Protein AF-0000000073599191 (afdb_homodimer)

Radius of gyration: 37.74 Å; Cα contacts (8 Å, |Δi|>4): 2115; chains: 2; bounding box: 52×120×77 Å

Nearest PDB structures (foldseek):
  2zog-assembly1_B  TM=8.670E-01  e=1.996E-69  Mus musculus
  4ruh-assembly1_A  TM=8.188E-01  e=2.059E-66  Homo sapiens
  4g1p-assembly1_A-2  TM=8.635E-01  e=1.252E-60  Saccharomyces cerevisiae S288C
  2pok-assembly1_B  TM=8.353E-01  e=1.193E-34  Streptococcus pneumoniae TIGR4
  4mmo-assembly1_B  TM=8.578E-01  e=5.797E-29  Saccharolobus solfataricus P2

Structure (mmCIF, N/CA/C/O backbone):
data_AF-0000000073599191-model_v1
#
loop_
_entity.id
_entity.type
_entity.pdbx_description
1 polymer 'Carnosine dipeptidase 1'
#
loop_
_atom_site.group_PDB
_atom_site.id
_atom_site.type_symbol
_atom_site.label_atom_id
_atom_site.label_alt_id
_atom_site.label_comp_id
_atom_site.label_asym_id
_atom_site.label_entity_id
_atom_site.label_seq_id
_atom_site.pdbx_PDB_ins_code
_atom_site.Cartn_x
_atom_site.Cartn_y
_atom_site.Cartn_z
_atom_site.occupancy
_atom_site.B_iso_or_equiv
_atom_site.auth_seq_id
_atom_site.auth_comp_id
_atom_site.auth_asym_id
_atom_site.auth_atom_id
_atom_site.pdbx_PDB_model_num
ATOM 1 N N . MET A 1 1 ? -6.867 58.531 34.688 1 38.03 1 MET A N 1
ATOM 2 C CA . MET A 1 1 ? -7.5 59.25 33.594 1 38.03 1 MET A CA 1
ATOM 3 C C . MET A 1 1 ? -7.273 58.562 32.281 1 38.03 1 MET A C 1
ATOM 5 O O . MET A 1 1 ? -8.102 58.656 31.359 1 38.03 1 MET A O 1
ATOM 9 N N . SER A 1 2 ? -6.031 58 32.031 1 43.09 2 SER A N 1
ATOM 10 C CA . SER A 1 2 ? -5.523 57.281 30.875 1 43.09 2 SER A CA 1
ATOM 11 C C . SER A 1 2 ? -6.254 55.969 30.672 1 43.09 2 SER A C 1
ATOM 13 O O . SER A 1 2 ? -6.578 55.594 29.531 1 43.09 2 SER A O 1
ATOM 15 N N . SER A 1 3 ? -6.473 55.25 31.797 1 48.25 3 SER A N 1
ATOM 16 C CA . SER A 1 3 ? -7.191 53.969 31.75 1 48.25 3 SER A CA 1
ATOM 17 C C . SER A 1 3 ? -8.648 54.188 31.344 1 48.25 3 SER A C 1
ATOM 19 O O . SER A 1 3 ? -9.195 53.406 30.562 1 48.25 3 SER A O 1
ATOM 21 N N . SER A 1 4 ? -9.297 55.281 31.828 1 47.84 4 SER A N 1
ATOM 22 C CA . SER A 1 4 ? -10.688 55.594 31.531 1 47.84 4 SER A CA 1
ATOM 23 C C . SER A 1 4 ? -10.867 56 30.078 1 47.84 4 SER A C 1
ATOM 25 O O . SER A 1 4 ? -11.852 55.625 29.438 1 47.84 4 SER A O 1
ATOM 27 N N . SER A 1 5 ? -9.945 56.781 29.531 1 48.75 5 SER A N 1
ATOM 28 C CA . SER A 1 5 ? -9.984 57.219 28.141 1 48.75 5 SER A CA 1
ATOM 29 C C . SER A 1 5 ? -9.781 56.062 27.188 1 48.75 5 SER A C 1
ATOM 31 O O . SER A 1 5 ? -10.438 56 26.141 1 48.75 5 SER A O 1
ATOM 33 N N . SER A 1 6 ? -8.969 55.125 27.594 1 63.28 6 SER A N 1
ATOM 34 C CA . SER A 1 6 ? -8.742 53.938 26.781 1 63.28 6 SER A CA 1
ATOM 35 C C . SER A 1 6 ? -9.992 53.062 26.719 1 63.28 6 SER A C 1
ATOM 37 O O . SER A 1 6 ? -10.336 52.562 25.656 1 63.28 6 SER A O 1
ATOM 39 N N . SER A 1 7 ? -10.633 53.281 27.781 1 75.44 7 SER A N 1
ATOM 40 C CA . SER A 1 7 ? -11.867 52.5 27.859 1 75.44 7 SER A CA 1
ATOM 41 C C . SER A 1 7 ? -12.969 53.125 27 1 75.44 7 SER A C 1
ATOM 43 O O . SER A 1 7 ? -13.719 52.406 26.344 1 75.44 7 SER A O 1
ATOM 45 N N . ALA A 1 8 ? -12.953 54.5 26.969 1 84.69 8 ALA A N 1
ATOM 46 C CA . ALA A 1 8 ? -13.961 55.156 26.156 1 84.69 8 ALA A CA 1
ATOM 47 C C . ALA A 1 8 ? -13.68 54.938 24.672 1 84.69 8 ALA A C 1
ATOM 49 O O . ALA A 1 8 ? -14.602 54.719 23.875 1 84.69 8 ALA A O 1
ATOM 50 N N . LEU A 1 9 ? -12.453 55.031 24.312 1 90.81 9 LEU A N 1
ATOM 51 C CA . LEU A 1 9 ? -12.039 54.812 22.938 1 90.81 9 LEU A CA 1
ATOM 52 C C . LEU A 1 9 ? -12.359 53.406 22.5 1 90.81 9 LEU A C 1
ATOM 54 O O . LEU A 1 9 ? -12.898 53.188 21.406 1 90.81 9 LEU A O 1
ATOM 58 N N . GLU A 1 10 ? -12.117 52.469 23.297 1 94 10 GLU A N 1
ATOM 59 C CA . GLU A 1 10 ? -12.414 51.062 23 1 94 10 GLU A CA 1
ATOM 60 C C . GLU A 1 10 ? -13.914 50.844 22.797 1 94 10 GLU A C 1
ATOM 62 O O . GLU A 1 10 ? -14.328 50.125 21.891 1 94 10 GLU A O 1
ATOM 67 N N . THR A 1 11 ? -14.617 51.5 23.641 1 95.19 11 THR A N 1
ATOM 68 C CA . THR A 1 11 ? -16.062 51.344 23.578 1 95.19 11 THR A CA 1
ATOM 69 C C . THR A 1 11 ? -16.594 51.875 22.234 1 95.19 11 THR A C 1
ATOM 71 O O . THR A 1 11 ? -17.469 51.25 21.625 1 95.19 11 THR A O 1
ATOM 74 N N . GLU A 1 12 ? -16.078 53 21.859 1 96.12 12 GLU A N 1
ATOM 75 C CA . GLU A 1 12 ? -16.5 53.562 20.594 1 96.12 12 GLU A CA 1
ATOM 76 C C . GLU A 1 12 ? -16.141 52.656 19.422 1 96.12 12 GLU A C 1
ATOM 78 O O . GLU A 1 12 ? -16.953 52.438 18.516 1 96.12 12 GLU A O 1
ATOM 83 N N . ILE A 1 13 ? -15.023 52.125 19.469 1 97.19 13 ILE A N 1
ATOM 84 C CA . ILE A 1 13 ? -14.523 51.219 18.438 1 97.19 13 ILE A CA 1
ATOM 85 C C . ILE A 1 13 ? -15.383 49.969 18.391 1 97.19 13 ILE A C 1
ATOM 87 O O . ILE A 1 13 ? -15.812 49.531 17.312 1 97.19 13 ILE A O 1
ATOM 91 N N . PHE A 1 14 ? -15.695 49.375 19.516 1 97.94 14 PHE A N 1
ATOM 92 C CA . PHE A 1 14 ? -16.453 48.156 19.609 1 97.94 14 PHE A CA 1
ATOM 93 C C . PHE A 1 14 ? -17.891 48.344 19.141 1 97.94 14 PHE A C 1
ATOM 95 O O . PHE A 1 14 ? -18.484 47.5 18.5 1 97.94 14 PHE A O 1
ATOM 102 N N . GLN A 1 15 ? -18.391 49.5 19.5 1 97.5 15 GLN A N 1
ATOM 103 C CA . GLN A 1 15 ? -19.75 49.844 19.062 1 97.5 15 GLN A CA 1
ATOM 104 C C . GLN A 1 15 ? -19.844 49.938 17.547 1 97.5 15 GLN A C 1
ATOM 106 O O . GLN A 1 15 ? -20.812 49.469 16.953 1 97.5 15 GLN A O 1
ATOM 111 N N . TYR A 1 16 ? -18.906 50.562 17 1 97.88 16 TYR A N 1
ATOM 112 C CA . TYR A 1 16 ? -18.875 50.656 15.547 1 97.88 16 TYR A CA 1
ATOM 113 C C . TYR A 1 16 ? -18.844 49.281 14.914 1 97.88 16 TYR A C 1
ATOM 115 O O . TYR A 1 16 ? -19.578 49 13.953 1 97.88 16 TYR A O 1
ATOM 123 N N . ILE A 1 17 ? -18 48.406 15.398 1 98.19 17 ILE A N 1
ATOM 124 C CA . ILE A 1 17 ? -17.844 47.062 14.859 1 98.19 17 ILE A CA 1
ATOM 125 C C . ILE A 1 17 ? -19.172 46.312 14.984 1 98.19 17 ILE A C 1
ATOM 127 O O . ILE A 1 17 ? -19.594 45.625 14.039 1 98.19 17 ILE A O 1
ATOM 131 N N . ASP A 1 18 ? -19.828 46.469 16.094 1 97.88 18 ASP A N 1
ATOM 132 C CA . ASP A 1 18 ? -21.109 45.812 16.312 1 97.88 18 ASP A CA 1
ATOM 133 C C . ASP A 1 18 ? -22.156 46.312 15.32 1 97.88 18 ASP A C 1
ATOM 135 O O . ASP A 1 18 ? -22.953 45.531 14.805 1 97.88 18 ASP A O 1
ATOM 139 N N . LEU A 1 19 ? -22.109 47.531 15.094 1 97.56 19 LEU A N 1
ATOM 140 C CA . LEU A 1 19 ? -23.109 48.156 14.242 1 97.56 19 LEU A CA 1
ATOM 141 C C . LEU A 1 19 ? -22.875 47.812 12.773 1 97.56 19 LEU A C 1
ATOM 143 O O . LEU A 1 19 ? -23.797 47.875 11.961 1 97.56 19 LEU A O 1
ATOM 147 N N . HIS A 1 20 ? -21.688 47.438 12.469 1 97.69 20 HIS A N 1
ATOM 148 C CA . HIS A 1 20 ? -21.344 47.25 11.062 1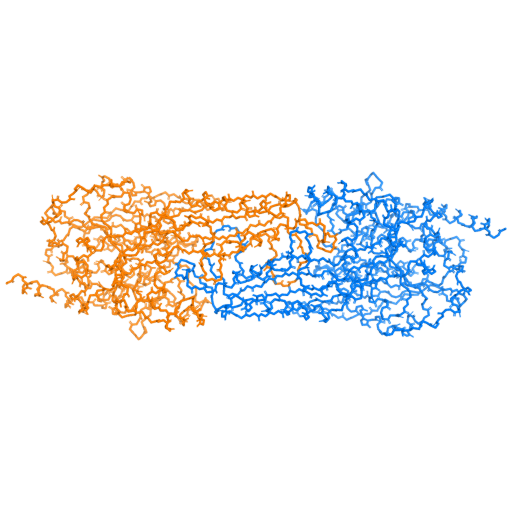 97.69 20 HIS A CA 1
ATOM 149 C C . HIS A 1 20 ? -21.062 45.781 10.789 1 97.69 20 HIS A C 1
ATOM 151 O O . HIS A 1 20 ? -20.391 45.438 9.805 1 97.69 20 HIS A O 1
ATOM 157 N N . GLN A 1 21 ? -21.469 44.844 11.602 1 96.94 21 GLN A N 1
ATOM 158 C CA . GLN A 1 21 ? -21.219 43.438 11.43 1 96.94 21 GLN A CA 1
ATOM 159 C C . GLN A 1 21 ? -21.75 42.938 10.086 1 96.94 21 GLN A C 1
ATOM 161 O O . GLN A 1 21 ? -21.125 42.062 9.445 1 96.94 21 GLN A O 1
ATOM 166 N N . SER A 1 22 ? -22.906 43.438 9.648 1 97.06 22 SER A N 1
ATOM 167 C CA . SER A 1 22 ? -23.5 43 8.391 1 97.06 22 SER A CA 1
ATOM 168 C C . SER A 1 22 ? -22.609 43.344 7.207 1 97.06 22 SER A C 1
ATOM 170 O O . SER A 1 22 ? -22.5 42.562 6.254 1 97.06 22 SER A O 1
ATOM 172 N N . ASP A 1 23 ? -22 44.469 7.266 1 97.31 23 ASP A N 1
ATOM 173 C CA . ASP A 1 23 ? -21.078 44.875 6.219 1 97.31 23 ASP A CA 1
ATOM 174 C C . ASP A 1 23 ? -19.859 43.969 6.184 1 97.31 23 ASP A C 1
ATOM 176 O O . ASP A 1 23 ? -19.375 43.594 5.109 1 97.31 23 ASP A O 1
ATOM 180 N N . PHE A 1 24 ? -19.406 43.656 7.289 1 98.06 24 PHE A N 1
ATOM 181 C CA . PHE A 1 24 ? -18.25 42.781 7.387 1 98.06 24 PHE A CA 1
ATOM 182 C C . PHE A 1 24 ? -18.562 41.406 6.836 1 98.06 24 PHE A C 1
ATOM 184 O O . PHE A 1 24 ? -17.75 40.812 6.137 1 98.06 24 PHE A O 1
ATOM 191 N N . ILE A 1 25 ? -19.703 40.906 7.145 1 98.25 25 ILE A N 1
ATOM 192 C CA . ILE A 1 25 ? -20.109 39.594 6.68 1 98.25 25 ILE A CA 1
ATOM 193 C C . ILE A 1 25 ? -20.312 39.625 5.164 1 98.25 25 ILE A C 1
ATOM 195 O O . ILE A 1 25 ? -20.016 38.625 4.473 1 98.25 25 ILE A O 1
ATOM 199 N N . LYS A 1 26 ? -20.812 40.688 4.668 1 98 26 LYS A N 1
ATOM 200 C CA . LYS A 1 26 ? -20.984 40.875 3.227 1 98 26 LYS A CA 1
ATOM 201 C C . LYS A 1 26 ? -19.641 40.75 2.506 1 98 26 LYS A C 1
ATOM 203 O O . LYS A 1 26 ? -19.547 40.156 1.44 1 98 26 LYS A O 1
ATOM 208 N N . ASP A 1 27 ? -18.672 41.375 3.068 1 97.88 27 ASP A N 1
ATOM 209 C CA . ASP A 1 27 ? -17.328 41.281 2.49 1 97.88 27 ASP A CA 1
ATOM 210 C C . ASP A 1 27 ? -16.828 39.844 2.473 1 97.88 27 ASP A C 1
ATOM 212 O O . ASP A 1 27 ? -16.25 39.406 1.482 1 97.88 27 ASP A O 1
ATOM 216 N N . LEU A 1 28 ? -17.031 39.125 3.572 1 98.62 28 LEU A N 1
ATOM 217 C CA . LEU A 1 28 ? -16.625 37.75 3.646 1 98.62 28 LEU A CA 1
ATOM 218 C C . LEU A 1 28 ? -17.375 36.906 2.625 1 98.62 28 LEU A C 1
ATOM 220 O O . LEU A 1 28 ? -16.797 35.969 2.029 1 98.62 28 LEU A O 1
ATOM 224 N N . LYS A 1 29 ? -18.625 37.188 2.432 1 98.5 29 LYS A N 1
ATOM 225 C CA . LYS A 1 29 ? -19.438 36.5 1.438 1 98.5 29 LYS A CA 1
ATOM 226 C C . LYS A 1 29 ? -18.859 36.656 0.036 1 98.5 29 LYS A C 1
ATOM 228 O O . LYS A 1 29 ? -18.797 35.719 -0.73 1 98.5 29 LYS A O 1
ATOM 233 N N . GLU A 1 30 ? -18.469 37.844 -0.229 1 98.44 30 GLU A N 1
ATOM 234 C CA . GLU A 1 30 ? -17.875 38.125 -1.532 1 98.44 30 GLU A CA 1
ATOM 235 C C . GLU A 1 30 ? -16.594 37.344 -1.74 1 98.44 30 GLU A C 1
ATOM 237 O O . GLU A 1 30 ? -16.359 36.812 -2.822 1 98.44 30 GLU A O 1
ATOM 242 N N . TRP A 1 31 ? -15.758 37.312 -0.738 1 98.56 31 TRP A N 1
ATOM 243 C CA . TRP A 1 31 ? -14.477 36.625 -0.86 1 98.56 31 TRP A CA 1
ATOM 244 C C . TRP A 1 31 ? -14.68 35.094 -0.952 1 98.56 31 TRP A C 1
ATOM 246 O O . TRP A 1 31 ? -14.008 34.438 -1.725 1 98.56 31 TRP A O 1
ATOM 256 N N . VAL A 1 32 ? -15.625 34.594 -0.186 1 98.44 32 VAL A N 1
ATOM 257 C CA . VAL A 1 32 ? -15.898 33.156 -0.175 1 98.44 32 VAL A CA 1
ATOM 258 C C . VAL A 1 32 ? -16.453 32.719 -1.53 1 98.44 32 VAL A C 1
ATOM 260 O O . VAL A 1 32 ? -16.172 31.609 -1.993 1 98.44 32 VAL A O 1
ATOM 263 N N . ALA A 1 33 ? -17.094 33.562 -2.191 1 98.25 33 ALA A N 1
ATOM 264 C CA . ALA A 1 33 ? -17.703 33.25 -3.48 1 98.25 33 ALA A CA 1
ATOM 265 C C . ALA A 1 33 ? -16.641 33 -4.547 1 98.25 33 ALA A C 1
ATOM 267 O O . ALA A 1 33 ? -16.938 32.406 -5.594 1 98.25 33 ALA A O 1
ATOM 268 N N . VAL A 1 34 ? -15.461 33.438 -4.32 1 98.25 34 VAL A N 1
ATOM 269 C CA . VAL A 1 34 ? -14.375 33.219 -5.266 1 98.25 34 VAL A CA 1
ATOM 270 C C . VAL A 1 34 ? -13.703 31.891 -4.973 1 98.25 34 VAL A C 1
ATOM 272 O O . VAL A 1 34 ? -13.117 31.703 -3.902 1 98.25 34 VAL A O 1
ATOM 275 N N . GLU A 1 35 ? -13.75 31.031 -5.906 1 97.56 35 GLU A N 1
ATOM 276 C CA . GLU A 1 35 ? -13.172 29.688 -5.754 1 97.56 35 GLU A CA 1
ATOM 277 C C . GLU A 1 35 ? -11.664 29.719 -5.996 1 97.56 35 GLU A C 1
ATOM 279 O O . GLU A 1 35 ? -11.18 29.094 -6.938 1 97.56 35 GLU A O 1
ATOM 284 N N . SER A 1 36 ? -11 30.297 -5.07 1 98 36 SER A N 1
ATOM 285 C CA . SER A 1 36 ? -9.562 30.484 -5.238 1 98 36 SER A CA 1
ATOM 286 C C . SER A 1 36 ? -8.797 29.25 -4.789 1 98 36 SER A C 1
ATOM 288 O O . SER A 1 36 ? -7.883 29.344 -3.965 1 98 36 SER A O 1
ATOM 290 N N . ASP A 1 37 ? -9.094 28.172 -5.363 1 95.25 37 ASP A N 1
ATOM 291 C CA . ASP A 1 37 ? -8.414 26.906 -5.145 1 95.25 37 ASP A CA 1
ATOM 292 C C . ASP A 1 37 ? -7.062 26.875 -5.848 1 95.25 37 ASP A C 1
ATOM 294 O O . ASP A 1 37 ? -6.996 26.781 -7.074 1 95.25 37 ASP A O 1
ATOM 298 N N . SER A 1 38 ? -5.977 26.891 -5.066 1 93.25 38 SER A N 1
ATOM 299 C CA . SER A 1 38 ? -4.645 27.016 -5.648 1 93.25 38 SER A CA 1
ATOM 300 C C . SER A 1 38 ? -4.059 25.641 -5.98 1 93.25 38 SER A C 1
ATOM 302 O O . SER A 1 38 ? -3.033 25.547 -6.656 1 93.25 38 SER A O 1
ATOM 304 N N . VAL A 1 39 ? -4.66 24.641 -5.551 1 86.19 39 VAL A N 1
ATOM 305 C CA . VAL A 1 39 ? -4.188 23.281 -5.781 1 86.19 39 VAL A CA 1
ATOM 306 C C . VAL A 1 39 ? -4.52 22.844 -7.207 1 86.19 39 VAL A C 1
ATOM 308 O O . VAL A 1 39 ? -3.74 22.141 -7.852 1 86.19 39 VAL A O 1
ATOM 311 N N . GLN A 1 40 ? -5.703 23.328 -7.715 1 88.06 40 GLN A N 1
ATOM 312 C CA . GLN A 1 40 ? -6.16 22.969 -9.055 1 88.06 40 GLN A CA 1
ATOM 313 C C . GLN A 1 40 ? -5.648 23.953 -10.094 1 88.06 40 GLN A C 1
ATOM 315 O O . GLN A 1 40 ? -6.117 25.094 -10.164 1 88.06 40 GLN A O 1
ATOM 320 N N . PRO A 1 41 ? -4.84 23.438 -11.008 1 88.94 41 PRO A N 1
ATOM 321 C CA . PRO A 1 41 ? -4.285 24.344 -12.016 1 88.94 41 PRO A CA 1
ATOM 322 C C . PRO A 1 41 ? -5.367 25.062 -12.82 1 88.94 41 PRO A C 1
ATOM 324 O O . PRO A 1 41 ? -5.191 26.219 -13.211 1 88.94 41 PRO A O 1
ATOM 327 N N . GLY A 1 42 ? -6.43 24.391 -13.062 1 92.12 42 GLY A N 1
ATOM 328 C CA . GLY A 1 42 ? -7.516 24.953 -13.852 1 92.12 42 GLY A CA 1
ATOM 329 C C . GLY A 1 42 ? -8.188 26.141 -13.18 1 92.12 42 GLY A C 1
ATOM 330 O O . GLY A 1 42 ? -8.914 26.891 -13.82 1 92.12 42 GLY A O 1
ATOM 331 N N . LEU A 1 43 ? -7.891 26.406 -11.891 1 94.75 43 LEU A N 1
ATOM 332 C CA . LEU A 1 43 ? -8.555 27.469 -11.141 1 94.75 43 LEU A CA 1
ATOM 333 C C . LEU A 1 43 ? -7.574 28.594 -10.805 1 94.75 43 LEU A C 1
ATOM 335 O O . LEU A 1 43 ? -7.879 29.469 -9.992 1 94.75 43 LEU A O 1
ATOM 339 N N . ARG A 1 44 ? -6.477 28.625 -11.477 1 95.5 44 ARG A N 1
ATOM 340 C CA . ARG A 1 44 ? -5.469 29.656 -11.25 1 95.5 44 ARG A CA 1
ATOM 341 C C . ARG A 1 44 ? -6.047 31.047 -11.492 1 95.5 44 ARG A C 1
ATOM 343 O O . ARG A 1 44 ? -5.707 32 -10.781 1 95.5 44 ARG A O 1
ATOM 350 N N . LYS A 1 45 ? -6.887 31.125 -12.453 1 96.44 45 LYS A N 1
ATOM 351 C CA . LYS A 1 45 ? -7.508 32.406 -12.766 1 96.44 45 LYS A CA 1
ATOM 352 C C . LYS A 1 45 ? -8.336 32.938 -11.586 1 96.44 45 LYS A C 1
ATOM 354 O O . LYS A 1 45 ? -8.406 34.125 -11.352 1 96.44 45 LYS A O 1
ATOM 359 N N . GLU A 1 46 ? -8.961 32.062 -10.891 1 97.94 46 GLU A N 1
ATOM 360 C CA . GLU A 1 46 ? -9.75 32.438 -9.719 1 97.94 46 GLU A CA 1
ATOM 361 C C . GLU A 1 46 ? -8.859 32.938 -8.578 1 97.94 46 GLU A C 1
ATOM 363 O O . GLU A 1 46 ? -9.234 33.844 -7.832 1 97.94 46 GLU A O 1
ATOM 368 N N . VAL A 1 47 ? -7.723 32.344 -8.469 1 97.94 47 VAL A N 1
ATOM 369 C CA . VAL A 1 47 ? -6.77 32.781 -7.457 1 97.94 47 VAL A CA 1
ATOM 370 C C . VAL A 1 47 ? -6.297 34.188 -7.793 1 97.94 47 VAL A C 1
ATOM 372 O O . VAL A 1 47 ? -6.203 35.062 -6.91 1 97.94 47 VAL A O 1
ATOM 375 N N . MET A 1 48 ? -6.066 34.406 -9.055 1 97.44 48 MET A N 1
ATOM 376 C CA . MET A 1 48 ? -5.672 35.75 -9.508 1 97.44 48 MET A CA 1
ATOM 377 C C . MET A 1 48 ? -6.77 36.75 -9.219 1 97.44 48 MET A C 1
ATOM 379 O O . MET A 1 48 ? -6.488 37.875 -8.773 1 97.44 48 MET A O 1
ATOM 383 N N . ARG A 1 49 ? -7.906 36.344 -9.484 1 98.19 49 ARG A N 1
ATOM 384 C CA . ARG A 1 49 ? -9.047 37.219 -9.211 1 98.19 49 ARG A CA 1
ATOM 385 C C . ARG A 1 49 ? -9.148 37.531 -7.727 1 98.19 49 ARG A C 1
ATOM 387 O O . ARG A 1 49 ? -9.406 38.688 -7.355 1 98.19 49 ARG A O 1
ATOM 394 N N . MET A 1 50 ? -8.984 36.562 -6.906 1 98.56 50 MET A N 1
ATOM 395 C CA . MET A 1 50 ? -9.039 36.75 -5.457 1 98.56 50 MET A CA 1
ATOM 396 C C . MET A 1 50 ? -7.957 37.75 -5 1 98.56 50 MET A C 1
ATOM 398 O O . MET A 1 50 ? -8.203 38.594 -4.145 1 98.56 50 MET A O 1
ATOM 402 N N . MET A 1 51 ? -6.789 37.594 -5.582 1 98.44 51 MET A N 1
ATOM 403 C CA . MET A 1 51 ? -5.699 38.5 -5.242 1 98.44 51 MET A CA 1
ATOM 404 C C . MET A 1 51 ? -6.051 39.938 -5.625 1 98.44 51 MET A C 1
ATOM 406 O O . MET A 1 51 ? -5.758 40.875 -4.879 1 98.44 51 MET A O 1
ATOM 410 N N . ALA A 1 52 ? -6.637 40.062 -6.754 1 98.25 52 ALA A N 1
ATOM 411 C CA . ALA A 1 52 ? -7.055 41.375 -7.199 1 98.25 52 ALA A CA 1
ATOM 412 C C . ALA A 1 52 ? -8.094 41.969 -6.254 1 98.25 52 ALA A C 1
ATOM 414 O O . ALA A 1 52 ? -8.055 43.156 -5.949 1 98.25 52 ALA A O 1
ATOM 415 N N . LEU A 1 53 ? -8.969 41.156 -5.871 1 98.19 53 LEU A N 1
ATOM 416 C CA . LEU A 1 53 ? -9.992 41.594 -4.93 1 98.19 53 LEU A CA 1
ATOM 417 C C . LEU A 1 53 ? -9.359 42.062 -3.615 1 98.19 53 LEU A C 1
ATOM 419 O O . LEU A 1 53 ? -9.758 43.062 -3.047 1 98.19 53 LEU A O 1
ATOM 423 N N . ALA A 1 54 ? -8.453 41.312 -3.125 1 98.5 54 ALA A N 1
ATOM 424 C CA . ALA A 1 54 ? -7.766 41.656 -1.88 1 98.5 54 ALA A CA 1
ATOM 425 C C . ALA A 1 54 ? -6.98 42.969 -2.02 1 98.5 54 ALA A C 1
ATOM 427 O O . ALA A 1 54 ? -6.996 43.812 -1.121 1 98.5 54 ALA A O 1
ATOM 428 N N . ALA A 1 55 ? -6.293 43.094 -3.111 1 98.5 55 ALA A N 1
ATOM 429 C CA . ALA A 1 55 ? -5.559 44.312 -3.383 1 98.5 55 ALA A CA 1
ATOM 430 C C . ALA A 1 55 ? -6.5 45.531 -3.426 1 98.5 55 ALA A C 1
ATOM 432 O O . ALA A 1 55 ? -6.18 46.594 -2.895 1 98.5 55 ALA A O 1
ATOM 433 N N . GLY A 1 56 ? -7.559 45.344 -4.105 1 98.25 56 GLY A N 1
ATOM 434 C CA . GLY A 1 56 ? -8.555 46.375 -4.176 1 98.25 56 GLY A CA 1
ATOM 435 C C . GLY A 1 56 ? -9.086 46.812 -2.818 1 98.25 56 GLY A C 1
ATOM 436 O O . GLY A 1 56 ? -9.305 48 -2.562 1 98.25 56 GLY A O 1
ATOM 437 N N . LYS A 1 57 ? -9.352 45.844 -2.008 1 97.94 57 LYS A N 1
ATOM 438 C CA . LYS A 1 57 ? -9.844 46.125 -0.662 1 97.94 57 LYS A CA 1
ATOM 439 C C . LYS A 1 57 ? -8.836 46.938 0.131 1 97.94 57 LYS A C 1
ATOM 441 O O . LYS A 1 57 ? -9.227 47.875 0.837 1 97.94 57 LYS A O 1
ATOM 446 N N . LEU A 1 58 ? -7.578 46.625 0.082 1 98.12 58 LEU A N 1
ATOM 447 C CA . LEU A 1 58 ? -6.539 47.375 0.78 1 98.12 58 LEU A CA 1
ATOM 448 C C . LEU A 1 58 ? -6.406 48.781 0.21 1 98.12 58 LEU A C 1
ATOM 450 O O . LEU A 1 58 ? -6.211 49.75 0.958 1 98.12 58 LEU A O 1
ATOM 454 N N . ALA A 1 59 ? -6.512 48.875 -1.091 1 98 59 ALA A N 1
ATOM 455 C CA . ALA A 1 59 ? -6.457 50.188 -1.72 1 98 59 ALA A CA 1
ATOM 456 C C . ALA A 1 59 ? -7.609 51.094 -1.248 1 98 59 ALA A C 1
ATOM 458 O O . ALA A 1 59 ? -7.422 52.281 -0.983 1 98 59 ALA A O 1
ATOM 459 N N . ALA A 1 60 ? -8.719 50.531 -1.202 1 96.25 60 ALA A N 1
ATOM 460 C CA . ALA A 1 60 ? -9.906 51.25 -0.754 1 96.25 60 ALA A CA 1
ATOM 461 C C . ALA A 1 60 ? -9.758 51.688 0.694 1 96.25 60 ALA A C 1
ATOM 463 O O . ALA A 1 60 ? -10.32 52.719 1.093 1 96.25 60 ALA A O 1
ATOM 464 N N . LEU A 1 61 ? -9.008 50.969 1.425 1 95 61 LEU A N 1
ATOM 465 C CA . LEU A 1 61 ? -8.727 51.312 2.816 1 95 61 LEU A CA 1
ATOM 466 C C . LEU A 1 61 ? -7.773 52.5 2.912 1 95 61 LEU A C 1
ATOM 468 O O . LEU A 1 61 ? -7.668 53.125 3.965 1 95 61 LEU A O 1
ATOM 472 N N . GLY A 1 62 ? -7.043 52.812 1.853 1 95.12 62 GLY A N 1
ATOM 473 C CA . GLY A 1 62 ? -6.09 53.906 1.814 1 95.12 62 GLY A CA 1
ATOM 474 C C . GLY A 1 62 ? -4.645 53.438 1.841 1 95.12 62 GLY A C 1
ATOM 475 O O . GLY A 1 62 ? -3.727 54.25 1.933 1 95.12 62 GLY A O 1
ATOM 476 N N . ALA A 1 63 ? -4.43 52.219 1.714 1 97.12 63 ALA A N 1
ATOM 477 C CA . ALA A 1 63 ? -3.066 51.688 1.725 1 97.12 63 ALA A CA 1
ATOM 478 C C . ALA A 1 63 ? -2.412 51.812 0.353 1 97.12 63 ALA A C 1
ATOM 480 O O . ALA A 1 63 ? -3.096 51.812 -0.673 1 97.12 63 ALA A O 1
ATOM 481 N N . THR A 1 64 ? -1.106 52.031 0.408 1 97.88 64 THR A N 1
ATOM 482 C CA . THR A 1 64 ? -0.32 51.812 -0.802 1 97.88 64 THR A CA 1
ATOM 483 C C . THR A 1 64 ? -0.136 50.312 -1.076 1 97.88 64 THR A C 1
ATOM 485 O O . THR A 1 64 ? 0.343 49.594 -0.214 1 97.88 64 THR A O 1
ATOM 488 N N . VAL A 1 65 ? -0.547 49.938 -2.295 1 98.25 65 VAL A N 1
ATOM 489 C CA . VAL A 1 65 ? -0.565 48.5 -2.596 1 98.25 65 VAL A CA 1
ATOM 490 C C . VAL A 1 65 ? 0.4 48.219 -3.74 1 98.25 65 VAL A C 1
ATOM 492 O O . VAL A 1 65 ? 0.356 48.875 -4.785 1 98.25 65 VAL A O 1
ATOM 495 N N . ASN A 1 66 ? 1.302 47.281 -3.49 1 97.81 66 ASN A N 1
ATOM 496 C CA . ASN A 1 66 ? 2.205 46.75 -4.5 1 97.81 66 ASN A CA 1
ATOM 497 C C . ASN A 1 66 ? 1.968 45.281 -4.73 1 97.81 66 ASN A C 1
ATOM 499 O O . ASN A 1 66 ? 2.174 44.469 -3.824 1 97.81 66 ASN A O 1
ATOM 503 N N . SER A 1 67 ? 1.529 44.938 -5.91 1 97.5 67 SER A N 1
ATOM 504 C CA . SER A 1 67 ? 1.376 43.531 -6.301 1 97.5 67 SER A CA 1
ATOM 505 C C . SER A 1 67 ? 2.648 43 -6.941 1 97.5 67 SER A C 1
ATOM 507 O O . SER A 1 67 ? 2.902 43.25 -8.125 1 97.5 67 SER A O 1
ATOM 509 N N . VAL A 1 68 ? 3.32 42.188 -6.227 1 97.5 68 VAL A N 1
ATOM 510 C CA . VAL A 1 68 ? 4.641 41.75 -6.66 1 97.5 68 VAL A CA 1
ATOM 511 C C . VAL A 1 68 ? 4.512 40.469 -7.504 1 97.5 68 VAL A C 1
ATOM 513 O O . VAL A 1 68 ? 3.961 39.469 -7.043 1 97.5 68 VAL A O 1
ATOM 516 N N . ASN A 1 69 ? 5.031 40.562 -8.68 1 95.56 69 ASN A N 1
ATOM 517 C CA . ASN A 1 69 ? 5.039 39.406 -9.586 1 95.56 69 ASN A CA 1
ATOM 518 C C . ASN A 1 69 ? 6.086 38.375 -9.172 1 95.56 69 ASN A C 1
ATOM 520 O O . ASN A 1 69 ? 7.266 38.719 -9.031 1 95.56 69 ASN A O 1
ATOM 524 N N . LEU A 1 70 ? 5.715 37.125 -9.047 1 94.75 70 LEU A N 1
ATOM 525 C CA . LEU A 1 70 ? 6.609 36.062 -8.57 1 94.75 70 LEU A CA 1
ATOM 526 C C . LEU A 1 70 ? 7.059 35.188 -9.727 1 94.75 70 LEU A C 1
ATOM 528 O O . LEU A 1 70 ? 7.789 34.219 -9.516 1 94.75 70 LEU A O 1
ATOM 532 N N . GLY A 1 71 ? 6.645 35.406 -10.852 1 93 71 GLY A N 1
ATOM 533 C CA . GLY A 1 71 ? 7.016 34.594 -12 1 93 71 GLY A CA 1
ATOM 534 C C . GLY A 1 71 ? 6.016 33.5 -12.297 1 93 71 GLY A C 1
ATOM 535 O O . GLY A 1 71 ? 4.805 33.719 -12.266 1 93 71 GLY A O 1
ATOM 536 N N . SER A 1 72 ? 6.586 32.281 -12.789 1 91.44 72 SER A N 1
ATOM 537 C CA . SER A 1 72 ? 5.707 31.188 -13.219 1 91.44 72 SER A CA 1
ATOM 538 C C . SER A 1 72 ? 6.004 29.906 -12.453 1 91.44 72 SER A C 1
ATOM 540 O O . SER A 1 72 ? 7.047 29.781 -11.812 1 91.44 72 SER A O 1
ATOM 542 N N . HIS A 1 73 ? 5.043 29.047 -12.438 1 86.75 73 HIS A N 1
ATOM 543 C CA . HIS A 1 73 ? 5.07 27.719 -11.852 1 86.75 73 HIS A CA 1
ATOM 544 C C . HIS A 1 73 ? 5.008 26.641 -12.93 1 86.75 73 HIS A C 1
ATOM 546 O O . HIS A 1 73 ? 4.039 26.578 -13.688 1 86.75 73 HIS A O 1
ATOM 552 N N . GLN A 1 74 ? 6.074 25.812 -13.039 1 85.06 74 GLN A N 1
ATOM 553 C CA . GLN A 1 74 ? 6.047 24.719 -14.008 1 85.06 74 GLN A CA 1
ATOM 554 C C . GLN A 1 74 ? 5.34 23.484 -13.43 1 85.06 74 GLN A C 1
ATOM 556 O O . GLN A 1 74 ? 5.73 22.969 -12.383 1 85.06 74 GLN A O 1
ATOM 561 N N . LEU A 1 75 ? 4.324 23.016 -14.141 1 82.75 75 LEU A N 1
ATOM 562 C CA . LEU A 1 75 ? 3.576 21.828 -13.727 1 82.75 75 LEU A CA 1
ATOM 563 C C . LEU A 1 75 ? 4.293 20.562 -14.148 1 82.75 75 LEU A C 1
ATOM 565 O O . LEU A 1 75 ? 5.184 20.594 -15.008 1 82.75 75 LEU A O 1
ATOM 569 N N . PRO A 1 76 ? 3.949 19.438 -13.523 1 69.56 76 PRO A N 1
ATOM 570 C CA . PRO A 1 76 ? 4.598 18.172 -13.883 1 69.56 76 PRO A CA 1
ATOM 571 C C . PRO A 1 76 ? 4.441 17.828 -15.359 1 69.56 76 PRO A C 1
ATOM 573 O O . PRO A 1 76 ? 5.316 17.172 -15.938 1 69.56 76 PRO A O 1
ATOM 576 N N . ASP A 1 77 ? 3.346 18.203 -16 1 72.94 77 ASP A N 1
ATOM 577 C CA . ASP A 1 77 ? 3.084 17.906 -17.406 1 72.94 77 ASP A CA 1
ATOM 578 C C . ASP A 1 77 ? 3.828 18.859 -18.328 1 72.94 77 ASP A C 1
ATOM 580 O O . ASP A 1 77 ? 3.738 18.75 -19.547 1 72.94 77 ASP A O 1
ATOM 584 N N . GLY A 1 78 ? 4.59 19.797 -17.797 1 79.88 78 GLY A N 1
ATOM 585 C CA . GLY A 1 78 ? 5.414 20.703 -18.578 1 79.88 78 GLY A CA 1
ATOM 586 C C . GLY A 1 78 ? 4.77 22.062 -18.797 1 79.88 78 GLY A C 1
ATOM 587 O O . GLY A 1 78 ? 5.434 23 -19.219 1 79.88 78 GLY A O 1
ATOM 588 N N . GLN A 1 79 ? 3.514 22.109 -18.5 1 87.31 79 GLN A N 1
ATOM 589 C CA . GLN A 1 79 ? 2.809 23.375 -18.672 1 87.31 79 GLN A CA 1
ATOM 590 C C . GLN A 1 79 ? 3.262 24.391 -17.625 1 87.31 79 GLN A C 1
ATOM 592 O O . GLN A 1 79 ? 3.582 24.031 -16.5 1 87.31 79 GLN A O 1
ATOM 597 N N . HIS A 1 80 ? 3.332 25.703 -18.078 1 91.19 80 HIS A N 1
ATOM 598 C CA . HIS A 1 80 ? 3.666 26.797 -17.172 1 91.19 80 HIS A CA 1
ATOM 599 C C . HIS A 1 80 ? 2.439 27.641 -16.859 1 91.19 80 HIS A C 1
ATOM 601 O O . HIS A 1 80 ? 1.689 28.031 -17.75 1 91.19 80 HIS A O 1
ATOM 607 N N . LEU A 1 81 ? 2.191 27.922 -15.633 1 92 81 LEU A N 1
ATOM 608 C CA . LEU A 1 81 ? 1.135 28.828 -15.172 1 92 81 LEU A CA 1
ATOM 609 C C . LEU A 1 81 ? 1.719 30 -14.398 1 92 81 LEU A C 1
ATOM 611 O O . LEU A 1 81 ? 2.67 29.828 -13.633 1 92 81 LEU A O 1
ATOM 615 N N . PRO A 1 82 ? 1.167 31.188 -14.617 1 93.56 82 PRO A N 1
ATOM 616 C CA . PRO A 1 82 ? 1.648 32.312 -13.805 1 93.56 82 PRO A CA 1
ATOM 617 C C . PRO A 1 82 ? 1.357 32.125 -12.312 1 93.56 82 PRO A C 1
ATOM 619 O O . PRO A 1 82 ? 0.293 31.609 -11.945 1 93.56 82 PRO A O 1
ATOM 622 N N . LEU A 1 83 ? 2.359 32.5 -11.477 1 95.81 83 LEU A N 1
ATOM 623 C CA . LEU A 1 83 ? 2.096 32.562 -10.047 1 95.81 83 LEU A CA 1
ATOM 624 C C . LEU A 1 83 ? 1.273 33.781 -9.688 1 95.81 83 LEU A C 1
ATOM 626 O O . LEU A 1 83 ? 1.49 34.875 -10.242 1 95.81 83 LEU A O 1
ATOM 630 N N . PRO A 1 84 ? 0.191 33.594 -8.828 1 96.56 84 PRO A N 1
ATOM 631 C CA . PRO A 1 84 ? -0.471 34.812 -8.359 1 96.56 84 PRO A CA 1
ATOM 632 C C . PRO A 1 84 ? 0.491 35.781 -7.664 1 96.56 84 PRO A C 1
ATOM 634 O O . PRO A 1 84 ? 1.393 35.344 -6.941 1 96.56 84 PRO A O 1
ATOM 637 N N . PRO A 1 85 ? 0.299 37.094 -7.93 1 96.88 85 PRO A N 1
ATOM 638 C CA . PRO A 1 85 ? 1.176 38.031 -7.254 1 96.88 85 PRO A CA 1
ATOM 639 C C . PRO A 1 85 ? 0.979 38.062 -5.738 1 96.88 85 PRO A C 1
ATOM 641 O O . PRO A 1 85 ? -0.098 37.688 -5.25 1 96.88 85 PRO A O 1
ATOM 644 N N . VAL A 1 86 ? 2.031 38.375 -5.035 1 98.06 86 VAL A N 1
ATOM 645 C CA . VAL A 1 86 ? 1.922 38.656 -3.605 1 98.06 86 VAL A CA 1
ATOM 646 C C . VAL A 1 86 ? 1.646 40.156 -3.381 1 98.06 86 VAL A C 1
ATOM 648 O O . VAL A 1 86 ? 2.23 41 -4.051 1 98.06 86 VAL A O 1
ATOM 651 N N . ILE A 1 87 ? 0.716 40.438 -2.516 1 98.44 87 ILE A N 1
ATOM 652 C CA . ILE A 1 87 ? 0.34 41.812 -2.227 1 98.44 87 ILE A CA 1
ATOM 653 C C . ILE A 1 87 ? 1.176 42.344 -1.063 1 98.44 87 ILE A C 1
ATOM 655 O O . ILE A 1 87 ? 1.207 41.75 0.012 1 98.44 87 ILE A O 1
ATOM 659 N N . LEU A 1 88 ? 1.849 43.438 -1.264 1 98.44 88 LEU A N 1
ATOM 660 C CA . LEU A 1 88 ? 2.479 44.25 -0.214 1 98.44 88 LEU A CA 1
ATOM 661 C C . LEU A 1 88 ? 1.737 45.562 -0.012 1 98.44 88 LEU A C 1
ATOM 663 O O . LEU A 1 88 ? 1.704 46.406 -0.912 1 98.44 88 LEU A O 1
ATOM 667 N N . GLY A 1 89 ? 1.138 45.656 1.143 1 98.31 89 GLY A N 1
ATOM 668 C CA . GLY A 1 89 ? 0.397 46.875 1.469 1 98.31 89 GLY A CA 1
ATOM 669 C C . GLY A 1 89 ? 1.008 47.656 2.617 1 98.31 89 GLY A C 1
ATOM 670 O O . GLY A 1 89 ? 1.563 47.062 3.547 1 98.31 89 GLY A O 1
ATOM 671 N N . GLU A 1 90 ? 0.868 49 2.551 1 97.81 90 GLU A N 1
ATOM 672 C CA . GLU A 1 90 ? 1.345 49.875 3.617 1 97.81 90 GLU A CA 1
ATOM 673 C C . GLU A 1 90 ? 0.333 50.969 3.922 1 97.81 90 GLU A C 1
ATOM 675 O O . GLU A 1 90 ? -0.239 51.562 3.006 1 97.81 90 GLU A O 1
ATOM 680 N N . LEU A 1 91 ? 0.111 51.156 5.184 1 97.12 91 LEU A N 1
ATOM 681 C CA . LEU A 1 91 ? -0.768 52.219 5.656 1 97.12 91 LEU A CA 1
ATOM 682 C C . LEU A 1 91 ? -0.209 52.875 6.918 1 97.12 91 LEU A C 1
ATOM 684 O O . LEU A 1 91 ? -0.073 52.219 7.949 1 97.12 91 LEU A O 1
ATOM 688 N N . GLY A 1 92 ? 0.072 54.156 6.887 1 92.75 92 GLY A N 1
ATOM 689 C CA . GLY A 1 92 ? 0.719 54.844 7.984 1 92.75 92 GLY A CA 1
ATOM 690 C C . GLY A 1 92 ? 2.232 54.75 7.941 1 92.75 92 GLY A C 1
ATOM 691 O O . GLY A 1 92 ? 2.785 53.719 7.559 1 92.75 92 GLY A O 1
ATOM 692 N N . MET A 1 93 ? 2.906 55.938 8.273 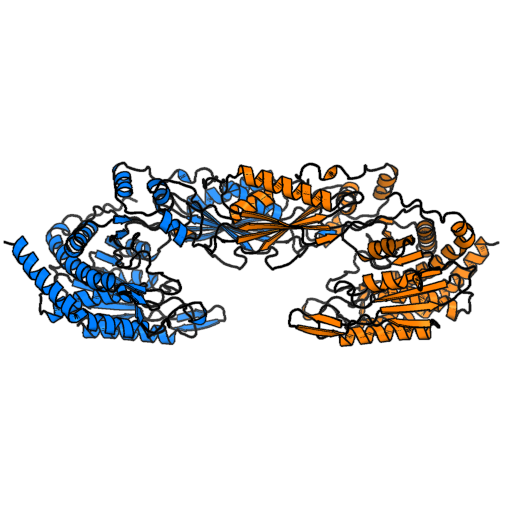1 90 93 MET A N 1
ATOM 693 C CA . MET A 1 93 ? 4.367 55.969 8.242 1 90 93 MET A CA 1
ATOM 694 C C . MET A 1 93 ? 4.918 56.844 9.359 1 90 93 MET A C 1
ATOM 696 O O . MET A 1 93 ? 6 57.406 9.219 1 90 93 MET A O 1
ATOM 700 N N . ASP A 1 94 ? 4.145 56.906 10.352 1 91.69 94 ASP A N 1
ATOM 701 C CA . ASP A 1 94 ? 4.621 57.719 11.484 1 91.69 94 ASP A CA 1
ATOM 702 C C . ASP A 1 94 ? 5.797 57.031 12.172 1 91.69 94 ASP A C 1
ATOM 704 O O . ASP A 1 94 ? 5.648 55.938 12.734 1 91.69 94 ASP A O 1
ATOM 708 N N . PRO A 1 95 ? 6.914 57.656 12.195 1 89.31 95 PRO A N 1
ATOM 709 C CA . PRO A 1 95 ? 8.109 57 12.758 1 89.31 95 PRO A CA 1
ATOM 710 C C . PRO A 1 95 ? 7.996 56.75 14.266 1 89.31 95 PRO A C 1
ATOM 712 O O . PRO A 1 95 ? 8.758 55.969 14.82 1 89.31 95 PRO A O 1
ATOM 715 N N . GLN A 1 96 ? 7.141 57.438 14.875 1 88.12 96 GLN A N 1
ATOM 716 C CA . GLN A 1 96 ? 6.977 57.281 16.312 1 88.12 96 GLN A CA 1
ATOM 717 C C . GLN A 1 96 ? 6.125 56.031 16.641 1 88.12 96 GLN A C 1
ATOM 719 O O . GLN A 1 96 ? 6.117 55.562 17.781 1 88.12 96 GLN A O 1
ATOM 724 N N . ASN A 1 97 ? 5.445 55.562 15.656 1 92.88 97 ASN A N 1
ATOM 725 C CA . ASN A 1 97 ? 4.57 54.438 15.852 1 92.88 97 ASN A CA 1
ATOM 726 C C . ASN A 1 97 ? 5.301 53.125 15.555 1 92.88 97 ASN A C 1
ATOM 728 O O . ASN A 1 97 ? 6.117 53.062 14.633 1 92.88 97 ASN A O 1
ATOM 732 N N . PRO A 1 98 ? 5.016 52.062 16.359 1 94.75 98 PRO A N 1
ATOM 733 C CA . PRO A 1 98 ? 5.48 50.75 15.93 1 94.75 98 PRO A CA 1
ATOM 734 C C . PRO A 1 98 ? 4.867 50.312 14.602 1 94.75 98 PRO A C 1
ATOM 736 O O . PRO A 1 98 ? 3.754 50.719 14.266 1 94.75 98 PRO A O 1
ATOM 739 N N . THR A 1 99 ? 5.586 49.531 13.836 1 96.06 99 THR A N 1
ATOM 740 C CA . THR A 1 99 ? 5.105 49 12.562 1 96.06 99 THR A CA 1
ATOM 741 C C . THR A 1 99 ? 4.77 47.531 12.68 1 96.06 99 THR A C 1
ATOM 743 O O . THR A 1 99 ? 5.617 46.719 13.078 1 96.06 99 THR A O 1
ATOM 746 N N . VAL A 1 100 ? 3.574 47.219 12.344 1 96.19 100 VAL A N 1
ATOM 747 C CA . VAL A 1 100 ? 3.104 45.844 12.422 1 96.19 100 VAL A CA 1
ATOM 748 C C . VAL A 1 100 ? 2.791 45.312 11.023 1 96.19 100 VAL A C 1
ATOM 750 O O . VAL A 1 100 ? 2.086 45.969 10.25 1 96.19 100 VAL A O 1
ATOM 753 N N . CYS A 1 101 ? 3.32 44.156 10.742 1 97.44 101 CYS A N 1
ATOM 754 C CA . CYS A 1 101 ? 3.047 43.5 9.469 1 97.44 101 CYS A CA 1
ATOM 755 C C . CYS A 1 101 ? 2.102 42.312 9.656 1 97.44 101 CYS A C 1
ATOM 757 O O . CYS A 1 101 ? 2.373 41.406 10.453 1 97.44 101 CYS A O 1
ATOM 759 N N . PHE A 1 102 ? 1.056 42.312 8.906 1 97.19 102 PHE A N 1
ATOM 760 C CA . PHE A 1 102 ? 0.079 41.25 8.945 1 97.19 102 PHE A CA 1
ATOM 761 C C . PHE A 1 102 ? 0.242 40.312 7.738 1 97.19 102 PHE A C 1
ATOM 763 O O . PHE A 1 102 ? 0.207 40.781 6.594 1 97.19 102 PHE A O 1
ATOM 770 N N . TYR A 1 103 ? 0.35 39.031 8.094 1 97 103 TYR A N 1
ATOM 771 C CA . TYR A 1 103 ? 0.406 38.031 7.043 1 97 103 TYR A CA 1
ATOM 772 C C . TYR A 1 103 ? -0.924 37.312 6.922 1 97 103 TYR A C 1
ATOM 774 O O . TYR A 1 103 ? -1.559 36.969 7.93 1 97 103 TYR A O 1
ATOM 782 N N . GLY A 1 104 ? -1.322 37 5.656 1 96 104 GLY A N 1
ATOM 783 C CA . GLY A 1 104 ? -2.457 36.125 5.371 1 96 104 GLY A CA 1
ATOM 784 C C . GLY A 1 104 ? -2.42 35.531 3.98 1 96 104 GLY A C 1
ATOM 785 O O . GLY A 1 104 ? -1.608 35.938 3.146 1 96 104 GLY A O 1
ATOM 786 N N . HIS A 1 105 ? -3.18 34.5 3.801 1 96.88 105 HIS A N 1
ATOM 787 C CA . HIS A 1 105 ? -3.379 33.969 2.463 1 96.88 105 HIS A CA 1
ATOM 788 C C . HIS A 1 105 ? -4.863 33.875 2.111 1 96.88 105 HIS A C 1
ATOM 790 O O . HIS A 1 105 ? -5.715 33.844 3.002 1 96.88 105 HIS A O 1
ATOM 796 N N . VAL A 1 106 ? -5.129 33.906 0.794 1 97.94 106 VAL A N 1
ATOM 797 C CA . VAL A 1 106 ? -6.531 34 0.414 1 97.94 106 VAL A CA 1
ATOM 798 C C . VAL A 1 106 ? -6.883 32.875 -0.554 1 97.94 106 VAL A C 1
ATOM 800 O O . VAL A 1 106 ? -7.992 32.844 -1.092 1 97.94 106 VAL A O 1
ATOM 803 N N . ASP A 1 107 ? -5.887 32 -0.843 1 96.62 107 ASP A N 1
ATOM 804 C CA . ASP A 1 107 ? -6.223 30.766 -1.544 1 96.62 107 ASP A CA 1
ATOM 805 C C . ASP A 1 107 ? -6.852 29.75 -0.594 1 96.62 107 ASP A C 1
ATOM 807 O O . ASP A 1 107 ? -6.832 29.938 0.625 1 96.62 107 ASP A O 1
ATOM 811 N N . VAL A 1 108 ? -7.543 28.703 -1.253 1 95.25 108 VAL A N 1
ATOM 812 C CA . VAL A 1 108 ? -8.258 27.734 -0.418 1 95.25 108 VAL A CA 1
ATOM 813 C C . VAL A 1 108 ? -8.016 26.328 -0.936 1 95.25 108 VAL A C 1
ATOM 815 O O . VAL A 1 108 ? -7.496 26.141 -2.041 1 95.25 108 VAL A O 1
ATOM 818 N N . GLN A 1 109 ? -8.297 25.391 -0.092 1 90.19 109 GLN A N 1
ATOM 819 C CA . GLN A 1 109 ? -8.281 23.984 -0.481 1 90.19 109 GLN A CA 1
ATOM 820 C C . GLN A 1 109 ? -9.469 23.641 -1.385 1 90.19 109 GLN A C 1
ATOM 822 O O . GLN A 1 109 ? -10.5 24.312 -1.339 1 90.19 109 GLN A O 1
ATOM 827 N N . PRO A 1 110 ? -9.336 22.578 -2.234 1 89.81 110 PRO A N 1
ATOM 828 C CA . PRO A 1 110 ? -10.453 22.172 -3.082 1 89.81 110 PRO A CA 1
ATOM 829 C C . PRO A 1 110 ? -11.703 21.828 -2.277 1 89.81 110 PRO A C 1
ATOM 831 O O . PRO A 1 110 ? -11.602 21.281 -1.176 1 89.81 110 PRO A O 1
ATOM 834 N N . ALA A 1 111 ? -12.805 22.172 -2.75 1 89.31 111 ALA A N 1
ATOM 835 C CA . ALA A 1 111 ? -14.086 21.859 -2.127 1 89.31 111 ALA A CA 1
ATOM 836 C C . ALA A 1 111 ? -15.164 21.625 -3.182 1 89.31 111 ALA A C 1
ATOM 838 O O . ALA A 1 111 ? -15.234 22.359 -4.18 1 89.31 111 ALA A O 1
ATOM 839 N N . ARG A 1 112 ? -15.883 20.453 -3.111 1 86.19 112 ARG A N 1
ATOM 840 C CA . ARG A 1 112 ? -17.047 20.141 -3.945 1 86.19 112 ARG A CA 1
ATOM 841 C C . ARG A 1 112 ? -18.219 19.656 -3.094 1 86.19 112 ARG A C 1
ATOM 843 O O . ARG A 1 112 ? -18.031 18.969 -2.09 1 86.19 112 ARG A O 1
ATOM 850 N N . LYS A 1 113 ? -19.297 20.141 -3.479 1 86.06 113 LYS A N 1
ATOM 851 C CA . LYS A 1 113 ? -20.516 19.75 -2.754 1 86.06 113 LYS A CA 1
ATOM 852 C C . LYS A 1 113 ? -20.609 18.234 -2.621 1 86.06 113 LYS A C 1
ATOM 854 O O . LYS A 1 113 ? -21 17.719 -1.571 1 86.06 113 LYS A O 1
ATOM 859 N N . GLU A 1 114 ? -20.281 17.594 -3.627 1 81.19 114 GLU A N 1
ATOM 860 C CA . GLU A 1 114 ? -20.391 16.141 -3.705 1 81.19 114 GLU A CA 1
ATOM 861 C C . GLU A 1 114 ? -19.484 15.461 -2.693 1 81.19 114 GLU A C 1
ATOM 863 O O . GLU A 1 114 ? -19.672 14.289 -2.373 1 81.19 114 GLU A O 1
ATOM 868 N N . ASP A 1 115 ? -18.594 16.266 -2.184 1 78.12 115 ASP A N 1
ATOM 869 C CA . ASP A 1 115 ? -17.656 15.688 -1.214 1 78.12 115 ASP A CA 1
ATOM 870 C C . ASP A 1 115 ? -18.328 15.523 0.152 1 78.12 115 ASP A C 1
ATOM 872 O O . ASP A 1 115 ? -17.734 14.945 1.066 1 78.12 115 ASP A O 1
ATOM 876 N N . GLY A 1 116 ? -19.547 16.016 0.338 1 81.62 116 GLY A N 1
ATOM 877 C CA . GLY A 1 116 ? -20.25 15.852 1.601 1 81.62 116 GLY A CA 1
ATOM 878 C C . GLY A 1 116 ? -20.562 17.172 2.279 1 81.62 116 GLY A C 1
ATOM 879 O O . GLY A 1 116 ? -20.844 17.203 3.479 1 81.62 116 GLY A O 1
ATOM 880 N N . TRP A 1 117 ? -20.5 18.203 1.625 1 88.56 117 TRP A N 1
ATOM 881 C CA . TRP A 1 117 ? -20.859 19.516 2.168 1 88.56 117 TRP A CA 1
ATOM 882 C C . TRP A 1 117 ? -22.359 19.625 2.365 1 88.56 117 TRP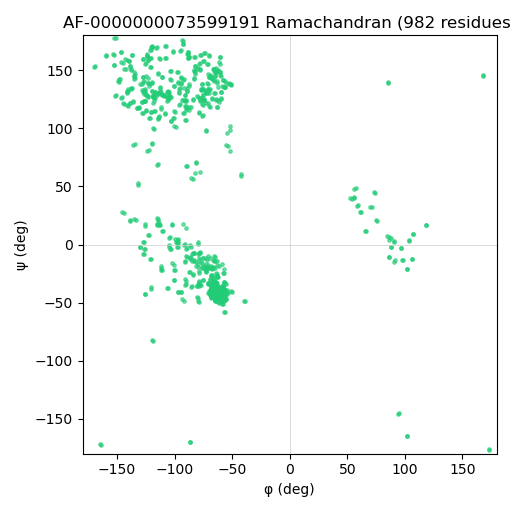 A C 1
ATOM 884 O O . TRP A 1 117 ? -23.141 19.219 1.507 1 88.56 117 TRP A O 1
ATOM 894 N N . LYS A 1 118 ? -22.719 20.109 3.471 1 90.62 118 LYS A N 1
ATOM 895 C CA . LYS A 1 118 ? -24.125 20.344 3.756 1 90.62 118 LYS A CA 1
ATOM 896 C C . LYS A 1 118 ? -24.641 21.578 3.021 1 90.62 118 LYS A C 1
ATOM 898 O O . LYS A 1 118 ? -25.828 21.703 2.762 1 90.62 118 LYS A O 1
ATOM 903 N N . THR A 1 119 ? -23.703 22.531 2.814 1 94.62 119 THR A N 1
ATOM 904 C CA . THR A 1 119 ? -23.984 23.734 2.057 1 94.62 119 THR A CA 1
ATOM 905 C C . THR A 1 119 ? -23.016 23.891 0.887 1 94.62 119 THR A C 1
ATOM 907 O O . THR A 1 119 ? -22.047 23.141 0.79 1 94.62 119 THR A O 1
ATOM 910 N N . ASP A 1 120 ? -23.453 24.75 -0.058 1 96.06 120 ASP A N 1
ATOM 911 C CA . ASP A 1 120 ? -22.5 25.031 -1.141 1 96.06 120 ASP A CA 1
ATOM 912 C C . ASP A 1 120 ? -21.234 25.672 -0.605 1 96.06 120 ASP A C 1
ATOM 914 O O . ASP A 1 120 ? -21.266 26.734 0.007 1 96.06 120 ASP A O 1
ATOM 918 N N . PRO A 1 121 ? -20.125 25.078 -0.856 1 96.75 121 PRO A N 1
ATOM 919 C CA . PRO A 1 121 ? -18.875 25.578 -0.262 1 96.75 121 PRO A CA 1
ATOM 920 C C . PRO A 1 121 ? -18.531 27 -0.698 1 96.75 121 PRO A C 1
ATOM 922 O O . PRO A 1 121 ? -17.781 27.688 -0.01 1 96.75 121 PRO A O 1
ATOM 925 N N . TYR A 1 122 ? -19.062 27.531 -1.752 1 97.69 122 TYR A N 1
ATOM 926 C CA . TYR A 1 122 ? -18.672 28.828 -2.258 1 97.69 122 TYR A CA 1
ATOM 927 C C . TYR A 1 122 ? -19.828 29.828 -2.166 1 97.69 122 TYR A C 1
ATOM 929 O O . TYR A 1 122 ? -19.812 30.859 -2.828 1 97.69 122 TYR A O 1
ATOM 937 N N . VAL A 1 123 ? -20.75 29.469 -1.394 1 97.75 123 VAL A N 1
ATOM 938 C CA . VAL A 1 123 ? -21.812 30.359 -0.951 1 97.75 123 VAL A CA 1
ATOM 939 C C . VAL A 1 123 ? -21.812 30.453 0.574 1 97.75 123 VAL A C 1
ATOM 941 O O . VAL A 1 123 ? -22.219 29.516 1.257 1 97.75 123 VAL A O 1
ATOM 944 N N . LEU A 1 124 ? -21.391 31.609 1.039 1 98.25 124 LEU A N 1
ATOM 945 C CA . LEU A 1 124 ? -21.375 31.766 2.488 1 98.25 124 LEU A CA 1
ATOM 946 C C . LEU A 1 124 ? -22.766 31.672 3.072 1 98.25 124 LEU A C 1
ATOM 948 O O . LEU A 1 124 ? -23.641 32.469 2.742 1 98.25 124 LEU A O 1
ATOM 952 N N . THR A 1 125 ? -22.938 30.703 3.902 1 98.12 125 THR A N 1
ATOM 953 C CA . THR A 1 125 ? -24.266 30.438 4.465 1 98.12 125 THR A CA 1
ATOM 954 C C . THR A 1 125 ? -24.219 30.484 5.988 1 98.12 125 THR A C 1
ATOM 956 O O . THR A 1 125 ? -23.406 29.781 6.605 1 98.12 125 THR A O 1
ATOM 959 N N . GLU A 1 126 ? -25.094 31.281 6.562 1 97.5 126 GLU A N 1
ATOM 960 C CA . GLU A 1 126 ? -25.141 31.375 8.016 1 97.5 126 GLU A CA 1
ATOM 961 C C . GLU A 1 126 ? -26.203 30.438 8.602 1 97.5 126 GLU A C 1
ATOM 963 O O . GLU A 1 126 ? -27.375 30.531 8.234 1 97.5 126 GLU A O 1
ATOM 968 N N . ILE A 1 127 ? -25.781 29.547 9.43 1 97.44 127 ILE A N 1
ATOM 969 C CA . ILE A 1 127 ? -26.672 28.641 10.141 1 97.44 127 ILE A CA 1
ATOM 970 C C . ILE A 1 127 ? -26.328 28.641 11.633 1 97.44 127 ILE A C 1
ATOM 972 O O . ILE A 1 127 ? -25.203 28.281 12.016 1 97.44 127 ILE A O 1
ATOM 976 N N . ASP A 1 128 ? -27.25 29.062 12.539 1 96.06 128 ASP A N 1
ATOM 977 C CA . ASP A 1 128 ? -27.109 29.031 13.992 1 96.06 128 ASP A CA 1
ATOM 978 C C . ASP A 1 128 ? -25.844 29.781 14.438 1 96.06 128 ASP A C 1
ATOM 980 O O . ASP A 1 128 ? -25.047 29.25 15.219 1 96.06 128 ASP A O 1
ATOM 984 N N . GLY A 1 129 ? -25.562 30.891 13.836 1 96.19 129 GLY A N 1
ATOM 985 C CA . GLY A 1 129 ? -24.469 31.75 14.242 1 96.19 129 GLY A CA 1
ATOM 986 C C . GLY A 1 129 ? -23.141 31.375 13.625 1 96.19 129 GLY A C 1
ATOM 987 O O . GLY A 1 129 ? -22.094 31.938 13.977 1 96.19 129 GLY A O 1
ATOM 988 N N . ASN A 1 130 ? -23.188 30.406 12.711 1 96.75 130 ASN A N 1
ATOM 989 C CA . ASN A 1 130 ? -21.984 29.953 12.031 1 96.75 130 ASN A CA 1
ATOM 990 C C . ASN A 1 130 ? -22.016 30.312 10.547 1 96.75 130 ASN A C 1
ATOM 992 O O . ASN A 1 130 ? -23.047 30.156 9.891 1 96.75 130 ASN A O 1
ATOM 996 N N . LEU A 1 131 ? -20.938 30.812 10.039 1 98.25 131 LEU A N 1
ATOM 997 C CA . LEU A 1 131 ? -20.797 31.188 8.641 1 98.25 131 LEU A CA 1
ATOM 998 C C . LEU A 1 131 ? -20.047 30.109 7.859 1 98.25 131 LEU A C 1
ATOM 1000 O O . LEU A 1 131 ? -18.828 30.109 7.797 1 98.25 131 LEU A O 1
ATOM 1004 N N . TYR A 1 132 ? -20.828 29.328 7.129 1 97.06 132 TYR A N 1
ATOM 1005 C CA . TYR A 1 132 ? -20.281 28.188 6.418 1 97.06 132 TYR A CA 1
ATOM 1006 C C . TYR A 1 132 ? -19.812 28.578 5.02 1 97.06 132 TYR A C 1
ATOM 1008 O O . TYR A 1 132 ? -20.547 29.266 4.297 1 97.06 132 TYR A O 1
ATOM 1016 N N . GLY A 1 133 ? -18.625 28.172 4.672 1 97.19 133 GLY A N 1
ATOM 1017 C CA . GLY A 1 133 ? -18.047 28.391 3.361 1 97.19 133 GLY A CA 1
ATOM 1018 C C . GLY A 1 133 ? -16.562 28.078 3.312 1 97.19 133 GLY A C 1
ATOM 1019 O O . GLY A 1 133 ? -15.836 28.297 4.293 1 97.19 133 GLY A O 1
ATOM 1020 N N . ARG A 1 134 ? -16.141 27.578 2.17 1 96.69 134 ARG A N 1
ATOM 1021 C CA . ARG A 1 134 ? -14.719 27.312 2.014 1 96.69 134 ARG A CA 1
ATOM 1022 C C . ARG A 1 134 ? -13.906 28.609 2.076 1 96.69 134 ARG A C 1
ATOM 1024 O O . ARG A 1 134 ? -14.227 29.578 1.387 1 96.69 134 ARG A O 1
ATOM 1031 N N . GLY A 1 135 ? -12.945 28.656 2.975 1 96.25 135 GLY A N 1
ATOM 1032 C CA . GLY A 1 135 ? -12.102 29.828 3.137 1 96.25 135 GLY A CA 1
ATOM 1033 C C . GLY A 1 135 ? -12.562 30.75 4.254 1 96.25 135 GLY A C 1
ATOM 1034 O O . GLY A 1 135 ? -11.852 31.672 4.629 1 96.25 135 GLY A O 1
ATOM 1035 N N . SER A 1 136 ? -13.664 30.406 4.852 1 97.5 136 SER A N 1
ATOM 1036 C CA . SER A 1 136 ? -14.195 31.297 5.879 1 97.5 136 SER A CA 1
ATOM 1037 C C . SER A 1 136 ? -13.242 31.422 7.059 1 97.5 136 SER A C 1
ATOM 1039 O O . SER A 1 136 ? -12.945 32.531 7.516 1 97.5 136 SER A O 1
ATOM 1041 N N . THR A 1 137 ? -12.734 30.281 7.496 1 96 137 THR A N 1
ATOM 1042 C CA . THR A 1 137 ? -11.797 30.328 8.609 1 96 137 THR A CA 1
ATOM 1043 C C . THR A 1 137 ? -10.359 30.219 8.117 1 96 137 THR A C 1
ATOM 1045 O O . THR A 1 137 ? -9.43 30.688 8.781 1 96 137 THR A O 1
ATOM 1048 N N . ASP A 1 138 ? -10.078 29.703 6.969 1 92.69 138 ASP A N 1
ATOM 1049 C CA . ASP A 1 138 ? -8.742 29.406 6.461 1 92.69 138 ASP A CA 1
ATOM 1050 C C . ASP A 1 138 ? -8.594 29.844 5.004 1 92.69 138 ASP A C 1
ATOM 1052 O O . ASP A 1 138 ? -8.75 29.047 4.086 1 92.69 138 ASP A O 1
ATOM 1056 N N . ASN A 1 139 ? -8.258 31.094 4.723 1 92.94 139 ASN A N 1
ATOM 1057 C CA . ASN A 1 139 ? -7.879 32.094 5.719 1 92.94 139 ASN A CA 1
ATOM 1058 C C . ASN A 1 139 ? -8.477 33.438 5.402 1 92.94 139 ASN A C 1
ATOM 1060 O O . ASN A 1 139 ? -7.969 34.469 5.859 1 92.94 139 ASN A O 1
ATOM 1064 N N . LYS A 1 140 ? -9.5 33.469 4.625 1 98 140 LYS A N 1
ATOM 1065 C CA . LYS A 1 140 ? -10.102 34.719 4.184 1 98 140 LYS A CA 1
ATOM 1066 C C . LYS A 1 140 ? -10.742 35.469 5.352 1 98 140 LYS A C 1
ATOM 1068 O O . LYS A 1 140 ? -10.656 36.719 5.43 1 98 140 LYS A O 1
ATOM 1073 N N . GLY A 1 141 ? -11.383 34.781 6.191 1 97.81 141 GLY A N 1
ATOM 1074 C CA . GLY A 1 141 ? -12.023 35.375 7.352 1 97.81 141 GLY A CA 1
ATOM 1075 C C . GLY A 1 141 ? -11.062 36.156 8.227 1 97.81 141 GLY A C 1
ATOM 1076 O O . GLY A 1 141 ? -11.242 37.375 8.422 1 97.81 141 GLY A O 1
ATOM 1077 N N . PRO A 1 142 ? -10.047 35.531 8.703 1 97.88 142 PRO A N 1
ATOM 1078 C CA . PRO A 1 142 ? -9.07 36.219 9.539 1 97.88 142 PRO A CA 1
ATOM 1079 C C . PRO A 1 142 ? -8.414 37.406 8.812 1 97.88 142 PRO A C 1
ATOM 1081 O O . PRO A 1 142 ? -8.164 38.438 9.414 1 97.88 142 PRO A O 1
ATOM 1084 N N . VAL A 1 143 ? -8.102 37.281 7.559 1 98 143 VAL A N 1
ATOM 1085 C CA . VAL A 1 143 ? -7.516 38.375 6.785 1 98 143 VAL A CA 1
ATOM 1086 C C . VAL A 1 143 ? -8.477 39.562 6.766 1 98 143 VAL A C 1
ATOM 1088 O O . VAL A 1 143 ? -8.07 40.688 7.016 1 98 143 VAL A O 1
ATOM 1091 N N . LEU A 1 144 ? -9.695 39.281 6.527 1 98.44 144 LEU A N 1
ATOM 1092 C CA . LEU A 1 144 ? -10.703 40.344 6.504 1 98.44 144 LEU A CA 1
ATOM 1093 C C . LEU A 1 144 ? -10.898 40.938 7.898 1 98.44 144 LEU A C 1
ATOM 1095 O O . LEU A 1 144 ? -11.164 42.125 8.039 1 98.44 144 LEU A O 1
ATOM 1099 N N . ALA A 1 145 ? -10.781 40.094 8.875 1 98.06 145 ALA A N 1
ATOM 1100 C CA . ALA A 1 145 ? -10.945 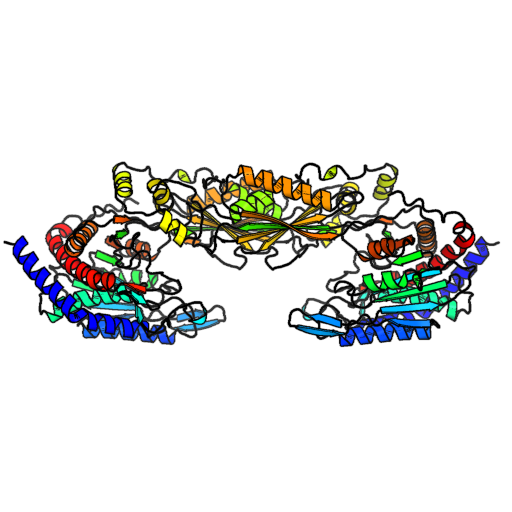40.594 10.234 1 98.06 145 ALA A CA 1
ATOM 1101 C C . ALA A 1 145 ? -9.906 41.656 10.562 1 98.06 145 ALA A C 1
ATOM 1103 O O . ALA A 1 145 ? -10.211 42.656 11.219 1 98.06 145 ALA A O 1
ATOM 1104 N N . TRP A 1 146 ? -8.703 41.469 10.125 1 95.88 146 TRP A N 1
ATOM 1105 C CA . TRP A 1 146 ? -7.664 42.469 10.266 1 95.88 146 TRP A CA 1
ATOM 1106 C C . TRP A 1 146 ? -8.047 43.75 9.531 1 95.88 146 TRP A C 1
ATOM 1108 O O . TRP A 1 146 ? -7.914 44.875 10.078 1 95.88 146 TRP A O 1
ATOM 1118 N N . ILE A 1 147 ? -8.398 43.562 8.398 1 97.81 147 ILE A N 1
ATOM 1119 C CA . ILE A 1 147 ? -8.742 44.719 7.543 1 97.81 147 ILE A CA 1
ATOM 1120 C C . ILE A 1 147 ? -9.922 45.469 8.141 1 97.81 147 ILE A C 1
ATOM 1122 O O . ILE A 1 147 ? -9.914 46.719 8.172 1 97.81 147 ILE A O 1
ATOM 1126 N N . ASN A 1 148 ? -10.906 44.75 8.633 1 98.19 148 ASN A N 1
ATOM 1127 C CA . ASN A 1 148 ? -12.055 45.344 9.289 1 98.19 148 ASN A CA 1
ATOM 1128 C C . ASN A 1 148 ? -11.641 46.188 10.492 1 98.19 148 ASN A C 1
ATOM 1130 O O . ASN A 1 148 ? -12.188 47.281 10.719 1 98.19 148 ASN A O 1
ATOM 1134 N N . ALA A 1 149 ? -10.75 45.688 11.281 1 97.94 149 ALA A N 1
ATOM 1135 C CA . ALA A 1 149 ? -10.266 46.406 12.445 1 97.94 149 ALA A CA 1
ATOM 1136 C C . ALA A 1 149 ? -9.602 47.719 12.031 1 97.94 149 ALA A C 1
ATOM 1138 O O . ALA A 1 149 ? -9.852 48.75 12.641 1 97.94 149 ALA A O 1
ATOM 1139 N N . VAL A 1 150 ? -8.789 47.719 11.016 1 97.25 150 VAL A N 1
ATOM 1140 C CA . VAL A 1 150 ? -8.133 48.906 10.508 1 97.25 150 VAL A CA 1
ATOM 1141 C C . VAL A 1 150 ? -9.18 49.875 9.961 1 97.25 150 VAL A C 1
ATOM 1143 O O . VAL A 1 150 ? -9.109 51.094 10.211 1 97.25 150 VAL A O 1
ATOM 1146 N N . GLU A 1 151 ? -10.078 49.312 9.219 1 96.81 151 GLU A N 1
ATOM 1147 C CA . GLU A 1 151 ? -11.156 50.094 8.641 1 96.81 151 GLU A CA 1
ATOM 1148 C C . GLU A 1 151 ? -11.938 50.844 9.719 1 96.81 151 GLU A C 1
ATOM 1150 O O . GLU A 1 151 ? -12.391 51.969 9.5 1 96.81 151 GLU A O 1
ATOM 1155 N N . THR A 1 152 ? -12.125 50.219 10.773 1 97.38 152 THR A N 1
ATOM 1156 C CA . THR A 1 152 ? -12.859 50.812 11.883 1 97.38 152 THR A CA 1
ATOM 1157 C C . THR A 1 152 ? -12.172 52.094 12.352 1 97.38 152 THR A C 1
ATOM 1159 O O . THR A 1 152 ? -12.828 53.125 12.57 1 97.38 152 THR A O 1
ATOM 1162 N N . PHE A 1 153 ? -10.875 52.094 12.508 1 95.88 153 PHE A N 1
ATOM 1163 C CA . PHE A 1 153 ? -10.133 53.312 12.906 1 95.88 153 PHE A CA 1
ATOM 1164 C C . PHE A 1 153 ? -10.281 54.406 11.859 1 95.88 153 PHE A C 1
ATOM 1166 O O . PHE A 1 153 ? -10.461 55.562 12.203 1 95.88 153 PHE A O 1
ATOM 1173 N N . ARG A 1 154 ? -10.234 54 10.641 1 94.75 154 ARG A N 1
ATOM 1174 C CA . ARG A 1 154 ? -10.344 54.969 9.547 1 94.75 154 ARG A CA 1
ATOM 1175 C C . ARG A 1 154 ? -11.75 55.562 9.484 1 94.75 154 ARG A C 1
ATOM 1177 O O . ARG A 1 154 ? -11.906 56.781 9.328 1 94.75 154 ARG A O 1
ATOM 1184 N N . ALA A 1 155 ? -12.68 54.75 9.602 1 95.56 155 ALA A N 1
ATOM 1185 C CA . ALA A 1 155 ? -14.07 55.188 9.516 1 95.56 155 ALA A CA 1
ATOM 1186 C C . ALA A 1 155 ? -14.414 56.156 10.648 1 95.56 155 ALA A C 1
ATOM 1188 O O . ALA A 1 155 ? -15.188 57.094 10.461 1 95.56 155 ALA A O 1
ATOM 1189 N N . LEU A 1 156 ? -13.867 55.938 11.781 1 96.19 156 LEU A N 1
ATOM 1190 C CA . LEU A 1 156 ? -14.117 56.75 12.953 1 96.19 156 LEU A CA 1
ATOM 1191 C C . LEU A 1 156 ? -13.18 57.969 12.969 1 96.19 156 LEU A C 1
ATOM 1193 O O . LEU A 1 156 ? -13.219 58.781 13.906 1 96.19 156 LEU A O 1
ATOM 1197 N N . LYS A 1 157 ? -12.258 58.125 11.992 1 94.56 157 LYS A N 1
ATOM 1198 C CA . LYS A 1 157 ? -11.289 59.219 11.859 1 94.56 157 LYS A CA 1
ATOM 1199 C C . LYS A 1 157 ? -10.391 59.281 13.094 1 94.56 157 LYS A C 1
ATOM 1201 O O . LYS A 1 157 ? -10.086 60.375 13.57 1 94.56 157 LYS A O 1
ATOM 1206 N N . LEU A 1 158 ? -10.188 58.125 13.531 1 92.75 158 LEU A N 1
ATOM 1207 C CA . LEU A 1 158 ? -9.242 58.031 14.633 1 92.75 158 LEU A CA 1
ATOM 1208 C C . LEU A 1 158 ? -7.805 58 14.117 1 92.75 158 LEU A C 1
ATOM 1210 O O . LEU A 1 158 ? -7.559 57.5 13.008 1 92.75 158 LEU A O 1
ATOM 1214 N N . ALA A 1 159 ? -6.906 58.531 14.953 1 89.69 159 ALA A N 1
ATOM 1215 C CA . ALA A 1 159 ? -5.496 58.375 14.617 1 89.69 159 ALA A CA 1
ATOM 1216 C C . ALA A 1 159 ? -5.113 56.906 14.594 1 89.69 159 ALA A C 1
ATOM 1218 O O . ALA A 1 159 ? -5.535 56.125 15.453 1 89.69 159 ALA A O 1
ATOM 1219 N N . ILE A 1 160 ? -4.395 56.531 13.609 1 89.94 160 ILE A N 1
ATOM 1220 C CA . ILE A 1 160 ? -3.969 55.125 13.547 1 89.94 160 ILE A CA 1
ATOM 1221 C C . ILE A 1 160 ? -2.939 54.844 14.633 1 89.94 160 ILE A C 1
ATOM 1223 O O . ILE A 1 160 ? -1.935 55.562 14.75 1 89.94 160 ILE A O 1
ATOM 1227 N N . PRO A 1 161 ? -3.162 53.844 15.336 1 92.25 161 PRO A N 1
ATOM 1228 C CA . PRO A 1 161 ? -2.318 53.625 16.516 1 92.25 161 PRO A CA 1
ATOM 1229 C C . PRO A 1 161 ? -0.957 53.031 16.141 1 92.25 161 PRO A C 1
ATOM 1231 O O . PRO A 1 161 ? -0.005 53.125 16.922 1 92.25 161 PRO A O 1
ATOM 1234 N N . VAL A 1 162 ? -0.897 52.375 15.031 1 95.69 162 VAL A N 1
ATOM 1235 C CA . VAL A 1 162 ? 0.327 51.75 14.547 1 95.69 162 VAL A CA 1
ATOM 1236 C C . VAL A 1 162 ? 0.424 51.906 13.031 1 95.69 162 VAL A C 1
ATOM 1238 O O . VAL A 1 162 ? -0.558 52.25 12.375 1 95.69 162 VAL A O 1
ATOM 1241 N N . ASN A 1 163 ? 1.72 51.781 12.539 1 96.75 163 ASN A N 1
ATOM 1242 C CA . ASN A 1 163 ? 1.857 51.625 11.094 1 96.75 163 ASN A CA 1
ATOM 1243 C C . ASN A 1 163 ? 1.5 50.219 10.648 1 96.75 163 ASN A C 1
ATOM 1245 O O . ASN A 1 163 ? 1.919 49.219 11.266 1 96.75 163 ASN A O 1
ATOM 1249 N N . PHE A 1 164 ? 0.702 50.219 9.609 1 97.31 164 PHE A N 1
ATOM 1250 C CA . PHE A 1 164 ? 0.242 48.906 9.148 1 97.31 164 PHE A CA 1
ATOM 1251 C C . PHE A 1 164 ? 0.965 48.5 7.863 1 97.31 164 PHE A C 1
ATOM 1253 O O . PHE A 1 164 ? 1.091 49.312 6.938 1 97.31 164 PHE A O 1
ATOM 1260 N N . LYS A 1 165 ? 1.451 47.281 7.855 1 97.75 165 LYS A N 1
ATOM 1261 C CA . LYS A 1 165 ? 1.905 46.625 6.641 1 97.75 165 LYS A CA 1
ATOM 1262 C C . LYS A 1 165 ? 1.187 45.281 6.445 1 97.75 165 LYS A C 1
ATOM 1264 O O . LYS A 1 165 ? 0.783 44.625 7.418 1 97.75 165 LYS A O 1
ATOM 1269 N N . PHE A 1 166 ? 0.937 44.969 5.199 1 98 166 PHE A N 1
ATOM 1270 C CA . PHE A 1 166 ? 0.231 43.75 4.844 1 98 166 PHE A CA 1
ATOM 1271 C C . PHE A 1 166 ? 1.033 42.938 3.832 1 98 166 PHE A C 1
ATOM 1273 O O . PHE A 1 166 ? 1.612 43.5 2.898 1 98 166 PHE A O 1
ATOM 1280 N N . ILE A 1 167 ? 1.117 41.688 4.117 1 97.94 167 ILE A N 1
ATOM 1281 C CA . ILE A 1 167 ? 1.59 40.75 3.109 1 97.94 167 ILE A CA 1
ATOM 1282 C C . ILE A 1 167 ? 0.556 39.625 2.912 1 97.94 167 ILE A C 1
ATOM 1284 O O . ILE A 1 167 ? 0.283 38.875 3.834 1 97.94 167 ILE A O 1
ATOM 1288 N N . ILE A 1 168 ? -0.044 39.531 1.729 1 98.06 168 ILE A N 1
ATOM 1289 C CA . ILE A 1 168 ? -1.097 38.562 1.416 1 98.06 168 ILE A CA 1
ATOM 1290 C C . ILE A 1 168 ? -0.689 37.75 0.204 1 98.06 168 ILE A C 1
ATOM 1292 O O . ILE A 1 168 ? -0.295 38.281 -0.83 1 98.06 168 ILE A O 1
ATOM 1296 N N . GLU A 1 169 ? -0.773 36.438 0.381 1 97.06 169 GLU A N 1
ATOM 1297 C CA . GLU A 1 169 ? -0.394 35.562 -0.735 1 97.06 169 GLU A CA 1
ATOM 1298 C C . GLU A 1 169 ? -1.563 34.688 -1.181 1 97.06 169 GLU A C 1
ATOM 1300 O O . GLU A 1 169 ? -2.611 34.656 -0.531 1 97.06 169 GLU A O 1
ATOM 1305 N N . GLY A 1 170 ? -1.33 34 -2.355 1 96.06 170 GLY A N 1
ATOM 1306 C CA . GLY A 1 170 ? -2.389 33.188 -2.938 1 96.06 170 GLY A CA 1
ATOM 1307 C C . GLY A 1 170 ? -1.965 31.75 -3.201 1 96.06 170 GLY A C 1
ATOM 1308 O O . GLY A 1 170 ? -2.619 31.047 -3.965 1 96.06 170 GLY A O 1
ATOM 1309 N N . MET A 1 171 ? -0.835 31.328 -2.566 1 93.94 171 MET A N 1
ATOM 1310 C CA . MET A 1 171 ? -0.338 30 -2.896 1 93.94 171 MET A CA 1
ATOM 1311 C C . MET A 1 171 ? 0.023 29.219 -1.634 1 93.94 171 MET A C 1
ATOM 1313 O O . MET A 1 171 ? 0.825 28.281 -1.683 1 93.94 171 MET A O 1
ATOM 1317 N N . GLU A 1 172 ? -0.52 29.594 -0.492 1 89.56 172 GLU A N 1
ATOM 1318 C CA . GLU A 1 172 ? -0.172 28.938 0.766 1 89.56 172 GLU A CA 1
ATOM 1319 C C . GLU A 1 172 ? -0.546 27.453 0.74 1 89.56 172 GLU A C 1
ATOM 1321 O O . GLU A 1 172 ? 0.235 26.609 1.169 1 89.56 172 GLU A O 1
ATOM 1326 N N . GLU A 1 173 ? -1.625 27.125 0.167 1 83.19 173 GLU A N 1
ATOM 1327 C CA . GLU A 1 173 ? -2.137 25.75 0.14 1 83.19 173 GLU A CA 1
ATOM 1328 C C . GLU A 1 173 ? -1.375 24.891 -0.868 1 83.19 173 GLU A C 1
ATOM 1330 O O . GLU A 1 173 ? -1.518 23.672 -0.885 1 83.19 173 GLU A O 1
ATOM 1335 N N . ALA A 1 174 ? -0.681 25.562 -1.703 1 81.69 174 ALA A N 1
ATOM 1336 C CA . ALA A 1 174 ? 0.109 24.875 -2.725 1 81.69 174 ALA A CA 1
ATOM 1337 C C . ALA A 1 174 ? 1.602 25.109 -2.508 1 81.69 174 ALA A C 1
ATOM 1339 O O . ALA A 1 174 ? 2.367 25.219 -3.471 1 81.69 174 ALA A O 1
ATOM 1340 N N . GLY A 1 175 ? 1.996 25.438 -1.268 1 80.75 175 GLY A N 1
ATOM 1341 C CA . GLY A 1 175 ? 3.402 25.406 -0.897 1 80.75 175 GLY A CA 1
ATOM 1342 C C . GLY A 1 175 ? 4.035 26.797 -0.837 1 80.75 175 GLY A C 1
ATOM 1343 O O . GLY A 1 175 ? 5.25 26.922 -0.678 1 80.75 175 GLY A O 1
ATOM 1344 N N . SER A 1 176 ? 3.26 27.812 -1.031 1 90.56 176 SER A N 1
ATOM 1345 C CA . SER A 1 176 ? 3.758 29.188 -0.973 1 90.56 176 SER A CA 1
ATOM 1346 C C . SER A 1 176 ? 4.914 29.406 -1.942 1 90.56 176 SER A C 1
ATOM 1348 O O . SER A 1 176 ? 5.949 29.953 -1.57 1 90.56 176 SER A O 1
ATOM 1350 N N . LEU A 1 177 ? 4.723 28.984 -3.115 1 87.06 177 LEU A N 1
ATOM 1351 C CA . LEU A 1 177 ? 5.77 29.062 -4.129 1 87.06 177 LEU A CA 1
ATOM 1352 C C . LEU A 1 177 ? 6.191 30.5 -4.371 1 87.06 177 LEU A C 1
ATOM 1354 O O . LEU A 1 177 ? 5.348 31.375 -4.609 1 87.06 177 LEU A O 1
ATOM 1358 N N . GLY A 1 178 ? 7.477 30.766 -4.234 1 90.25 178 GLY A N 1
ATOM 1359 C CA . GLY A 1 178 ? 8.031 32.062 -4.531 1 90.25 178 GLY A CA 1
ATOM 1360 C C . GLY A 1 178 ? 8.07 33 -3.326 1 90.25 178 GLY A C 1
ATOM 1361 O O . GLY A 1 178 ? 8.766 34 -3.34 1 90.25 178 GLY A O 1
ATOM 1362 N N . LEU A 1 179 ? 7.391 32.656 -2.285 1 93.31 179 LEU A N 1
ATOM 1363 C CA . LEU A 1 179 ? 7.277 33.562 -1.133 1 93.31 179 LEU A CA 1
ATOM 1364 C C . LEU A 1 179 ? 8.625 33.719 -0.438 1 93.31 179 LEU A C 1
ATOM 1366 O O . LEU A 1 179 ? 9.008 34.844 -0.063 1 93.31 179 LEU A O 1
ATOM 1370 N N . GLU A 1 180 ? 9.32 32.688 -0.211 1 92.81 180 GLU A N 1
ATOM 1371 C CA . GLU A 1 180 ? 10.602 32.719 0.484 1 92.81 180 GLU A CA 1
ATOM 1372 C C . GLU A 1 180 ? 11.578 33.688 -0.202 1 92.81 180 GLU A C 1
ATOM 1374 O O . GLU A 1 180 ? 12.227 34.5 0.459 1 92.81 180 GLU A O 1
ATOM 1379 N N . LYS A 1 181 ? 11.68 33.594 -1.489 1 94.25 181 LYS A N 1
ATOM 1380 C CA . LYS A 1 181 ? 12.547 34.469 -2.262 1 94.25 181 LYS A CA 1
ATOM 1381 C C . LYS A 1 181 ? 12.133 35.938 -2.107 1 94.25 181 LYS A C 1
ATOM 1383 O O . LYS A 1 181 ? 12.977 36.812 -1.956 1 94.25 181 LYS A O 1
ATOM 1388 N N . LEU A 1 182 ? 10.875 36.125 -2.162 1 96.12 182 LEU A N 1
ATOM 1389 C CA . LEU A 1 182 ? 10.367 37.469 -2.006 1 96.12 182 LEU A CA 1
ATOM 1390 C C . LEU A 1 182 ? 10.742 38.031 -0.641 1 96.12 182 LEU A C 1
ATOM 1392 O O . LEU A 1 182 ? 11.133 39.219 -0.532 1 96.12 182 LEU A O 1
ATOM 1396 N N . LEU A 1 183 ? 10.547 37.25 0.383 1 96.31 183 LEU A N 1
ATOM 1397 C CA . LEU A 1 183 ? 10.875 37.719 1.731 1 96.31 183 LEU A CA 1
ATOM 1398 C C . LEU A 1 183 ? 12.344 38.094 1.836 1 96.31 183 LEU A C 1
ATOM 1400 O O . LEU A 1 183 ? 12.688 39.094 2.467 1 96.31 183 LEU A O 1
ATOM 1404 N N . GLU A 1 184 ? 13.188 37.344 1.244 1 96.19 184 GLU A N 1
ATOM 1405 C CA . GLU A 1 184 ? 14.617 37.625 1.237 1 96.19 184 GLU A CA 1
ATOM 1406 C C . GLU A 1 184 ? 14.898 38.938 0.517 1 96.19 184 GLU A C 1
ATOM 1408 O O . GLU A 1 184 ? 15.68 39.781 1 1 96.19 184 GLU A O 1
ATOM 1413 N N . GLU A 1 185 ? 14.266 39.094 -0.534 1 96 185 GLU A N 1
ATOM 1414 C CA . GLU A 1 185 ? 14.469 40.281 -1.343 1 96 185 GLU A CA 1
ATOM 1415 C C . GLU A 1 185 ? 13.961 41.531 -0.624 1 96 185 GLU A C 1
ATOM 1417 O O . GLU A 1 185 ? 14.523 42.625 -0.779 1 96 185 GLU A O 1
ATOM 1422 N N . GLU A 1 186 ? 12.922 41.344 0.142 1 96.31 186 GLU A N 1
ATOM 1423 C CA . GLU A 1 186 ? 12.266 42.5 0.773 1 96.31 186 GLU A CA 1
ATOM 1424 C C . GLU A 1 186 ? 12.75 42.688 2.207 1 96.31 186 GLU A C 1
ATOM 1426 O O . GLU A 1 186 ? 12.289 43.594 2.904 1 96.31 186 GLU A O 1
ATOM 1431 N N . LYS A 1 187 ? 13.68 41.938 2.627 1 95.44 187 LYS A N 1
ATOM 1432 C CA . LYS A 1 187 ? 14.164 41.938 4.008 1 95.44 187 LYS A CA 1
ATOM 1433 C C . LYS A 1 187 ? 14.633 43.344 4.406 1 95.44 187 LYS A C 1
ATOM 1435 O O . LYS A 1 187 ? 14.32 43.812 5.496 1 95.44 187 LYS A O 1
ATOM 1440 N N . GLN A 1 188 ? 15.312 44.062 3.498 1 94.69 188 GLN A N 1
ATOM 1441 C CA . GLN A 1 188 ? 15.891 45.344 3.811 1 94.69 188 GLN A CA 1
ATOM 1442 C C . GLN A 1 188 ? 15.055 46.5 3.223 1 94.69 188 GLN A C 1
ATOM 1444 O O . GLN A 1 188 ? 15.469 47.656 3.24 1 94.69 188 GLN A O 1
ATOM 1449 N N . CYS A 1 189 ? 13.906 46.156 2.67 1 95.31 189 CYS A N 1
ATOM 1450 C CA . CYS A 1 189 ? 13.023 47.188 2.092 1 95.31 189 CYS A CA 1
ATOM 1451 C C . CYS A 1 189 ? 11.68 47.188 2.805 1 95.31 189 CYS A C 1
ATOM 1453 O O . CYS A 1 189 ? 11.5 47.906 3.785 1 95.31 189 CYS A O 1
ATOM 1455 N N . PHE A 1 190 ? 10.875 46.344 2.414 1 96.31 190 PHE A N 1
ATOM 1456 C CA . PHE A 1 190 ? 9.516 46.312 2.941 1 96.31 190 PHE A CA 1
ATOM 1457 C C . PHE A 1 190 ? 9.523 46 4.43 1 96.31 190 PHE A C 1
ATOM 1459 O O . PHE A 1 190 ? 8.734 46.562 5.195 1 96.31 190 PHE A O 1
ATOM 1466 N N . PHE A 1 191 ? 10.438 45.125 4.82 1 96.06 191 PHE A N 1
ATOM 1467 C CA . PHE A 1 191 ? 10.414 44.625 6.195 1 96.06 191 PHE A CA 1
ATOM 1468 C C . PHE A 1 191 ? 11.391 45.406 7.062 1 96.06 191 PHE A C 1
ATOM 1470 O O . PHE A 1 191 ? 11.477 45.188 8.273 1 96.06 191 PHE A O 1
ATOM 1477 N N . SER A 1 192 ? 12.117 46.312 6.562 1 94.5 192 SER A N 1
ATOM 1478 C CA . SER A 1 192 ? 13.211 47 7.258 1 94.5 192 SER A CA 1
ATOM 1479 C C . SER A 1 192 ? 12.719 47.688 8.523 1 94.5 192 SER A C 1
ATOM 1481 O O . SER A 1 192 ? 13.406 47.688 9.547 1 94.5 192 SER A O 1
ATOM 1483 N N . ASP A 1 193 ? 11.547 48.219 8.5 1 93.5 193 ASP A N 1
ATOM 1484 C CA . ASP A 1 193 ? 11.055 49 9.633 1 93.5 193 ASP A CA 1
ATOM 1485 C C . ASP A 1 193 ? 9.93 48.281 10.359 1 93.5 193 ASP A C 1
ATOM 1487 O O . ASP A 1 193 ? 9.219 48.875 11.172 1 93.5 193 ASP A O 1
ATOM 1491 N N . VAL A 1 194 ? 9.781 47.031 10 1 95.44 194 VAL A N 1
ATOM 1492 C CA . VAL A 1 194 ? 8.75 46.25 10.664 1 95.44 194 VAL A CA 1
ATOM 1493 C C . VAL A 1 194 ? 9.234 45.844 12.055 1 95.44 194 VAL A C 1
ATOM 1495 O O . VAL A 1 194 ? 10.367 45.375 12.219 1 95.44 194 VAL A O 1
ATOM 1498 N N . ASP A 1 195 ? 8.406 46 13.031 1 93.69 195 ASP A N 1
ATOM 1499 C CA . ASP A 1 195 ? 8.742 45.594 14.391 1 93.69 195 ASP A CA 1
ATOM 1500 C C . ASP A 1 195 ? 8.18 44.219 14.719 1 93.69 195 ASP A C 1
ATOM 1502 O O . ASP A 1 195 ? 8.828 43.406 15.391 1 93.69 195 ASP A O 1
ATOM 1506 N N . PHE A 1 196 ? 6.965 44.031 14.266 1 93.88 196 PHE A N 1
ATOM 1507 C CA . PHE A 1 196 ? 6.23 42.844 14.633 1 93.88 196 PHE A CA 1
ATOM 1508 C C . PHE A 1 196 ? 5.543 42.219 13.414 1 93.88 196 PHE A C 1
ATOM 1510 O O . PHE A 1 196 ? 5.047 42.938 12.555 1 93.88 196 PHE A O 1
ATOM 1517 N N . ILE A 1 197 ? 5.523 40.906 13.398 1 95.75 197 ILE A N 1
ATOM 1518 C CA . ILE A 1 197 ? 4.77 40.188 12.375 1 95.75 197 ILE A CA 1
ATOM 1519 C C . ILE A 1 197 ? 3.66 39.375 13.031 1 95.75 197 ILE A C 1
ATOM 1521 O O . ILE A 1 197 ? 3.906 38.656 14 1 95.75 197 ILE A O 1
ATOM 1525 N N . VAL A 1 198 ? 2.473 39.5 12.508 1 96.19 198 VAL A N 1
ATOM 1526 C CA . VAL A 1 198 ? 1.311 38.812 13.055 1 96.19 198 VAL A CA 1
ATOM 1527 C C . VAL A 1 198 ? 0.739 37.844 12.008 1 96.19 198 VAL A C 1
ATOM 1529 O O . VAL A 1 198 ? 0.442 38.25 10.883 1 96.19 198 VAL A O 1
ATOM 1532 N N . ILE A 1 199 ? 0.582 36.656 12.398 1 95.38 199 ILE A N 1
ATOM 1533 C CA . ILE A 1 199 ? 0.005 35.594 11.547 1 95.38 199 ILE A CA 1
ATOM 1534 C C . ILE A 1 199 ? -1.273 35.062 12.188 1 95.38 199 ILE A C 1
ATOM 1536 O O . ILE A 1 199 ? -1.257 34.594 13.328 1 95.38 199 ILE A O 1
ATOM 1540 N N . SER A 1 200 ? -2.352 35.156 11.477 1 93.12 200 SER A N 1
ATOM 1541 C CA . SER A 1 200 ? -3.615 34.594 11.969 1 93.12 200 SER A CA 1
ATOM 1542 C C . SER A 1 200 ? -4.086 33.438 11.109 1 93.12 200 SER A C 1
ATOM 1544 O O . SER A 1 200 ? -5.055 33.562 10.352 1 93.12 200 SER A O 1
ATOM 1546 N N . ASP A 1 201 ? -3.369 32.375 11.18 1 88.62 201 ASP A N 1
ATOM 1547 C CA . ASP A 1 201 ? -3.625 31.188 10.375 1 88.62 201 ASP A CA 1
ATOM 1548 C C . ASP A 1 201 ? -3.607 29.922 11.242 1 88.62 201 ASP A C 1
ATOM 1550 O O . ASP A 1 201 ? -2.783 29.031 11.031 1 88.62 201 ASP A O 1
ATOM 1554 N N . ASN A 1 202 ? -4.332 29.812 12.305 1 88.19 202 ASN A N 1
ATOM 1555 C CA . ASN A 1 202 ? -4.516 28.688 13.219 1 88.19 202 ASN A CA 1
ATOM 1556 C C . ASN A 1 202 ? -5.875 28.75 13.898 1 88.19 202 ASN A C 1
ATOM 1558 O O . ASN A 1 202 ? -6.668 29.656 13.656 1 88.19 202 ASN A O 1
ATOM 1562 N N . LEU A 1 203 ? -6.113 27.75 14.695 1 88.56 203 LEU A N 1
ATOM 1563 C CA . LEU A 1 203 ? -7.371 27.672 15.438 1 88.56 203 LEU A CA 1
ATOM 1564 C C . LEU A 1 203 ? -7.121 27.625 16.938 1 88.56 203 LEU A C 1
ATOM 1566 O O . LEU A 1 203 ? -5.996 27.375 17.375 1 88.56 203 LEU A O 1
ATOM 1570 N N . TRP A 1 204 ? -8.219 27.969 17.641 1 91 204 TRP A N 1
ATOM 1571 C CA . TRP A 1 204 ? -8.234 27.703 19.062 1 91 204 TRP A CA 1
ATOM 1572 C C . TRP A 1 204 ? -8.32 26.203 19.344 1 91 204 TRP A C 1
ATOM 1574 O O . TRP A 1 204 ? -8.609 25.422 18.438 1 91 204 TRP A O 1
ATOM 1584 N N . LEU A 1 205 ? -7.992 25.859 20.547 1 87.25 205 LEU A N 1
ATOM 1585 C CA . LEU A 1 205 ? -8.109 24.469 20.953 1 87.25 205 LEU A CA 1
ATOM 1586 C C . LEU A 1 205 ? -9.547 24.125 21.328 1 87.25 205 LEU A C 1
ATOM 1588 O O . LEU A 1 205 ? -10 23 21.109 1 87.25 205 LEU A O 1
ATOM 1592 N N . SER A 1 206 ? -10.188 25.109 21.922 1 84.5 206 SER A N 1
ATOM 1593 C CA . SER A 1 206 ? -11.57 24.938 22.344 1 84.5 206 SER A CA 1
ATOM 1594 C C . SER A 1 206 ? -12.516 25.75 21.453 1 84.5 206 SER A C 1
ATOM 1596 O O . SER A 1 206 ? -12.078 26.594 20.672 1 84.5 206 SER A O 1
ATOM 1598 N N . LYS A 1 207 ? -13.812 25.484 21.672 1 84.38 207 LYS A N 1
ATOM 1599 C CA . LYS A 1 207 ? -14.836 26.203 20.922 1 84.38 207 LYS A CA 1
ATOM 1600 C C . LYS A 1 207 ? -15.078 27.594 21.516 1 84.38 207 LYS A C 1
ATOM 1602 O O . LYS A 1 207 ? -15.602 28.484 20.844 1 84.38 207 LYS A O 1
ATOM 1607 N N . LYS A 1 208 ? -14.68 27.703 22.703 1 86.38 208 LYS A N 1
ATOM 1608 C CA . LYS A 1 208 ? -15.164 28.891 23.422 1 86.38 208 LYS A CA 1
ATOM 1609 C C . LYS A 1 208 ? -14 29.766 23.891 1 86.38 208 LYS A C 1
ATOM 1611 O O . LYS A 1 208 ? -14.07 30.984 23.797 1 86.38 208 LYS A O 1
ATOM 1616 N N . LYS A 1 209 ? -12.898 29.188 24.297 1 92.06 209 LYS A N 1
ATOM 1617 C CA . LYS A 1 209 ? -11.812 29.938 24.906 1 92.06 209 LYS A CA 1
ATOM 1618 C C . LYS A 1 209 ? -10.773 30.344 23.859 1 92.06 209 LYS A C 1
ATOM 1620 O O . LYS A 1 209 ? -10.234 29.484 23.156 1 92.06 209 LYS A O 1
ATOM 1625 N N . PRO A 1 210 ? -10.5 31.641 23.766 1 95.25 210 PRO A N 1
ATOM 1626 C CA . PRO A 1 210 ? -9.453 32.062 22.844 1 95.25 210 PRO A CA 1
ATOM 1627 C C . PRO A 1 210 ? -8.086 31.484 23.172 1 95.25 210 PRO A C 1
ATOM 1629 O O . PRO A 1 210 ? -7.836 31.109 24.312 1 95.25 210 PRO A O 1
ATOM 1632 N N . ALA A 1 211 ? -7.293 31.406 22.156 1 95 211 ALA A N 1
ATOM 1633 C CA . ALA A 1 211 ? -5.957 30.859 22.359 1 95 211 ALA A CA 1
ATOM 1634 C C . ALA A 1 211 ? -4.922 31.594 21.516 1 95 211 ALA A C 1
ATOM 1636 O O . ALA A 1 211 ? -5.266 32.219 20.5 1 95 211 ALA A O 1
ATOM 1637 N N . LEU A 1 212 ? -3.709 31.625 22 1 95.81 212 LEU A N 1
ATOM 1638 C CA . LEU A 1 212 ? -2.531 32.062 21.25 1 95.81 212 LEU A CA 1
ATOM 1639 C C . LEU A 1 212 ? -1.594 30.875 21 1 95.81 212 LEU A C 1
ATOM 1641 O O . LEU A 1 212 ? -1.323 30.094 21.922 1 95.81 212 LEU A O 1
ATOM 1645 N N . THR A 1 213 ? -1.17 30.75 19.812 1 95 213 THR A N 1
ATOM 1646 C CA . THR A 1 213 ? -0.236 29.688 19.484 1 95 213 THR A CA 1
ATOM 1647 C C . THR A 1 213 ? 1.206 30.156 19.625 1 95 213 THR A C 1
ATOM 1649 O O . THR A 1 213 ? 1.584 31.203 19.094 1 95 213 THR A O 1
ATOM 1652 N N . TYR A 1 214 ? 2.018 29.422 20.344 1 94.19 214 TYR A N 1
ATOM 1653 C CA . TYR A 1 214 ? 3.377 29.891 20.562 1 94.19 214 TYR A CA 1
ATOM 1654 C C . TYR A 1 214 ? 4.398 28.875 20.078 1 94.19 214 TYR A C 1
ATOM 1656 O O . TYR A 1 214 ? 5.602 29.031 20.312 1 94.19 214 TYR A O 1
ATOM 1664 N N . GLY A 1 215 ? 3.887 27.859 19.406 1 93.81 215 GLY A N 1
ATOM 1665 C CA . GLY A 1 215 ? 4.824 26.891 18.875 1 93.81 215 GLY A CA 1
ATOM 1666 C C . GLY A 1 215 ? 4.176 25.906 17.922 1 93.81 215 GLY A C 1
ATOM 1667 O O . GLY A 1 215 ? 2.973 25.656 18 1 93.81 215 GLY A O 1
ATOM 1668 N N . THR A 1 216 ? 4.973 25.375 17 1 94.69 216 THR A N 1
ATOM 1669 C CA . THR A 1 216 ? 4.594 24.312 16.078 1 94.69 216 THR A CA 1
ATOM 1670 C C . THR A 1 216 ? 5.715 23.297 15.953 1 94.69 216 THR A C 1
ATOM 1672 O O . THR A 1 216 ? 6.891 23.625 16.125 1 94.69 216 THR A O 1
ATOM 1675 N N . ARG A 1 217 ? 5.301 22.078 15.68 1 95.56 217 ARG A N 1
ATOM 1676 C CA . ARG A 1 217 ? 6.32 21.047 15.461 1 95.56 217 ARG A CA 1
ATOM 1677 C C . ARG A 1 217 ? 6.848 21.094 14.031 1 95.56 217 ARG A C 1
ATOM 1679 O O . ARG A 1 217 ? 6.199 21.656 13.141 1 95.56 217 ARG A O 1
ATOM 1686 N N . GLY A 1 218 ? 8.086 20.609 13.953 1 94.94 218 GLY A N 1
ATOM 1687 C CA . GLY A 1 218 ? 8.641 20.328 12.641 1 94.94 218 GLY A CA 1
ATOM 1688 C C . GLY A 1 218 ? 8.297 18.938 12.141 1 94.94 218 GLY A C 1
ATOM 1689 O O . GLY A 1 218 ? 7.383 18.297 12.656 1 94.94 218 GLY A O 1
ATOM 1690 N N . ASN A 1 219 ? 8.977 18.609 11.039 1 95 219 ASN A N 1
ATOM 1691 C CA . ASN A 1 219 ? 8.719 17.297 10.477 1 95 219 ASN A CA 1
ATOM 1692 C C . ASN A 1 219 ? 9.945 16.75 9.734 1 95 219 ASN A C 1
ATOM 1694 O O . ASN A 1 219 ? 10.625 17.5 9.023 1 95 219 ASN A O 1
ATOM 1698 N N . ALA A 1 220 ? 10.305 15.617 10.055 1 97.44 220 ALA A N 1
ATOM 1699 C CA . ALA A 1 220 ? 11.281 14.859 9.281 1 97.44 220 ALA A CA 1
ATOM 1700 C C . ALA A 1 220 ? 10.641 13.625 8.641 1 97.44 220 ALA A C 1
ATOM 1702 O O . ALA A 1 220 ? 10.312 12.664 9.336 1 97.44 220 ALA A O 1
ATOM 1703 N N . CYS A 1 221 ? 10.523 13.695 7.309 1 96.44 221 CYS A N 1
ATOM 1704 C CA . CYS A 1 221 ? 9.914 12.578 6.594 1 96.44 221 CYS A CA 1
ATOM 1705 C C . CYS A 1 221 ? 10.969 11.648 6.02 1 96.44 221 CYS A C 1
ATOM 1707 O O . CYS A 1 221 ? 11.977 12.109 5.465 1 96.44 221 CYS A O 1
ATOM 1709 N N . PHE A 1 222 ? 10.703 10.352 6.117 1 98.44 222 PHE A N 1
ATOM 1710 C CA . PHE A 1 222 ? 11.719 9.383 5.719 1 98.44 222 PHE A CA 1
ATOM 1711 C C . PHE A 1 222 ? 11.148 8.375 4.723 1 98.44 222 PHE A C 1
ATOM 1713 O O . PHE A 1 222 ? 9.977 8 4.816 1 98.44 222 PHE A O 1
ATOM 1720 N N . PHE A 1 223 ? 12.023 8 3.795 1 98.25 223 PHE A N 1
ATOM 1721 C CA . PHE A 1 223 ? 11.836 6.824 2.957 1 98.25 223 PHE A CA 1
ATOM 1722 C C . PHE A 1 223 ? 12.828 5.727 3.338 1 98.25 223 PHE A C 1
ATOM 1724 O O . PHE A 1 223 ? 14.023 5.984 3.471 1 98.25 223 PHE A O 1
ATOM 1731 N N . VAL A 1 224 ? 12.281 4.609 3.549 1 98.75 224 VAL A N 1
ATOM 1732 C CA . VAL A 1 224 ? 13.102 3.416 3.734 1 98.75 224 VAL A CA 1
ATOM 1733 C C . VAL A 1 224 ? 12.859 2.443 2.582 1 98.75 224 VAL A C 1
ATOM 1735 O O . VAL A 1 224 ? 11.828 1.77 2.533 1 98.75 224 VAL A O 1
ATOM 1738 N N . GLU A 1 225 ? 13.852 2.338 1.739 1 98.44 225 GLU A N 1
ATOM 1739 C CA . GLU A 1 225 ? 13.742 1.535 0.526 1 98.44 225 GLU A CA 1
ATOM 1740 C C . GLU A 1 225 ? 14.508 0.223 0.66 1 98.44 225 GLU A C 1
ATOM 1742 O O . GLU A 1 225 ? 15.672 0.217 1.076 1 98.44 225 GLU A O 1
ATOM 1747 N N . VAL A 1 226 ? 13.828 -0.873 0.415 1 98.62 226 VAL A N 1
ATOM 1748 C CA . VAL A 1 226 ? 14.461 -2.189 0.352 1 98.62 226 VAL A CA 1
ATOM 1749 C C . VAL A 1 226 ? 14.266 -2.785 -1.042 1 98.62 226 VAL A C 1
ATOM 1751 O O . VAL A 1 226 ? 13.141 -2.865 -1.542 1 98.62 226 VAL A O 1
ATOM 1754 N N . GLU A 1 227 ? 15.383 -3.225 -1.645 1 97.5 227 GLU A N 1
ATOM 1755 C CA . GLU A 1 227 ? 15.367 -3.791 -2.988 1 97.5 227 GLU A CA 1
ATOM 1756 C C . GLU A 1 227 ? 16.031 -5.16 -3.02 1 97.5 227 GLU A C 1
ATOM 1758 O O . GLU A 1 227 ? 17.188 -5.301 -2.596 1 97.5 227 GLU A O 1
ATOM 1763 N N . GLY A 1 228 ? 15.328 -6.16 -3.471 1 94.62 228 GLY A N 1
ATOM 1764 C CA . GLY A 1 228 ? 15.859 -7.512 -3.473 1 94.62 228 GLY A CA 1
ATOM 1765 C C . GLY A 1 228 ? 16.125 -8.047 -4.867 1 94.62 228 GLY A C 1
ATOM 1766 O O . GLY A 1 228 ? 16.859 -9.016 -5.035 1 94.62 228 GLY A O 1
ATOM 1767 N N . GLY A 1 229 ? 15.539 -7.508 -5.891 1 88.75 229 GLY A N 1
ATOM 1768 C CA . GLY A 1 229 ? 15.68 -7.988 -7.254 1 88.75 229 GLY A CA 1
ATOM 1769 C C . GLY A 1 229 ? 15.219 -6.98 -8.289 1 88.75 229 GLY A C 1
ATOM 1770 O O . GLY A 1 229 ? 14.992 -5.812 -7.969 1 88.75 229 GLY A O 1
ATOM 1771 N N . ASP A 1 230 ? 15.211 -7.504 -9.477 1 86.38 230 ASP A N 1
ATOM 1772 C CA . ASP A 1 230 ? 14.914 -6.562 -10.555 1 86.38 230 ASP A CA 1
ATOM 1773 C C . ASP A 1 230 ? 13.477 -6.723 -11.047 1 86.38 230 ASP A C 1
ATOM 1775 O O . ASP A 1 230 ? 13.023 -5.969 -11.906 1 86.38 230 ASP A O 1
ATOM 1779 N N . LYS A 1 231 ? 12.789 -7.742 -10.469 1 81.88 231 LYS A N 1
ATOM 1780 C CA . LYS A 1 231 ? 11.391 -7.93 -10.859 1 81.88 231 LYS A CA 1
ATOM 1781 C C . LYS A 1 231 ? 10.594 -8.594 -9.742 1 81.88 231 LYS A C 1
ATOM 1783 O O . LYS A 1 231 ? 11.156 -9.289 -8.898 1 81.88 231 LYS A O 1
ATOM 1788 N N . ASP A 1 232 ? 9.305 -8.305 -9.805 1 87.38 232 ASP A N 1
ATOM 1789 C CA . ASP A 1 232 ? 8.414 -9.008 -8.883 1 87.38 232 ASP A CA 1
ATOM 1790 C C . ASP A 1 232 ? 8.391 -10.508 -9.164 1 87.38 232 ASP A C 1
ATOM 1792 O O . ASP A 1 232 ? 8.594 -10.93 -10.305 1 87.38 232 ASP A O 1
ATOM 1796 N N . LEU A 1 233 ? 8.195 -11.281 -8.102 1 88 233 LEU A N 1
ATOM 1797 C CA . LEU A 1 233 ? 8.18 -12.734 -8.234 1 88 233 LEU A CA 1
ATOM 1798 C C . LEU A 1 233 ? 6.848 -13.305 -7.766 1 88 233 LEU A C 1
ATOM 1800 O O . LEU A 1 233 ? 6.137 -12.68 -6.98 1 88 233 LEU A O 1
ATOM 1804 N N . HIS A 1 234 ? 6.496 -14.43 -8.305 1 86.81 234 HIS A N 1
ATOM 1805 C CA . HIS A 1 234 ? 5.324 -15.18 -7.871 1 86.81 234 HIS A CA 1
ATOM 1806 C C . HIS A 1 234 ? 5.621 -15.992 -6.613 1 86.81 234 HIS A C 1
ATOM 1808 O O . HIS A 1 234 ? 6.555 -16.797 -6.594 1 86.81 234 HIS A O 1
ATOM 1814 N N . SER A 1 235 ? 4.832 -15.867 -5.574 1 92.06 235 SER A N 1
ATOM 1815 C CA . SER A 1 235 ? 5.152 -16.453 -4.281 1 92.06 235 SER A CA 1
ATOM 1816 C C . SER A 1 235 ? 4.98 -17.969 -4.305 1 92.06 235 SER A C 1
ATOM 1818 O O . SER A 1 235 ? 5.539 -18.672 -3.465 1 92.06 235 SER A O 1
ATOM 1820 N N . GLY A 1 236 ? 4.207 -18.484 -5.184 1 90.06 236 GLY A N 1
ATOM 1821 C CA . GLY A 1 236 ? 4.117 -19.938 -5.336 1 90.06 236 GLY A CA 1
ATOM 1822 C C . GLY A 1 236 ? 5.375 -20.562 -5.914 1 90.06 236 GLY A C 1
ATOM 1823 O O . GLY A 1 236 ? 5.859 -21.562 -5.41 1 90.06 236 GLY A O 1
ATOM 1824 N N . THR A 1 237 ? 5.891 -19.953 -6.879 1 85.69 237 THR A N 1
ATOM 1825 C CA . THR A 1 237 ? 7.051 -20.469 -7.602 1 85.69 237 THR A CA 1
ATOM 1826 C C . THR A 1 237 ? 8.336 -20.203 -6.816 1 85.69 237 THR A C 1
ATOM 1828 O O . THR A 1 237 ? 9.266 -21.016 -6.852 1 85.69 237 THR A O 1
ATOM 1831 N N . PHE A 1 238 ? 8.32 -19.109 -6.086 1 91.5 238 PHE A N 1
ATOM 1832 C CA . PHE A 1 238 ? 9.602 -18.703 -5.508 1 91.5 238 PHE A CA 1
ATOM 1833 C C . PHE A 1 238 ? 9.508 -18.641 -3.986 1 91.5 238 PHE A C 1
ATOM 1835 O O . PHE A 1 238 ? 10.531 -18.531 -3.303 1 91.5 238 PHE A O 1
ATOM 1842 N N . GLY A 1 239 ? 8.352 -18.688 -3.49 1 94.38 239 GLY A N 1
ATOM 1843 C CA . GLY A 1 239 ? 8.195 -18.594 -2.047 1 94.38 239 GLY A CA 1
ATOM 1844 C C . GLY A 1 239 ? 8.969 -19.672 -1.301 1 94.38 239 GLY A C 1
ATOM 1845 O O . GLY A 1 239 ? 8.945 -20.844 -1.688 1 94.38 239 GLY A O 1
ATOM 1846 N N . GLY A 1 240 ? 9.641 -19.281 -0.264 1 96.56 240 GLY A N 1
ATOM 1847 C CA . GLY A 1 240 ? 10.383 -20.219 0.561 1 96.56 240 GLY A CA 1
ATOM 1848 C C . GLY A 1 240 ? 11.891 -20.125 0.364 1 96.56 240 GLY A C 1
ATOM 1849 O O . GLY A 1 240 ? 12.656 -20.641 1.173 1 96.56 240 GLY A O 1
ATOM 1850 N N . ILE A 1 241 ? 12.297 -19.406 -0.699 1 96.62 241 ILE A N 1
ATOM 1851 C CA . ILE A 1 241 ? 13.742 -19.406 -0.907 1 96.62 241 ILE A CA 1
ATOM 1852 C C . ILE A 1 241 ? 14.242 -17.969 -1.089 1 96.62 241 ILE A C 1
ATOM 1854 O O . ILE A 1 241 ? 15.445 -17.75 -1.239 1 96.62 241 ILE A O 1
ATOM 1858 N N . ILE A 1 242 ? 13.336 -17.047 -1.077 1 95.94 242 ILE A N 1
ATOM 1859 C CA . ILE A 1 242 ? 13.672 -15.648 -1.365 1 95.94 242 ILE A CA 1
ATOM 1860 C C . ILE A 1 242 ? 13.773 -14.867 -0.06 1 95.94 242 ILE A C 1
ATOM 1862 O O . ILE A 1 242 ? 12.961 -15.039 0.846 1 95.94 242 ILE A O 1
ATOM 1866 N N . HIS A 1 243 ? 14.844 -14.039 -0.015 1 97.06 243 HIS A N 1
ATOM 1867 C CA . HIS A 1 243 ? 14.82 -12.953 0.962 1 97.06 243 HIS A CA 1
ATOM 1868 C C . HIS A 1 243 ? 13.852 -11.859 0.547 1 97.06 243 HIS A C 1
ATOM 1870 O O . HIS A 1 243 ? 14.188 -10.992 -0.267 1 97.06 243 HIS A O 1
ATOM 1876 N N . GLU A 1 244 ? 12.703 -11.914 1.102 1 97.19 244 GLU A N 1
ATOM 1877 C CA . GLU A 1 244 ? 11.648 -11.039 0.603 1 97.19 244 GLU A CA 1
ATOM 1878 C C . GLU A 1 244 ? 11.82 -9.609 1.112 1 97.19 244 GLU A C 1
ATOM 1880 O O . GLU A 1 244 ? 11.844 -9.375 2.322 1 97.19 244 GLU A O 1
ATOM 1885 N N . PRO A 1 245 ? 11.859 -8.625 0.243 1 98.06 245 PRO A N 1
ATOM 1886 C CA . PRO A 1 245 ? 12.078 -7.23 0.628 1 98.06 245 PRO A CA 1
ATOM 1887 C C . PRO A 1 245 ? 11.008 -6.715 1.596 1 98.06 245 PRO A C 1
ATOM 1889 O O . PRO A 1 245 ? 11.328 -5.969 2.525 1 98.06 245 PRO A O 1
ATOM 1892 N N . LEU A 1 246 ? 9.789 -7.094 1.391 1 98.31 246 LEU A N 1
ATOM 1893 C CA . LEU A 1 246 ? 8.711 -6.598 2.242 1 98.31 246 LEU A CA 1
ATOM 1894 C C . LEU A 1 246 ? 8.867 -7.113 3.668 1 98.31 246 LEU A C 1
ATOM 1896 O O . LEU A 1 246 ? 8.531 -6.414 4.629 1 98.31 246 LEU A O 1
ATOM 1900 N N . MET A 1 247 ? 9.367 -8.328 3.84 1 98.31 247 MET A N 1
ATOM 1901 C CA . MET A 1 247 ? 9.641 -8.852 5.176 1 98.31 247 MET A CA 1
ATOM 1902 C C . MET A 1 247 ? 10.703 -8.008 5.883 1 98.31 247 MET A C 1
ATOM 1904 O O . MET A 1 247 ? 10.555 -7.684 7.059 1 98.31 247 MET A O 1
ATOM 1908 N N . ASP A 1 248 ? 11.727 -7.715 5.117 1 98.56 248 ASP A N 1
ATOM 1909 C CA . ASP A 1 248 ? 12.758 -6.84 5.672 1 98.56 248 ASP A CA 1
ATOM 1910 C C . ASP A 1 248 ? 12.172 -5.48 6.055 1 98.56 248 ASP A C 1
ATOM 1912 O O . ASP A 1 248 ? 12.43 -4.977 7.148 1 98.56 248 ASP A O 1
ATOM 1916 N N . LEU A 1 249 ? 11.422 -4.898 5.168 1 98.81 249 LEU A N 1
ATOM 1917 C CA . LEU A 1 249 ? 10.859 -3.576 5.418 1 98.81 249 LEU A CA 1
ATOM 1918 C C . LEU A 1 249 ? 9.953 -3.592 6.641 1 98.81 249 LEU A C 1
ATOM 1920 O O . LEU A 1 249 ? 9.992 -2.672 7.465 1 98.81 249 LEU A O 1
ATOM 1924 N N . VAL A 1 250 ? 9.133 -4.613 6.742 1 98.75 250 VAL A N 1
ATOM 1925 C CA . VAL A 1 250 ? 8.219 -4.75 7.871 1 98.75 250 VAL A CA 1
ATOM 1926 C C . VAL A 1 250 ? 9.008 -4.785 9.18 1 98.75 250 VAL A C 1
ATOM 1928 O O . VAL A 1 250 ? 8.656 -4.105 10.141 1 98.75 250 VAL A O 1
ATOM 1931 N N . ALA A 1 251 ? 10.047 -5.508 9.195 1 98.69 251 ALA A N 1
ATOM 1932 C CA . ALA A 1 251 ? 10.891 -5.582 10.383 1 98.69 251 ALA A CA 1
ATOM 1933 C C . ALA A 1 251 ? 11.508 -4.223 10.703 1 98.69 251 ALA A C 1
ATOM 1935 O O . ALA A 1 251 ? 11.586 -3.834 11.875 1 98.69 251 ALA A O 1
ATOM 1936 N N . LEU A 1 252 ? 11.969 -3.545 9.695 1 98.88 252 LEU A N 1
ATOM 1937 C CA . LEU A 1 252 ? 12.562 -2.225 9.875 1 98.88 252 LEU A CA 1
ATOM 1938 C C . LEU A 1 252 ? 11.547 -1.245 10.453 1 98.88 252 LEU A C 1
ATOM 1940 O O . LEU A 1 252 ? 11.828 -0.55 11.43 1 98.88 252 LEU A O 1
ATOM 1944 N N . LEU A 1 253 ? 10.359 -1.193 9.938 1 98.81 253 LEU A N 1
ATOM 1945 C CA . LEU A 1 253 ? 9.32 -0.288 10.414 1 98.81 253 LEU A CA 1
ATOM 1946 C C . LEU A 1 253 ? 8.898 -0.639 11.836 1 98.81 253 LEU A C 1
ATOM 1948 O O . LEU A 1 253 ? 8.641 0.252 12.648 1 98.81 253 LEU A O 1
ATOM 1952 N N . ASP A 1 254 ? 8.875 -1.916 12.117 1 98.62 254 ASP A N 1
ATOM 1953 C CA . ASP A 1 254 ? 8.453 -2.379 13.438 1 98.62 254 ASP A CA 1
ATOM 1954 C C . ASP A 1 254 ? 9.461 -1.958 14.508 1 98.62 254 ASP A C 1
ATOM 1956 O O . ASP A 1 254 ? 9.117 -1.896 15.695 1 98.62 254 ASP A O 1
ATOM 1960 N N . SER A 1 255 ? 10.633 -1.664 14.125 1 98.69 255 SER A N 1
ATOM 1961 C CA . SER A 1 255 ? 11.695 -1.347 15.078 1 98.69 255 SER A CA 1
ATOM 1962 C C . SER A 1 255 ? 11.633 0.116 15.508 1 98.69 255 SER A C 1
ATOM 1964 O O . SER A 1 255 ? 12.336 0.526 16.438 1 98.69 255 SER A O 1
ATOM 1966 N N . LEU A 1 256 ? 10.812 0.896 14.922 1 98.75 256 LEU A N 1
ATOM 1967 C CA . LEU A 1 256 ? 10.914 2.348 15.023 1 98.75 256 LEU A CA 1
ATOM 1968 C C . LEU A 1 256 ? 10.203 2.852 16.281 1 98.75 256 LEU A C 1
ATOM 1970 O O . LEU A 1 256 ? 10.609 3.852 16.875 1 98.75 256 LEU A O 1
ATOM 1974 N N . VAL A 1 257 ? 9.109 2.246 16.656 1 97.75 257 VAL A N 1
ATOM 1975 C CA . VAL A 1 257 ? 8.258 2.758 17.719 1 97.75 257 VAL A CA 1
ATOM 1976 C C . VAL A 1 257 ? 7.57 1.598 18.438 1 97.75 257 VAL A C 1
ATOM 1978 O O . VAL A 1 257 ? 7.188 0.611 17.797 1 97.75 257 VAL A O 1
ATOM 1981 N N . ASP A 1 258 ? 7.445 1.668 19.703 1 96.69 258 ASP A N 1
ATOM 1982 C CA . ASP A 1 258 ? 6.793 0.602 20.453 1 96.69 258 ASP A CA 1
ATOM 1983 C C . ASP A 1 258 ? 5.309 0.902 20.656 1 96.69 258 ASP A C 1
ATOM 1985 O O . ASP A 1 258 ? 4.816 1.949 20.234 1 96.69 258 ASP A O 1
ATOM 1989 N N . PRO A 1 259 ? 4.531 0.006 21.25 1 95.5 259 PRO A N 1
ATOM 1990 C CA . PRO A 1 259 ? 3.076 0.166 21.312 1 95.5 259 PRO A CA 1
ATOM 1991 C C . PRO A 1 259 ? 2.654 1.354 22.188 1 95.5 259 PRO A C 1
ATOM 1993 O O . PRO A 1 259 ? 1.5 1.784 22.125 1 95.5 259 PRO A O 1
ATOM 1996 N N . THR A 1 260 ? 3.514 1.907 22.953 1 95.62 260 THR A N 1
ATOM 1997 C CA . THR A 1 260 ? 3.186 3.045 23.812 1 95.62 260 THR A CA 1
ATOM 1998 C C . THR A 1 260 ? 3.424 4.359 23.078 1 95.62 260 THR A C 1
ATOM 2000 O O . THR A 1 260 ? 3.191 5.438 23.625 1 95.62 260 THR A O 1
ATOM 2003 N N . GLY A 1 261 ? 3.922 4.242 21.906 1 95.56 261 GLY A N 1
ATOM 2004 C CA . GLY A 1 261 ? 4.223 5.438 21.141 1 95.56 261 GLY A CA 1
ATOM 2005 C C . GLY A 1 261 ? 5.633 5.949 21.359 1 95.56 261 GLY A C 1
ATOM 2006 O O . GLY A 1 261 ? 6.02 6.98 20.797 1 95.56 261 GLY A O 1
ATOM 2007 N N . HIS A 1 262 ? 6.426 5.285 22.125 1 97.56 262 HIS A N 1
ATOM 2008 C CA . HIS A 1 262 ? 7.801 5.691 22.391 1 97.56 262 HIS A CA 1
ATOM 2009 C C . HIS A 1 262 ? 8.711 5.344 21.219 1 97.56 262 HIS A C 1
ATOM 2011 O O . HIS A 1 262 ? 8.781 4.184 20.797 1 97.56 262 HIS A O 1
ATOM 2017 N N . ILE A 1 263 ? 9.375 6.352 20.703 1 98.56 263 ILE A N 1
ATOM 2018 C CA . ILE A 1 263 ? 10.297 6.148 19.594 1 98.56 263 ILE A CA 1
ATOM 2019 C C . ILE A 1 263 ? 11.516 5.367 20.078 1 98.56 263 ILE A C 1
ATOM 2021 O O . ILE A 1 263 ? 12.125 5.711 21.094 1 98.56 263 ILE A O 1
ATOM 2025 N N . GLN A 1 264 ? 11.914 4.352 19.312 1 98.56 264 GLN A N 1
ATOM 2026 C CA . GLN A 1 264 ? 12.938 3.412 19.766 1 98.56 264 GLN A CA 1
ATOM 2027 C C . GLN A 1 264 ? 14.297 3.758 19.172 1 98.56 264 GLN A C 1
ATOM 2029 O O . GLN A 1 264 ? 15.281 3.047 19.406 1 98.56 264 GLN A O 1
ATOM 2034 N N . ILE A 1 265 ? 14.445 4.785 18.484 1 98.69 265 ILE A N 1
ATOM 2035 C CA . ILE A 1 265 ? 15.703 5.211 17.875 1 98.69 265 ILE A CA 1
ATOM 2036 C C . ILE A 1 265 ? 16.625 5.801 18.953 1 98.69 265 ILE A C 1
ATOM 2038 O O . ILE A 1 265 ? 16.297 6.82 19.562 1 98.69 265 ILE A O 1
ATOM 2042 N N . PRO A 1 266 ? 17.766 5.23 19.125 1 98.31 266 PRO A N 1
ATOM 2043 C CA . PRO A 1 266 ? 18.672 5.727 20.172 1 98.31 266 PRO A CA 1
ATOM 2044 C C . PRO A 1 266 ? 19.062 7.188 19.969 1 98.31 266 PRO A C 1
ATOM 2046 O O . PRO A 1 266 ? 19.406 7.59 18.844 1 98.31 266 PRO A O 1
ATOM 2049 N N . GLY A 1 267 ? 18.953 7.973 21.031 1 97.75 267 GLY A N 1
ATOM 2050 C CA . GLY A 1 267 ? 19.422 9.344 21.031 1 97.75 267 GLY A CA 1
ATOM 2051 C C . GLY A 1 267 ? 18.391 10.344 20.547 1 97.75 267 GLY A C 1
ATOM 2052 O O . GLY A 1 267 ? 18.609 11.555 20.594 1 97.75 267 GLY A O 1
ATOM 2053 N N . ILE A 1 268 ? 17.25 9.859 20.156 1 97.62 268 ILE A N 1
ATOM 2054 C CA . ILE A 1 268 ? 16.266 10.719 19.484 1 97.62 268 ILE A CA 1
ATOM 2055 C C . ILE A 1 268 ? 15.727 11.75 20.469 1 97.62 268 ILE A C 1
ATOM 2057 O O . ILE A 1 268 ? 15.336 12.852 20.078 1 97.62 268 ILE A O 1
ATOM 2061 N N . TYR A 1 269 ? 15.727 11.469 21.797 1 97.31 269 TYR A N 1
ATOM 2062 C CA . TYR A 1 269 ? 15.148 12.344 22.797 1 97.31 269 TYR A CA 1
ATOM 2063 C C . TYR A 1 269 ? 16.219 13.203 23.469 1 97.31 269 TYR A C 1
ATOM 2065 O O . TYR A 1 269 ? 15.922 14.008 24.344 1 97.31 269 TYR A O 1
ATOM 2073 N N . ASP A 1 270 ? 17.453 13.102 23.078 1 96.62 270 ASP A N 1
ATOM 2074 C CA . ASP A 1 270 ? 18.562 13.719 23.781 1 96.62 270 ASP A CA 1
ATOM 2075 C C . ASP A 1 270 ? 18.469 15.242 23.75 1 96.62 270 ASP A C 1
ATOM 2077 O O . ASP A 1 270 ? 18.844 15.914 24.719 1 96.62 270 ASP A O 1
ATOM 2081 N N . SER A 1 271 ? 17.938 15.766 22.703 1 95.12 271 SER A N 1
ATOM 2082 C CA . SER A 1 271 ? 17.922 17.219 22.547 1 95.12 271 SER A CA 1
ATOM 2083 C C . SER A 1 271 ? 16.594 17.797 22.969 1 95.12 271 SER A C 1
ATOM 2085 O O . SER A 1 271 ? 16.375 19.016 22.844 1 95.12 271 SER A O 1
ATOM 2087 N N . VAL A 1 272 ? 15.688 16.969 23.438 1 96.06 272 VAL A N 1
ATOM 2088 C CA . VAL A 1 272 ? 14.383 17.453 23.859 1 96.06 272 VAL A CA 1
ATOM 2089 C C . VAL A 1 272 ? 14.516 18.172 25.203 1 96.06 272 VAL A C 1
ATOM 2091 O O . VAL A 1 272 ? 15.023 17.594 26.172 1 96.06 272 VAL A O 1
ATOM 2094 N N . ALA A 1 273 ? 14.078 19.406 25.25 1 93.5 273 ALA A N 1
ATOM 2095 C CA . ALA A 1 273 ? 14.203 20.219 26.469 1 93.5 273 ALA A CA 1
ATOM 2096 C C . ALA A 1 273 ? 13.375 19.641 27.609 1 93.5 273 ALA A C 1
ATOM 2098 O O . ALA A 1 273 ? 12.32 19.047 27.375 1 93.5 273 ALA A O 1
ATOM 2099 N N . ALA A 1 274 ? 13.844 19.812 28.781 1 94.12 274 ALA A N 1
ATOM 2100 C CA . ALA A 1 274 ? 13.102 19.375 29.953 1 94.12 274 ALA A CA 1
ATOM 2101 C C . ALA A 1 274 ? 11.852 20.234 30.156 1 94.12 274 ALA A C 1
ATOM 2103 O O . ALA A 1 274 ? 11.844 21.422 29.844 1 94.12 274 ALA A O 1
ATOM 2104 N N . LEU A 1 275 ? 10.844 19.594 30.641 1 93.56 275 LEU A N 1
ATOM 2105 C CA . LEU A 1 275 ? 9.609 20.297 30.984 1 93.56 275 LEU A CA 1
ATOM 2106 C C . LEU A 1 275 ? 9.805 21.141 32.25 1 93.56 275 LEU A C 1
ATOM 2108 O O . LEU A 1 275 ? 10.133 20.625 33.312 1 93.56 275 LEU A O 1
ATOM 2112 N N . THR A 1 276 ? 9.57 22.438 32.094 1 92 276 THR A N 1
ATOM 2113 C CA . THR A 1 276 ? 9.703 23.328 33.25 1 92 276 THR A CA 1
ATOM 2114 C C . THR A 1 276 ? 8.398 23.406 34.031 1 92 276 THR A C 1
ATOM 2116 O O . THR A 1 276 ? 7.336 23.062 33.5 1 92 276 THR A O 1
ATOM 2119 N N . GLU A 1 277 ? 8.531 23.844 35.25 1 93.19 277 GLU A N 1
ATOM 2120 C CA . GLU A 1 277 ? 7.34 24.016 36.094 1 93.19 277 GLU A CA 1
ATOM 2121 C C . GLU A 1 277 ? 6.418 25.094 35.5 1 93.19 277 GLU A C 1
ATOM 2123 O O . GLU A 1 277 ? 5.191 24.969 35.594 1 93.19 277 GLU A O 1
ATOM 2128 N N . GLU A 1 278 ? 7.016 26.078 35 1 89.25 278 GLU A N 1
ATOM 2129 C CA . GLU A 1 278 ? 6.234 27.141 34.406 1 89.25 278 GLU A CA 1
ATOM 2130 C C . GLU A 1 278 ? 5.414 26.625 33.219 1 89.25 278 GLU A C 1
ATOM 2132 O O . GLU A 1 278 ? 4.238 26.969 33.062 1 89.25 278 GLU A O 1
ATOM 2137 N N . GLU A 1 279 ? 6.008 25.875 32.438 1 89.06 279 GLU A N 1
ATOM 2138 C CA . GLU A 1 279 ? 5.301 25.312 31.281 1 89.06 279 GLU A CA 1
ATOM 2139 C C . GLU A 1 279 ? 4.219 24.328 31.734 1 89.06 279 GLU A C 1
ATOM 2141 O O . GLU A 1 279 ? 3.139 24.281 31.141 1 89.06 279 GLU A O 1
ATOM 2146 N N . ARG A 1 280 ? 4.461 23.578 32.688 1 91.94 280 ARG A N 1
ATOM 2147 C CA . ARG A 1 280 ? 3.488 22.641 33.25 1 91.94 280 ARG A CA 1
ATOM 2148 C C . ARG A 1 280 ? 2.205 23.344 33.656 1 91.94 280 ARG A C 1
ATOM 2150 O O . ARG A 1 280 ? 1.106 22.812 33.469 1 91.94 280 ARG A O 1
ATOM 2157 N N . LYS A 1 281 ? 2.398 24.406 34.25 1 90.44 281 LYS A N 1
ATOM 2158 C CA . LYS A 1 281 ? 1.255 25.188 34.75 1 90.44 281 LYS A CA 1
ATOM 2159 C C . LYS A 1 281 ? 0.397 25.672 33.594 1 90.44 281 LYS A C 1
ATOM 2161 O O . LYS A 1 281 ? -0.826 25.781 33.719 1 90.44 281 LYS A O 1
ATOM 2166 N N . LEU A 1 282 ? 1.035 26 32.5 1 87.5 282 LEU A N 1
ATOM 2167 C CA . LEU A 1 282 ? 0.29 26.422 31.328 1 87.5 282 LEU A CA 1
ATOM 2168 C C . LEU A 1 282 ? -0.662 25.312 30.875 1 87.5 282 LEU A C 1
ATOM 2170 O O . LEU A 1 282 ? -1.805 25.594 30.5 1 87.5 282 LEU A O 1
ATOM 2174 N N . TYR A 1 283 ? -0.225 24.078 30.938 1 91.44 283 TYR A N 1
ATOM 2175 C CA . TYR A 1 283 ? -1.037 22.953 30.469 1 91.44 283 TYR A CA 1
ATOM 2176 C C . TYR A 1 283 ? -2.209 22.703 31.406 1 91.44 283 TYR A C 1
ATOM 2178 O O . TYR A 1 283 ? -3.295 22.328 30.969 1 91.44 283 TYR A O 1
ATOM 2186 N N . GLU A 1 284 ? -1.997 22.953 32.656 1 90.38 284 GLU A N 1
ATOM 2187 C CA . GLU A 1 284 ? -3.041 22.734 33.625 1 90.38 284 GLU A CA 1
ATOM 2188 C C . GLU A 1 284 ? -4.223 23.672 33.406 1 90.38 284 GLU A C 1
ATOM 2190 O O . GLU A 1 284 ? -5.375 23.297 33.656 1 90.38 284 GLU A O 1
ATOM 2195 N N . SER A 1 285 ? -3.934 24.797 32.938 1 86.94 285 SER A N 1
ATOM 2196 C CA . SER A 1 285 ? -4.957 25.828 32.844 1 86.94 285 SER A CA 1
ATOM 2197 C C . SER A 1 285 ? -5.734 25.703 31.531 1 86.94 285 SER A C 1
ATOM 2199 O O . SER A 1 285 ? -6.805 26.297 31.391 1 86.94 285 SER A O 1
ATOM 2201 N N . ILE A 1 286 ? -5.262 24.891 30.641 1 89.94 286 ILE A N 1
ATOM 2202 C CA . ILE A 1 286 ? -5.855 24.797 29.312 1 89.94 286 ILE A CA 1
ATOM 2203 C C . ILE A 1 286 ? -7.195 24.078 29.391 1 89.94 286 ILE A C 1
ATOM 2205 O O . ILE A 1 286 ? -7.32 23.062 30.078 1 89.94 286 ILE A O 1
ATOM 2209 N N . GLU A 1 287 ? -8.164 24.641 28.797 1 85.38 287 GLU A N 1
ATOM 2210 C CA . GLU A 1 287 ? -9.453 23.953 28.641 1 85.38 287 GLU A CA 1
ATOM 2211 C C . GLU A 1 287 ? -9.414 22.938 27.5 1 85.38 287 GLU A C 1
ATOM 2213 O O . GLU A 1 287 ? -9.242 23.312 26.344 1 85.38 287 GLU A O 1
ATOM 2218 N N . TYR A 1 288 ? -9.539 21.688 27.938 1 88.06 288 TYR A N 1
ATOM 2219 C CA . TYR A 1 288 ? -9.43 20.578 27 1 88.06 288 TYR A CA 1
ATOM 2220 C C . TYR A 1 288 ? -10.375 19.453 27.375 1 88.06 288 TYR A C 1
ATOM 2222 O O . TYR A 1 288 ? -10.336 18.953 28.5 1 88.06 288 TYR A O 1
ATOM 2230 N N . ASP A 1 289 ? -11.281 19.156 26.375 1 88.38 289 ASP A N 1
ATOM 2231 C CA . ASP A 1 289 ? -12.234 18.062 26.562 1 88.38 289 ASP A CA 1
ATOM 2232 C C . ASP A 1 289 ? -11.773 16.797 25.828 1 88.38 289 ASP A C 1
ATOM 2234 O O . ASP A 1 289 ? -11.93 16.688 24.609 1 88.38 289 ASP A O 1
ATOM 2238 N N . ILE A 1 290 ? -11.383 15.867 26.594 1 92 290 ILE A N 1
ATOM 2239 C CA . ILE A 1 290 ? -10.836 14.633 26.047 1 92 290 ILE A CA 1
ATOM 2240 C C . ILE A 1 290 ? -11.914 13.906 25.234 1 92 290 ILE A C 1
ATOM 2242 O O . ILE A 1 290 ? -11.656 13.438 24.125 1 92 290 ILE A O 1
ATOM 2246 N N . GLU A 1 291 ? -13.125 13.836 25.75 1 91.44 291 GLU A N 1
ATOM 2247 C CA . GLU A 1 291 ? -14.203 13.125 25.078 1 91.44 291 GLU A CA 1
ATOM 2248 C C . GLU A 1 291 ? -14.562 13.805 23.75 1 91.44 291 GLU A C 1
ATOM 2250 O O . GLU A 1 291 ? -14.82 13.125 22.75 1 91.44 291 GLU A O 1
ATOM 2255 N N . GLU A 1 292 ? -14.531 15.039 23.797 1 84 292 GLU A N 1
ATOM 2256 C CA . GLU A 1 292 ? -14.797 15.773 22.562 1 84 292 GLU A CA 1
ATOM 2257 C C . GLU A 1 292 ? -13.711 15.5 21.516 1 84 292 GLU A C 1
ATOM 2259 O O . GLU A 1 292 ? -14.008 15.344 20.328 1 84 292 GLU A O 1
ATOM 2264 N N . HIS A 1 293 ? -12.523 15.555 22 1 87.06 293 HIS A N 1
ATOM 2265 C CA . HIS A 1 293 ? -11.422 15.305 21.078 1 87.06 293 HIS A CA 1
ATOM 2266 C C . HIS A 1 293 ? -11.484 13.891 20.516 1 87.06 293 HIS A C 1
ATOM 2268 O O . HIS A 1 293 ? -11.211 13.672 19.328 1 87.06 293 HIS A O 1
ATOM 2274 N N . LYS A 1 294 ? -11.828 12.945 21.266 1 90 294 LYS A N 1
ATOM 2275 C CA . LYS A 1 294 ? -12 11.57 20.812 1 90 294 LYS A CA 1
ATOM 2276 C C . LYS A 1 294 ? -13.102 11.477 19.766 1 90 294 LYS A C 1
ATOM 2278 O O . LYS A 1 294 ? -12.906 10.859 18.703 1 90 294 LYS A O 1
ATOM 2283 N N . ASN A 1 295 ? -14.133 12.086 20.031 1 84.44 295 ASN A N 1
ATOM 2284 C CA . ASN A 1 295 ? -15.258 12.078 19.109 1 84.44 295 ASN A CA 1
ATOM 2285 C C . ASN A 1 295 ? -14.898 12.727 17.781 1 84.44 295 ASN A C 1
ATOM 2287 O O . ASN A 1 295 ? -15.273 12.234 16.719 1 84.44 295 ASN A O 1
ATOM 2291 N N . ASN A 1 296 ? -14.188 13.75 17.922 1 75.06 296 ASN A N 1
ATOM 2292 C CA . ASN A 1 296 ? -13.781 14.469 16.719 1 75.06 296 ASN A CA 1
ATOM 2293 C C . ASN A 1 296 ? -12.781 13.656 15.891 1 75.06 296 ASN A C 1
ATOM 2295 O O . ASN A 1 296 ? -12.75 13.766 14.664 1 75.06 296 ASN A O 1
ATOM 2299 N N . SER A 1 297 ? -12.023 12.859 16.578 1 83.12 297 SER A N 1
ATOM 2300 C CA . SER A 1 297 ? -11 12.078 15.891 1 83.12 297 SER A CA 1
ATOM 2301 C C . SER A 1 297 ? -11.539 10.719 15.469 1 83.12 297 SER A C 1
ATOM 2303 O O . SER A 1 297 ? -10.922 10.023 14.656 1 83.12 297 SER A O 1
ATOM 2305 N N . GLY A 1 298 ? -12.656 10.344 15.992 1 84.69 298 GLY A N 1
ATOM 2306 C CA . GLY A 1 298 ? -13.266 9.078 15.633 1 84.69 298 GLY A CA 1
ATOM 2307 C C . GLY A 1 298 ? -12.57 7.883 16.266 1 84.69 298 GLY A C 1
ATOM 2308 O O . GLY A 1 298 ? -12.648 6.77 15.75 1 84.69 298 GLY A O 1
ATOM 2309 N N . VAL A 1 299 ? -11.812 8.109 17.375 1 91.31 299 VAL A N 1
ATOM 2310 C CA . VAL A 1 299 ? -11.117 7 18.031 1 91.31 299 VAL A CA 1
ATOM 2311 C C . VAL A 1 299 ? -11.711 6.766 19.422 1 91.31 299 VAL A C 1
ATOM 2313 O O . VAL A 1 299 ? -12.328 7.66 20 1 91.31 299 VAL A O 1
ATOM 2316 N N . LYS A 1 300 ? -11.477 5.617 19.938 1 90.56 300 LYS A N 1
ATOM 2317 C CA . LYS A 1 300 ? -12.086 5.219 21.203 1 90.56 300 LYS A CA 1
ATOM 2318 C C . LYS A 1 300 ? -11.188 5.586 22.375 1 90.56 300 LYS A C 1
ATOM 2320 O O . LYS A 1 300 ? -11.672 5.883 23.469 1 90.56 300 LYS A O 1
ATOM 2325 N N . LYS A 1 301 ? -9.953 5.484 22.141 1 94.56 301 LYS A N 1
ATOM 2326 C CA . LYS A 1 301 ? -8.992 5.68 23.219 1 94.56 301 LYS A CA 1
ATOM 2327 C C . LYS A 1 301 ? -7.699 6.305 22.703 1 94.56 301 LYS A C 1
ATOM 2329 O O . LYS A 1 301 ? -7.25 5.988 21.609 1 94.56 301 LYS A O 1
ATOM 2334 N N . PHE A 1 302 ? -7.164 7.207 23.578 1 96.38 302 PHE A N 1
ATOM 2335 C CA . PHE A 1 302 ? -5.844 7.77 23.297 1 96.38 302 PHE A CA 1
ATOM 2336 C C . PHE A 1 302 ? -4.758 6.98 24.016 1 96.38 302 PHE A C 1
ATOM 2338 O O . PHE A 1 302 ? -5.055 6.164 24.891 1 96.38 302 PHE A O 1
ATOM 2345 N N . LEU A 1 303 ? -3.514 7.191 23.672 1 96.81 303 LEU A N 1
ATOM 2346 C CA . LEU A 1 303 ? -2.365 6.562 24.312 1 96.81 303 LEU A CA 1
ATOM 2347 C C . LEU A 1 303 ? -2.258 7 25.781 1 96.81 303 LEU A C 1
ATOM 2349 O O . LEU A 1 303 ? -1.699 6.277 26.609 1 96.81 303 LEU A O 1
ATOM 2353 N N . TYR A 1 304 ? -2.818 8.156 26.047 1 96.56 304 TYR A N 1
ATOM 2354 C CA . TYR A 1 304 ? -2.744 8.727 27.391 1 96.56 304 TYR A CA 1
ATOM 2355 C C . TYR A 1 304 ? -4.133 9.094 27.906 1 96.56 304 TYR A C 1
ATOM 2357 O O . TYR A 1 304 ? -5.051 9.32 27.109 1 96.56 304 TYR A O 1
ATOM 2365 N N . SER A 1 305 ? -4.277 9.234 29.219 1 94.56 305 SER A N 1
ATOM 2366 C CA . SER A 1 305 ? -5.602 9.398 29.812 1 94.56 305 SER A CA 1
ATOM 2367 C C . SER A 1 305 ? -5.777 10.797 30.391 1 94.56 305 SER A C 1
ATOM 2369 O O . SER A 1 305 ? -6.906 11.258 30.578 1 94.56 305 SER A O 1
ATOM 2371 N N . SER A 1 306 ? -4.66 11.438 30.688 1 95.56 306 SER A N 1
ATOM 2372 C CA . SER A 1 306 ? -4.789 12.781 31.234 1 95.56 306 SER A CA 1
ATOM 2373 C C . SER A 1 306 ? -4.625 13.844 30.156 1 95.56 306 SER A C 1
ATOM 2375 O O . SER A 1 306 ? -3.867 13.656 29.203 1 95.56 306 SER A O 1
ATOM 2377 N N . LYS A 1 307 ? -5.328 14.969 30.359 1 94.06 307 LYS A N 1
ATOM 2378 C CA . LYS A 1 307 ? -5.254 16.078 29.422 1 94.06 307 LYS A CA 1
ATOM 2379 C C . LYS A 1 307 ? -3.82 16.578 29.266 1 94.06 307 LYS A C 1
ATOM 2381 O O . LYS A 1 307 ? -3.375 16.875 28.156 1 94.06 307 LYS A O 1
ATOM 2386 N N . GLU A 1 308 ? -3.09 16.656 30.375 1 95 308 GLU A N 1
ATOM 2387 C CA . GLU A 1 308 ? -1.726 17.188 30.328 1 95 308 GLU A CA 1
ATOM 2388 C C . GLU A 1 308 ? -0.824 16.297 29.469 1 95 308 GLU A C 1
ATOM 2390 O O . GLU A 1 308 ? -0.091 16.797 28.625 1 95 308 GLU A O 1
ATOM 2395 N N . GLU A 1 309 ? -0.931 15 29.703 1 95.88 309 GLU A N 1
ATOM 2396 C CA . GLU A 1 309 ? -0.099 14.07 28.953 1 95.88 309 GLU A CA 1
ATOM 2397 C C . GLU A 1 309 ? -0.47 14.086 27.469 1 95.88 309 GLU A C 1
ATOM 2399 O O . GLU A 1 309 ? 0.404 14.008 26.594 1 95.88 309 GLU A O 1
ATOM 2404 N N . ILE A 1 310 ? -1.714 14.148 27.203 1 96.44 310 ILE A N 1
ATOM 2405 C CA . ILE A 1 310 ? -2.18 14.211 25.812 1 96.44 310 ILE A CA 1
ATOM 2406 C C . ILE A 1 310 ? -1.602 15.445 25.125 1 96.44 310 ILE A C 1
ATOM 2408 O O . ILE A 1 310 ? -1 15.344 24.062 1 96.44 310 ILE A O 1
ATOM 2412 N N . LEU A 1 311 ? -1.715 16.594 25.75 1 95.38 311 LEU A N 1
ATOM 2413 C CA . LEU A 1 311 ? -1.257 17.859 25.172 1 95.38 311 LEU A CA 1
ATOM 2414 C C . LEU A 1 311 ? 0.263 17.875 25.047 1 95.38 311 LEU A C 1
ATOM 2416 O O . LEU A 1 311 ? 0.802 18.375 24.062 1 95.38 311 LEU A O 1
ATOM 2420 N N . LEU A 1 312 ? 0.956 17.344 26 1 96 312 LEU A N 1
ATOM 2421 C CA . LEU A 1 312 ? 2.412 17.266 25.953 1 96 312 LEU A CA 1
ATOM 2422 C C . LEU A 1 312 ? 2.867 16.453 24.75 1 96 312 LEU A C 1
ATOM 2424 O O . LEU A 1 312 ? 3.807 16.844 24.047 1 96 312 LEU A O 1
ATOM 2428 N N . HIS A 1 313 ? 2.199 15.398 24.453 1 96.81 313 HIS A N 1
ATOM 2429 C CA . HIS A 1 313 ? 2.609 14.5 23.375 1 96.81 313 HIS A CA 1
ATOM 2430 C C . HIS A 1 313 ? 2.117 15.008 22.016 1 96.81 313 HIS A C 1
ATOM 2432 O O . HIS A 1 313 ? 2.59 14.555 20.969 1 96.81 313 HIS A O 1
ATOM 2438 N N . LEU A 1 314 ? 1.223 15.93 22.047 1 95 314 LEU A N 1
ATOM 2439 C CA . LEU A 1 314 ? 0.771 16.578 20.812 1 95 314 LEU A CA 1
ATOM 2440 C C . LEU A 1 314 ? 1.715 17.703 20.422 1 95 314 LEU A C 1
ATOM 2442 O O . LEU A 1 314 ? 1.843 18.031 19.234 1 95 314 LEU A O 1
ATOM 2446 N N . TRP A 1 315 ? 2.41 18.234 21.484 1 94.5 315 TRP A N 1
ATOM 2447 C CA . TRP A 1 315 ? 3.025 19.531 21.203 1 94.5 315 TRP A CA 1
ATOM 2448 C C . TRP A 1 315 ? 4.516 19.5 21.516 1 94.5 315 TRP A C 1
ATOM 2450 O O . TRP A 1 315 ? 5.328 20.016 20.75 1 94.5 315 TRP A O 1
ATOM 2460 N N . ARG A 1 316 ? 4.859 18.922 22.578 1 94.44 316 ARG A N 1
ATOM 2461 C CA . ARG A 1 316 ? 6.18 19.156 23.156 1 94.44 316 ARG A CA 1
ATOM 2462 C C . ARG A 1 316 ? 7.129 18 22.812 1 94.44 316 ARG A C 1
ATOM 2464 O O . ARG A 1 316 ? 8.344 18.203 22.75 1 94.44 316 ARG A O 1
ATOM 2471 N N . TYR A 1 317 ? 6.578 16.828 22.672 1 97.06 317 TYR A N 1
ATOM 2472 C CA . TYR A 1 317 ? 7.426 15.664 22.406 1 97.06 317 TYR A CA 1
ATOM 2473 C C . TYR A 1 317 ? 7.359 15.25 20.953 1 97.06 317 TYR A C 1
ATOM 2475 O O . TYR A 1 317 ? 6.352 15.477 20.281 1 97.06 317 TYR A O 1
ATOM 2483 N N . PRO A 1 318 ? 8.531 14.672 20.5 1 97.94 318 PRO A N 1
ATOM 2484 C CA . PRO A 1 318 ? 8.477 14.109 19.141 1 97.94 318 PRO A CA 1
ATOM 2485 C C . PRO A 1 318 ? 7.543 12.906 19.047 1 97.94 318 PRO A C 1
ATOM 2487 O O . PRO A 1 318 ? 7.285 12.234 20.047 1 97.94 318 PRO A O 1
ATOM 2490 N N . SER A 1 319 ? 7 12.734 17.906 1 97.94 319 SER A N 1
ATOM 2491 C CA . SER A 1 319 ? 6.156 11.586 17.625 1 97.94 319 SER A CA 1
ATOM 2492 C C . SER A 1 319 ? 6.492 10.977 16.266 1 97.94 319 SER A C 1
ATOM 2494 O O . SER A 1 319 ? 6.984 11.672 15.367 1 97.94 319 SER A O 1
ATOM 2496 N N . LEU A 1 320 ? 6.387 9.703 16.188 1 98.56 320 LEU A N 1
ATOM 2497 C CA . LEU A 1 320 ? 6.641 8.984 14.945 1 98.56 320 LEU A CA 1
ATOM 2498 C C . LEU A 1 320 ? 5.371 8.305 14.438 1 98.56 320 LEU A C 1
ATOM 2500 O O . LEU A 1 320 ? 4.652 7.664 15.211 1 98.56 320 LEU A O 1
ATOM 2504 N N . SER A 1 321 ? 5.066 8.547 13.188 1 98.06 321 SER A N 1
ATOM 2505 C CA . SER A 1 321 ? 3.945 7.891 12.516 1 98.06 321 SER A CA 1
ATOM 2506 C C . SER A 1 321 ? 4.402 7.156 11.266 1 98.06 321 SER A C 1
ATOM 2508 O O . SER A 1 321 ? 5.289 7.629 10.547 1 98.06 321 SER A O 1
ATOM 2510 N N . ILE A 1 322 ? 3.852 5.984 11.078 1 98.5 322 ILE A N 1
ATOM 2511 C CA . ILE A 1 322 ? 4.062 5.246 9.836 1 98.5 322 ILE A CA 1
ATOM 2512 C C . ILE A 1 322 ? 2.898 5.496 8.883 1 98.5 322 ILE A C 1
ATOM 2514 O O . ILE A 1 322 ? 1.734 5.324 9.258 1 98.5 322 ILE A O 1
ATOM 2518 N N . HIS A 1 323 ? 3.205 5.848 7.621 1 97.19 323 HIS A N 1
ATOM 2519 C CA . HIS A 1 323 ? 2.166 6.363 6.738 1 97.19 323 HIS A CA 1
ATOM 2520 C C . HIS A 1 323 ? 1.767 5.324 5.695 1 97.19 323 HIS A C 1
ATOM 2522 O O . HIS A 1 323 ? 0.604 5.262 5.289 1 97.19 323 HIS A O 1
ATOM 2528 N N . GLY A 1 324 ? 2.793 4.621 5.258 1 97.12 324 GLY A N 1
ATOM 2529 C CA . GLY A 1 324 ? 2.43 3.68 4.207 1 97.12 324 GLY A CA 1
ATOM 2530 C C . GLY A 1 324 ? 3.629 2.988 3.586 1 97.12 324 GLY A C 1
ATOM 2531 O O . GLY A 1 324 ? 4.754 3.123 4.074 1 97.12 324 GLY A O 1
ATOM 2532 N N . ILE A 1 325 ? 3.305 2.146 2.545 1 97.81 325 ILE A N 1
ATOM 2533 C CA . ILE A 1 325 ? 4.301 1.369 1.813 1 97.81 325 ILE A CA 1
ATOM 2534 C C . ILE A 1 325 ? 4.02 1.45 0.315 1 97.81 325 ILE A C 1
ATOM 2536 O O . ILE A 1 325 ? 2.908 1.151 -0.132 1 97.81 325 ILE A O 1
ATOM 2540 N N . GLU A 1 326 ? 5.016 1.911 -0.41 1 95.62 326 GLU A N 1
ATOM 2541 C CA . GLU A 1 326 ? 4.988 1.948 -1.869 1 95.62 326 GLU A CA 1
ATOM 2542 C C . GLU A 1 326 ? 5.648 0.707 -2.465 1 95.62 326 GLU A C 1
ATOM 2544 O O . GLU A 1 326 ? 6.66 0.229 -1.951 1 95.62 326 GLU A O 1
ATOM 2549 N N . GLY A 1 327 ? 5.004 0.176 -3.547 1 93.62 327 GLY A N 1
ATOM 2550 C CA . GLY A 1 327 ? 5.621 -0.936 -4.254 1 93.62 327 GLY A CA 1
ATOM 2551 C C . GLY A 1 327 ? 5.008 -2.277 -3.902 1 93.62 327 GLY A C 1
ATOM 2552 O O . GLY A 1 327 ? 5.16 -3.25 -4.645 1 93.62 327 GLY A O 1
ATOM 2553 N N . ALA A 1 328 ? 4.348 -2.402 -2.771 1 94.62 328 ALA A N 1
ATOM 2554 C CA . ALA A 1 328 ? 3.65 -3.623 -2.373 1 94.62 328 ALA A CA 1
ATOM 2555 C C . ALA A 1 328 ? 2.213 -3.625 -2.889 1 94.62 328 ALA A C 1
ATOM 2557 O O . ALA A 1 328 ? 1.696 -2.588 -3.311 1 94.62 328 ALA A O 1
ATOM 2558 N N . PHE A 1 329 ? 1.594 -4.777 -2.838 1 92.69 329 PHE A N 1
ATOM 2559 C CA . PHE A 1 329 ? 0.219 -4.895 -3.311 1 92.69 329 PHE A CA 1
ATOM 2560 C C . PHE A 1 329 ? -0.733 -4.125 -2.402 1 92.69 329 PHE A C 1
ATOM 2562 O O . PHE A 1 329 ? -0.78 -4.367 -1.195 1 92.69 329 PHE A O 1
ATOM 2569 N N . HIS A 1 330 ? -1.539 -3.197 -3.045 1 93.88 330 HIS A N 1
ATOM 2570 C CA . HIS A 1 330 ? -2.346 -2.311 -2.217 1 93.88 330 HIS A CA 1
ATOM 2571 C C . HIS A 1 330 ? -3.818 -2.379 -2.609 1 93.88 330 HIS A C 1
ATOM 2573 O O . HIS A 1 330 ? -4.676 -1.817 -1.922 1 93.88 330 HIS A O 1
ATOM 2579 N N . GLU A 1 331 ? -4.152 -3.078 -3.592 1 86.69 331 GLU A N 1
ATOM 2580 C CA . GLU A 1 331 ? -5.516 -3.104 -4.117 1 86.69 331 GLU A CA 1
ATOM 2581 C C . GLU A 1 331 ? -6.359 -4.164 -3.41 1 86.69 331 GLU A C 1
ATOM 2583 O O . GLU A 1 331 ? -5.816 -5.059 -2.754 1 86.69 331 GLU A O 1
ATOM 2588 N N . PRO A 1 332 ? -7.699 -3.994 -3.527 1 87.44 332 PRO A N 1
ATOM 2589 C CA . PRO A 1 332 ? -8.539 -5.059 -2.984 1 87.44 332 PRO A CA 1
ATOM 2590 C C . PRO A 1 332 ? -8.297 -6.406 -3.658 1 87.44 332 PRO A C 1
ATOM 2592 O O . PRO A 1 332 ? -7.961 -6.457 -4.844 1 87.44 332 PRO A O 1
ATOM 2595 N N . GLY A 1 333 ? -8.469 -7.48 -2.879 1 86.69 333 GLY A N 1
ATOM 2596 C CA . GLY A 1 333 ? -8.312 -8.82 -3.428 1 86.69 333 GLY A CA 1
ATOM 2597 C C . GLY A 1 333 ? -6.98 -9.453 -3.066 1 86.69 333 GLY A C 1
ATOM 2598 O O . GLY A 1 333 ? -6.352 -9.07 -2.076 1 86.69 333 GLY A O 1
ATOM 2599 N N . ILE A 1 334 ? -6.672 -10.531 -3.809 1 85.69 334 ILE A N 1
ATOM 2600 C CA . ILE A 1 334 ? -5.492 -11.336 -3.512 1 85.69 334 ILE A CA 1
ATOM 2601 C C . ILE A 1 334 ? -4.539 -11.305 -4.703 1 85.69 334 ILE A C 1
ATOM 2603 O O . ILE A 1 334 ? -4.969 -11.422 -5.852 1 85.69 334 ILE A O 1
ATOM 2607 N N . LYS A 1 335 ? -3.344 -10.977 -4.453 1 84.69 335 LYS A N 1
ATOM 2608 C CA . LYS A 1 335 ? -2.244 -11.117 -5.402 1 84.69 335 LYS A CA 1
ATOM 2609 C C . LYS A 1 335 ? -1.03 -11.766 -4.746 1 84.69 335 LYS A C 1
ATOM 2611 O O . LYS A 1 335 ? -0.446 -11.211 -3.814 1 84.69 335 LYS A O 1
ATOM 2616 N N . THR A 1 336 ? -0.618 -12.922 -5.211 1 89.62 336 THR A N 1
ATOM 2617 C CA . THR A 1 336 ? 0.459 -13.664 -4.57 1 89.62 336 THR A CA 1
ATOM 2618 C C . THR A 1 336 ? 1.813 -13.266 -5.148 1 89.62 336 THR A C 1
ATOM 2620 O O . THR A 1 336 ? 2.521 -14.094 -5.723 1 89.62 336 THR A O 1
ATOM 2623 N N . VAL A 1 337 ? 2.145 -12.062 -4.855 1 89.94 337 VAL A N 1
ATOM 2624 C CA . VAL A 1 337 ? 3.354 -11.453 -5.398 1 89.94 337 VAL A CA 1
ATOM 2625 C C . VAL A 1 337 ? 4.379 -11.25 -4.285 1 89.94 337 VAL A C 1
ATOM 2627 O O . VAL A 1 337 ? 4.012 -11.016 -3.133 1 89.94 337 VAL A O 1
ATOM 2630 N N . ILE A 1 338 ? 5.617 -11.43 -4.633 1 95.12 338 ILE A N 1
ATOM 2631 C CA . ILE A 1 338 ? 6.75 -10.969 -3.836 1 95.12 338 ILE A CA 1
ATOM 2632 C C . ILE A 1 338 ? 7.34 -9.703 -4.461 1 95.12 338 ILE A C 1
ATOM 2634 O O . ILE A 1 338 ? 7.996 -9.773 -5.508 1 95.12 338 ILE A O 1
ATOM 2638 N N . PRO A 1 339 ? 7.105 -8.578 -3.85 1 94.88 339 PRO A N 1
ATOM 2639 C CA . PRO A 1 339 ? 7.605 -7.352 -4.473 1 94.88 339 PRO A CA 1
ATOM 2640 C C . PRO A 1 339 ? 9.133 -7.293 -4.52 1 94.88 339 PRO A C 1
ATOM 2642 O O . PRO A 1 339 ? 9.797 -7.719 -3.572 1 94.88 339 PRO A O 1
ATOM 2645 N N . ALA A 1 340 ? 9.68 -6.773 -5.641 1 94.62 340 ALA A N 1
ATOM 2646 C CA . ALA A 1 340 ? 11.125 -6.672 -5.828 1 94.62 340 ALA A CA 1
ATOM 2647 C C . ALA A 1 340 ? 11.695 -5.48 -5.062 1 94.62 340 ALA A C 1
ATOM 2649 O O . ALA A 1 340 ? 12.844 -5.508 -4.629 1 94.62 340 ALA A O 1
ATOM 2650 N N . LYS A 1 341 ? 10.875 -4.445 -5.008 1 96.62 341 LYS A N 1
ATOM 2651 C CA . LYS A 1 341 ? 11.273 -3.199 -4.359 1 96.62 341 LYS A CA 1
ATOM 2652 C C . LYS A 1 341 ? 10.102 -2.586 -3.592 1 96.62 341 LYS A C 1
ATOM 2654 O O . LYS A 1 341 ? 8.992 -2.494 -4.109 1 96.62 341 LYS A O 1
ATOM 2659 N N . VAL A 1 342 ? 10.398 -2.244 -2.355 1 97.94 342 VAL A N 1
ATOM 2660 C CA . VAL A 1 342 ? 9.375 -1.636 -1.515 1 97.94 342 VAL A CA 1
ATOM 2661 C C . VAL A 1 342 ? 9.953 -0.43 -0.78 1 97.94 342 VAL A C 1
ATOM 2663 O O . VAL A 1 342 ? 11.141 -0.411 -0.448 1 97.94 342 VAL A O 1
ATOM 2666 N N . ILE A 1 343 ? 9.086 0.572 -0.56 1 98.44 343 ILE A N 1
ATOM 2667 C CA . ILE A 1 343 ? 9.5 1.792 0.128 1 98.44 343 ILE A CA 1
ATOM 2668 C C . ILE A 1 343 ? 8.539 2.074 1.286 1 98.44 343 ILE A C 1
ATOM 2670 O O . ILE A 1 343 ? 7.363 2.363 1.07 1 98.44 343 ILE A O 1
ATOM 2674 N N . GLY A 1 344 ? 9.078 1.975 2.5 1 98.62 344 GLY A N 1
ATOM 2675 C CA . GLY A 1 344 ? 8.328 2.404 3.668 1 98.62 344 GLY A CA 1
ATOM 2676 C C . GLY A 1 344 ? 8.414 3.9 3.912 1 98.62 344 GLY A C 1
ATOM 2677 O O . GLY A 1 344 ? 9.469 4.508 3.711 1 98.62 344 GLY A O 1
ATOM 2678 N N . LYS A 1 345 ? 7.328 4.43 4.352 1 98.06 345 LYS A N 1
ATOM 2679 C CA . LYS A 1 345 ? 7.238 5.871 4.555 1 98.06 345 LYS A CA 1
ATOM 2680 C C . LYS A 1 345 ? 6.789 6.199 5.977 1 98.06 345 LYS A C 1
ATOM 2682 O O . LYS A 1 345 ? 5.766 5.695 6.441 1 98.06 345 LYS A O 1
ATOM 2687 N N . PHE A 1 346 ? 7.582 6.961 6.66 1 98.5 346 PHE A N 1
ATOM 2688 C CA . PHE A 1 346 ? 7.238 7.402 8.008 1 98.5 346 PHE A CA 1
ATOM 2689 C C . PHE A 1 346 ? 7.781 8.797 8.273 1 98.5 346 PHE A C 1
ATOM 2691 O O . PHE A 1 346 ? 8.531 9.344 7.461 1 98.5 346 PHE A O 1
ATOM 2698 N N . SER A 1 347 ? 7.301 9.414 9.328 1 97.94 347 SER A N 1
ATOM 2699 C CA . SER A 1 347 ? 7.773 10.742 9.695 1 97.94 347 SER A CA 1
ATOM 2700 C C . SER A 1 347 ? 7.965 10.859 11.203 1 97.94 347 SER A C 1
ATOM 2702 O O . SER A 1 347 ? 7.402 10.078 11.977 1 97.94 347 SER A O 1
ATOM 2704 N N . ILE A 1 348 ? 8.852 11.734 11.578 1 98.38 348 ILE A N 1
ATOM 2705 C CA . ILE A 1 348 ? 9.086 12.109 12.969 1 98.38 348 ILE A CA 1
ATOM 2706 C C . ILE A 1 348 ? 8.836 13.602 13.156 1 98.38 348 ILE A C 1
ATOM 2708 O O . ILE A 1 348 ? 9.547 14.438 12.578 1 98.38 348 ILE A O 1
ATOM 2712 N N . ARG A 1 349 ? 7.852 13.922 13.898 1 97.62 349 ARG A N 1
ATOM 2713 C CA . ARG A 1 349 ? 7.633 15.328 14.234 1 97.62 349 ARG A CA 1
ATOM 2714 C C . ARG A 1 349 ? 8.773 15.867 15.086 1 97.62 349 ARG A C 1
ATOM 2716 O O . ARG A 1 349 ? 9.133 15.266 16.094 1 97.62 349 ARG A O 1
ATOM 2723 N N . GLN A 1 350 ? 9.305 17 14.695 1 95.75 350 GLN A N 1
ATOM 2724 C CA . GLN A 1 350 ? 10.445 17.625 15.352 1 95.75 350 GLN A CA 1
ATOM 2725 C C . GLN A 1 350 ? 9.984 18.656 16.375 1 95.75 350 GLN A C 1
ATOM 2727 O O . GLN A 1 350 ? 9.016 19.375 16.156 1 95.75 350 GLN A O 1
ATOM 2732 N N . VAL A 1 351 ? 10.719 18.703 17.438 1 96.81 351 VAL A N 1
ATOM 2733 C CA . VAL A 1 351 ? 10.445 19.688 18.453 1 96.81 351 VAL A CA 1
ATOM 2734 C C . VAL A 1 351 ? 11.672 20.578 18.656 1 96.81 351 VAL A C 1
ATOM 2736 O O . VAL A 1 351 ? 12.75 20.297 18.125 1 96.81 351 VAL A O 1
ATOM 2739 N N . PRO A 1 352 ? 11.555 21.688 19.359 1 93.38 352 PRO A N 1
ATOM 2740 C CA . PRO A 1 352 ? 12.648 22.656 19.484 1 93.38 352 PRO A CA 1
ATOM 2741 C C . PRO A 1 352 ? 13.953 22 19.953 1 93.38 352 PRO A C 1
ATOM 2743 O O . PRO A 1 352 ? 13.93 21.109 20.812 1 93.38 352 PRO A O 1
ATOM 2746 N N . TYR A 1 353 ? 15.062 22.359 19.391 1 93.56 353 TYR A N 1
ATOM 2747 C CA . TYR A 1 353 ? 16.438 22 19.719 1 93.56 353 TYR A CA 1
ATOM 2748 C C . TYR A 1 353 ? 16.828 20.703 19.031 1 93.56 353 TYR A C 1
ATOM 2750 O O . TYR A 1 353 ? 18.016 20.328 19.016 1 93.56 353 TYR A O 1
ATOM 2758 N N . MET A 1 354 ? 15.859 20.016 18.469 1 95.81 354 MET A N 1
ATOM 2759 C CA . MET A 1 354 ? 16.219 18.875 17.625 1 95.81 354 MET A CA 1
ATOM 2760 C C . MET A 1 354 ? 16.844 19.344 16.312 1 95.81 354 MET A C 1
ATOM 2762 O O . MET A 1 354 ? 16.391 20.328 15.734 1 95.81 354 MET A O 1
ATOM 2766 N N . ASP A 1 355 ? 17.875 18.625 15.953 1 95.5 355 ASP A N 1
ATOM 2767 C CA . ASP A 1 355 ? 18.578 18.953 14.711 1 95.5 355 ASP A CA 1
ATOM 2768 C C . ASP A 1 355 ? 18.234 17.938 13.617 1 95.5 355 ASP A C 1
ATOM 2770 O O . ASP A 1 355 ? 18.391 16.734 13.805 1 95.5 355 ASP A O 1
ATOM 2774 N N . LEU A 1 356 ? 17.844 18.453 12.508 1 95.38 356 LEU A N 1
ATOM 2775 C CA . LEU A 1 356 ? 17.391 17.609 11.414 1 95.38 356 LEU A CA 1
ATOM 2776 C C . LEU A 1 356 ? 18.5 16.688 10.945 1 95.38 356 LEU A C 1
ATOM 2778 O O . LEU A 1 356 ? 18.266 15.508 10.664 1 95.38 356 LEU A O 1
ATOM 2782 N N . ALA A 1 357 ? 19.703 17.203 10.844 1 96.88 357 ALA A N 1
ATOM 2783 C CA . ALA A 1 357 ? 20.844 16.391 10.398 1 96.88 357 ALA A CA 1
ATOM 2784 C C . ALA A 1 357 ? 21.141 15.273 11.398 1 96.88 357 ALA A C 1
ATOM 2786 O O . ALA A 1 357 ? 21.438 14.148 11.008 1 96.88 357 ALA A O 1
ATOM 2787 N N . ALA A 1 358 ? 21.078 15.609 12.617 1 97.69 358 ALA A N 1
ATOM 2788 C CA . ALA A 1 358 ? 21.297 14.609 13.656 1 97.69 358 ALA A CA 1
ATOM 2789 C C . ALA A 1 358 ? 20.219 13.531 13.617 1 97.69 358 ALA A C 1
ATOM 2791 O O . ALA A 1 358 ? 20.531 12.336 13.75 1 97.69 358 ALA A O 1
ATOM 2792 N N . VAL A 1 359 ? 19 13.961 13.469 1 98.12 359 VAL A N 1
ATOM 2793 C CA . VAL A 1 359 ? 17.891 13.031 13.406 1 98.12 359 VAL A CA 1
ATOM 2794 C C . VAL A 1 359 ? 18.047 12.094 12.211 1 98.12 359 VAL A C 1
ATOM 2796 O O . VAL A 1 359 ? 17.859 10.883 12.328 1 98.12 359 VAL A O 1
ATOM 2799 N N . LYS A 1 360 ? 18.406 12.656 11.102 1 98.06 360 LYS A N 1
ATOM 2800 C CA . LYS A 1 360 ? 18.641 11.844 9.906 1 98.06 360 LYS A CA 1
ATOM 2801 C C . LYS A 1 360 ? 19.703 10.773 10.172 1 98.06 360 LYS A C 1
ATOM 2803 O O . LYS A 1 360 ? 19.5 9.609 9.836 1 98.06 360 LYS A O 1
ATOM 2808 N N . GLN A 1 361 ? 20.75 11.164 10.758 1 98.31 361 GLN A N 1
ATOM 2809 C CA . GLN A 1 361 ? 21.844 10.242 11.055 1 98.31 361 GLN A CA 1
ATOM 2810 C C . GLN A 1 361 ? 21.391 9.156 12.031 1 98.31 361 GLN A C 1
ATOM 2812 O O . GLN A 1 361 ? 21.719 7.98 11.859 1 98.31 361 GLN A O 1
ATOM 2817 N N . GLN A 1 362 ? 20.734 9.547 13.078 1 98.5 362 GLN A N 1
ATOM 2818 C CA . GLN A 1 362 ? 20.234 8.609 14.086 1 98.5 362 GLN A CA 1
ATOM 2819 C C . GLN A 1 362 ? 19.312 7.566 13.453 1 98.5 362 GLN A C 1
ATOM 2821 O O . GLN A 1 362 ? 19.422 6.375 13.758 1 98.5 362 GLN A O 1
ATOM 2826 N N . VAL A 1 363 ? 18.422 8.023 12.586 1 98.75 363 VAL A N 1
ATOM 2827 C CA . VAL A 1 363 ? 17.469 7.133 11.922 1 98.75 363 VAL A CA 1
ATOM 2828 C C . VAL A 1 363 ? 18.219 6.164 11.016 1 98.75 363 VAL A C 1
ATOM 2830 O O . VAL A 1 363 ? 17.984 4.953 11.055 1 98.75 363 VAL A O 1
ATOM 2833 N N . GLU A 1 364 ? 19.125 6.68 10.234 1 98.69 364 GLU A N 1
ATOM 2834 C CA . GLU A 1 364 ? 19.906 5.852 9.32 1 98.69 364 GLU A CA 1
ATOM 2835 C C . GLU A 1 364 ? 20.703 4.789 10.07 1 98.69 364 GLU A C 1
ATOM 2837 O O . GLU A 1 364 ? 20.703 3.619 9.688 1 98.69 364 GLU A O 1
ATOM 2842 N N . GLU A 1 365 ? 21.344 5.191 11.102 1 98.62 365 GLU A N 1
ATOM 2843 C CA . GLU A 1 365 ? 22.141 4.262 11.898 1 98.62 365 GLU A CA 1
ATOM 2844 C C . GLU A 1 365 ? 21.281 3.176 12.516 1 98.62 365 GLU A C 1
ATOM 2846 O O . GLU A 1 365 ? 21.641 1.998 12.5 1 98.62 365 GLU A O 1
ATOM 2851 N N . HIS A 1 366 ? 20.188 3.557 13.047 1 98.81 366 HIS A N 1
ATOM 2852 C CA . HIS A 1 366 ? 19.281 2.598 13.664 1 98.81 366 HIS A CA 1
ATOM 2853 C C . HIS A 1 366 ? 18.781 1.569 12.656 1 98.81 366 HIS A C 1
ATOM 2855 O O . HIS A 1 366 ? 18.844 0.364 12.906 1 98.81 366 HIS A O 1
ATOM 2861 N N . LEU A 1 367 ? 18.312 2.051 11.5 1 98.88 367 LEU A N 1
ATOM 2862 C CA . LEU A 1 367 ? 17.75 1.163 10.484 1 98.88 367 LEU A CA 1
ATOM 2863 C C . LEU A 1 367 ? 18.844 0.261 9.906 1 98.88 367 LEU A C 1
ATOM 2865 O O . LEU A 1 367 ? 18.594 -0.92 9.648 1 98.88 367 LEU A O 1
ATOM 2869 N N . LYS A 1 368 ? 20.047 0.786 9.727 1 98.69 368 LYS A N 1
ATOM 2870 C CA . LYS A 1 368 ? 21.156 -0.025 9.242 1 98.69 368 LYS A CA 1
ATOM 2871 C C . LYS A 1 368 ? 21.516 -1.121 10.242 1 98.69 368 LYS A C 1
ATOM 2873 O O . LYS A 1 368 ? 21.812 -2.25 9.852 1 98.69 368 LYS A O 1
ATOM 2878 N N . ASN A 1 369 ? 21.469 -0.751 11.492 1 98.62 369 ASN A N 1
ATOM 2879 C CA . ASN A 1 369 ? 21.75 -1.735 12.531 1 98.62 369 ASN A CA 1
ATOM 2880 C C . ASN A 1 369 ? 20.719 -2.852 12.547 1 98.62 369 ASN A C 1
ATOM 2882 O O . ASN A 1 369 ? 21.062 -4.031 12.625 1 98.62 369 ASN A O 1
ATOM 2886 N N . VAL A 1 370 ? 19.484 -2.477 12.531 1 98.5 370 VAL A N 1
ATOM 2887 C CA . VAL A 1 370 ? 18.422 -3.465 12.508 1 98.5 370 VAL A CA 1
ATOM 2888 C C . VAL A 1 370 ? 18.547 -4.336 11.258 1 98.5 370 VAL A C 1
ATOM 2890 O O . VAL A 1 370 ? 18.438 -5.562 11.336 1 98.5 370 VAL A O 1
ATOM 2893 N N . PHE A 1 371 ? 18.828 -3.74 10.109 1 98.44 371 PHE A N 1
ATOM 2894 C CA . PHE A 1 371 ? 18.938 -4.441 8.836 1 98.44 371 PHE A CA 1
ATOM 2895 C C . PHE A 1 371 ? 20.109 -5.422 8.867 1 98.44 371 PHE A C 1
ATOM 2897 O O . PHE A 1 371 ? 19.984 -6.551 8.391 1 98.44 371 PHE A O 1
ATOM 2904 N N . SER A 1 372 ? 21.188 -5 9.422 1 98.12 372 SER A N 1
ATOM 2905 C CA . SER A 1 372 ? 22.391 -5.832 9.445 1 98.12 372 SER A CA 1
ATOM 2906 C C . SER A 1 372 ? 22.156 -7.109 10.242 1 98.12 372 SER A C 1
ATOM 2908 O O . SER A 1 372 ? 22.688 -8.164 9.906 1 98.12 372 SER A O 1
ATOM 2910 N N . ARG A 1 373 ? 21.375 -7.086 11.234 1 97 373 ARG A N 1
ATOM 2911 C CA . ARG A 1 373 ? 21.094 -8.242 12.086 1 97 373 ARG A CA 1
ATOM 2912 C C . ARG A 1 373 ? 20.25 -9.273 11.352 1 97 373 ARG A C 1
ATOM 2914 O O . ARG A 1 373 ? 20.188 -10.438 11.758 1 97 373 ARG A O 1
ATOM 2921 N N . ARG A 1 374 ? 19.625 -8.867 10.305 1 96.69 374 ARG A N 1
ATOM 2922 C CA . ARG A 1 374 ? 18.766 -9.766 9.555 1 96.69 374 ARG A CA 1
ATOM 2923 C C . ARG A 1 374 ? 19.562 -10.578 8.539 1 96.69 374 ARG A C 1
ATOM 2925 O O . ARG A 1 374 ? 19.047 -11.547 7.977 1 96.69 374 ARG A O 1
ATOM 2932 N N . ASN A 1 375 ? 20.812 -10.188 8.258 1 95.56 375 ASN A N 1
ATOM 2933 C CA . ASN A 1 375 ? 21.688 -10.883 7.312 1 95.56 375 ASN A CA 1
ATOM 2934 C C . ASN A 1 375 ? 21.016 -11.047 5.949 1 95.56 375 ASN A C 1
ATOM 2936 O O . ASN A 1 375 ? 21.062 -12.125 5.355 1 95.56 375 ASN A O 1
ATOM 2940 N N . SER A 1 376 ? 20.328 -10.055 5.551 1 95.62 376 SER A N 1
ATOM 2941 C CA . SER A 1 376 ? 19.656 -10.031 4.258 1 95.62 376 SER A CA 1
ATOM 2942 C C . SER A 1 376 ? 20.594 -9.516 3.162 1 95.62 376 SER A C 1
ATOM 2944 O O . SER A 1 376 ? 21.359 -8.57 3.377 1 95.62 376 SER A O 1
ATOM 2946 N N . PRO A 1 377 ? 20.562 -10.156 2.006 1 96.5 377 PRO A N 1
ATOM 2947 C CA . PRO A 1 377 ? 21.359 -9.664 0.875 1 96.5 377 PRO A CA 1
ATOM 2948 C C . PRO A 1 377 ? 20.688 -8.484 0.164 1 96.5 377 PRO A C 1
ATOM 2950 O O . PRO A 1 377 ? 21.234 -7.945 -0.795 1 96.5 377 PRO A O 1
ATOM 2953 N N . ASN A 1 378 ? 19.469 -8.148 0.498 1 97.5 378 ASN A N 1
ATOM 2954 C CA . ASN A 1 378 ? 18.781 -7.023 -0.115 1 97.5 378 ASN A CA 1
ATOM 2955 C C . ASN A 1 378 ? 19.516 -5.707 0.125 1 97.5 378 ASN A C 1
ATOM 2957 O O . ASN A 1 378 ? 20.391 -5.629 0.988 1 97.5 378 ASN A O 1
ATOM 2961 N N . LYS A 1 379 ? 19.188 -4.715 -0.695 1 98.12 379 LYS A N 1
ATOM 2962 C CA . LYS A 1 379 ? 19.781 -3.391 -0.561 1 98.12 379 LYS A CA 1
ATOM 2963 C C . LYS A 1 379 ? 18.891 -2.457 0.244 1 98.12 379 LYS A C 1
ATOM 2965 O O . LYS A 1 379 ? 17.672 -2.412 0.027 1 98.12 379 LYS A O 1
ATOM 2970 N N . LEU A 1 380 ? 19.516 -1.763 1.157 1 98.69 380 LEU A N 1
ATOM 2971 C CA . LEU A 1 380 ? 18.812 -0.783 1.973 1 98.69 380 LEU A CA 1
ATOM 2972 C C . LEU A 1 380 ? 19.219 0.636 1.6 1 98.69 380 LEU A C 1
ATOM 2974 O O . LEU A 1 380 ? 20.406 0.927 1.468 1 98.69 380 LEU A O 1
ATOM 2978 N N . LYS A 1 381 ? 18.25 1.485 1.338 1 98.62 381 LYS A N 1
ATOM 2979 C CA . LYS A 1 381 ? 18.469 2.918 1.153 1 98.62 381 LYS A CA 1
ATOM 2980 C C . LYS A 1 381 ? 17.531 3.732 2.053 1 98.62 381 LYS A C 1
ATOM 2982 O O . LYS A 1 381 ? 16.312 3.549 2.023 1 98.62 381 LYS A O 1
ATOM 2987 N N . VAL A 1 382 ? 18.141 4.57 2.891 1 98.62 382 VAL A N 1
ATOM 2988 C CA . VAL A 1 382 ? 17.391 5.465 3.762 1 98.62 382 VAL A CA 1
ATOM 2989 C C . VAL A 1 382 ? 17.578 6.91 3.311 1 98.62 382 VAL A C 1
ATOM 2991 O O . VAL A 1 382 ? 18.703 7.348 3.072 1 98.62 382 VAL A O 1
ATOM 2994 N N . SER A 1 383 ? 16.469 7.621 3.139 1 97.88 383 SER A N 1
ATOM 2995 C CA . SER A 1 383 ? 16.547 9.023 2.754 1 97.88 383 SER A CA 1
ATOM 2996 C C . SER A 1 383 ? 15.516 9.867 3.506 1 97.88 383 SER A C 1
ATOM 2998 O O . SER A 1 383 ? 14.562 9.328 4.078 1 97.88 383 SER A O 1
ATOM 3000 N N . MET A 1 384 ? 15.805 11.125 3.574 1 96.94 384 MET A N 1
ATOM 3001 C CA . MET A 1 384 ? 14.906 12.109 4.168 1 96.94 384 MET A CA 1
ATOM 3002 C C . MET A 1 384 ? 14.5 13.164 3.145 1 96.94 384 MET A C 1
ATOM 3004 O O . MET A 1 384 ? 15.062 14.258 3.117 1 96.94 384 MET A O 1
ATOM 3008 N N . PRO A 1 385 ? 13.469 12.875 2.422 1 91.31 385 PRO A N 1
ATOM 3009 C CA . PRO A 1 385 ? 13.102 13.766 1.321 1 91.31 385 PRO A CA 1
ATOM 3010 C C . PRO A 1 385 ? 12.547 15.109 1.807 1 91.31 385 PRO A C 1
ATOM 3012 O O . PRO A 1 385 ? 12.523 16.078 1.048 1 91.31 385 PRO A O 1
ATOM 3015 N N . LEU A 1 386 ? 12.086 15.195 3.045 1 87.44 386 LEU A N 1
ATOM 3016 C CA . LEU A 1 386 ? 11.516 16.422 3.572 1 87.44 386 LEU A CA 1
ATOM 3017 C C . LEU A 1 386 ? 11.93 16.641 5.023 1 87.44 386 LEU A C 1
ATOM 3019 O O . LEU A 1 386 ? 11.93 15.703 5.82 1 87.44 386 LEU A O 1
ATOM 3023 N N . GLY A 1 387 ? 12.375 17.859 5.293 1 91.44 387 GLY A N 1
ATOM 3024 C CA . GLY A 1 387 ? 12.719 18.312 6.633 1 91.44 387 GLY A CA 1
ATOM 3025 C C . GLY A 1 387 ? 12.258 19.719 6.926 1 91.44 387 GLY A C 1
ATOM 3026 O O . GLY A 1 387 ? 12.539 20.641 6.16 1 91.44 387 GLY A O 1
ATOM 3027 N N . ALA A 1 388 ? 11.453 19.859 7.953 1 90.06 388 ALA A N 1
ATOM 3028 C CA . ALA A 1 388 ? 10.984 21.172 8.398 1 90.06 388 ALA A CA 1
ATOM 3029 C C . ALA A 1 388 ? 11.273 21.375 9.883 1 90.06 388 ALA A C 1
ATOM 3031 O O . ALA A 1 388 ? 11.047 20.484 10.695 1 90.06 388 ALA A O 1
ATOM 3032 N N . LYS A 1 389 ? 11.812 22.5 10.164 1 92.12 389 LYS A N 1
ATOM 3033 C CA . LYS A 1 389 ? 12.172 22.812 11.539 1 92.12 389 LYS A CA 1
ATOM 3034 C C . LYS A 1 389 ? 10.953 23.266 12.336 1 92.12 389 LYS A C 1
ATOM 3036 O O . LYS A 1 389 ? 10.016 23.844 11.773 1 92.12 389 LYS A O 1
ATOM 3041 N N . PRO A 1 390 ? 10.984 23.031 13.641 1 94.75 390 PRO A N 1
ATOM 3042 C CA . PRO A 1 390 ? 9.922 23.547 14.516 1 94.75 390 PRO A CA 1
ATOM 3043 C C . PRO A 1 390 ? 10.047 25.047 14.75 1 94.75 390 PRO A C 1
ATOM 3045 O O . PRO A 1 390 ? 11.039 25.672 14.352 1 94.75 390 PRO A O 1
ATOM 3048 N N . TRP A 1 391 ? 8.969 25.625 15.25 1 93.44 391 TRP A N 1
ATOM 3049 C CA . TRP A 1 391 ? 8.922 27.031 15.625 1 93.44 391 TRP A CA 1
ATOM 3050 C C . TRP A 1 391 ? 8.414 27.203 17.062 1 93.44 391 TRP A C 1
ATOM 3052 O O . TRP A 1 391 ? 7.461 26.531 17.469 1 93.44 391 TRP A O 1
ATOM 3062 N N . VAL A 1 392 ? 9.117 27.984 17.844 1 91.94 392 VAL A N 1
ATOM 3063 C CA . VAL A 1 392 ? 8.664 28.281 19.188 1 91.94 392 VAL A CA 1
ATOM 3064 C C . VAL A 1 392 ? 8.891 29.766 19.5 1 91.94 392 VAL A C 1
ATOM 3066 O O . VAL A 1 392 ? 9.914 30.328 19.141 1 91.94 392 VAL A O 1
ATOM 3069 N N . ALA A 1 393 ? 7.902 30.406 20.062 1 91.69 393 ALA A N 1
ATOM 3070 C CA . ALA A 1 393 ? 7.984 31.797 20.469 1 91.69 393 ALA A CA 1
ATOM 3071 C C . ALA A 1 393 ? 8.047 31.922 21.984 1 91.69 393 ALA A C 1
ATOM 3073 O O . ALA A 1 393 ? 7.727 30.969 22.703 1 91.69 393 ALA A O 1
ATOM 3074 N N . ASP A 1 394 ? 8.516 33.062 22.422 1 89.75 394 ASP A N 1
ATOM 3075 C CA . ASP A 1 394 ? 8.508 33.375 23.844 1 89.75 394 ASP A CA 1
ATOM 3076 C C . ASP A 1 394 ? 7.195 34.062 24.25 1 89.75 394 ASP A C 1
ATOM 3078 O O . ASP A 1 394 ? 6.922 35.188 23.844 1 89.75 394 ASP A O 1
ATOM 3082 N N . VAL A 1 395 ? 6.445 33.406 25.125 1 91.38 395 VAL A N 1
ATOM 3083 C CA . VAL A 1 395 ? 5.125 33.906 25.5 1 91.38 395 VAL A CA 1
ATOM 3084 C C . VAL A 1 395 ? 5.27 35.125 26.391 1 91.38 395 VAL A C 1
ATOM 3086 O O . VAL A 1 395 ? 4.305 35.875 26.594 1 91.38 395 VAL A O 1
ATOM 3089 N N . ASN A 1 396 ? 6.441 35.375 26.859 1 89.62 396 ASN A N 1
ATOM 3090 C CA . ASN A 1 396 ? 6.688 36.531 27.688 1 89.62 396 ASN A CA 1
ATOM 3091 C C . ASN A 1 396 ? 7.121 37.75 26.859 1 89.62 396 ASN A C 1
ATOM 3093 O O . ASN A 1 396 ? 7.332 38.844 27.391 1 89.62 396 ASN A O 1
ATOM 3097 N N . ASP A 1 397 ? 7.188 37.531 25.625 1 91.44 397 ASP A N 1
ATOM 3098 C CA . ASP A 1 397 ? 7.461 38.625 24.703 1 91.44 397 ASP A CA 1
ATOM 3099 C C . ASP A 1 397 ? 6.383 39.719 24.797 1 91.44 397 ASP A C 1
ATOM 3101 O O . ASP A 1 397 ? 5.203 39.406 24.984 1 91.44 397 ASP A O 1
ATOM 3105 N N . PRO A 1 398 ? 6.773 40.938 24.641 1 90.75 398 PRO A N 1
ATOM 3106 C CA . PRO A 1 398 ? 5.809 42.031 24.719 1 90.75 398 PRO A CA 1
ATOM 3107 C C . PRO A 1 398 ? 4.645 41.875 23.75 1 90.75 398 PRO A C 1
ATOM 3109 O O . PRO A 1 398 ? 3.52 42.281 24.062 1 90.75 398 PRO A O 1
ATOM 3112 N N . LEU A 1 399 ? 4.926 41.344 22.688 1 93.25 399 LEU A N 1
ATOM 3113 C CA . LEU A 1 399 ? 3.865 41.125 21.703 1 93.25 399 LEU A CA 1
ATOM 3114 C C . LEU A 1 399 ? 2.814 40.156 22.234 1 93.25 399 LEU A C 1
ATOM 3116 O O . LEU A 1 399 ? 1.614 40.375 22.062 1 93.25 399 LEU A O 1
ATOM 3120 N N . TYR A 1 400 ? 3.203 39.125 22.828 1 95.38 400 TYR A N 1
ATOM 3121 C CA . TYR A 1 400 ? 2.275 38.156 23.406 1 95.38 400 TYR A CA 1
ATOM 3122 C C . TYR A 1 400 ? 1.528 38.75 24.594 1 95.38 400 TYR A C 1
ATOM 3124 O O . TYR A 1 400 ? 0.347 38.469 24.797 1 95.38 400 TYR A O 1
ATOM 3132 N N . LYS A 1 401 ? 2.236 39.562 25.328 1 95.12 401 LYS A N 1
ATOM 3133 C CA . LYS A 1 401 ? 1.576 40.25 26.438 1 95.12 401 LYS A CA 1
ATOM 3134 C C . LYS A 1 401 ? 0.495 41.188 25.938 1 95.12 401 LYS A C 1
ATOM 3136 O O . LYS A 1 401 ? -0.588 41.281 26.516 1 95.12 401 LYS A O 1
ATOM 3141 N N . ALA A 1 402 ? 0.834 41.875 24.875 1 96.38 402 ALA A N 1
ATOM 3142 C CA . ALA A 1 402 ? -0.147 42.781 24.266 1 96.38 402 ALA A CA 1
ATOM 3143 C C . ALA A 1 402 ? -1.359 42 23.766 1 96.38 402 ALA A C 1
ATOM 3145 O O . ALA A 1 402 ? -2.5 42.438 23.938 1 96.38 402 ALA A O 1
ATOM 3146 N N . ALA A 1 403 ? -1.116 40.875 23.141 1 97.62 403 ALA A N 1
ATOM 3147 C CA . ALA A 1 403 ? -2.195 40.031 22.625 1 97.62 403 ALA A CA 1
ATOM 3148 C C . ALA A 1 403 ? -3.064 39.5 23.766 1 97.62 403 ALA A C 1
ATOM 3150 O O . ALA A 1 403 ? -4.293 39.469 23.641 1 97.62 403 ALA A O 1
ATOM 3151 N N . ARG A 1 404 ? -2.432 39.094 24.812 1 97 404 ARG A N 1
ATOM 3152 C CA . ARG A 1 404 ? -3.148 38.625 25.984 1 97 404 ARG A CA 1
ATOM 3153 C C . ARG A 1 404 ? -4.086 39.688 26.531 1 97 404 ARG A C 1
ATOM 3155 O O . ARG A 1 404 ? -5.25 39.406 26.828 1 97 404 ARG A O 1
ATOM 3162 N N . ARG A 1 405 ? -3.633 40.906 26.656 1 97.25 405 ARG A N 1
ATOM 3163 C CA . ARG A 1 405 ? -4.438 42 27.156 1 97.25 405 ARG A CA 1
ATOM 3164 C C . ARG A 1 405 ? -5.605 42.312 26.234 1 97.25 405 ARG A C 1
ATOM 3166 O O . ARG A 1 405 ? -6.719 42.562 26.688 1 97.25 405 ARG A O 1
ATOM 3173 N N . ALA A 1 406 ? -5.32 42.281 24.969 1 97.69 406 ALA A N 1
ATOM 3174 C CA . ALA A 1 406 ? -6.367 42.562 24 1 97.69 406 ALA A CA 1
ATOM 3175 C C . ALA A 1 406 ? -7.48 41.5 24.094 1 97.69 406 ALA A C 1
ATOM 3177 O O . ALA A 1 406 ? -8.664 41.844 24.062 1 97.69 406 ALA A O 1
ATOM 3178 N N . ILE A 1 407 ? -7.078 40.25 24.203 1 97.88 407 ILE A N 1
ATOM 3179 C CA . ILE A 1 407 ? -8.047 39.156 24.312 1 97.88 407 ILE A CA 1
ATOM 3180 C C . ILE A 1 407 ? -8.852 39.312 25.594 1 97.88 407 ILE A C 1
ATOM 3182 O O . ILE A 1 407 ? -10.078 39.156 25.594 1 97.88 407 ILE A O 1
ATOM 3186 N N . LYS A 1 408 ? -8.172 39.625 26.656 1 97.12 408 LYS A N 1
ATOM 3187 C CA . LYS A 1 408 ? -8.852 39.844 27.938 1 97.12 408 LYS A CA 1
ATOM 3188 C C . LYS A 1 408 ? -9.859 40.969 27.859 1 97.12 408 LYS A C 1
ATOM 3190 O O . LYS A 1 408 ? -10.938 40.906 28.453 1 97.12 408 LYS A O 1
ATOM 3195 N N . THR A 1 409 ? -9.531 41.969 27.203 1 97.12 409 THR A N 1
ATOM 3196 C CA . THR A 1 409 ? -10.398 43.125 27.047 1 97.12 409 THR A CA 1
ATOM 3197 C C . THR A 1 409 ? -11.703 42.75 26.344 1 97.12 409 THR A C 1
ATOM 3199 O O . THR A 1 409 ? -12.781 43.219 26.719 1 97.12 409 THR A O 1
ATOM 3202 N N . VAL A 1 410 ? -11.648 41.906 25.375 1 97.31 410 VAL A N 1
ATOM 3203 C CA . VAL A 1 410 ? -12.797 41.625 24.531 1 97.31 410 VAL A CA 1
ATOM 3204 C C . VAL A 1 410 ? -13.547 40.406 25.062 1 97.31 410 VAL A C 1
ATOM 3206 O O . VAL A 1 410 ? -14.781 40.406 25.109 1 97.31 410 VAL A O 1
ATOM 3209 N N . PHE A 1 411 ? -12.812 39.406 25.484 1 96.19 411 PHE A N 1
ATOM 3210 C CA . PHE A 1 411 ? -13.445 38.125 25.844 1 96.19 411 PHE A CA 1
ATOM 3211 C C . PHE A 1 411 ? -13.578 38.031 27.359 1 96.19 411 PHE A C 1
ATOM 3213 O O . PHE A 1 411 ? -14.266 37.125 27.859 1 96.19 411 PHE A O 1
ATOM 3220 N N . GLY A 1 412 ? -12.898 38.781 28.094 1 95.12 412 GLY A N 1
ATOM 3221 C CA . GLY A 1 412 ? -13.047 38.812 29.547 1 95.12 412 GLY A CA 1
ATOM 3222 C C . GLY A 1 412 ? -12.219 37.781 30.266 1 95.12 412 GLY A C 1
ATOM 3223 O O . GLY A 1 412 ? -12.32 37.625 31.484 1 95.12 412 GLY A O 1
ATOM 3224 N N . GLU A 1 413 ? -11.438 37.062 29.578 1 94.12 413 GLU A N 1
ATOM 3225 C CA . GLU A 1 413 ? -10.578 36.031 30.172 1 94.12 413 GLU A CA 1
ATOM 3226 C C . GLU A 1 413 ? -9.242 35.938 29.438 1 94.12 413 GLU A C 1
ATOM 3228 O O . GLU A 1 413 ? -9.125 36.375 28.297 1 94.12 413 GLU A O 1
ATOM 3233 N N . ASP A 1 414 ? -8.281 35.438 30.141 1 94.38 414 ASP A N 1
ATOM 3234 C CA . ASP A 1 414 ? -6.977 35.188 29.531 1 94.38 414 ASP A CA 1
ATOM 3235 C C . ASP A 1 414 ? -7.043 34.062 28.5 1 94.38 414 ASP A C 1
ATOM 3237 O O . ASP A 1 414 ? -7.785 33.094 28.688 1 94.38 414 ASP A O 1
ATOM 3241 N N . PRO A 1 415 ? -6.289 34.188 27.422 1 95.69 415 PRO A N 1
ATOM 3242 C CA . PRO A 1 415 ? -6.242 33.125 26.438 1 95.69 415 PRO A CA 1
ATOM 3243 C C . PRO A 1 415 ? -5.418 31.922 26.922 1 95.69 415 PRO A C 1
ATOM 3245 O O . PRO A 1 415 ? -4.578 32.062 27.812 1 95.69 415 PRO A O 1
ATOM 3248 N N . ASP A 1 416 ? -5.727 30.844 26.312 1 93.81 416 ASP A N 1
ATOM 3249 C CA . ASP A 1 416 ? -4.82 29.703 26.438 1 93.81 416 ASP A CA 1
ATOM 3250 C C . ASP A 1 416 ? -3.584 29.891 25.562 1 93.81 416 ASP A C 1
ATOM 3252 O O . ASP A 1 416 ? -3.676 30.422 24.453 1 93.81 416 ASP A O 1
ATOM 3256 N N . PHE A 1 417 ? -2.447 29.547 26.094 1 94 417 PHE A N 1
ATOM 3257 C CA . PHE A 1 417 ? -1.244 29.438 25.281 1 94 417 PHE A CA 1
ATOM 3258 C C . PHE A 1 417 ? -1.062 28 24.781 1 94 417 PHE A C 1
ATOM 3260 O O . PHE A 1 417 ? -0.778 27.109 25.578 1 94 417 PHE A O 1
ATOM 3267 N N . ILE A 1 418 ? -1.174 27.828 23.5 1 93.38 418 ILE A N 1
ATOM 3268 C CA . ILE A 1 418 ? -1.186 26.469 22.953 1 93.38 418 ILE A CA 1
ATOM 3269 C C . ILE A 1 418 ? -0.083 26.328 21.906 1 93.38 418 ILE A C 1
ATOM 3271 O O . ILE A 1 418 ? 0.496 27.312 21.469 1 93.38 418 ILE A O 1
ATOM 3275 N N . ARG A 1 419 ? 0.251 25.125 21.609 1 93.25 419 ARG A N 1
ATOM 3276 C CA . ARG A 1 419 ? 1.086 24.797 20.453 1 93.25 419 ARG A CA 1
ATOM 3277 C C . ARG A 1 419 ? 0.306 23.969 19.438 1 93.25 419 ARG A C 1
ATOM 3279 O O . ARG A 1 419 ? -0.905 23.797 19.578 1 93.25 419 ARG A O 1
ATOM 3286 N N . ASP A 1 420 ? 0.912 23.844 18.359 1 90.75 420 ASP A N 1
ATOM 3287 C CA . ASP A 1 420 ? 0.331 23.047 17.281 1 90.75 420 ASP A CA 1
ATOM 3288 C C . ASP A 1 420 ? 1.243 21.875 16.906 1 90.75 420 ASP A C 1
ATOM 3290 O O . ASP A 1 420 ? 2.447 22.047 16.734 1 90.75 420 ASP A O 1
ATOM 3294 N N . GLY A 1 421 ? 0.613 20.734 16.828 1 91.56 421 GLY A N 1
ATOM 3295 C CA . GLY A 1 421 ? 1.396 19.562 16.5 1 91.56 421 GLY A CA 1
ATOM 3296 C C . GLY A 1 421 ? 1.777 19.484 15.031 1 91.56 421 GLY A C 1
ATOM 3297 O O . GLY A 1 421 ? 2.652 18.703 14.656 1 91.56 421 GLY A O 1
ATOM 3298 N N . SER A 1 422 ? 1.2 20.281 14.258 1 88 422 SER A N 1
ATOM 3299 C CA . SER A 1 422 ? 1.469 20.297 12.82 1 88 422 SER A CA 1
ATOM 3300 C C . SER A 1 422 ? 2.637 21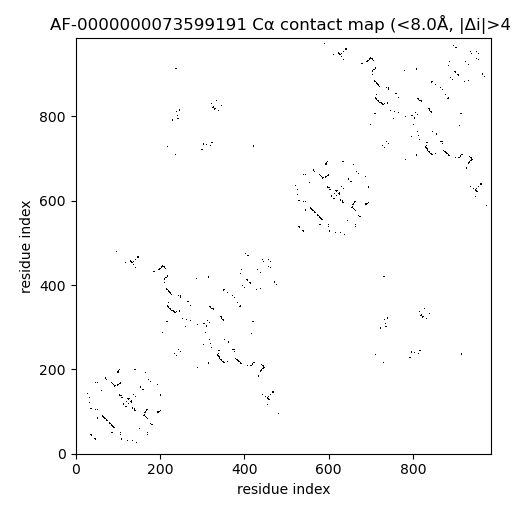.219 12.484 1 88 422 SER A C 1
ATOM 3302 O O . SER A 1 422 ? 3.107 21.969 13.336 1 88 422 SER A O 1
ATOM 3304 N N . THR A 1 423 ? 3.102 20.984 11.273 1 86.5 423 THR A N 1
ATOM 3305 C CA . THR A 1 423 ? 4.164 21.859 10.766 1 86.5 423 THR A CA 1
ATOM 3306 C C . THR A 1 423 ? 3.578 23.047 10.008 1 86.5 423 THR A C 1
ATOM 3308 O O . THR A 1 423 ? 2.822 22.859 9.055 1 86.5 423 THR A O 1
ATOM 3311 N N . ILE A 1 424 ? 3.891 24.156 10.523 1 82.31 424 ILE A N 1
ATOM 3312 C CA . ILE A 1 424 ? 3.494 25.391 9.859 1 82.31 424 ILE A CA 1
ATOM 3313 C C . ILE A 1 424 ? 4.738 26.188 9.469 1 82.31 424 ILE A C 1
ATOM 3315 O O . ILE A 1 424 ? 5.266 26.953 10.273 1 82.31 424 ILE A O 1
ATOM 3319 N N . PRO A 1 425 ? 5.117 26.125 8.289 1 84.69 425 PRO A N 1
ATOM 3320 C CA . PRO A 1 425 ? 6.414 26.656 7.875 1 84.69 425 PRO A CA 1
ATOM 3321 C C . PRO A 1 425 ? 6.434 28.188 7.859 1 84.69 425 PRO A C 1
ATOM 3323 O O . PRO A 1 425 ? 7.5 28.797 8 1 84.69 425 PRO A O 1
ATOM 3326 N N . ILE A 1 426 ? 5.32 28.766 7.758 1 88.88 426 ILE A N 1
ATOM 3327 C CA . ILE A 1 426 ? 5.227 30.203 7.484 1 88.88 426 ILE A CA 1
ATOM 3328 C C . ILE A 1 426 ? 5.82 30.984 8.648 1 88.88 426 ILE A C 1
ATOM 3330 O O . ILE A 1 426 ? 6.586 31.938 8.438 1 88.88 426 ILE A O 1
ATOM 3334 N N . ALA A 1 427 ? 5.449 30.641 9.867 1 89.69 427 ALA A N 1
ATOM 3335 C CA . ALA A 1 427 ? 5.938 31.375 11.023 1 89.69 427 ALA A CA 1
ATOM 3336 C C . ALA A 1 427 ? 7.461 31.312 11.117 1 89.69 427 ALA A C 1
ATOM 3338 O O . ALA A 1 427 ? 8.117 32.344 11.328 1 89.69 427 ALA A O 1
ATOM 3339 N N . ARG A 1 428 ? 7.965 30.188 10.906 1 89.31 428 ARG A N 1
ATOM 3340 C CA . ARG A 1 428 ? 9.414 30.016 10.961 1 89.31 428 ARG A CA 1
ATOM 3341 C C . ARG A 1 428 ? 10.094 30.781 9.82 1 89.31 428 ARG A C 1
ATOM 3343 O O . ARG A 1 428 ? 11.156 31.375 10.016 1 89.31 428 ARG A O 1
ATOM 3350 N N . MET A 1 429 ? 9.547 30.672 8.688 1 90.88 429 MET A N 1
ATOM 3351 C CA . MET A 1 429 ? 10.094 31.359 7.523 1 90.88 429 MET A CA 1
ATOM 3352 C C . MET A 1 429 ? 10.195 32.875 7.766 1 90.88 429 MET A C 1
ATOM 3354 O O . MET A 1 429 ? 11.25 33.469 7.559 1 90.88 429 MET A O 1
ATOM 3358 N N . PHE A 1 430 ? 9.141 33.438 8.258 1 93.81 430 PHE A N 1
ATOM 3359 C CA . PHE A 1 430 ? 9.125 34.875 8.531 1 93.81 430 PHE A CA 1
ATOM 3360 C C . PHE A 1 430 ? 10.141 35.219 9.609 1 93.81 430 PHE A C 1
ATOM 3362 O O . PHE A 1 430 ? 10.883 36.188 9.469 1 93.81 430 PHE A O 1
ATOM 3369 N N . GLN A 1 431 ? 10.109 34.469 10.625 1 91.75 431 GLN A N 1
ATOM 3370 C CA . GLN A 1 431 ? 11.008 34.75 11.734 1 91.75 431 GLN A CA 1
ATOM 3371 C C . GLN A 1 431 ? 12.469 34.656 11.312 1 91.75 431 GLN A C 1
ATOM 3373 O O . GLN A 1 431 ? 13.273 35.531 11.617 1 91.75 431 GLN A O 1
ATOM 3378 N N . THR A 1 432 ? 12.828 33.656 10.656 1 90.94 432 THR A N 1
ATOM 3379 C CA . THR A 1 432 ? 14.203 33.375 10.266 1 90.94 432 THR A CA 1
ATOM 3380 C C . THR A 1 432 ? 14.688 34.406 9.25 1 90.94 432 THR A C 1
ATOM 3382 O O . THR A 1 432 ? 15.812 34.906 9.359 1 90.94 432 THR A O 1
ATOM 3385 N N . ILE A 1 433 ? 13.891 34.75 8.312 1 93.5 433 ILE A N 1
ATOM 3386 C CA . ILE A 1 433 ? 14.32 35.594 7.215 1 93.5 433 ILE A CA 1
ATOM 3387 C C . ILE A 1 433 ? 14.305 37.062 7.672 1 93.5 433 ILE A C 1
ATOM 3389 O O . ILE A 1 433 ? 15.281 37.781 7.473 1 93.5 433 ILE A O 1
ATOM 3393 N N . THR A 1 434 ? 13.242 37.438 8.336 1 93.56 434 THR A N 1
ATOM 3394 C CA . THR A 1 434 ? 13.086 38.844 8.672 1 93.56 434 THR A CA 1
ATOM 3395 C C . THR A 1 434 ? 13.781 39.156 10 1 93.56 434 THR A C 1
ATOM 3397 O O . THR A 1 434 ? 14.062 40.312 10.297 1 93.56 434 THR A O 1
ATOM 3400 N N . GLN A 1 435 ? 13.961 38.156 10.828 1 92 435 GLN A N 1
ATOM 3401 C CA . GLN A 1 435 ? 14.547 38.281 12.164 1 92 435 GLN A CA 1
ATOM 3402 C C . GLN A 1 435 ? 13.711 39.188 13.055 1 92 435 GLN A C 1
ATOM 3404 O O . GLN A 1 435 ? 14.25 39.938 13.867 1 92 435 GLN A O 1
ATOM 3409 N N . LYS A 1 436 ? 12.398 39.188 12.695 1 92.25 436 LYS A N 1
ATOM 3410 C CA . LYS A 1 436 ? 11.453 40 13.477 1 92.25 436 LYS A CA 1
ATOM 3411 C C . LYS A 1 436 ? 10.664 39.125 14.445 1 92.25 436 LYS A C 1
ATOM 3413 O O . LYS A 1 436 ? 10.734 37.875 14.375 1 92.25 436 LYS A O 1
ATOM 3418 N N . ARG A 1 437 ? 10.016 39.781 15.383 1 92.12 437 ARG A N 1
ATOM 3419 C CA . ARG A 1 437 ? 9.125 39.062 16.297 1 92.12 437 ARG A CA 1
ATOM 3420 C C . ARG A 1 437 ? 7.852 38.625 15.602 1 92.12 437 ARG A C 1
ATOM 3422 O O . ARG A 1 437 ? 7.223 39.406 14.883 1 92.12 437 ARG A O 1
ATOM 3429 N N . VAL A 1 438 ? 7.559 37.375 15.836 1 94.31 438 VAL A N 1
ATOM 3430 C CA . VAL A 1 438 ? 6.402 36.781 15.156 1 94.31 438 VAL A CA 1
ATOM 3431 C C . VAL A 1 438 ? 5.406 36.25 16.188 1 94.31 438 VAL A C 1
ATOM 3433 O O . VAL A 1 438 ? 5.805 35.688 17.203 1 94.31 438 VAL A O 1
ATOM 3436 N N . ILE A 1 439 ? 4.148 36.5 15.977 1 95.62 439 ILE A N 1
ATOM 3437 C CA . ILE A 1 439 ? 3.086 35.938 16.812 1 95.62 439 ILE A CA 1
ATOM 3438 C C . ILE A 1 439 ? 2.053 35.219 15.93 1 95.62 439 ILE A C 1
ATOM 3440 O O . ILE A 1 439 ? 1.754 35.688 14.828 1 95.62 439 ILE A O 1
ATOM 3444 N N . MET A 1 440 ? 1.58 34.094 16.406 1 95.5 440 MET A N 1
ATOM 3445 C CA . MET A 1 440 ? 0.412 33.438 15.812 1 95.5 440 MET A CA 1
ATOM 3446 C C . MET A 1 440 ? -0.843 33.75 16.625 1 95.5 440 MET A C 1
ATOM 3448 O O . MET A 1 440 ? -0.957 33.281 17.781 1 95.5 440 MET A O 1
ATOM 3452 N N . PHE A 1 441 ? -1.713 34.469 15.977 1 96.56 441 PHE A N 1
ATOM 3453 C CA . PHE A 1 441 ? -2.869 35.031 16.656 1 96.56 441 PHE A CA 1
ATOM 3454 C C . PHE A 1 441 ? -4.164 34.562 16 1 96.56 441 PHE A C 1
ATOM 3456 O O . PHE A 1 441 ? -4.824 35.375 15.312 1 96.56 441 PHE A O 1
ATOM 3463 N N . PRO A 1 442 ? -4.621 33.344 16.328 1 95.44 442 PRO A N 1
ATOM 3464 C CA . PRO A 1 442 ? -5.816 32.812 15.672 1 95.44 442 PRO A CA 1
ATOM 3465 C C . PRO A 1 442 ? -7.109 33.375 16.234 1 95.44 442 PRO A C 1
ATOM 3467 O O . PRO A 1 442 ? -7.148 33.812 17.391 1 95.44 442 PRO A O 1
ATOM 3470 N N . ILE A 1 443 ? -8.195 33.344 15.344 1 95.75 443 ILE A N 1
ATOM 3471 C CA . ILE A 1 443 ? -9.508 33.75 15.828 1 95.75 443 ILE A CA 1
ATOM 3472 C C . ILE A 1 443 ? -10.531 32.656 15.539 1 95.75 443 ILE A C 1
ATOM 3474 O O . ILE A 1 443 ? -11.68 32.75 15.984 1 95.75 443 ILE A O 1
ATOM 3478 N N . GLY A 1 444 ? -10.109 31.688 14.797 1 93.69 444 GLY A N 1
ATOM 3479 C CA . GLY A 1 444 ? -11.008 30.562 14.555 1 93.69 444 GLY A CA 1
ATOM 3480 C C . GLY A 1 444 ? -11.094 29.594 15.727 1 93.69 444 GLY A C 1
ATOM 3481 O O . GLY A 1 444 ? -10.109 29.391 16.438 1 93.69 444 GLY A O 1
ATOM 3482 N N . ALA A 1 445 ? -12.273 28.938 15.867 1 91.12 445 ALA A N 1
ATOM 3483 C CA . ALA A 1 445 ? -12.5 28 16.953 1 91.12 445 ALA A CA 1
ATOM 3484 C C . ALA A 1 445 ? -12.148 26.578 16.531 1 91.12 445 ALA A C 1
ATOM 3486 O O . ALA A 1 445 ? -11.891 26.312 15.352 1 91.12 445 ALA A O 1
ATOM 3487 N N . ALA A 1 446 ? -12.18 25.703 17.531 1 83.75 446 ALA A N 1
ATOM 3488 C CA . ALA A 1 446 ? -11.758 24.312 17.328 1 83.75 446 ALA A CA 1
ATOM 3489 C C . ALA A 1 446 ? -12.648 23.609 16.328 1 83.75 446 ALA A C 1
ATOM 3491 O O . ALA A 1 446 ? -12.203 22.703 15.602 1 83.75 446 ALA A O 1
ATOM 3492 N N . ASP A 1 447 ? -13.828 23.969 16.156 1 83.5 447 ASP A N 1
ATOM 3493 C CA . ASP A 1 447 ? -14.781 23.25 15.32 1 83.5 447 ASP A CA 1
ATOM 3494 C C . ASP A 1 447 ? -14.953 23.938 13.977 1 83.5 447 ASP A C 1
ATOM 3496 O O . ASP A 1 447 ? -15.945 23.703 13.273 1 83.5 447 ASP A O 1
ATOM 3500 N N . ALA A 1 448 ? -14.039 24.797 13.625 1 88.56 448 ALA A N 1
ATOM 3501 C CA . ALA A 1 448 ? -14.164 25.578 12.398 1 88.56 448 ALA A CA 1
ATOM 3502 C C . ALA A 1 448 ? -13.961 24.703 11.172 1 88.56 448 ALA A C 1
ATOM 3504 O O . ALA A 1 448 ? -14.367 25.062 10.062 1 88.56 448 ALA A O 1
ATOM 3505 N N . GLY A 1 449 ? -13.32 23.547 11.352 1 80.06 449 GLY A N 1
ATOM 3506 C CA . GLY A 1 449 ? -13.281 22.547 10.297 1 80.06 449 GLY A CA 1
ATOM 3507 C C . GLY A 1 449 ? -12.359 22.922 9.148 1 80.06 449 GLY A C 1
ATOM 3508 O O . GLY A 1 449 ? -12.719 22.766 7.984 1 80.06 449 GLY A O 1
ATOM 3509 N N . GLU A 1 450 ? -11.156 23.406 9.398 1 83.69 450 GLU A N 1
ATOM 3510 C CA . GLU A 1 450 ? -10.18 23.719 8.367 1 83.69 450 GLU A CA 1
ATOM 3511 C C . GLU A 1 450 ? -9.891 22.5 7.496 1 83.69 450 GLU A C 1
ATOM 3513 O O . GLU A 1 450 ? -9.805 21.375 8 1 83.69 450 GLU A O 1
ATOM 3518 N N . HIS A 1 451 ? -9.836 22.703 6.168 1 75 451 HIS A N 1
ATOM 3519 C CA . HIS A 1 451 ? -9.484 21.688 5.184 1 75 451 HIS A CA 1
ATOM 3520 C C . HIS A 1 451 ? -10.523 20.562 5.145 1 75 451 HIS A C 1
ATOM 3522 O O . HIS A 1 451 ? -10.273 19.5 4.582 1 75 451 HIS A O 1
ATOM 3528 N N . SER A 1 452 ? -11.688 20.797 5.812 1 77.62 452 SER A N 1
ATOM 3529 C CA . SER A 1 452 ? -12.727 19.781 5.871 1 77.62 452 SER A CA 1
ATOM 3530 C C . SER A 1 452 ? -14.023 20.297 5.246 1 77.62 452 SER A C 1
ATOM 3532 O O . SER A 1 452 ? -14.133 21.469 4.883 1 77.62 452 SER A O 1
ATOM 3534 N N . GLN A 1 453 ? -14.867 19.266 5.125 1 82.81 453 GLN A N 1
ATOM 3535 C CA . GLN A 1 453 ? -16.203 19.688 4.727 1 82.81 453 GLN A CA 1
ATOM 3536 C C . GLN A 1 453 ? -16.891 20.5 5.82 1 82.81 453 GLN A C 1
ATOM 3538 O O . GLN A 1 453 ? -16.562 20.344 7 1 82.81 453 GLN A O 1
ATOM 3543 N N . ASN A 1 454 ? -17.609 21.406 5.414 1 89.69 454 ASN A N 1
ATOM 3544 C CA . ASN A 1 454 ? -18.391 22.266 6.301 1 89.69 454 ASN A CA 1
ATOM 3545 C C . ASN A 1 454 ? -17.484 23.188 7.109 1 89.69 454 ASN A C 1
ATOM 3547 O O . ASN A 1 454 ? -17.719 23.391 8.305 1 89.69 454 ASN A O 1
ATOM 3551 N N . GLU A 1 455 ? -16.406 23.547 6.477 1 92.69 455 GLU A N 1
ATOM 3552 C CA . GLU A 1 455 ? -15.602 24.625 7.039 1 92.69 455 GLU A CA 1
ATOM 3553 C C . GLU A 1 455 ? -16.453 25.859 7.352 1 92.69 455 GLU A C 1
ATOM 3555 O O . GLU A 1 455 ? -17.375 26.188 6.602 1 92.69 455 GLU A O 1
ATOM 3560 N N . LYS A 1 456 ? -16.188 26.484 8.508 1 96 456 LYS A N 1
ATOM 3561 C CA . LYS A 1 456 ? -16.953 27.656 8.922 1 96 456 LYS A CA 1
ATOM 3562 C C . LYS A 1 456 ? -16.141 28.547 9.844 1 96 456 LYS A C 1
ATOM 3564 O O . LYS A 1 456 ? -15.062 28.172 10.297 1 96 456 LYS A O 1
ATOM 3569 N N . ILE A 1 457 ? -16.562 29.766 10.039 1 97.06 457 ILE A N 1
ATOM 3570 C CA . ILE A 1 457 ? -16.172 30.641 11.148 1 97.06 457 ILE A CA 1
ATOM 3571 C C . ILE A 1 457 ? -17.422 31.156 11.859 1 97.06 457 ILE A C 1
ATOM 3573 O O . ILE A 1 457 ? -18.406 31.547 11.211 1 97.06 457 ILE A O 1
ATOM 3577 N N . SER A 1 458 ? -17.453 31.031 13.156 1 96.81 458 SER A N 1
ATOM 3578 C CA . SER A 1 458 ? -18.609 31.562 13.859 1 96.81 458 SER A CA 1
ATOM 3579 C C . SER A 1 458 ? -18.688 33.094 13.734 1 96.81 458 SER A C 1
ATOM 3581 O O . SER A 1 458 ? -17.656 33.75 13.719 1 96.81 458 SER A O 1
ATOM 3583 N N . ARG A 1 459 ? -19.891 33.562 13.656 1 97.31 459 ARG A N 1
ATOM 3584 C CA . ARG A 1 459 ? -20.078 35.031 13.664 1 97.31 459 ARG A CA 1
ATOM 3585 C C . ARG A 1 459 ? -19.406 35.656 14.883 1 97.31 459 ARG A C 1
ATOM 3587 O O . ARG A 1 459 ? -18.781 36.688 14.781 1 97.31 459 ARG A O 1
ATOM 3594 N N . HIS A 1 460 ? -19.578 34.969 15.938 1 97.06 460 HIS A N 1
ATOM 3595 C CA . HIS A 1 460 ? -18.969 3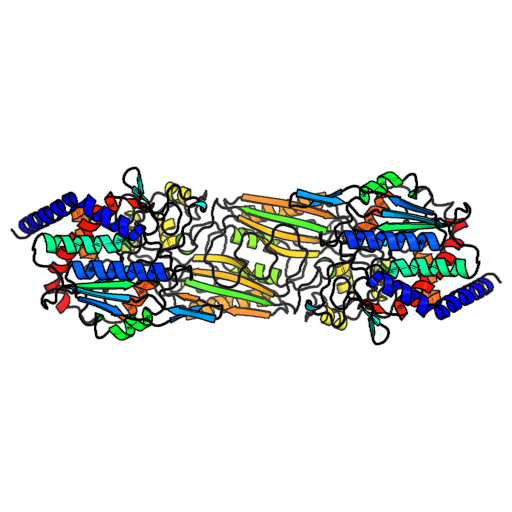5.438 17.188 1 97.06 460 HIS A CA 1
ATOM 3596 C C . HIS A 1 460 ? -17.469 35.562 17.047 1 97.06 460 HIS A C 1
ATOM 3598 O O . HIS A 1 460 ? -16.891 36.625 17.391 1 97.06 460 HIS A O 1
ATOM 3604 N N . ASN A 1 461 ? -16.812 34.562 16.578 1 96.94 461 ASN A N 1
ATOM 3605 C CA . ASN A 1 461 ? -15.367 34.562 16.406 1 96.94 461 ASN A CA 1
ATOM 3606 C C . ASN A 1 461 ? -14.93 35.656 15.414 1 96.94 461 ASN A C 1
ATOM 3608 O O . ASN A 1 461 ? -13.922 36.312 15.633 1 96.94 461 ASN A O 1
ATOM 3612 N N . TYR A 1 462 ? -15.695 35.781 14.391 1 98.12 462 TYR A N 1
ATOM 3613 C CA . TYR A 1 462 ? -15.352 36.75 13.344 1 98.12 462 TYR A CA 1
ATOM 3614 C C . TYR A 1 462 ? -15.477 38.188 13.844 1 98.12 462 TYR A C 1
ATOM 3616 O O . TYR A 1 462 ? -14.562 39 13.656 1 98.12 462 TYR A O 1
ATOM 3624 N N . ILE A 1 463 ? -16.531 38.438 14.516 1 98.38 463 ILE A N 1
ATOM 3625 C CA . ILE A 1 463 ? -16.812 39.812 14.953 1 98.38 463 ILE A CA 1
ATOM 3626 C C . ILE A 1 463 ? -15.992 40.156 16.188 1 98.38 463 ILE A C 1
ATOM 3628 O O . ILE A 1 463 ? -15.32 41.188 16.234 1 98.38 463 ILE A O 1
ATOM 3632 N N . GLU A 1 464 ? -16.016 39.281 17.156 1 97.94 464 GLU A N 1
ATOM 3633 C CA . GLU A 1 464 ? -15.195 39.531 18.328 1 97.94 464 GLU A CA 1
ATOM 3634 C C . GLU A 1 464 ? -13.711 39.469 18 1 97.94 464 GLU A C 1
ATOM 3636 O O . GLU A 1 464 ? -12.914 40.188 18.609 1 97.94 464 GLU A O 1
ATOM 3641 N N . GLY A 1 465 ? -13.398 38.656 17.062 1 97.75 465 GLY A N 1
ATOM 3642 C CA . GLY A 1 465 ? -12.023 38.656 16.578 1 97.75 465 GLY A CA 1
ATOM 3643 C C . GLY A 1 465 ? -11.602 39.969 16 1 97.75 465 GLY A C 1
ATOM 3644 O O . GLY A 1 465 ? -10.469 40.438 16.219 1 97.75 465 GLY A O 1
ATOM 3645 N N . THR A 1 466 ? -12.469 40.594 15.266 1 98.31 466 THR A N 1
ATOM 3646 C CA . THR A 1 466 ? -12.219 41.938 14.75 1 98.31 466 THR A CA 1
ATOM 3647 C C . THR A 1 466 ? -11.977 42.906 15.898 1 98.31 466 THR A C 1
ATOM 3649 O O . THR A 1 466 ? -11.062 43.75 15.836 1 98.31 466 THR A O 1
ATOM 3652 N N . LYS A 1 467 ? -12.758 42.812 16.938 1 98.44 467 LYS A N 1
ATOM 3653 C CA . LYS A 1 467 ? -12.578 43.656 18.109 1 98.44 467 LYS A CA 1
ATOM 3654 C C . LYS A 1 467 ? -11.227 43.406 18.781 1 98.44 467 LYS A C 1
ATOM 3656 O O . LYS A 1 467 ? -10.562 44.344 19.234 1 98.44 467 LYS A O 1
ATOM 3661 N N . VAL A 1 468 ? -10.898 42.156 18.828 1 98.25 468 VAL A N 1
ATOM 3662 C CA . VAL A 1 468 ? -9.641 41.781 19.438 1 98.25 468 VAL A CA 1
ATOM 3663 C C . VAL A 1 468 ? -8.477 42.406 18.688 1 98.25 468 VAL A C 1
ATOM 3665 O O . VAL A 1 468 ? -7.527 42.906 19.281 1 98.25 468 VAL A O 1
ATOM 3668 N N . PHE A 1 469 ? -8.531 42.375 17.406 1 98.06 469 PHE A N 1
ATOM 3669 C CA . PHE A 1 469 ? -7.461 42.969 16.609 1 98.06 469 PHE A CA 1
ATOM 3670 C C . PHE A 1 469 ? -7.391 44.469 16.828 1 98.06 469 PHE A C 1
ATOM 3672 O O . PHE A 1 469 ? -6.301 45.031 16.938 1 98.06 469 PHE A O 1
ATOM 3679 N N . ALA A 1 470 ? -8.508 45.125 16.906 1 97.88 470 ALA A N 1
ATOM 3680 C CA . ALA A 1 470 ? -8.516 46.531 17.188 1 97.88 470 ALA A CA 1
ATOM 3681 C C . ALA A 1 470 ? -7.887 46.844 18.547 1 97.88 470 ALA A C 1
ATOM 3683 O O . ALA A 1 470 ? -7.059 47.75 18.672 1 97.88 470 ALA A O 1
ATOM 3684 N N . ALA A 1 471 ? -8.328 46.031 19.5 1 97.62 471 ALA A N 1
ATOM 3685 C CA . ALA A 1 471 ? -7.754 46.219 20.828 1 97.62 471 ALA A CA 1
ATOM 3686 C C . ALA A 1 471 ? -6.254 45.938 20.828 1 97.62 471 ALA A C 1
ATOM 3688 O O . ALA A 1 471 ? -5.492 46.594 21.547 1 97.62 471 ALA A O 1
ATOM 3689 N N . PHE A 1 472 ? -5.848 44.969 20.094 1 97.25 472 PHE A N 1
ATOM 3690 C CA . PHE A 1 472 ? -4.449 44.594 19.969 1 97.25 472 PHE A CA 1
ATOM 3691 C C . PHE A 1 472 ? -3.617 45.75 19.406 1 97.25 472 PHE A C 1
ATOM 3693 O O . PHE A 1 472 ? -2.508 46 19.875 1 97.25 472 PHE A O 1
ATOM 3700 N N . PHE A 1 473 ? -4.164 46.469 18.422 1 96.44 473 PHE A N 1
ATOM 3701 C CA . PHE A 1 473 ? -3.473 47.625 17.875 1 96.44 473 PHE A CA 1
ATOM 3702 C C . PHE A 1 473 ? -3.215 48.656 18.953 1 96.44 473 PHE A C 1
ATOM 3704 O O . PHE A 1 473 ? -2.125 49.219 19.031 1 96.44 473 PHE A O 1
ATOM 3711 N N . LEU A 1 474 ? -4.199 48.844 19.734 1 95.69 474 LEU A N 1
ATOM 3712 C CA . LEU A 1 474 ? -4.078 49.812 20.812 1 95.69 474 LEU A CA 1
ATOM 3713 C C . LEU A 1 474 ? -3.039 49.375 21.844 1 95.69 474 LEU A C 1
ATOM 3715 O O . LEU A 1 474 ? -2.264 50.188 22.344 1 95.69 474 LEU A O 1
ATOM 3719 N N . GLU A 1 475 ? -3.047 48.125 22.078 1 96.06 475 GLU A N 1
ATOM 3720 C CA . GLU A 1 475 ? -2.072 47.594 23.031 1 96.06 475 GLU A CA 1
ATOM 3721 C C . GLU A 1 475 ? -0.652 47.688 22.484 1 96.06 475 GLU A C 1
ATOM 3723 O O . GLU A 1 475 ? 0.285 48 23.234 1 96.06 475 GLU A O 1
ATOM 3728 N N . ILE A 1 476 ? -0.482 47.438 21.25 1 95.38 476 ILE A N 1
ATOM 3729 C CA . ILE A 1 476 ? 0.837 47.5 20.625 1 95.38 476 ILE A CA 1
ATOM 3730 C C . ILE A 1 476 ? 1.33 48.969 20.656 1 95.38 476 ILE A C 1
ATOM 3732 O O . ILE A 1 476 ? 2.525 49.219 20.828 1 95.38 476 ILE A O 1
ATOM 3736 N N . SER A 1 477 ? 0.48 49.906 20.438 1 93.56 477 SER A N 1
ATOM 3737 C CA . SER A 1 477 ? 0.839 51.312 20.422 1 93.56 477 SER A CA 1
ATOM 3738 C C . SER A 1 477 ? 1.472 51.75 21.734 1 93.56 477 SER A C 1
ATOM 3740 O O . SER A 1 477 ? 2.24 52.688 21.781 1 93.56 477 SER A O 1
ATOM 3742 N N . LYS A 1 478 ? 1.153 51.031 22.781 1 91.38 478 LYS A N 1
ATOM 3743 C CA . LYS A 1 478 ? 1.684 51.344 24.109 1 91.38 478 LYS A CA 1
ATOM 3744 C C . LYS A 1 478 ? 3.117 50.844 24.25 1 91.38 478 LYS A C 1
ATOM 3746 O O . LYS A 1 478 ? 3.82 51.219 25.188 1 91.38 478 LYS A O 1
ATOM 3751 N N . LEU A 1 479 ? 3.518 50.031 23.344 1 87.38 479 LEU A N 1
ATOM 3752 C CA . LEU A 1 479 ? 4.852 49.469 23.422 1 87.38 479 LEU A CA 1
ATOM 3753 C C . LEU A 1 479 ? 5.898 50.406 22.859 1 87.38 479 LEU A C 1
ATOM 3755 O O . LEU A 1 479 ? 7.098 50.125 22.891 1 87.38 479 LEU A O 1
ATOM 3759 N N . ARG A 1 480 ? 5.688 51.5 22.25 1 74 480 ARG A N 1
ATOM 3760 C CA . ARG A 1 480 ? 6.586 52.5 21.672 1 74 480 ARG A CA 1
ATOM 3761 C C . ARG A 1 480 ? 7.801 52.719 22.562 1 74 480 ARG A C 1
ATOM 3763 O O . ARG A 1 480 ? 8.93 52.781 22.078 1 74 480 ARG A O 1
ATOM 3770 N N . GLY A 1 481 ? 7.68 52.906 23.781 1 59.75 481 GLY A N 1
ATOM 3771 C CA . GLY A 1 481 ? 8.773 53.25 24.672 1 59.75 481 GLY A CA 1
ATOM 3772 C C . GLY A 1 481 ? 9.664 52.062 25.016 1 59.75 481 GLY A C 1
ATOM 3773 O O . GLY A 1 481 ? 10.797 52.25 25.469 1 59.75 481 GLY A O 1
ATOM 3774 N N . GLN A 1 482 ? 9.18 50.875 24.844 1 58.06 482 GLN A N 1
ATOM 3775 C CA . GLN A 1 482 ? 9.93 49.688 25.25 1 58.06 482 GLN A CA 1
ATOM 3776 C C . GLN A 1 482 ? 10.797 49.156 24.109 1 58.06 482 GLN A C 1
ATOM 3778 O O . GLN A 1 482 ? 11.797 48.469 24.344 1 58.06 482 GLN A O 1
ATOM 3783 N N . LEU A 1 483 ? 10.492 49.281 22.844 1 56.75 483 LEU A N 1
ATOM 3784 C CA . LEU A 1 483 ? 11.172 48.719 21.672 1 56.75 483 LEU A CA 1
ATOM 3785 C C . LEU A 1 483 ? 12.516 49.406 21.453 1 56.75 483 LEU A C 1
ATOM 3787 O O . LEU A 1 483 ? 13.453 48.781 20.953 1 56.75 483 LEU A O 1
ATOM 3791 N N . HIS A 1 484 ? 12.742 50.594 21.703 1 47.28 484 HIS A N 1
ATOM 3792 C CA . HIS A 1 484 ? 14.016 51.25 21.484 1 47.28 484 HIS A CA 1
ATOM 3793 C C . HIS A 1 484 ? 15.062 50.781 22.484 1 47.28 484 HIS A C 1
ATOM 3795 O O . HIS A 1 484 ? 16.25 51.062 22.312 1 47.28 484 HIS A O 1
ATOM 3801 N N . GLU A 1 485 ? 14.711 50.062 23.469 1 41.44 485 GLU A N 1
ATOM 3802 C CA . GLU A 1 485 ? 15.758 49.625 24.406 1 41.44 485 GLU A CA 1
ATOM 3803 C C . GLU A 1 485 ? 16.328 48.281 24 1 41.44 485 GLU A C 1
ATOM 3805 O O . GLU A 1 485 ? 17.5 48 24.234 1 41.44 485 GLU A O 1
ATOM 3810 N N . THR A 1 486 ? 15.555 47.188 23.672 1 41.5 486 THR A N 1
ATOM 3811 C CA . THR A 1 486 ? 16 45.781 23.656 1 41.5 486 THR A CA 1
ATOM 3812 C C . THR A 1 486 ? 16.531 45.438 22.266 1 41.5 486 THR A C 1
ATOM 3814 O O . THR A 1 486 ? 16.656 44.25 21.938 1 41.5 486 THR A O 1
ATOM 3817 N N . SER A 1 487 ? 16.828 46.219 21.344 1 37.62 487 SER A N 1
ATOM 3818 C CA . SER A 1 487 ? 17.234 45.812 20 1 37.62 487 SER A CA 1
ATOM 3819 C C . SER A 1 487 ? 18.484 44.938 20.062 1 37.62 487 SER A C 1
ATOM 3821 O O . SER A 1 487 ? 19.031 44.562 19.016 1 37.62 487 SER A O 1
ATOM 3823 N N . SER A 1 488 ? 19.25 44.875 21.078 1 32.31 488 SER A N 1
ATOM 3824 C CA . SER A 1 488 ? 20.453 44.125 20.781 1 32.31 488 SER A CA 1
ATOM 3825 C C . SER A 1 488 ? 20.203 42.625 20.891 1 32.31 488 SER A C 1
ATOM 3827 O O . SER A 1 488 ? 20.203 42.062 21.984 1 32.31 488 SER A O 1
ATOM 3829 N N . PRO A 1 489 ? 19.266 41.938 20.078 1 36.56 489 PRO A N 1
ATOM 3830 C CA . PRO A 1 489 ? 19.188 40.469 20.266 1 36.56 489 PRO A CA 1
ATOM 3831 C C . PRO A 1 489 ? 20.531 39.781 20.172 1 36.56 489 PRO A C 1
ATOM 3833 O O . PRO A 1 489 ? 21.312 40.062 19.25 1 36.56 489 PRO A O 1
ATOM 3836 N N . GLU A 1 490 ? 21.094 39.438 21.297 1 29.41 490 GLU A N 1
ATOM 3837 C CA . GLU A 1 490 ? 22.25 38.562 21.25 1 29.41 490 GLU A CA 1
ATOM 3838 C C . GLU A 1 490 ? 21.969 37.281 20.469 1 29.41 490 GLU A C 1
ATOM 3840 O O . GLU A 1 490 ? 21.016 36.562 20.766 1 29.41 490 GLU A O 1
ATOM 3845 N N . THR A 1 491 ? 22.078 37.219 19.125 1 29.94 491 THR A N 1
ATOM 3846 C CA . THR A 1 491 ? 22.109 36.031 18.281 1 29.94 491 THR A CA 1
ATOM 3847 C C . THR A 1 491 ? 22.984 34.938 18.906 1 29.94 491 THR A C 1
ATOM 3849 O O . THR A 1 491 ? 24.219 35.062 18.922 1 29.94 491 THR A O 1
ATOM 3852 N N . ASN A 1 492 ? 22.734 34.469 20.062 1 26.05 492 ASN A N 1
ATOM 3853 C CA . ASN A 1 492 ? 23.469 33.25 20.438 1 26.05 492 ASN A CA 1
ATOM 3854 C C . ASN A 1 492 ? 23.281 32.156 19.422 1 26.05 492 ASN A C 1
ATOM 3856 O O . ASN A 1 492 ? 22.141 31.734 19.156 1 26.05 492 ASN A O 1
ATOM 3860 N N . ASN A 1 493 ? 24.141 31.969 18.484 1 21.77 493 ASN A N 1
ATOM 3861 C CA . ASN A 1 493 ? 24.422 30.766 17.703 1 21.77 493 ASN A CA 1
ATOM 3862 C C . ASN A 1 493 ? 24.484 29.531 18.578 1 21.77 493 ASN A C 1
ATOM 3864 O O . ASN A 1 493 ? 25.078 29.547 19.672 1 21.77 493 ASN A O 1
ATOM 3868 N N . MET B 1 1 ? 11.039 -61.281 -28.812 1 37.31 1 MET B N 1
ATOM 3869 C CA . MET B 1 1 ? 10.32 -60.969 -30.047 1 37.31 1 MET B CA 1
ATOM 3870 C C . MET B 1 1 ? 9.43 -59.75 -29.875 1 37.31 1 MET B C 1
ATOM 3872 O O . MET B 1 1 ? 9.195 -59 -30.828 1 37.31 1 MET B O 1
ATOM 3876 N N . SER B 1 2 ? 8.75 -59.625 -28.688 1 42.94 2 SER B N 1
ATOM 3877 C CA . SER B 1 2 ? 7.832 -58.594 -28.25 1 42.94 2 SER B CA 1
ATOM 3878 C C . SER B 1 2 ? 8.547 -57.25 -28.094 1 42.94 2 SER B C 1
ATOM 3880 O O . SER B 1 2 ? 8.023 -56.219 -28.484 1 42.94 2 SER B O 1
ATOM 3882 N N . SER B 1 3 ? 9.742 -57.312 -27.469 1 48 3 SER B N 1
ATOM 3883 C CA . SER B 1 3 ? 10.539 -56.094 -27.281 1 48 3 SER B CA 1
ATOM 3884 C C . SER B 1 3 ? 11.016 -55.531 -28.609 1 48 3 SER B C 1
ATOM 3886 O O . SER B 1 3 ? 11.016 -54.312 -28.812 1 48 3 SER B O 1
ATOM 3888 N N . SER B 1 4 ? 11.391 -56.438 -29.578 1 48.12 4 SER B N 1
ATOM 3889 C CA . SER B 1 4 ? 11.883 -56.031 -30.891 1 48.12 4 SER B CA 1
ATOM 3890 C C . SER B 1 4 ? 10.766 -55.438 -31.734 1 48.12 4 SER B C 1
ATOM 3892 O O . SER B 1 4 ? 10.984 -54.438 -32.469 1 48.12 4 SER B O 1
ATOM 3894 N N . SER B 1 5 ? 9.586 -56 -31.688 1 48.5 5 SER B N 1
ATOM 3895 C CA . SER B 1 5 ? 8.422 -55.5 -32.438 1 48.5 5 SER B CA 1
ATOM 3896 C C . SER B 1 5 ? 7.98 -54.156 -31.891 1 48.5 5 SER B C 1
ATOM 3898 O O . SER B 1 5 ? 7.602 -53.281 -32.656 1 48.5 5 SER B O 1
ATOM 3900 N N . SER B 1 6 ? 8.117 -53.969 -30.609 1 62.72 6 SER B N 1
ATOM 3901 C CA . SER B 1 6 ? 7.773 -52.688 -30 1 62.72 6 SER B CA 1
ATOM 3902 C C . SER B 1 6 ? 8.734 -51.594 -30.453 1 62.72 6 SER B C 1
ATOM 3904 O O . SER B 1 6 ? 8.312 -50.469 -30.75 1 62.72 6 SER B O 1
ATOM 3906 N N . SER B 1 7 ? 9.836 -52.156 -30.734 1 75.5 7 SER B N 1
ATOM 3907 C CA . SER B 1 7 ? 10.859 -51.219 -31.156 1 75.5 7 SER B CA 1
ATOM 3908 C C . SER B 1 7 ? 10.656 -50.812 -32.625 1 75.5 7 SER B C 1
ATOM 3910 O O . SER B 1 7 ? 10.828 -49.625 -32.969 1 75.5 7 SER B O 1
ATOM 3912 N N . ALA B 1 8 ? 10.148 -51.812 -33.438 1 84.88 8 ALA B N 1
ATOM 3913 C CA . ALA B 1 8 ? 9.906 -51.469 -34.844 1 84.88 8 ALA B CA 1
ATOM 3914 C C . ALA B 1 8 ? 8.703 -50.531 -34.969 1 84.88 8 ALA B C 1
ATOM 3916 O O . ALA B 1 8 ? 8.727 -49.594 -35.781 1 84.88 8 ALA B O 1
ATOM 3917 N N . LEU B 1 9 ? 7.695 -50.812 -34.219 1 90.81 9 LEU B N 1
ATOM 3918 C CA . LEU B 1 9 ? 6.5 -50 -34.219 1 90.81 9 LEU B CA 1
ATOM 3919 C C . LEU B 1 9 ? 6.828 -48.562 -33.75 1 90.81 9 LEU B C 1
ATOM 3921 O O . LEU B 1 9 ? 6.398 -47.594 -34.375 1 90.81 9 LEU B O 1
ATOM 3925 N N . GLU B 1 10 ? 7.598 -48.438 -32.781 1 94 10 GLU B N 1
ATOM 3926 C CA . GLU B 1 10 ? 8.008 -47.125 -32.25 1 94 10 GLU B CA 1
ATOM 3927 C C . GLU B 1 10 ? 8.805 -46.344 -33.312 1 94 10 GLU B C 1
ATOM 3929 O O . GLU B 1 10 ? 8.602 -45.156 -33.469 1 94 10 GLU B O 1
ATOM 3934 N N . THR B 1 11 ? 9.617 -47.094 -33.938 1 95.12 11 THR B N 1
ATOM 3935 C CA . THR B 1 11 ? 10.453 -46.469 -34.969 1 95.12 11 THR B CA 1
ATOM 3936 C C . THR B 1 11 ? 9.586 -45.875 -36.094 1 95.12 11 THR B C 1
ATOM 3938 O O . THR B 1 11 ? 9.836 -44.781 -36.562 1 95.12 11 THR B O 1
ATOM 3941 N N . GLU B 1 12 ? 8.656 -46.688 -36.469 1 96.06 12 GLU B N 1
ATOM 3942 C CA . GLU B 1 12 ? 7.75 -46.219 -37.531 1 96.06 12 GLU B CA 1
ATOM 3943 C C . GLU B 1 12 ? 6.977 -44.969 -37.094 1 96.06 12 GLU B C 1
ATOM 3945 O O . GLU B 1 12 ? 6.84 -44.031 -37.875 1 96.06 12 GLU B O 1
ATOM 3950 N N . ILE B 1 13 ? 6.531 -45 -35.938 1 97.12 13 ILE B N 1
ATOM 3951 C CA . ILE B 1 13 ? 5.77 -43.875 -35.375 1 97.12 13 ILE B CA 1
ATOM 3952 C C . ILE B 1 13 ? 6.652 -42.625 -35.281 1 97.12 13 ILE B C 1
ATOM 3954 O O . ILE B 1 13 ? 6.246 -41.562 -35.719 1 97.12 13 ILE B O 1
ATOM 3958 N N . PHE B 1 14 ? 7.871 -42.75 -34.812 1 97.88 14 PHE B N 1
ATOM 3959 C CA . PHE B 1 14 ? 8.789 -41.656 -34.625 1 97.88 14 PHE B CA 1
ATOM 3960 C C . PHE B 1 14 ? 9.203 -41.062 -35.969 1 97.88 14 PHE B C 1
ATOM 3962 O O . PHE B 1 14 ? 9.344 -39.844 -36.094 1 97.88 14 PHE B O 1
ATOM 3969 N N . GLN B 1 15 ? 9.367 -41.938 -36.906 1 97.44 15 GLN B N 1
ATOM 3970 C CA . GLN B 1 15 ? 9.727 -41.469 -38.25 1 97.44 15 GLN B CA 1
ATOM 3971 C C . GLN B 1 15 ? 8.617 -40.656 -38.844 1 97.44 15 GLN B C 1
ATOM 3973 O O . GLN B 1 15 ? 8.883 -39.625 -39.5 1 97.44 15 GLN B O 1
ATOM 3978 N N . TYR B 1 16 ? 7.461 -41.094 -38.719 1 97.81 16 TYR B N 1
ATOM 3979 C CA . TYR B 1 16 ? 6.332 -40.312 -39.219 1 97.81 16 TYR B CA 1
ATOM 3980 C C . TYR B 1 16 ? 6.297 -38.938 -38.594 1 97.81 16 TYR B C 1
ATOM 3982 O O . TYR B 1 16 ? 6.09 -37.938 -39.281 1 97.81 16 TYR B O 1
ATOM 3990 N N . ILE B 1 17 ? 6.461 -38.875 -37.281 1 98.19 17 ILE B N 1
ATOM 3991 C CA . ILE B 1 17 ? 6.41 -37.594 -36.562 1 98.19 17 ILE B CA 1
ATOM 3992 C C . ILE B 1 17 ? 7.52 -36.688 -37.031 1 98.19 17 ILE B C 1
ATOM 3994 O O . ILE B 1 17 ? 7.285 -35.5 -37.281 1 98.19 17 ILE B O 1
ATOM 3998 N N . ASP B 1 18 ? 8.672 -37.25 -37.281 1 97.81 18 ASP B N 1
ATOM 3999 C CA . ASP B 1 18 ? 9.789 -36.438 -37.781 1 97.81 18 ASP B CA 1
ATOM 4000 C C . ASP B 1 18 ? 9.492 -35.875 -39.188 1 97.81 18 ASP B C 1
ATOM 4002 O O . ASP B 1 18 ? 9.82 -34.75 -39.469 1 97.81 18 ASP B O 1
ATOM 4006 N N . LEU B 1 19 ? 8.898 -36.688 -39.938 1 97.56 19 LEU B N 1
ATOM 4007 C CA . LEU B 1 19 ? 8.633 -36.312 -41.312 1 97.56 19 LEU B CA 1
ATOM 4008 C C . LEU B 1 19 ? 7.52 -35.281 -41.406 1 97.56 19 LEU B C 1
ATOM 4010 O O . LEU B 1 19 ? 7.426 -34.531 -42.375 1 97.56 19 LEU B O 1
ATOM 4014 N N . HIS B 1 20 ? 6.727 -35.219 -40.375 1 97.69 20 HIS B N 1
ATOM 4015 C CA . HIS B 1 20 ? 5.559 -34.344 -40.469 1 97.69 20 HIS B CA 1
ATOM 4016 C C . HIS B 1 20 ? 5.668 -33.188 -39.469 1 97.69 20 HIS B C 1
ATOM 4018 O O . HIS B 1 20 ? 4.656 -32.594 -39.094 1 97.69 20 HIS B O 1
ATOM 4024 N N . GLN B 1 21 ? 6.812 -32.844 -38.969 1 96.94 21 GLN B N 1
ATOM 4025 C CA . GLN B 1 21 ? 7.012 -31.781 -38 1 96.94 21 GLN B CA 1
ATOM 4026 C C . GLN B 1 21 ? 6.48 -30.453 -38.531 1 96.94 21 GLN B C 1
ATOM 4028 O O . GLN B 1 21 ? 5.922 -29.656 -37.781 1 96.94 21 GLN B O 1
ATOM 4033 N N . SER B 1 22 ? 6.648 -30.188 -39.812 1 97.06 22 SER B N 1
ATOM 4034 C CA . SER B 1 22 ? 6.199 -28.922 -40.406 1 97.06 22 SER B CA 1
ATOM 4035 C C . SER B 1 22 ? 4.684 -28.781 -40.312 1 97.06 22 SER B C 1
ATOM 4037 O O . SER B 1 22 ? 4.168 -27.688 -40.094 1 97.06 22 SER B O 1
ATOM 4039 N N . ASP B 1 23 ? 4.004 -29.859 -40.531 1 97.31 23 ASP B N 1
ATOM 4040 C CA . ASP B 1 23 ? 2.549 -29.844 -40.406 1 97.31 23 ASP B CA 1
ATOM 4041 C C . ASP B 1 23 ? 2.121 -29.562 -38.969 1 97.31 23 ASP B C 1
ATOM 4043 O O . ASP B 1 23 ? 1.176 -28.797 -38.719 1 97.31 23 ASP B O 1
ATOM 4047 N N . PHE B 1 24 ? 2.795 -30.141 -38.094 1 98.06 24 PHE B N 1
ATOM 4048 C CA . PHE B 1 24 ? 2.488 -29.938 -36.688 1 98.06 24 PHE B CA 1
ATOM 4049 C C . PHE B 1 24 ? 2.721 -28.484 -36.281 1 98.06 24 PHE B C 1
ATOM 4051 O O . PHE B 1 24 ? 1.924 -27.906 -35.562 1 98.06 24 PHE B O 1
ATOM 4058 N N . ILE B 1 25 ? 3.77 -27.922 -36.75 1 98.25 25 ILE B N 1
ATOM 4059 C CA . ILE B 1 25 ? 4.102 -26.531 -36.438 1 98.25 25 ILE B CA 1
ATOM 4060 C C . ILE B 1 25 ? 3.082 -25.594 -37.062 1 98.25 25 ILE B C 1
ATOM 4062 O O . ILE B 1 25 ? 2.713 -24.578 -36.5 1 98.25 25 ILE B O 1
ATOM 4066 N N . LYS B 1 26 ? 2.633 -25.938 -38.219 1 98 26 LYS B N 1
ATOM 4067 C CA . LYS B 1 26 ? 1.602 -25.156 -38.906 1 98 26 LYS B CA 1
ATOM 4068 C C . LYS B 1 26 ? 0.321 -25.109 -38.094 1 98 26 LYS B C 1
ATOM 4070 O O . LYS B 1 26 ? -0.322 -24.062 -38 1 98 26 LYS B O 1
ATOM 4075 N N . ASP B 1 27 ? -0.032 -26.219 -37.562 1 97.88 27 ASP B N 1
ATOM 4076 C CA . ASP B 1 27 ? -1.208 -26.266 -36.688 1 97.88 27 ASP B CA 1
ATOM 4077 C C . ASP B 1 27 ? -1.03 -25.359 -35.469 1 97.88 27 ASP B C 1
ATOM 4079 O O . ASP B 1 27 ? -1.954 -24.641 -35.094 1 97.88 27 ASP B O 1
ATOM 4083 N N . LEU B 1 28 ? 0.144 -25.406 -34.844 1 98.62 28 LEU B N 1
ATOM 4084 C CA . LEU B 1 28 ? 0.425 -24.562 -33.688 1 98.62 28 LEU B CA 1
ATOM 4085 C C . LEU B 1 28 ? 0.378 -23.094 -34.094 1 98.62 28 LEU B C 1
ATOM 4087 O O . LEU B 1 28 ? -0.096 -22.25 -33.312 1 98.62 28 LEU B O 1
ATOM 4091 N N . LYS B 1 29 ? 0.851 -22.781 -35.25 1 98.5 29 LYS B N 1
ATOM 4092 C CA . LYS B 1 29 ? 0.814 -21.422 -35.781 1 98.5 29 LYS B CA 1
ATOM 4093 C C . LYS B 1 29 ? -0.62 -20.906 -35.875 1 98.5 29 LYS B C 1
ATOM 4095 O O . LYS B 1 29 ? -0.914 -19.766 -35.5 1 98.5 29 LYS B O 1
ATOM 4100 N N . GLU B 1 30 ? -1.437 -21.75 -36.375 1 98.38 30 GLU B N 1
ATOM 4101 C CA . GLU B 1 30 ? -2.846 -21.391 -36.5 1 98.38 30 GLU B CA 1
ATOM 4102 C C . GLU B 1 30 ? -3.486 -21.109 -35.156 1 98.38 30 GLU B C 1
ATOM 4104 O O . GLU B 1 30 ? -4.246 -20.156 -35 1 98.38 30 GLU B O 1
ATOM 4109 N N . TRP B 1 31 ? -3.209 -21.953 -34.188 1 98.56 31 TRP B N 1
ATOM 4110 C CA . TRP B 1 31 ? -3.812 -21.797 -32.875 1 98.56 31 TRP B CA 1
ATOM 4111 C C . TRP B 1 31 ? -3.262 -20.562 -32.188 1 98.56 31 TRP B C 1
ATOM 4113 O O . TRP B 1 31 ? -4.008 -19.828 -31.516 1 98.56 31 TRP B O 1
ATOM 4123 N N . VAL B 1 32 ? -1.971 -20.312 -32.312 1 98.44 32 VAL B N 1
ATOM 4124 C CA . VAL B 1 32 ? -1.331 -19.172 -31.688 1 98.44 32 VAL B CA 1
ATOM 4125 C C . VAL B 1 32 ? -1.877 -17.875 -32.281 1 98.44 32 VAL B C 1
ATOM 4127 O O . VAL B 1 32 ? -2.008 -16.875 -31.562 1 98.44 32 VAL B O 1
ATOM 4130 N N . ALA B 1 33 ? -2.275 -17.891 -33.438 1 98.25 33 ALA B N 1
ATOM 4131 C CA . ALA B 1 33 ? -2.781 -16.703 -34.156 1 98.25 33 ALA B CA 1
ATOM 4132 C C . ALA B 1 33 ? -4.105 -16.25 -33.531 1 98.25 33 ALA B C 1
ATOM 4134 O O . ALA B 1 33 ? -4.516 -15.102 -33.75 1 98.25 33 ALA B O 1
ATOM 4135 N N . VAL B 1 34 ? -4.766 -17.109 -32.844 1 98.19 34 VAL B N 1
ATOM 4136 C CA . VAL B 1 34 ? -6.027 -16.75 -32.188 1 98.19 34 VAL B CA 1
ATOM 4137 C C . VAL B 1 34 ? -5.754 -16.141 -30.828 1 98.19 34 VAL B C 1
ATOM 4139 O O . VAL B 1 34 ? -5.23 -16.828 -29.938 1 98.19 34 VAL B O 1
ATOM 4142 N N . GLU B 1 35 ? -6.141 -14.953 -30.656 1 97.56 35 GLU B N 1
ATOM 4143 C CA . GLU B 1 35 ? -5.926 -14.25 -29.391 1 97.56 35 GLU B CA 1
ATOM 4144 C C . GLU B 1 35 ? -6.984 -14.625 -28.359 1 97.56 35 GLU B C 1
ATOM 4146 O O . GLU B 1 35 ? -7.766 -13.781 -27.922 1 97.56 35 GLU B O 1
ATOM 4151 N N . SER B 1 36 ? -6.871 -15.82 -27.922 1 98 36 SER B N 1
ATOM 4152 C CA . SER B 1 36 ? -7.891 -16.344 -27 1 98 36 SER B CA 1
ATOM 4153 C C . SER B 1 36 ? -7.598 -15.945 -25.562 1 98 36 SER B C 1
ATOM 4155 O O . SER B 1 36 ? -7.547 -16.797 -24.672 1 98 36 SER B O 1
ATOM 4157 N N . ASP B 1 37 ? -7.492 -14.727 -25.344 1 95.25 37 ASP B N 1
ATOM 4158 C CA . ASP B 1 37 ? -7.297 -14.141 -24.031 1 95.25 37 ASP B CA 1
ATOM 4159 C C . ASP B 1 37 ? -8.594 -14.164 -23.219 1 95.25 37 ASP B C 1
ATOM 4161 O O . ASP B 1 37 ? -9.516 -13.391 -23.5 1 95.25 37 ASP B O 1
ATOM 4165 N N . SER B 1 38 ? -8.641 -14.984 -22.156 1 93.19 38 SER B N 1
ATOM 4166 C CA . SER B 1 38 ? -9.891 -15.172 -21.422 1 93.19 38 SER B CA 1
ATOM 4167 C C . SER B 1 38 ? -10.016 -14.156 -20.281 1 93.19 38 SER B C 1
ATOM 4169 O O . SER B 1 38 ? -11.07 -14.039 -19.672 1 93.19 38 SER B O 1
ATOM 4171 N N . VAL B 1 39 ? -9.016 -13.469 -20.016 1 86.12 39 VAL B N 1
ATOM 4172 C CA . VAL B 1 39 ? -9.008 -12.492 -18.938 1 86.12 39 VAL B CA 1
ATOM 4173 C C . VAL B 1 39 ? -9.742 -11.227 -19.391 1 86.12 39 VAL B C 1
ATOM 4175 O O . VAL B 1 39 ? -10.438 -10.594 -18.594 1 86.12 39 VAL B O 1
ATOM 4178 N N . GLN B 1 40 ? -9.602 -10.883 -20.703 1 87.94 40 GLN B N 1
ATOM 4179 C CA . GLN B 1 40 ? -10.211 -9.68 -21.266 1 87.94 40 GLN B CA 1
ATOM 4180 C C . GLN B 1 40 ? -11.617 -9.969 -21.797 1 87.94 40 GLN B C 1
ATOM 4182 O O . GLN B 1 40 ? -11.766 -10.617 -22.828 1 87.94 40 GLN B O 1
ATOM 4187 N N . PRO B 1 41 ? -12.586 -9.328 -21.172 1 88.75 41 PRO B N 1
ATOM 4188 C CA . PRO B 1 41 ? -13.961 -9.594 -21.609 1 88.75 41 PRO B CA 1
ATOM 4189 C C . PRO B 1 41 ? -14.172 -9.281 -23.094 1 88.75 41 PRO B C 1
ATOM 4191 O O . PRO B 1 41 ? -14.953 -9.969 -23.766 1 88.75 41 PRO B O 1
ATOM 4194 N N . GLY B 1 42 ? -13.516 -8.297 -23.562 1 91.94 42 GLY B N 1
ATOM 4195 C CA . GLY B 1 42 ? -13.664 -7.891 -24.953 1 91.94 42 GLY B CA 1
ATOM 4196 C C . GLY B 1 42 ? -13.164 -8.93 -25.938 1 91.94 42 GLY B C 1
ATOM 4197 O O . GLY B 1 42 ? -13.477 -8.875 -27.125 1 91.94 42 GLY B O 1
ATOM 4198 N N . LEU B 1 43 ? -12.469 -9.984 -25.469 1 94.75 43 LEU B N 1
ATOM 4199 C CA . LEU B 1 43 ? -11.875 -10.992 -26.359 1 94.75 43 LEU B CA 1
ATOM 4200 C C . LEU B 1 43 ? -12.57 -12.336 -26.172 1 94.75 43 LEU B C 1
ATOM 4202 O O . LEU B 1 43 ? -12.07 -13.359 -26.656 1 94.75 43 LEU B O 1
ATOM 4206 N N . ARG B 1 44 ? -13.703 -12.336 -25.594 1 95.5 44 ARG B N 1
ATOM 4207 C CA . ARG B 1 44 ? -14.461 -13.57 -25.375 1 95.5 44 ARG B CA 1
ATOM 4208 C C . ARG B 1 44 ? -14.766 -14.266 -26.703 1 95.5 44 ARG B C 1
ATOM 4210 O O . ARG B 1 44 ? -14.742 -15.492 -26.781 1 95.5 44 ARG B O 1
ATOM 4217 N N . LYS B 1 45 ? -15.023 -13.477 -27.672 1 96.38 45 LYS B N 1
ATOM 4218 C CA . LYS B 1 45 ? -15.32 -14.047 -28.984 1 96.38 45 LYS B CA 1
ATOM 4219 C C . LYS B 1 45 ? -14.133 -14.828 -29.531 1 96.38 45 LYS B C 1
ATOM 4221 O O . LYS B 1 45 ? -14.312 -15.836 -30.219 1 96.38 45 LYS B O 1
ATOM 4226 N N . GLU B 1 46 ? -12.969 -14.391 -29.281 1 97.94 46 GLU B N 1
ATOM 4227 C CA . GLU B 1 46 ? -11.766 -15.094 -29.719 1 97.94 46 GLU B CA 1
ATOM 4228 C C . GLU B 1 46 ? -11.594 -16.406 -28.969 1 97.94 46 GLU B C 1
ATOM 4230 O O . GLU B 1 46 ? -11.117 -17.391 -29.547 1 97.94 46 GLU B O 1
ATOM 4235 N N . VAL B 1 47 ? -11.961 -16.422 -27.75 1 97.88 47 VAL B N 1
ATOM 4236 C CA . VAL B 1 47 ? -11.914 -17.672 -26.984 1 97.88 47 VAL B CA 1
ATOM 4237 C C . VAL B 1 47 ? -12.906 -18.672 -27.578 1 97.88 47 VAL B C 1
ATOM 4239 O O . VAL B 1 47 ? -12.586 -19.859 -27.719 1 97.88 47 VAL B O 1
ATOM 4242 N N . MET B 1 48 ? -14.047 -18.172 -27.922 1 97.44 48 MET B N 1
ATOM 4243 C CA . MET B 1 48 ? -15.047 -19.031 -28.547 1 97.44 48 MET B CA 1
ATOM 4244 C C . MET B 1 48 ? -14.539 -19.578 -29.875 1 97.44 48 MET B C 1
ATOM 4246 O O . MET B 1 48 ? -14.742 -20.75 -30.172 1 97.44 48 MET B O 1
ATOM 4250 N N . ARG B 1 49 ? -13.953 -18.734 -30.562 1 98.19 49 ARG B N 1
ATOM 4251 C CA . ARG B 1 49 ? -13.375 -19.156 -31.828 1 98.19 49 ARG B CA 1
ATOM 4252 C C . ARG B 1 49 ? -12.32 -20.234 -31.625 1 98.19 49 ARG B C 1
ATOM 4254 O O . ARG B 1 49 ? -12.273 -21.203 -32.375 1 98.19 49 ARG B O 1
ATOM 4261 N N . MET B 1 50 ? -11.477 -20.047 -30.672 1 98.56 50 MET B N 1
ATOM 4262 C CA . MET B 1 50 ? -10.43 -21.031 -30.375 1 98.56 50 MET B CA 1
ATOM 4263 C C . MET B 1 50 ? -11.039 -22.375 -30 1 98.56 50 MET B C 1
ATOM 4265 O O . MET B 1 50 ? -10.539 -23.422 -30.406 1 98.56 50 MET B O 1
ATOM 4269 N N . MET B 1 51 ? -12.094 -22.312 -29.219 1 98.44 51 MET B N 1
ATOM 4270 C CA . MET B 1 51 ? -12.773 -23.547 -28.844 1 98.44 51 MET B CA 1
ATOM 4271 C C . MET B 1 51 ? -13.336 -24.266 -30.062 1 98.44 51 MET B C 1
ATOM 4273 O O . MET B 1 51 ? -13.258 -25.484 -30.156 1 98.44 51 MET B O 1
ATOM 4277 N N . ALA B 1 52 ? -13.875 -23.484 -30.922 1 98.19 52 ALA B N 1
ATOM 4278 C CA . ALA B 1 52 ? -14.406 -24.062 -32.156 1 98.19 52 ALA B CA 1
ATOM 4279 C C . ALA B 1 52 ? -13.297 -24.719 -32.969 1 98.19 52 ALA B C 1
ATOM 4281 O O . ALA B 1 52 ? -13.484 -25.797 -33.562 1 98.19 52 ALA B O 1
ATOM 4282 N N . LEU B 1 53 ? -12.234 -24.047 -33.031 1 98.19 53 LEU B N 1
ATOM 4283 C CA . LEU B 1 53 ? -11.094 -24.594 -33.75 1 98.19 53 LEU B CA 1
ATOM 4284 C C . LEU B 1 53 ? -10.625 -25.906 -33.156 1 98.19 53 LEU B C 1
ATOM 4286 O O . LEU B 1 53 ? -10.312 -26.859 -33.844 1 98.19 53 LEU B O 1
ATOM 4290 N N . ALA B 1 54 ? -10.539 -25.953 -31.875 1 98.44 54 ALA B N 1
ATOM 4291 C CA . ALA B 1 54 ? -10.125 -27.156 -31.172 1 98.44 54 ALA B CA 1
ATOM 4292 C C . ALA B 1 54 ? -11.117 -28.297 -31.391 1 98.44 54 ALA B C 1
ATOM 4294 O O . ALA B 1 54 ? -10.711 -29.438 -31.609 1 98.44 54 ALA B O 1
ATOM 4295 N N . ALA B 1 55 ? -12.375 -27.984 -31.297 1 98.5 55 ALA B N 1
ATOM 4296 C CA . ALA B 1 55 ? -13.406 -28.984 -31.562 1 98.5 55 ALA B CA 1
ATOM 4297 C C . ALA B 1 55 ? -13.289 -29.531 -33 1 98.5 55 ALA B C 1
ATOM 4299 O O . ALA B 1 55 ? -13.43 -30.734 -33.219 1 98.5 55 ALA B O 1
ATOM 4300 N N . GLY B 1 56 ? -13.117 -28.625 -33.875 1 98.25 56 GLY B N 1
ATOM 4301 C CA . GLY B 1 56 ? -12.945 -29.031 -35.25 1 98.25 56 GLY B CA 1
ATOM 4302 C C . GLY B 1 56 ? -11.758 -29.953 -35.469 1 98.25 56 GLY B C 1
ATOM 4303 O O . GLY B 1 56 ? -11.836 -30.906 -36.25 1 98.25 56 GLY B O 1
ATOM 4304 N N . LYS B 1 57 ? -10.688 -29.641 -34.844 1 97.94 57 LYS B N 1
ATOM 4305 C CA . LYS B 1 57 ? -9.484 -30.469 -34.938 1 97.94 57 LYS B CA 1
ATOM 4306 C C . LYS B 1 57 ? -9.75 -31.891 -34.438 1 97.94 57 LYS B C 1
ATOM 4308 O O . LYS B 1 57 ? -9.312 -32.844 -35.062 1 97.94 57 LYS B O 1
ATOM 4313 N N . LEU B 1 58 ? -10.414 -32.031 -33.344 1 98.12 58 LEU B N 1
ATOM 4314 C CA . LEU B 1 58 ? -10.742 -33.344 -32.781 1 98.12 58 LEU B CA 1
ATOM 4315 C C . LEU B 1 58 ? -11.711 -34.094 -33.688 1 98.12 58 LEU B C 1
ATOM 4317 O O . LEU B 1 58 ? -11.578 -35.312 -33.875 1 98.12 58 LEU B O 1
ATOM 4321 N N . ALA B 1 59 ? -12.648 -33.375 -34.219 1 98 59 ALA B N 1
ATOM 4322 C CA . ALA B 1 59 ? -13.586 -34 -35.156 1 98 59 ALA B CA 1
ATOM 4323 C C . ALA B 1 59 ? -12.859 -34.531 -36.375 1 98 59 ALA B C 1
ATOM 4325 O O . ALA B 1 59 ? -13.164 -35.625 -36.875 1 98 59 ALA B O 1
ATOM 4326 N N . ALA B 1 60 ? -11.984 -33.781 -36.875 1 96.25 60 ALA B N 1
ATOM 4327 C CA . ALA B 1 60 ? -11.203 -34.188 -38.031 1 96.25 60 ALA B CA 1
ATOM 4328 C C . ALA B 1 60 ? -10.367 -35.406 -37.75 1 96.25 60 ALA B C 1
ATOM 4330 O O . ALA B 1 60 ? -10.07 -36.219 -38.625 1 96.25 60 ALA B O 1
ATOM 4331 N N . LEU B 1 61 ? -10.016 -35.562 -36.531 1 94.94 61 LEU B N 1
ATOM 4332 C CA . LEU B 1 61 ? -9.25 -36.719 -36.094 1 94.94 61 LEU B CA 1
ATOM 4333 C C . LEU B 1 61 ? -10.125 -37.969 -36.031 1 94.94 61 LEU B C 1
ATOM 4335 O O . LEU B 1 61 ? -9.617 -39.094 -36 1 94.94 61 LEU B O 1
ATOM 4339 N N . GLY B 1 62 ? -11.445 -37.812 -36 1 95.06 62 GLY B N 1
ATOM 4340 C CA . GLY B 1 62 ? -12.391 -38.938 -35.938 1 95.06 62 GLY B CA 1
ATOM 4341 C C . GLY B 1 62 ? -13.055 -39.094 -34.594 1 95.06 62 GLY B C 1
ATOM 4342 O O . GLY B 1 62 ? -13.789 -40.031 -34.344 1 95.06 62 GLY B O 1
ATOM 4343 N N . ALA B 1 63 ? -12.859 -38.156 -33.75 1 97.12 63 ALA B N 1
ATOM 4344 C CA . ALA B 1 63 ? -13.469 -38.25 -32.438 1 97.12 63 ALA B CA 1
ATOM 4345 C C . ALA B 1 63 ? -14.914 -37.75 -32.469 1 97.12 63 ALA B C 1
ATOM 4347 O O . ALA B 1 63 ? -15.281 -36.906 -33.281 1 97.12 63 ALA B O 1
ATOM 4348 N N . THR B 1 64 ? -15.688 -38.375 -31.578 1 97.81 64 THR B N 1
ATOM 4349 C CA . THR B 1 64 ? -16.984 -37.781 -31.25 1 97.81 64 THR B CA 1
ATOM 4350 C C . THR B 1 64 ? -16.797 -36.562 -30.328 1 97.81 64 THR B C 1
ATOM 4352 O O . THR B 1 64 ? -16.188 -36.688 -29.266 1 97.81 64 THR B O 1
ATOM 4355 N N . VAL B 1 65 ? -17.344 -35.438 -30.797 1 98.25 65 VAL B N 1
ATOM 4356 C CA . VAL B 1 65 ? -17.094 -34.188 -30.062 1 98.25 65 VAL B CA 1
ATOM 4357 C C . VAL B 1 65 ? -18.406 -33.625 -29.531 1 98.25 65 VAL B C 1
ATOM 4359 O O . VAL B 1 65 ? -19.375 -33.5 -30.281 1 98.25 65 VAL B O 1
ATOM 4362 N N . ASN B 1 66 ? -18.438 -33.375 -28.25 1 97.75 66 ASN B N 1
ATOM 4363 C CA . ASN B 1 66 ? -19.531 -32.688 -27.578 1 97.75 66 ASN B CA 1
ATOM 4364 C C . ASN B 1 66 ? -19.062 -31.391 -26.938 1 97.75 66 ASN B C 1
ATOM 4366 O O . ASN B 1 66 ? -18.25 -31.391 -26.031 1 97.75 66 ASN B O 1
ATOM 4370 N N . SER B 1 67 ? -19.578 -30.312 -27.453 1 97.5 67 SER B N 1
ATOM 4371 C CA . SER B 1 67 ? -19.312 -29 -26.859 1 97.5 67 SER B CA 1
ATOM 4372 C C . SER B 1 67 ? -20.359 -28.641 -25.812 1 97.5 67 SER B C 1
ATOM 4374 O O . SER B 1 67 ? -21.469 -28.219 -26.141 1 97.5 67 SER B O 1
ATOM 4376 N N . VAL B 1 68 ? -19.953 -28.688 -24.594 1 97.44 68 VAL B N 1
ATOM 4377 C CA . VAL B 1 68 ? -20.891 -28.531 -23.5 1 97.44 68 VAL B CA 1
ATOM 4378 C C . VAL B 1 68 ? -21.031 -27.062 -23.109 1 97.44 68 VAL B C 1
ATOM 4380 O O . VAL B 1 68 ? -20.031 -26.406 -22.797 1 97.44 68 VAL B O 1
ATOM 4383 N N . ASN B 1 69 ? -22.234 -26.609 -23.156 1 95.44 69 ASN B N 1
ATOM 4384 C CA . ASN B 1 69 ? -22.531 -25.234 -22.766 1 95.44 69 ASN B CA 1
ATOM 4385 C C . ASN B 1 69 ? -22.5 -25.062 -21.25 1 95.44 69 ASN B C 1
ATOM 4387 O O . ASN B 1 69 ? -23.172 -25.781 -20.516 1 95.44 69 ASN B O 1
ATOM 4391 N N . LEU B 1 70 ? -21.766 -24.094 -20.75 1 94.69 70 LEU B N 1
ATOM 4392 C CA . LEU B 1 70 ? -21.578 -23.891 -19.312 1 94.69 70 LEU B CA 1
ATOM 4393 C C . LEU B 1 70 ? -22.406 -22.703 -18.828 1 94.69 70 LEU B C 1
ATOM 4395 O O . LEU B 1 70 ? -22.359 -22.359 -17.641 1 94.69 70 LEU B O 1
ATOM 4399 N N . GLY B 1 71 ? -23.078 -22.078 -19.625 1 92.75 71 GLY B N 1
ATOM 4400 C CA . GLY B 1 71 ? -23.875 -20.922 -19.234 1 92.75 71 GLY B CA 1
ATOM 4401 C C . GLY B 1 71 ? -23.156 -19.609 -19.422 1 92.75 71 GLY B C 1
ATOM 4402 O O . GLY B 1 71 ? -22.5 -19.391 -20.438 1 92.75 71 GLY B O 1
ATOM 4403 N N . SER B 1 72 ? -23.469 -18.594 -18.422 1 91.25 72 SER B N 1
ATOM 4404 C CA . SER B 1 72 ? -22.922 -17.25 -18.578 1 91.25 72 SER B CA 1
ATOM 4405 C C . SER B 1 72 ? -22.109 -16.859 -17.359 1 91.25 72 SER B C 1
ATOM 4407 O O . SER B 1 72 ? -22.203 -17.484 -16.297 1 91.25 72 SER B O 1
ATOM 4409 N N . HIS B 1 73 ? -21.25 -15.914 -17.562 1 86.56 73 HIS B N 1
ATOM 4410 C CA . HIS B 1 73 ? -20.391 -15.289 -16.562 1 86.56 73 HIS B CA 1
ATOM 4411 C C . HIS B 1 73 ? -20.797 -13.836 -16.328 1 86.56 73 HIS B C 1
ATOM 4413 O O . HIS B 1 73 ? -20.781 -13.023 -17.25 1 86.56 73 HIS B O 1
ATOM 4419 N N . GLN B 1 74 ? -21.219 -13.5 -15.078 1 84.69 74 GLN B N 1
ATOM 4420 C CA . GLN B 1 74 ? -21.547 -12.109 -14.766 1 84.69 74 GLN B CA 1
ATOM 4421 C C . GLN B 1 74 ? -20.312 -11.312 -14.398 1 84.69 74 GLN B C 1
ATOM 4423 O O . GLN B 1 74 ? -19.578 -11.672 -13.469 1 84.69 74 GLN B O 1
ATOM 4428 N N . LEU B 1 75 ? -20.094 -10.203 -15.102 1 82.31 75 LEU B N 1
ATOM 4429 C CA . LEU B 1 75 ? -18.953 -9.328 -14.836 1 82.31 75 LEU B CA 1
ATOM 4430 C C . LEU B 1 75 ? -19.266 -8.367 -13.688 1 82.31 75 LEU B C 1
ATOM 4432 O O . LEU B 1 75 ? -20.422 -8.195 -13.32 1 82.31 75 LEU B O 1
ATOM 4436 N N . PRO B 1 76 ? -18.219 -7.805 -13.094 1 69.56 76 PRO B N 1
ATOM 4437 C CA . PRO B 1 76 ? -18.438 -6.875 -11.977 1 69.56 76 PRO B CA 1
ATOM 4438 C C . PRO B 1 76 ? -19.344 -5.699 -12.359 1 69.56 76 PRO B C 1
ATOM 4440 O O . PRO B 1 76 ? -20.062 -5.176 -11.516 1 69.56 76 PRO B O 1
ATOM 4443 N N . ASP B 1 77 ? -19.297 -5.246 -13.609 1 72.56 77 ASP B N 1
ATOM 4444 C CA . ASP B 1 77 ? -20.094 -4.109 -14.07 1 72.56 77 ASP B CA 1
ATOM 4445 C C . ASP B 1 77 ? -21.531 -4.531 -14.375 1 72.56 77 ASP B C 1
ATOM 4447 O O . ASP B 1 77 ? -22.359 -3.701 -14.773 1 72.56 77 ASP B O 1
ATOM 4451 N N . GLY B 1 78 ? -21.906 -5.777 -14.172 1 79.25 78 GLY B N 1
ATOM 4452 C CA . GLY B 1 78 ? -23.266 -6.266 -14.336 1 79.25 78 GLY B CA 1
ATOM 4453 C C . GLY B 1 78 ? -23.5 -6.922 -15.688 1 79.25 78 GLY B C 1
ATOM 4454 O O . GLY B 1 78 ? -24.516 -7.59 -15.883 1 79.25 78 GLY B O 1
ATOM 4455 N N . GLN B 1 79 ? -22.562 -6.703 -16.562 1 87 79 GLN B N 1
ATOM 4456 C CA . GLN B 1 79 ? -22.703 -7.309 -17.891 1 87 79 GLN B CA 1
ATOM 4457 C C . GLN B 1 79 ? -22.531 -8.828 -17.812 1 87 79 GLN B C 1
ATOM 4459 O O . GLN B 1 79 ? -21.75 -9.328 -17 1 87 79 GLN B O 1
ATOM 4464 N N . HIS B 1 80 ? -23.344 -9.562 -18.672 1 90.94 80 HIS B N 1
ATOM 4465 C CA . HIS B 1 80 ? -23.234 -11.016 -18.781 1 90.94 80 HIS B CA 1
ATOM 4466 C C . HIS B 1 80 ? -22.562 -11.414 -20.078 1 90.94 80 HIS B C 1
ATOM 4468 O O . HIS B 1 80 ? -22.906 -10.914 -21.156 1 90.94 80 HIS B O 1
ATOM 4474 N N . LEU B 1 81 ? -21.594 -12.258 -20.047 1 91.81 81 LEU B N 1
ATOM 4475 C CA . LEU B 1 81 ? -20.938 -12.836 -21.203 1 91.81 81 LEU B CA 1
ATOM 4476 C C . LEU B 1 81 ? -21.078 -14.352 -21.219 1 91.81 81 LEU B C 1
ATOM 4478 O O . LEU B 1 81 ? -21.016 -14.992 -20.172 1 91.81 81 LEU B O 1
ATOM 4482 N N . PRO B 1 82 ? -21.328 -14.914 -22.391 1 93.44 82 PRO B N 1
ATOM 4483 C CA . PRO B 1 82 ? -21.359 -16.375 -22.422 1 93.44 82 PRO B CA 1
ATOM 4484 C C . PRO B 1 82 ? -20.031 -17.016 -22.062 1 93.44 82 PRO B C 1
ATOM 4486 O O . PRO B 1 82 ? -18.969 -16.5 -22.453 1 93.44 82 PRO B O 1
ATOM 4489 N N . LEU B 1 83 ? -20.109 -18.141 -21.281 1 95.75 83 LEU B N 1
ATOM 4490 C CA . LEU B 1 83 ? -18.906 -18.922 -21.062 1 95.75 83 LEU B CA 1
ATOM 4491 C C . LEU B 1 83 ? -18.562 -19.766 -22.281 1 95.75 83 LEU B C 1
ATOM 4493 O O . LEU B 1 83 ? -19.469 -20.312 -22.922 1 95.75 83 LEU B O 1
ATOM 4497 N N . PRO B 1 84 ? -17.25 -19.781 -22.719 1 96.56 84 PRO B N 1
ATOM 4498 C CA . PRO B 1 84 ? -16.906 -20.734 -23.766 1 96.56 84 PRO B CA 1
ATOM 4499 C C . PRO B 1 84 ? -17.266 -22.172 -23.406 1 96.56 84 PRO B C 1
ATOM 4501 O O . PRO B 1 84 ? -17.109 -22.578 -22.234 1 96.56 84 PRO B O 1
ATOM 4504 N N . PRO B 1 85 ? -17.797 -22.906 -24.391 1 96.88 85 PRO B N 1
ATOM 4505 C CA . PRO B 1 85 ? -18.109 -24.297 -24.078 1 96.88 85 PRO B CA 1
ATOM 4506 C C . PRO B 1 85 ? -16.875 -25.125 -23.75 1 96.88 85 PRO B C 1
ATOM 4508 O O . PRO B 1 85 ? -15.758 -24.797 -24.172 1 96.88 85 PRO B O 1
ATOM 4511 N N . VAL B 1 86 ? -17.062 -26.156 -22.938 1 98.06 86 VAL B N 1
ATOM 4512 C CA . VAL B 1 86 ? -16.016 -27.156 -22.734 1 98.06 86 VAL B CA 1
ATOM 4513 C C . VAL B 1 86 ? -16.188 -28.297 -23.734 1 98.06 86 VAL B C 1
ATOM 4515 O O . VAL B 1 86 ? -17.312 -28.734 -24.016 1 98.06 86 VAL B O 1
ATOM 4518 N N . ILE B 1 87 ? -15.102 -28.719 -24.344 1 98.44 87 ILE B N 1
ATOM 4519 C CA . ILE B 1 87 ? -15.125 -29.781 -25.344 1 98.44 87 ILE B CA 1
ATOM 4520 C C . ILE B 1 87 ? -14.922 -31.125 -24.656 1 98.44 87 ILE B C 1
ATOM 4522 O O . ILE B 1 87 ? -13.938 -31.328 -23.938 1 98.44 87 ILE B O 1
ATOM 4526 N N . LEU B 1 88 ? -15.82 -32.031 -24.859 1 98.44 88 LEU B N 1
ATOM 4527 C CA . LEU B 1 88 ? -15.664 -33.438 -24.531 1 98.44 88 LEU B CA 1
ATOM 4528 C C . LEU B 1 88 ? -15.516 -34.281 -25.797 1 98.44 88 LEU B C 1
ATOM 4530 O O . LEU B 1 88 ? -16.453 -34.375 -26.594 1 98.44 88 LEU B O 1
ATOM 4534 N N . GLY B 1 89 ? -14.344 -34.844 -25.953 1 98.31 89 GLY B N 1
ATOM 4535 C CA . GLY B 1 89 ? -14.07 -35.688 -27.109 1 98.31 89 GLY B CA 1
ATOM 4536 C C . GLY B 1 89 ? -13.828 -37.125 -26.75 1 98.31 89 GLY B C 1
ATOM 4537 O O . GLY B 1 89 ? -13.266 -37.438 -25.688 1 98.31 89 GLY B O 1
ATOM 4538 N N . GLU B 1 90 ? -14.242 -38.031 -27.656 1 97.81 90 GLU B N 1
ATOM 4539 C CA . GLU B 1 90 ? -14.016 -39.469 -27.469 1 97.81 90 GLU B CA 1
ATOM 4540 C C . GLU B 1 90 ? -13.57 -40.125 -28.766 1 97.81 90 GLU B C 1
ATOM 4542 O O . GLU B 1 90 ? -14.117 -39.844 -29.844 1 97.81 90 GLU B O 1
ATOM 4547 N N . LEU B 1 91 ? -12.562 -40.938 -28.656 1 97.06 91 LEU B N 1
ATOM 4548 C CA . LEU B 1 91 ? -12.047 -41.688 -29.781 1 97.06 91 LEU B CA 1
ATOM 4549 C C . LEU B 1 91 ? -11.648 -43.094 -29.344 1 97.06 91 LEU B C 1
ATOM 4551 O O . LEU B 1 91 ? -10.734 -43.281 -28.531 1 97.06 91 LEU B O 1
ATOM 4555 N N . GLY B 1 92 ? -12.25 -44.125 -29.906 1 92.62 92 GLY B N 1
ATOM 4556 C CA . GLY B 1 92 ? -12.039 -45.5 -29.484 1 92.62 92 GLY B CA 1
ATOM 4557 C C . GLY B 1 92 ? -12.922 -45.938 -28.328 1 92.62 92 GLY B C 1
ATOM 4558 O O . GLY B 1 92 ? -13.188 -45.125 -27.422 1 92.62 92 GLY B O 1
ATOM 4559 N N . MET B 1 93 ? -13.445 -47.219 -28.406 1 89.81 93 MET B N 1
ATOM 4560 C CA . MET B 1 93 ? -14.32 -47.688 -27.344 1 89.81 93 MET B CA 1
ATOM 4561 C C . MET B 1 93 ? -14.102 -49.188 -27.109 1 89.81 93 MET B C 1
ATOM 4563 O O . MET B 1 93 ? -15.023 -49.906 -26.688 1 89.81 93 MET B O 1
ATOM 4567 N N . ASP B 1 94 ? -12.945 -49.562 -27.406 1 91.56 94 ASP B N 1
ATOM 4568 C CA . ASP B 1 94 ? -12.633 -50.969 -27.156 1 91.56 94 ASP B CA 1
ATOM 4569 C C . ASP B 1 94 ? -12.57 -51.25 -25.656 1 91.56 94 ASP B C 1
ATOM 4571 O O . ASP B 1 94 ? -11.703 -50.719 -24.953 1 91.56 94 ASP B O 1
ATOM 4575 N N . PRO B 1 95 ? -13.406 -52.094 -25.188 1 89.25 95 PRO B N 1
ATOM 4576 C CA . PRO B 1 95 ? -13.469 -52.375 -23.75 1 89.25 95 PRO B CA 1
ATOM 4577 C C . PRO B 1 95 ? -12.195 -53.031 -23.219 1 89.25 95 PRO B C 1
ATOM 4579 O O . PRO B 1 95 ? -11.961 -53.031 -22.016 1 89.25 95 PRO B O 1
ATOM 4582 N N . GLN B 1 96 ? -11.461 -53.594 -24.062 1 88.06 96 GLN B N 1
ATOM 4583 C CA . GLN B 1 96 ? -10.234 -54.281 -23.625 1 88.06 96 GLN B CA 1
ATOM 4584 C C . GLN B 1 96 ? -9.102 -53.281 -23.438 1 88.06 96 GLN B C 1
ATOM 4586 O O . GLN B 1 96 ? -8.094 -53.594 -22.812 1 88.06 96 GLN B O 1
ATOM 4591 N N . ASN B 1 97 ? -9.297 -52.125 -23.969 1 92.81 97 ASN B N 1
ATOM 4592 C CA . ASN B 1 97 ? -8.266 -51.094 -23.875 1 92.81 97 ASN B CA 1
ATOM 4593 C C . ASN B 1 97 ? -8.477 -50.188 -22.672 1 92.81 97 ASN B C 1
ATOM 4595 O O . ASN B 1 97 ? -9.609 -49.875 -22.312 1 92.81 97 ASN B O 1
ATOM 4599 N N . PRO B 1 98 ? -7.363 -49.781 -22 1 94.75 98 PRO B N 1
ATOM 4600 C CA . PRO B 1 98 ? -7.523 -48.719 -21.016 1 94.75 98 PRO B CA 1
ATOM 4601 C C . PRO B 1 98 ? -8.016 -47.406 -21.641 1 94.75 98 PRO B C 1
ATOM 4603 O O . PRO B 1 98 ? -7.762 -47.156 -22.812 1 94.75 98 PRO B O 1
ATOM 4606 N N . THR B 1 99 ? -8.742 -46.625 -20.875 1 96.06 99 THR B N 1
ATOM 4607 C CA . THR B 1 99 ? -9.234 -45.344 -21.328 1 96.06 99 THR B CA 1
ATOM 4608 C C . THR B 1 99 ? -8.469 -44.188 -20.672 1 96.06 99 THR B C 1
ATOM 4610 O O . THR B 1 99 ? -8.391 -44.125 -19.438 1 96.06 99 THR B O 1
ATOM 4613 N N . VAL B 1 100 ? -7.926 -43.375 -21.484 1 96.19 100 VAL B N 1
ATOM 4614 C CA . VAL B 1 100 ? -7.133 -42.25 -21 1 96.19 100 VAL B CA 1
ATOM 4615 C C . VAL B 1 100 ? -7.824 -40.938 -21.359 1 96.19 100 VAL B C 1
ATOM 4617 O O . VAL B 1 100 ? -8.211 -40.719 -22.516 1 96.19 100 VAL B O 1
ATOM 4620 N N . CYS B 1 101 ? -7.949 -40.094 -20.375 1 97.38 101 CYS B N 1
ATOM 4621 C CA . CYS B 1 101 ? -8.523 -38.75 -20.594 1 97.38 101 CYS B CA 1
ATOM 4622 C C . CYS B 1 101 ? -7.449 -37.688 -20.547 1 97.38 101 CYS B C 1
ATOM 4624 O O . CYS B 1 101 ? -6.715 -37.562 -19.562 1 97.38 101 CYS B O 1
ATOM 4626 N N . PHE B 1 102 ? -7.41 -36.906 -21.562 1 97.12 102 PHE B N 1
ATOM 4627 C CA . PHE B 1 102 ? -6.461 -35.812 -21.641 1 97.12 102 PHE B CA 1
ATOM 4628 C C . PHE B 1 102 ? -7.148 -34.469 -21.375 1 97.12 102 PHE B C 1
ATOM 4630 O O . PHE B 1 102 ? -8.133 -34.125 -22.031 1 97.12 102 PHE B O 1
ATOM 4637 N N . TYR B 1 103 ? -6.527 -33.781 -20.422 1 97 103 TYR B N 1
ATOM 4638 C CA . TYR B 1 103 ? -7.008 -32.438 -20.125 1 97 103 TYR B CA 1
ATOM 4639 C C . TYR B 1 103 ? -6.09 -31.375 -20.719 1 97 103 TYR B C 1
ATOM 4641 O O . TYR B 1 103 ? -4.863 -31.516 -20.688 1 97 103 TYR B O 1
ATOM 4649 N N . GLY B 1 104 ? -6.695 -30.266 -21.234 1 96 104 GLY B N 1
ATOM 4650 C CA . GLY B 1 104 ? -5.965 -29.094 -21.656 1 96 104 GLY B CA 1
ATOM 4651 C C . GLY B 1 104 ? -6.824 -27.844 -21.719 1 96 104 GLY B C 1
ATOM 4652 O O . GLY B 1 104 ? -8.047 -27.922 -21.609 1 96 104 GLY B O 1
ATOM 4653 N N . HIS B 1 105 ? -6.172 -26.719 -21.75 1 96.88 105 HIS B N 1
ATOM 4654 C CA . HIS B 1 105 ? -6.875 -25.469 -22 1 96.88 105 HIS B CA 1
ATOM 4655 C C . HIS B 1 105 ? -6.254 -24.719 -23.188 1 96.88 105 HIS B C 1
ATOM 4657 O O . HIS B 1 105 ? -5.078 -24.922 -23.5 1 96.88 105 HIS B O 1
ATOM 4663 N N . VAL B 1 106 ? -7.094 -23.875 -23.797 1 97.94 106 VAL B N 1
ATOM 4664 C CA . VAL B 1 106 ? -6.594 -23.266 -25.031 1 97.94 106 VAL B CA 1
ATOM 4665 C C . VAL B 1 106 ? -6.738 -21.734 -24.938 1 97.94 106 VAL B C 1
ATOM 4667 O O . VAL B 1 106 ? -6.492 -21.031 -25.906 1 97.94 106 VAL B O 1
ATOM 4670 N N . ASP B 1 107 ? -7.242 -21.266 -23.766 1 96.62 107 ASP B N 1
ATOM 4671 C CA . ASP B 1 107 ? -7.16 -19.828 -23.516 1 96.62 107 ASP B CA 1
ATOM 4672 C C . ASP B 1 107 ? -5.754 -19.438 -23.078 1 96.62 107 ASP B C 1
ATOM 4674 O O . ASP B 1 107 ? -4.918 -20.297 -22.797 1 96.62 107 ASP B O 1
ATOM 4678 N N . VAL B 1 108 ? -5.496 -18.031 -23.188 1 95.19 108 VAL B N 1
ATOM 4679 C CA . VAL B 1 108 ? -4.145 -17.578 -22.891 1 95.19 108 VAL B CA 1
ATOM 4680 C C . VAL B 1 108 ? -4.199 -16.312 -22.047 1 95.19 108 VAL B C 1
ATOM 4682 O O . VAL B 1 108 ? -5.262 -15.695 -21.906 1 95.19 108 VAL B O 1
ATOM 4685 N N . GLN B 1 109 ? -3.098 -16.016 -21.438 1 90.12 109 GLN B N 1
ATOM 4686 C CA . GLN B 1 109 ? -2.928 -14.75 -20.734 1 90.12 109 GLN B CA 1
ATOM 4687 C C . GLN B 1 109 ? -2.812 -13.578 -21.703 1 90.12 109 GLN B C 1
ATOM 4689 O O . GLN B 1 109 ? -2.404 -13.758 -22.844 1 90.12 109 GLN B O 1
ATOM 4694 N N . PRO B 1 110 ? -3.172 -12.344 -21.234 1 89.69 110 PRO B N 1
ATOM 4695 C CA . PRO B 1 110 ? -3.018 -11.172 -22.094 1 89.69 110 PRO B CA 1
ATOM 4696 C C . PRO B 1 110 ? -1.579 -10.969 -22.562 1 89.69 110 PRO B C 1
ATOM 4698 O O . PRO B 1 110 ? -0.636 -11.25 -21.828 1 89.69 110 PRO B O 1
ATOM 4701 N N . ALA B 1 111 ? -1.414 -10.578 -23.734 1 89.19 111 ALA B N 1
ATOM 4702 C CA . ALA B 1 111 ? -0.104 -10.289 -24.312 1 89.19 111 ALA B CA 1
ATOM 4703 C C . ALA B 1 111 ? -0.188 -9.141 -25.312 1 89.19 111 ALA B C 1
ATOM 4705 O O . ALA B 1 111 ? -1.125 -9.07 -26.125 1 89.19 111 ALA B O 1
ATOM 4706 N N . ARG B 1 112 ? 0.656 -8.07 -25.125 1 86 112 ARG B N 1
ATOM 4707 C CA . ARG B 1 112 ? 0.81 -6.953 -26.062 1 86 112 ARG B CA 1
ATOM 4708 C C . ARG B 1 112 ? 2.279 -6.715 -26.391 1 86 112 ARG B C 1
ATOM 4710 O O . ARG B 1 112 ? 3.146 -6.855 -25.531 1 86 112 ARG B O 1
ATOM 4717 N N . LYS B 1 113 ? 2.467 -6.48 -27.609 1 85.94 113 LYS B N 1
ATOM 4718 C CA . LYS B 1 113 ? 3.834 -6.219 -28.047 1 85.94 113 LYS B CA 1
ATOM 4719 C C . LYS B 1 113 ? 4.492 -5.145 -27.188 1 85.94 113 LYS B C 1
ATOM 4721 O O . LYS B 1 113 ? 5.672 -5.246 -26.844 1 85.94 113 LYS B O 1
ATOM 4726 N N . GLU B 1 114 ? 3.758 -4.195 -26.875 1 81.19 114 GLU B N 1
ATOM 4727 C CA . GLU B 1 114 ? 4.25 -3.037 -26.141 1 81.19 114 GLU B CA 1
ATOM 4728 C C . GLU B 1 114 ? 4.707 -3.43 -24.734 1 81.19 114 GLU B C 1
ATOM 4730 O O . GLU B 1 114 ? 5.438 -2.68 -24.078 1 81.19 114 GLU B O 1
ATOM 4735 N N . ASP B 1 115 ? 4.305 -4.617 -24.391 1 77.94 115 ASP B N 1
ATOM 4736 C CA . ASP B 1 115 ? 4.68 -5.074 -23.047 1 77.94 115 ASP B CA 1
ATOM 4737 C C . ASP B 1 115 ? 6.137 -5.527 -23.016 1 77.94 115 ASP B C 1
ATOM 4739 O O . ASP B 1 115 ? 6.676 -5.828 -21.953 1 77.94 115 ASP B O 1
ATOM 4743 N N . GLY B 1 116 ? 6.816 -5.598 -24.172 1 81.31 116 GLY B N 1
ATOM 4744 C CA . GLY B 1 116 ? 8.219 -5.977 -24.203 1 81.31 116 GLY B CA 1
ATOM 4745 C C . GLY B 1 116 ? 8.469 -7.246 -25 1 81.31 116 GLY B C 1
ATOM 4746 O O . GLY B 1 116 ? 9.523 -7.867 -24.875 1 81.31 116 GLY B O 1
ATOM 4747 N N . TRP B 1 117 ? 7.609 -7.652 -25.766 1 88.44 117 TRP B N 1
ATOM 4748 C CA . TRP B 1 117 ? 7.781 -8.82 -26.625 1 88.44 117 TRP B CA 1
ATOM 4749 C C . TRP B 1 117 ? 8.766 -8.531 -27.75 1 88.44 117 TRP B C 1
ATOM 4751 O O . TRP B 1 117 ? 8.719 -7.461 -28.359 1 88.44 117 TRP B O 1
ATOM 4761 N N . LYS B 1 118 ? 9.633 -9.414 -27.938 1 90.44 118 LYS B N 1
ATOM 4762 C CA . LYS B 1 118 ? 10.586 -9.289 -29.031 1 90.44 118 LYS B CA 1
ATOM 4763 C C . LYS B 1 118 ? 9.922 -9.602 -30.375 1 90.44 118 LYS B C 1
ATOM 4765 O O . LYS B 1 118 ? 10.383 -9.133 -31.422 1 90.44 118 LYS B O 1
ATOM 4770 N N . THR B 1 119 ? 8.922 -10.484 -30.297 1 94.5 119 THR B N 1
ATOM 4771 C CA . THR B 1 119 ? 8.125 -10.844 -31.469 1 94.5 119 THR B CA 1
ATOM 4772 C C . THR B 1 119 ? 6.645 -10.586 -31.203 1 94.5 119 THR B C 1
ATOM 4774 O O . THR B 1 119 ? 6.25 -10.297 -30.078 1 94.5 119 THR B O 1
ATOM 4777 N N . ASP B 1 120 ? 5.906 -10.531 -32.344 1 96.06 120 ASP B N 1
ATOM 4778 C CA . ASP B 1 120 ? 4.465 -10.422 -32.125 1 96.06 120 ASP B CA 1
ATOM 4779 C C . ASP B 1 120 ? 3.91 -11.625 -31.391 1 96.06 120 ASP B C 1
ATOM 4781 O O . ASP B 1 120 ? 4.043 -12.766 -31.859 1 96.06 120 ASP B O 1
ATOM 4785 N N . PRO B 1 121 ? 3.271 -11.414 -30.312 1 96.75 121 PRO B N 1
ATOM 4786 C CA . PRO B 1 121 ? 2.83 -12.539 -29.484 1 96.75 121 PRO B CA 1
ATOM 4787 C C . PRO B 1 121 ? 1.833 -13.445 -30.188 1 96.75 121 PRO B C 1
ATOM 4789 O O . PRO B 1 121 ? 1.676 -14.609 -29.812 1 96.75 121 PRO B O 1
ATOM 4792 N N . TYR B 1 122 ? 1.187 -13.047 -31.234 1 97.62 122 TYR B N 1
ATOM 4793 C CA . TYR B 1 122 ? 0.148 -13.852 -31.875 1 97.62 122 TYR B CA 1
ATOM 4794 C C . TYR B 1 122 ? 0.558 -14.25 -33.281 1 97.62 122 TYR B C 1
ATOM 4796 O O . TYR B 1 122 ? -0.288 -14.633 -34.094 1 97.62 122 TYR B O 1
ATOM 4804 N N . VAL B 1 123 ? 1.778 -14.133 -33.5 1 97.81 123 VAL B N 1
ATOM 4805 C CA . VAL B 1 123 ? 2.426 -14.695 -34.688 1 97.81 123 VAL B CA 1
ATOM 4806 C C . VAL B 1 123 ? 3.537 -15.656 -34.25 1 97.81 123 VAL B C 1
ATOM 4808 O O . VAL B 1 123 ? 4.598 -15.219 -33.812 1 97.81 123 VAL B O 1
ATOM 4811 N N . LEU B 1 124 ? 3.258 -16.922 -34.469 1 98.25 124 LEU B N 1
ATOM 4812 C CA . LEU B 1 124 ? 4.27 -17.891 -34.094 1 98.25 124 LEU B CA 1
ATOM 4813 C C . LEU B 1 124 ? 5.551 -17.703 -34.906 1 98.25 124 LEU B C 1
ATOM 4815 O O . LEU B 1 124 ? 5.539 -17.812 -36.125 1 98.25 124 LEU B O 1
ATOM 4819 N N . THR B 1 125 ? 6.594 -17.406 -34.188 1 98.12 125 THR B N 1
ATOM 4820 C CA . THR B 1 125 ? 7.863 -17.109 -34.844 1 98.12 125 THR B CA 1
ATOM 4821 C C . THR B 1 125 ? 8.961 -18.047 -34.344 1 98.12 125 THR B C 1
ATOM 4823 O O . THR B 1 125 ? 9.18 -18.156 -33.125 1 98.12 125 THR B O 1
ATOM 4826 N N . GLU B 1 126 ? 9.641 -18.688 -35.281 1 97.5 126 GLU B N 1
ATOM 4827 C CA . GLU B 1 126 ? 10.719 -19.594 -34.906 1 97.5 126 GLU B CA 1
ATOM 4828 C C . GLU B 1 126 ? 12.07 -18.891 -34.969 1 97.5 126 GLU B C 1
ATOM 4830 O O . GLU B 1 126 ? 12.453 -18.344 -36 1 97.5 126 GLU B O 1
ATOM 4835 N N . ILE B 1 127 ? 12.742 -18.844 -33.875 1 97.38 127 ILE B N 1
ATOM 4836 C CA . ILE B 1 127 ? 14.094 -18.297 -33.781 1 97.38 127 ILE B CA 1
ATOM 4837 C C . ILE B 1 127 ? 15 -19.297 -33.031 1 97.38 127 ILE B C 1
ATOM 4839 O O . ILE B 1 127 ? 14.758 -19.625 -31.875 1 97.38 127 ILE B O 1
ATOM 4843 N N . ASP B 1 128 ? 16.062 -19.828 -33.688 1 96 128 ASP B N 1
ATOM 4844 C CA . ASP B 1 128 ? 17.078 -20.719 -33.094 1 96 128 ASP B CA 1
ATOM 4845 C C . ASP B 1 128 ? 16.438 -21.938 -32.469 1 96 128 ASP B C 1
ATOM 4847 O O . ASP B 1 128 ? 16.719 -22.266 -31.312 1 96 128 ASP B O 1
ATOM 4851 N N . GLY B 1 129 ? 15.453 -22.484 -33.094 1 96.12 129 GLY B N 1
ATOM 4852 C CA . GLY B 1 129 ? 14.836 -23.734 -32.656 1 96.12 129 GLY B CA 1
ATOM 4853 C C . GLY B 1 129 ? 13.734 -23.531 -31.656 1 96.12 129 GLY B C 1
ATOM 4854 O O . GLY B 1 129 ? 13.219 -24.484 -31.078 1 96.12 129 GLY B O 1
ATOM 4855 N N . ASN B 1 130 ? 13.398 -22.266 -31.406 1 96.69 130 ASN B N 1
ATOM 4856 C CA . ASN B 1 130 ? 12.336 -21.938 -30.469 1 96.69 130 ASN B CA 1
ATOM 4857 C C . ASN B 1 130 ? 11.133 -21.312 -31.156 1 96.69 130 ASN B C 1
ATOM 4859 O O . ASN B 1 130 ? 11.289 -20.484 -32.062 1 96.69 130 ASN B O 1
ATOM 4863 N N . LEU B 1 131 ? 9.961 -21.766 -30.812 1 98.25 131 LEU B N 1
ATOM 4864 C CA . LEU B 1 131 ? 8.711 -21.266 -31.375 1 98.25 131 LEU B CA 1
ATOM 4865 C C . LEU B 1 131 ? 8.062 -20.25 -30.438 1 98.25 131 LEU B C 1
ATOM 4867 O O . LEU B 1 131 ? 7.297 -20.625 -29.547 1 98.25 131 LEU B O 1
ATOM 4871 N N . TYR B 1 132 ? 8.234 -18.984 -30.781 1 97.06 132 TYR B N 1
ATOM 4872 C CA . TYR B 1 132 ? 7.762 -17.906 -29.922 1 97.06 132 TYR B CA 1
ATOM 4873 C C . TYR B 1 132 ? 6.32 -17.531 -30.266 1 97.06 132 TYR B C 1
ATOM 4875 O O . TYR B 1 132 ? 5.969 -17.375 -31.438 1 97.06 132 TYR B O 1
ATOM 4883 N N . GLY B 1 133 ? 5.508 -17.422 -29.25 1 97.19 133 GLY B N 1
ATOM 4884 C CA . GLY B 1 133 ? 4.117 -17.016 -29.359 1 97.19 133 GLY B CA 1
ATOM 4885 C C . GLY B 1 133 ? 3.322 -17.25 -28.078 1 97.19 133 GLY B C 1
ATOM 4886 O O . GLY B 1 133 ? 3.568 -18.219 -27.375 1 97.19 133 GLY B O 1
ATOM 4887 N N . ARG B 1 134 ? 2.4 -16.344 -27.844 1 96.62 134 ARG B N 1
ATOM 4888 C CA . ARG B 1 134 ? 1.546 -16.531 -26.672 1 96.62 134 ARG B CA 1
ATOM 4889 C C . ARG B 1 134 ? 0.697 -17.797 -26.812 1 96.62 134 ARG B C 1
ATOM 4891 O O . ARG B 1 134 ? 0.049 -18 -27.844 1 96.62 134 ARG B O 1
ATOM 4898 N N . GLY B 1 135 ? 0.791 -18.672 -25.844 1 96.25 135 GLY B N 1
ATOM 4899 C CA . GLY B 1 135 ? 0.033 -19.922 -25.844 1 96.25 135 GLY B CA 1
ATOM 4900 C C . GLY B 1 135 ? 0.828 -21.094 -26.375 1 96.25 135 GLY B C 1
ATOM 4901 O O . GLY B 1 135 ? 0.387 -22.25 -26.281 1 96.25 135 GLY B O 1
ATOM 4902 N N . SER B 1 136 ? 2.031 -20.828 -26.812 1 97.5 136 SER B N 1
ATOM 4903 C CA . SER B 1 136 ? 2.809 -21.922 -27.406 1 97.5 136 SER B CA 1
ATOM 4904 C C . SER B 1 136 ? 3.092 -23.016 -26.391 1 97.5 136 SER B C 1
ATOM 4906 O O . SER B 1 136 ? 2.887 -24.203 -26.672 1 97.5 136 SER B O 1
ATOM 4908 N N . THR B 1 137 ? 3.514 -22.609 -25.219 1 96 137 THR B N 1
ATOM 4909 C CA . THR B 1 137 ? 3.785 -23.609 -24.188 1 96 137 THR B CA 1
ATOM 4910 C C . THR B 1 137 ? 2.617 -23.703 -23.219 1 96 137 THR B C 1
ATOM 4912 O O . THR B 1 137 ? 2.414 -24.75 -22.594 1 96 137 THR B O 1
ATOM 4915 N N . ASP B 1 138 ? 1.767 -22.734 -23.062 1 92.75 138 ASP B N 1
ATOM 4916 C CA . ASP B 1 138 ? 0.709 -22.656 -22.062 1 92.75 138 ASP B CA 1
ATOM 4917 C C . ASP B 1 138 ? -0.602 -22.188 -22.688 1 92.75 138 ASP B C 1
ATOM 4919 O O . ASP B 1 138 ? -0.918 -21 -22.625 1 92.75 138 ASP B O 1
ATOM 4923 N N . ASN B 1 139 ? -1.411 -23.047 -23.234 1 92.88 139 ASN B N 1
ATOM 4924 C CA . ASN B 1 139 ? -1.218 -24.484 -23.219 1 92.88 139 ASN B CA 1
ATOM 4925 C C . ASN B 1 139 ? -1.562 -25.125 -24.562 1 92.88 139 ASN B C 1
ATOM 4927 O O . ASN B 1 139 ? -1.858 -26.312 -24.625 1 92.88 139 ASN B O 1
ATOM 4931 N N . LYS B 1 140 ? -1.557 -24.359 -25.594 1 98 140 LYS B N 1
ATOM 4932 C CA . LYS B 1 140 ? -1.953 -24.828 -26.906 1 98 140 LYS B CA 1
ATOM 4933 C C . LYS B 1 140 ? -0.96 -25.844 -27.453 1 98 140 LYS B C 1
ATOM 4935 O O . LYS B 1 140 ? -1.356 -26.828 -28.078 1 98 140 LYS B O 1
ATOM 4940 N N . GLY B 1 141 ? 0.269 -25.609 -27.25 1 97.81 141 GLY B N 1
ATOM 4941 C CA . GLY B 1 141 ? 1.308 -26.516 -27.719 1 97.81 141 GLY B CA 1
ATOM 4942 C C . GLY B 1 141 ? 1.14 -27.922 -27.188 1 97.81 141 GLY B C 1
ATOM 4943 O O . GLY B 1 141 ? 0.988 -28.875 -27.969 1 97.81 141 GLY B O 1
ATOM 4944 N N . PRO B 1 142 ? 1.12 -28.078 -25.891 1 97.88 142 PRO B N 1
ATOM 4945 C CA . PRO B 1 142 ? 0.94 -29.422 -25.328 1 97.88 142 PRO B CA 1
ATOM 4946 C C . PRO B 1 142 ? -0.37 -30.078 -25.75 1 97.88 142 PRO B C 1
ATOM 4948 O O . PRO B 1 142 ? -0.41 -31.281 -26 1 97.88 142 PRO B O 1
ATOM 4951 N N . VAL B 1 143 ? -1.443 -29.359 -25.844 1 98 143 VAL B N 1
ATOM 4952 C CA . VAL B 1 143 ? -2.721 -29.891 -26.297 1 98 143 VAL B CA 1
ATOM 4953 C C . VAL B 1 143 ? -2.576 -30.438 -27.719 1 98 143 VAL B C 1
ATOM 4955 O O . VAL B 1 143 ? -2.996 -31.562 -28 1 98 143 VAL B O 1
ATOM 4958 N N . LEU B 1 144 ? -1.956 -29.688 -28.547 1 98.44 144 LEU B N 1
ATOM 4959 C CA . LEU B 1 144 ? -1.746 -30.125 -29.922 1 98.44 144 LEU B CA 1
ATOM 4960 C C . LEU B 1 144 ? -0.787 -31.312 -29.969 1 98.44 144 LEU B C 1
ATOM 4962 O O . LEU B 1 144 ? -0.927 -32.188 -30.828 1 98.44 144 LEU B O 1
ATOM 4966 N N . ALA B 1 145 ? 0.155 -31.312 -29.094 1 98.06 145 ALA B N 1
ATOM 4967 C CA . ALA B 1 145 ? 1.103 -32.438 -29.062 1 98.06 145 ALA B CA 1
ATOM 4968 C C . ALA B 1 145 ? 0.388 -33.75 -28.812 1 98.06 145 ALA B C 1
ATOM 4970 O O . ALA B 1 145 ? 0.72 -34.781 -29.438 1 98.06 145 ALA B O 1
ATOM 4971 N N . TRP B 1 146 ? -0.571 -33.75 -27.953 1 95.81 146 TRP B N 1
ATOM 4972 C CA . TRP B 1 146 ? -1.397 -34.938 -27.734 1 95.81 146 TRP B CA 1
ATOM 4973 C C . TRP B 1 146 ? -2.146 -35.312 -29 1 95.81 146 TRP B C 1
ATOM 4975 O O . TRP B 1 146 ? -2.186 -36.5 -29.375 1 95.81 146 TRP B O 1
ATOM 4985 N N . ILE B 1 147 ? -2.729 -34.406 -29.516 1 97.75 147 ILE B N 1
ATOM 4986 C CA . ILE B 1 147 ? -3.543 -34.625 -30.703 1 97.75 147 ILE B CA 1
ATOM 4987 C C . ILE B 1 147 ? -2.666 -35.156 -31.828 1 97.75 147 ILE B C 1
ATOM 4989 O O . ILE B 1 147 ? -3.051 -36.062 -32.531 1 97.75 147 ILE B O 1
ATOM 4993 N N . ASN B 1 148 ? -1.482 -34.562 -31.984 1 98.19 148 ASN B N 1
ATOM 4994 C CA . ASN B 1 148 ? -0.532 -35 -33 1 98.19 148 ASN B CA 1
ATOM 4995 C C . ASN B 1 148 ? -0.159 -36.469 -32.781 1 98.19 148 ASN B C 1
ATOM 4997 O O . ASN B 1 148 ? -0.035 -37.219 -33.781 1 98.19 148 ASN B O 1
ATOM 5001 N N . ALA B 1 149 ? 0.085 -36.844 -31.578 1 97.88 149 ALA B N 1
ATOM 5002 C CA . ALA B 1 149 ? 0.428 -38.25 -31.281 1 97.88 149 ALA B CA 1
ATOM 5003 C C . ALA B 1 149 ? -0.696 -39.188 -31.688 1 97.88 149 ALA B C 1
ATOM 5005 O O . ALA B 1 149 ? -0.447 -40.219 -32.312 1 97.88 149 ALA B O 1
ATOM 5006 N N . VAL B 1 150 ? -1.917 -38.844 -31.391 1 97.19 150 VAL B N 1
ATOM 5007 C CA . VAL B 1 150 ? -3.074 -39.656 -31.781 1 97.19 150 VAL B CA 1
ATOM 5008 C C . VAL B 1 150 ? -3.197 -39.688 -33.312 1 97.19 150 VAL B C 1
ATOM 5010 O O . VAL B 1 150 ? -3.447 -40.75 -33.875 1 97.19 150 VAL B O 1
ATOM 5013 N N . GLU B 1 151 ? -3.035 -38.531 -33.875 1 96.75 151 GLU B N 1
ATOM 5014 C CA . GLU B 1 151 ? -3.113 -38.438 -35.312 1 96.75 151 GLU B CA 1
ATOM 5015 C C . GLU B 1 151 ? -2.098 -39.344 -36 1 96.75 151 GLU B C 1
ATOM 5017 O O . GLU B 1 151 ? -2.367 -39.906 -37.062 1 96.75 151 GLU B O 1
ATOM 5022 N N . THR B 1 152 ? -0.998 -39.438 -35.438 1 97.38 152 THR B N 1
ATOM 5023 C CA . THR B 1 152 ? 0.052 -40.312 -36 1 97.38 152 THR B CA 1
ATOM 5024 C C . THR B 1 152 ? -0.416 -41.75 -36.062 1 97.38 152 THR B C 1
ATOM 5026 O O . THR B 1 152 ? -0.208 -42.406 -37.094 1 97.38 152 THR B O 1
ATOM 5029 N N . PHE B 1 153 ? -1.043 -42.281 -35.062 1 95.75 153 PHE B N 1
ATOM 5030 C CA . PHE B 1 153 ? -1.568 -43.625 -35.094 1 95.75 153 PHE B CA 1
ATOM 5031 C C . PHE B 1 153 ? -2.625 -43.781 -36.156 1 95.75 153 PHE B C 1
ATOM 5033 O O . PHE B 1 153 ? -2.65 -44.781 -36.875 1 95.75 153 PHE B O 1
ATOM 5040 N N . ARG B 1 154 ? -3.449 -42.812 -36.281 1 94.69 154 ARG B N 1
ATOM 5041 C CA . ARG B 1 154 ? -4.516 -42.844 -37.281 1 94.69 154 ARG B CA 1
ATOM 5042 C C . ARG B 1 154 ? -3.947 -42.781 -38.719 1 94.69 154 ARG B C 1
ATOM 5044 O O . ARG B 1 154 ? -4.371 -43.531 -39.594 1 94.69 154 ARG B O 1
ATOM 5051 N N . ALA B 1 155 ? -3.051 -41.938 -38.875 1 95.56 155 ALA B N 1
ATOM 5052 C CA . ALA B 1 155 ? -2.451 -41.75 -40.188 1 95.56 155 ALA B CA 1
ATOM 5053 C C . ALA B 1 155 ? -1.731 -43 -40.656 1 95.56 155 ALA B C 1
ATOM 5055 O O . ALA B 1 155 ? -1.733 -43.312 -41.844 1 95.56 155 ALA B O 1
ATOM 5056 N N . LEU B 1 156 ? -1.129 -43.688 -39.75 1 96.12 156 LEU B N 1
ATOM 5057 C CA . LEU B 1 156 ? -0.387 -44.906 -40.062 1 96.12 156 LEU B CA 1
ATOM 5058 C C . LEU B 1 156 ? -1.312 -46.125 -40.062 1 96.12 156 LEU B C 1
ATOM 5060 O O . LEU B 1 156 ? -0.858 -47.25 -40.25 1 96.12 156 LEU B O 1
ATOM 5064 N N . LYS B 1 157 ? -2.631 -45.969 -39.781 1 94.44 157 LYS B N 1
ATOM 5065 C CA . LYS B 1 157 ? -3.645 -47 -39.75 1 94.44 157 LYS B CA 1
ATOM 5066 C C . LYS B 1 157 ? -3.273 -48.094 -38.719 1 94.44 157 LYS B C 1
ATOM 5068 O O . LYS B 1 157 ? -3.455 -49.281 -39 1 94.44 157 LYS B O 1
ATOM 5073 N N . LEU B 1 158 ? -2.664 -47.562 -37.75 1 92.56 158 LEU B N 1
ATOM 5074 C CA . LEU B 1 158 ? -2.361 -48.438 -36.656 1 92.56 158 LEU B CA 1
ATOM 5075 C C . LEU B 1 158 ? -3.562 -48.594 -35.719 1 92.56 158 LEU B C 1
ATOM 5077 O O . LEU B 1 158 ? -4.375 -47.656 -35.594 1 92.56 158 LEU B O 1
ATOM 5081 N N . ALA B 1 159 ? -3.65 -49.781 -35.125 1 89.44 159 ALA B N 1
ATOM 5082 C CA . ALA B 1 159 ? -4.66 -49.938 -34.062 1 89.44 159 ALA B CA 1
ATOM 5083 C C . ALA B 1 159 ? -4.418 -48.938 -32.938 1 89.44 159 ALA B C 1
ATOM 5085 O O . ALA B 1 159 ? -3.275 -48.75 -32.5 1 89.44 159 ALA B O 1
ATOM 5086 N N . ILE B 1 160 ? -5.434 -48.344 -32.469 1 89.75 160 ILE B N 1
ATOM 5087 C CA . ILE B 1 160 ? -5.273 -47.406 -31.375 1 89.75 160 ILE B CA 1
ATOM 5088 C C . ILE B 1 160 ? -4.965 -48.188 -30.094 1 89.75 160 ILE B C 1
ATOM 5090 O O . ILE B 1 160 ? -5.695 -49.094 -29.719 1 89.75 160 ILE B O 1
ATOM 5094 N N . PRO B 1 161 ? -3.984 -47.781 -29.453 1 92.19 161 PRO B N 1
ATOM 5095 C CA . PRO B 1 161 ? -3.52 -48.594 -28.312 1 92.19 161 PRO B CA 1
ATOM 5096 C C . PRO B 1 161 ? -4.387 -48.375 -27.062 1 92.19 161 PRO B C 1
ATOM 5098 O O . PRO B 1 161 ? -4.391 -49.25 -26.172 1 92.19 161 PRO B O 1
ATOM 5101 N N . VAL B 1 162 ? -5.039 -47.281 -27 1 95.69 162 VAL B N 1
ATOM 5102 C CA . VAL B 1 162 ? -5.902 -46.938 -25.875 1 95.69 162 VAL B CA 1
ATOM 5103 C C . VAL B 1 162 ? -7.141 -46.188 -26.375 1 95.69 162 VAL B C 1
ATOM 5105 O O . VAL B 1 162 ? -7.176 -45.75 -27.531 1 95.69 162 VAL B O 1
ATOM 5108 N N . ASN B 1 163 ? -8.219 -46.219 -25.484 1 96.75 163 ASN B N 1
ATOM 5109 C CA . ASN B 1 163 ? -9.32 -45.312 -25.75 1 96.75 163 ASN B CA 1
ATOM 5110 C C . ASN B 1 163 ? -8.977 -43.875 -25.328 1 96.75 163 ASN B C 1
ATOM 5112 O O . ASN B 1 163 ? -8.438 -43.688 -24.25 1 96.75 163 ASN B O 1
ATOM 5116 N N . PHE B 1 164 ? -9.289 -43.031 -26.25 1 97.31 164 PHE B N 1
ATOM 5117 C CA . PHE B 1 164 ? -8.938 -41.625 -25.969 1 97.31 164 PHE B CA 1
ATOM 5118 C C . PHE B 1 164 ? -10.18 -40.812 -25.609 1 97.31 164 PHE B C 1
ATOM 5120 O O . PHE B 1 164 ? -11.203 -40.906 -26.281 1 97.31 164 PHE B O 1
ATOM 5127 N N . LYS B 1 165 ? -10.055 -40.094 -24.531 1 97.75 165 LYS B N 1
ATOM 5128 C CA . LYS B 1 165 ? -11 -39.031 -24.172 1 97.75 165 LYS B CA 1
ATOM 5129 C C . LYS B 1 165 ? -10.289 -37.688 -23.984 1 97.75 165 LYS B C 1
ATOM 5131 O O . LYS B 1 165 ? -9.125 -37.656 -23.594 1 97.75 165 LYS B O 1
ATOM 5136 N N . PHE B 1 166 ? -10.977 -36.656 -24.406 1 98 166 PHE B N 1
ATOM 5137 C CA . PHE B 1 166 ? -10.43 -35.312 -24.312 1 98 166 PHE B CA 1
ATOM 5138 C C . PHE B 1 166 ? -11.375 -34.375 -23.562 1 98 166 PHE B C 1
ATOM 5140 O O . PHE B 1 166 ? -12.594 -34.438 -23.766 1 98 166 PHE B O 1
ATOM 5147 N N . ILE B 1 167 ? -10.797 -33.656 -22.672 1 97.94 167 ILE B N 1
ATOM 5148 C CA . ILE B 1 167 ? -11.508 -32.531 -22.094 1 97.94 167 ILE B CA 1
ATOM 5149 C C . ILE B 1 167 ? -10.688 -31.234 -22.266 1 97.94 167 ILE B C 1
ATOM 5151 O O . ILE B 1 167 ? -9.594 -31.125 -21.719 1 97.94 167 ILE B O 1
ATOM 5155 N N . ILE B 1 168 ? -11.203 -30.266 -23.031 1 98.06 168 ILE B N 1
ATOM 5156 C CA . ILE B 1 168 ? -10.508 -29.016 -23.344 1 98.06 168 ILE B CA 1
ATOM 5157 C C . ILE B 1 168 ? -11.367 -27.828 -22.938 1 98.06 168 ILE B C 1
ATOM 5159 O O . ILE B 1 168 ? -12.547 -27.75 -23.297 1 98.06 168 ILE B O 1
ATOM 5163 N N . GLU B 1 169 ? -10.75 -26.938 -22.172 1 97.06 169 GLU B N 1
ATOM 5164 C CA . GLU B 1 169 ? -11.516 -25.766 -21.734 1 97.06 169 GLU B CA 1
ATOM 5165 C C . GLU B 1 169 ? -10.883 -24.469 -22.234 1 97.06 169 GLU B C 1
ATOM 5167 O O . GLU B 1 169 ? -9.789 -24.484 -22.797 1 97.06 169 GLU B O 1
ATOM 5172 N N . GLY B 1 170 ? -11.664 -23.359 -22.031 1 96.06 170 GLY B N 1
ATOM 5173 C CA . GLY B 1 170 ? -11.211 -22.062 -22.516 1 96.06 170 GLY B CA 1
ATOM 5174 C C . GLY B 1 170 ? -11.18 -20.984 -21.453 1 96.06 170 GLY B C 1
ATOM 5175 O O . GLY B 1 170 ? -11.141 -19.797 -21.75 1 96.06 170 GLY B O 1
ATOM 5176 N N . MET B 1 171 ? -11.203 -21.422 -20.141 1 93.94 171 MET B N 1
ATOM 5177 C CA . MET B 1 171 ? -11.297 -20.406 -19.094 1 93.94 171 MET B CA 1
ATOM 5178 C C . MET B 1 171 ? -10.312 -20.703 -17.969 1 93.94 171 MET B C 1
ATOM 5180 O O . MET B 1 171 ? -10.508 -20.266 -16.844 1 93.94 171 MET B O 1
ATOM 5184 N N . GLU B 1 172 ? -9.266 -21.469 -18.234 1 89.75 172 GLU B N 1
ATOM 5185 C CA . GLU B 1 172 ? -8.312 -21.828 -17.188 1 89.75 172 GLU B CA 1
ATOM 5186 C C . GLU B 1 172 ? -7.633 -20.594 -16.609 1 89.75 172 GLU B C 1
ATOM 5188 O O . GLU B 1 172 ? -7.484 -20.484 -15.391 1 89.75 172 GLU B O 1
ATOM 5193 N N . GLU B 1 173 ? -7.332 -19.641 -17.406 1 83.19 173 GLU B N 1
ATOM 5194 C CA . GLU B 1 173 ? -6.605 -18.453 -16.984 1 83.19 173 GLU B CA 1
ATOM 5195 C C . GLU B 1 173 ? -7.516 -17.484 -16.234 1 83.19 173 GLU B C 1
ATOM 5197 O O . GLU B 1 173 ? -7.043 -16.516 -15.648 1 83.19 173 GLU B O 1
ATOM 5202 N N . ALA B 1 174 ? -8.766 -17.734 -16.375 1 81.81 174 ALA B N 1
ATOM 5203 C CA . ALA B 1 174 ? -9.758 -16.891 -15.711 1 81.81 174 ALA B CA 1
ATOM 5204 C C . ALA B 1 174 ? -10.531 -17.688 -14.656 1 81.81 174 ALA B C 1
ATOM 5206 O O . ALA B 1 174 ? -11.727 -17.453 -14.453 1 81.81 174 ALA B O 1
ATOM 5207 N N . GLY B 1 175 ? -9.938 -18.797 -14.172 1 80.62 175 GLY B N 1
ATOM 5208 C CA . GLY B 1 175 ? -10.461 -19.453 -12.992 1 80.62 175 GLY B CA 1
ATOM 5209 C C . GLY B 1 175 ? -11.234 -20.719 -13.312 1 80.62 175 GLY B C 1
ATOM 5210 O O . GLY B 1 175 ? -11.852 -21.328 -12.422 1 80.62 175 GLY B O 1
ATOM 5211 N N . SER B 1 176 ? -11.289 -21.094 -14.547 1 90.56 176 SER B N 1
ATOM 5212 C CA . SER B 1 176 ? -11.984 -22.312 -14.961 1 90.56 176 SER B CA 1
ATOM 5213 C C . SER B 1 176 ? -13.445 -22.281 -14.531 1 90.56 176 SER B C 1
ATOM 5215 O O . SER B 1 176 ? -13.953 -23.266 -13.969 1 90.56 176 SER B O 1
ATOM 5217 N N . LEU B 1 177 ? -14.062 -21.219 -14.805 1 87 177 LEU B N 1
ATOM 5218 C CA . LEU B 1 177 ? -15.445 -21.031 -14.391 1 87 177 LEU B CA 1
ATOM 5219 C C . LEU B 1 177 ? -16.344 -22.109 -15 1 87 177 LEU B C 1
ATOM 5221 O O . LEU B 1 177 ? -16.328 -22.328 -16.219 1 87 177 LEU B O 1
ATOM 5225 N N . GLY B 1 178 ? -17.078 -22.797 -14.156 1 90.12 178 GLY B N 1
ATOM 5226 C CA . GLY B 1 178 ? -18.062 -23.781 -14.602 1 90.12 178 GLY B CA 1
ATOM 5227 C C . GLY B 1 178 ? -17.484 -25.172 -14.727 1 90.12 178 GLY B C 1
ATOM 5228 O O . GLY B 1 178 ? -18.234 -26.156 -14.828 1 90.12 178 GLY B O 1
ATOM 5229 N N . LEU B 1 179 ? -16.203 -25.328 -14.727 1 93.31 179 LEU B N 1
ATOM 5230 C CA . LEU B 1 179 ? -15.578 -26.625 -14.961 1 93.31 179 LEU B CA 1
ATOM 5231 C C . LEU B 1 179 ? -15.898 -27.594 -13.836 1 93.31 179 LEU B C 1
ATOM 5233 O O . LEU B 1 179 ? -16.203 -28.766 -14.086 1 93.31 179 LEU B O 1
ATOM 5237 N N . GLU B 1 180 ? -15.789 -27.203 -12.641 1 92.75 180 GLU B N 1
ATOM 5238 C CA . GLU B 1 180 ? -16.031 -28.062 -11.484 1 92.75 180 GLU B CA 1
ATOM 5239 C C . GLU B 1 180 ? -17.422 -28.688 -11.539 1 92.75 180 GLU B C 1
ATOM 5241 O O . GLU B 1 180 ? -17.578 -29.891 -11.328 1 92.75 180 GLU B O 1
ATOM 5246 N N . LYS B 1 181 ? -18.406 -27.891 -11.812 1 94.25 181 LYS B N 1
ATOM 5247 C CA . LYS B 1 181 ? -19.781 -28.375 -11.93 1 94.25 181 LYS B CA 1
ATOM 5248 C C . LYS B 1 181 ? -19.906 -29.406 -13.055 1 94.25 181 LYS B C 1
ATOM 5250 O O . LYS B 1 181 ? -20.562 -30.438 -12.891 1 94.25 181 LYS B O 1
ATOM 5255 N N . LEU B 1 182 ? -19.281 -29.109 -14.117 1 96.06 182 LEU B N 1
ATOM 5256 C CA . LEU B 1 182 ? -19.328 -30.031 -15.25 1 96.06 182 LEU B CA 1
ATOM 5257 C C . LEU B 1 182 ? -18.719 -31.375 -14.867 1 96.06 182 LEU B C 1
ATOM 5259 O O . LEU B 1 182 ? -19.25 -32.438 -15.227 1 96.06 182 LEU B O 1
ATOM 5263 N N . LEU B 1 183 ? -17.562 -31.328 -14.234 1 96.31 183 LEU B N 1
ATOM 5264 C CA . LEU B 1 183 ? -16.906 -32.562 -13.836 1 96.31 183 LEU B CA 1
ATOM 5265 C C . LEU B 1 183 ? -17.797 -33.406 -12.93 1 96.31 183 LEU B C 1
ATOM 5267 O O . LEU B 1 183 ? -17.859 -34.625 -13.07 1 96.31 183 LEU B O 1
ATOM 5271 N N . GLU B 1 184 ? -18.484 -32.781 -12.039 1 96.19 184 GLU B N 1
ATOM 5272 C CA . GLU B 1 184 ? -19.422 -33.469 -11.156 1 96.19 184 GLU B CA 1
ATOM 5273 C C . GLU B 1 184 ? -20.547 -34.094 -11.945 1 96.19 184 GLU B C 1
ATOM 5275 O O . GLU B 1 184 ? -20.922 -35.25 -11.688 1 96.19 184 GLU B O 1
ATOM 5280 N N . GLU B 1 185 ? -21 -33.375 -12.828 1 95.94 185 GLU B N 1
ATOM 5281 C CA . GLU B 1 185 ? -22.125 -33.844 -13.641 1 95.94 185 GLU B CA 1
ATOM 5282 C C . GLU B 1 185 ? -21.703 -35.031 -14.523 1 95.94 185 GLU B C 1
ATOM 5284 O O . GLU B 1 185 ? -22.5 -35.938 -14.797 1 95.94 185 GLU B O 1
ATOM 5289 N N . GLU B 1 186 ? -20.484 -35 -14.945 1 96.31 186 GLU B N 1
ATOM 5290 C CA . GLU B 1 186 ? -20.016 -36 -15.906 1 96.31 186 GLU B CA 1
ATOM 5291 C C . GLU B 1 186 ? -19.297 -37.156 -15.211 1 96.31 186 GLU B C 1
ATOM 5293 O O . GLU B 1 186 ? -18.797 -38.062 -15.867 1 96.31 186 GLU B O 1
ATOM 5298 N N . LYS B 1 187 ? -19.25 -37.125 -13.938 1 95.38 187 LYS B N 1
ATOM 5299 C CA . LYS B 1 187 ? -18.516 -38.125 -13.148 1 95.38 187 LYS B CA 1
ATOM 5300 C C . LYS B 1 187 ? -18.953 -39.531 -13.484 1 95.38 187 LYS B C 1
ATOM 5302 O O . LYS B 1 187 ? -18.109 -40.438 -13.664 1 95.38 187 LYS B O 1
ATOM 5307 N N . GLN B 1 188 ? -20.25 -39.75 -13.703 1 94.62 188 GLN B N 1
ATOM 5308 C CA . GLN B 1 188 ? -20.797 -41.094 -13.93 1 94.62 188 GLN B CA 1
ATOM 5309 C C . GLN B 1 188 ? -21.125 -41.312 -15.406 1 94.62 188 GLN B C 1
ATOM 5311 O O . GLN B 1 188 ? -21.719 -42.312 -15.773 1 94.62 188 GLN B O 1
ATOM 5316 N N . CYS B 1 189 ? -20.781 -40.375 -16.25 1 95.31 189 CYS B N 1
ATOM 5317 C CA . CYS B 1 189 ? -21.031 -40.469 -17.672 1 95.31 189 CYS B CA 1
ATOM 5318 C C . CYS B 1 189 ? -19.719 -40.438 -18.469 1 95.31 189 CYS B C 1
ATOM 5320 O O . CYS B 1 189 ? -19.125 -41.5 -18.719 1 95.31 189 CYS B O 1
ATOM 5322 N N . PHE B 1 190 ? -19.266 -39.344 -18.688 1 96.25 190 PHE B N 1
ATOM 5323 C CA . PHE B 1 190 ? -18.062 -39.156 -19.5 1 96.25 190 PHE B CA 1
ATOM 5324 C C . PHE B 1 190 ? -16.859 -39.812 -18.844 1 96.25 190 PHE B C 1
ATOM 5326 O O . PHE B 1 190 ? -16.031 -40.406 -19.516 1 96.25 190 PHE B O 1
ATOM 5333 N N . PHE B 1 191 ? -16.812 -39.719 -17.531 1 96.06 191 PHE B N 1
ATOM 5334 C CA . PHE B 1 191 ? -15.609 -40.156 -16.828 1 96.06 191 PHE B CA 1
ATOM 5335 C C . PHE B 1 191 ? -15.789 -41.562 -16.281 1 96.06 191 PHE B C 1
ATOM 5337 O O . PHE B 1 191 ? -14.867 -42.125 -15.703 1 96.06 191 PHE B O 1
ATOM 5344 N N . SER B 1 192 ? -16.875 -42.156 -16.438 1 94.5 192 SER B N 1
ATOM 5345 C CA . SER B 1 192 ? -17.219 -43.438 -15.805 1 94.5 192 SER B CA 1
ATOM 5346 C C . SER B 1 192 ? -16.219 -44.531 -16.172 1 94.5 192 SER B C 1
ATOM 5348 O O . SER B 1 192 ? -15.859 -45.344 -15.336 1 94.5 192 SER B O 1
ATOM 5350 N N . ASP B 1 193 ? -15.734 -44.531 -17.375 1 93.44 193 ASP B N 1
ATOM 5351 C CA . ASP B 1 193 ? -14.859 -45.594 -17.828 1 93.44 193 ASP B CA 1
ATOM 5352 C C . ASP B 1 193 ? -13.43 -45.094 -18 1 93.44 193 ASP B C 1
ATOM 5354 O O . ASP B 1 193 ? -12.602 -45.781 -18.609 1 93.44 193 ASP B O 1
ATOM 5358 N N . VAL B 1 194 ? -13.203 -43.938 -17.516 1 95.38 194 VAL B N 1
ATOM 5359 C CA . VAL B 1 194 ? -11.852 -43.406 -17.594 1 95.38 194 VAL B CA 1
ATOM 5360 C C . VAL B 1 194 ? -10.961 -44.094 -16.562 1 95.38 194 VAL B C 1
ATOM 5362 O O . VAL B 1 194 ? -11.344 -44.219 -15.391 1 95.38 194 VAL B O 1
ATOM 5365 N N . ASP B 1 195 ? -9.805 -44.5 -16.969 1 93.56 195 ASP B N 1
ATOM 5366 C CA . ASP B 1 195 ? -8.852 -45.094 -16.047 1 93.56 195 ASP B CA 1
ATOM 5367 C C . ASP B 1 195 ? -7.828 -44.094 -15.555 1 93.56 195 ASP B C 1
ATOM 5369 O O . ASP B 1 195 ? -7.438 -44.094 -14.383 1 93.56 195 ASP B O 1
ATOM 5373 N N . PHE B 1 196 ? -7.398 -43.281 -16.484 1 93.81 196 PHE B N 1
ATOM 5374 C CA . PHE B 1 196 ? -6.301 -42.375 -16.219 1 93.81 196 PHE B CA 1
ATOM 5375 C C . PHE B 1 196 ? -6.613 -40.969 -16.75 1 93.81 196 PHE B C 1
ATOM 5377 O O . PHE B 1 196 ? -7.215 -40.844 -17.828 1 93.81 196 PHE B O 1
ATOM 5384 N N . ILE B 1 197 ? -6.18 -40 -16 1 95.69 197 ILE B N 1
ATOM 5385 C CA . ILE B 1 197 ? -6.27 -38.625 -16.453 1 95.69 197 ILE B CA 1
ATOM 5386 C C . ILE B 1 197 ? -4.867 -38.031 -16.594 1 95.69 197 ILE B C 1
ATOM 5388 O O . ILE B 1 197 ? -4.047 -38.125 -15.68 1 95.69 197 ILE B O 1
ATOM 5392 N N . VAL B 1 198 ? -4.617 -37.406 -17.719 1 96.12 198 VAL B N 1
ATOM 5393 C CA . VAL B 1 198 ? -3.307 -36.812 -18 1 96.12 198 VAL B CA 1
ATOM 5394 C C . VAL B 1 198 ? -3.443 -35.312 -18.203 1 96.12 198 VAL B C 1
ATOM 5396 O O . VAL B 1 198 ? -4.246 -34.844 -19.016 1 96.12 198 VAL B O 1
ATOM 5399 N N . ILE B 1 199 ? -2.654 -34.594 -17.469 1 95.31 199 ILE B N 1
ATOM 5400 C CA . ILE B 1 199 ? -2.613 -33.125 -17.562 1 95.31 199 ILE B CA 1
ATOM 5401 C C . ILE B 1 199 ? -1.22 -32.688 -18 1 95.31 199 ILE B C 1
ATOM 5403 O O . ILE B 1 199 ? -0.223 -33.031 -17.344 1 95.31 199 ILE B O 1
ATOM 5407 N N . SER B 1 200 ? -1.147 -31.953 -19.078 1 93.06 200 SER B N 1
ATOM 5408 C CA . SER B 1 200 ? 0.129 -31.438 -19.547 1 93.06 200 SER B CA 1
ATOM 5409 C C . SER B 1 200 ? 0.151 -29.906 -19.484 1 93.06 200 SER B C 1
ATOM 5411 O O . SER B 1 200 ? 0.098 -29.234 -20.516 1 93.06 200 SER B O 1
ATOM 5413 N N . ASP B 1 201 ? 0.151 -29.406 -18.297 1 88.44 201 ASP B N 1
ATOM 5414 C CA . ASP B 1 201 ? 0.099 -27.969 -18.047 1 88.44 201 ASP B CA 1
ATOM 5415 C C . ASP B 1 201 ? 1.159 -27.547 -17.031 1 88.44 201 ASP B C 1
ATOM 5417 O O . ASP B 1 201 ? 0.831 -27.031 -15.953 1 88.44 201 ASP B O 1
ATOM 5421 N N . ASN B 1 202 ? 2.402 -27.875 -17.156 1 88.12 202 ASN B N 1
ATOM 5422 C CA . ASN B 1 202 ? 3.561 -27.516 -16.359 1 88.12 202 ASN B CA 1
ATOM 5423 C C . ASN B 1 202 ? 4.84 -27.5 -17.188 1 88.12 202 ASN B C 1
ATOM 5425 O O . ASN B 1 202 ? 4.809 -27.766 -18.391 1 88.12 202 ASN B O 1
ATOM 5429 N N . LEU B 1 203 ? 5.898 -27.141 -16.516 1 88.5 203 LEU B N 1
ATOM 5430 C CA . LEU B 1 203 ? 7.199 -27.094 -17.172 1 88.5 203 LEU B CA 1
ATOM 5431 C C . LEU B 1 203 ? 8.188 -28.031 -16.484 1 88.5 203 LEU B C 1
ATOM 5433 O O . LEU B 1 203 ? 7.953 -28.469 -15.359 1 88.5 203 LEU B O 1
ATOM 5437 N N . TRP B 1 204 ? 9.227 -28.328 -17.281 1 90.88 204 TRP B N 1
ATOM 5438 C CA . TRP B 1 204 ? 10.391 -28.969 -16.688 1 90.88 204 TRP B CA 1
ATOM 5439 C C . TRP B 1 204 ? 11.141 -28 -15.781 1 90.88 204 TRP B C 1
ATOM 5441 O O . TRP B 1 204 ? 10.898 -26.797 -15.82 1 90.88 204 TRP B O 1
ATOM 5451 N N . LEU B 1 205 ? 11.961 -28.562 -14.953 1 87.31 205 LEU B N 1
ATOM 5452 C CA . LEU B 1 205 ? 12.797 -27.734 -14.094 1 87.31 205 LEU B CA 1
ATOM 5453 C C . LEU B 1 205 ? 14.016 -27.219 -14.852 1 87.31 205 LEU B C 1
ATOM 5455 O O . LEU B 1 205 ? 14.484 -26.109 -14.594 1 87.31 205 LEU B O 1
ATOM 5459 N N . SER B 1 206 ? 14.508 -28.078 -15.719 1 84.5 206 SER B N 1
ATOM 5460 C CA . SER B 1 206 ? 15.68 -27.75 -16.531 1 84.5 206 SER B CA 1
ATOM 5461 C C . SER B 1 206 ? 15.297 -27.5 -17.984 1 84.5 206 SER B C 1
ATOM 5463 O O . SER B 1 206 ? 14.18 -27.828 -18.391 1 84.5 206 SER B O 1
ATOM 5465 N N . LYS B 1 207 ? 16.297 -27.016 -18.719 1 84.5 207 LYS B N 1
ATOM 5466 C CA . LYS B 1 207 ? 16.078 -26.766 -20.141 1 84.5 207 LYS B CA 1
ATOM 5467 C C . LYS B 1 207 ? 16.219 -28.062 -20.938 1 84.5 207 LYS B C 1
ATOM 5469 O O . LYS B 1 207 ? 15.734 -28.156 -22.078 1 84.5 207 LYS B O 1
ATOM 5474 N N . LYS B 1 208 ? 16.828 -28.984 -20.344 1 86.31 208 LYS B N 1
ATOM 5475 C CA . LYS B 1 208 ? 17.25 -30.125 -21.156 1 86.31 208 LYS B CA 1
ATOM 5476 C C . LYS B 1 208 ? 16.625 -31.422 -20.656 1 86.31 208 LYS B C 1
ATOM 5478 O O . LYS B 1 208 ? 16.188 -32.25 -21.469 1 86.31 208 LYS B O 1
ATOM 5483 N N . LYS B 1 209 ? 16.5 -31.594 -19.375 1 92.06 209 LYS B N 1
ATOM 5484 C CA . LYS B 1 209 ? 16.062 -32.875 -18.812 1 92.06 209 LYS B CA 1
ATOM 5485 C C . LYS B 1 209 ? 14.547 -32.906 -18.609 1 92.06 209 LYS B C 1
ATOM 5487 O O . LYS B 1 209 ? 14 -32.031 -17.938 1 92.06 209 LYS B O 1
ATOM 5492 N N . PRO B 1 210 ? 13.891 -33.906 -19.203 1 95.19 210 PRO B N 1
ATOM 5493 C CA . PRO B 1 210 ? 12.445 -34 -18.969 1 95.19 210 PRO B CA 1
ATOM 5494 C C . PRO B 1 210 ? 12.102 -34.219 -17.5 1 95.19 210 PRO B C 1
ATOM 5496 O O . PRO B 1 210 ? 12.938 -34.688 -16.719 1 95.19 210 PRO B O 1
ATOM 5499 N N . ALA B 1 211 ? 10.906 -33.844 -17.188 1 95 211 ALA B N 1
ATOM 5500 C CA . ALA B 1 211 ? 10.469 -34 -15.797 1 95 211 ALA B CA 1
ATOM 5501 C C . ALA B 1 211 ? 9 -34.375 -15.727 1 95 211 ALA B C 1
ATOM 5503 O O . ALA B 1 211 ? 8.234 -34.125 -16.656 1 95 211 ALA B O 1
ATOM 5504 N N . LEU B 1 212 ? 8.648 -35.094 -14.68 1 95.75 212 LEU B N 1
ATOM 5505 C CA . LEU B 1 212 ? 7.27 -35.375 -14.289 1 95.75 212 LEU B CA 1
ATOM 5506 C C . LEU B 1 212 ? 6.934 -34.656 -12.977 1 95.75 212 LEU B C 1
ATOM 5508 O O . LEU B 1 212 ? 7.711 -34.719 -12.023 1 95.75 212 LEU B O 1
ATOM 5512 N N . THR B 1 213 ? 5.836 -34 -12.977 1 94.94 213 THR B N 1
ATOM 5513 C CA . THR B 1 213 ? 5.406 -33.344 -11.758 1 94.94 213 THR B CA 1
ATOM 5514 C C . THR B 1 213 ? 4.527 -34.25 -10.914 1 94.94 213 THR B C 1
ATOM 5516 O O . THR B 1 213 ? 3.561 -34.844 -11.414 1 94.94 213 THR B O 1
ATOM 5519 N N . TYR B 1 214 ? 4.836 -34.406 -9.641 1 94.12 214 TYR B N 1
ATOM 5520 C CA . TYR B 1 214 ? 4.051 -35.344 -8.844 1 94.12 214 TYR B CA 1
ATOM 5521 C C . TYR B 1 214 ? 3.432 -34.625 -7.641 1 94.12 214 TYR B C 1
ATOM 5523 O O . TYR B 1 214 ? 2.848 -35.281 -6.77 1 94.12 214 TYR B O 1
ATOM 5531 N N . GLY B 1 215 ? 3.572 -33.312 -7.629 1 93.75 215 GLY B N 1
ATOM 5532 C CA . GLY B 1 215 ? 2.943 -32.594 -6.531 1 93.75 215 GLY B CA 1
ATOM 5533 C C . GLY B 1 215 ? 2.934 -31.094 -6.738 1 93.75 215 GLY B C 1
ATOM 5534 O O . GLY B 1 215 ? 3.781 -30.562 -7.453 1 93.75 215 GLY B O 1
ATOM 5535 N N . THR B 1 216 ? 1.967 -30.453 -6.133 1 94.56 216 THR B N 1
ATOM 5536 C CA . THR B 1 216 ? 1.85 -29 -6.086 1 94.56 216 THR B CA 1
ATOM 5537 C C . THR B 1 216 ? 1.442 -28.531 -4.691 1 94.56 216 THR B C 1
ATOM 5539 O O . THR B 1 216 ? 0.777 -29.266 -3.955 1 94.56 216 THR B O 1
ATOM 5542 N N . ARG B 1 217 ? 1.878 -27.328 -4.359 1 95.5 217 ARG B N 1
ATOM 5543 C CA . ARG B 1 217 ? 1.469 -26.781 -3.068 1 95.5 217 ARG B CA 1
ATOM 5544 C C . ARG B 1 217 ? 0.082 -26.156 -3.154 1 95.5 217 ARG B C 1
ATOM 5546 O O . ARG B 1 217 ? -0.393 -25.828 -4.246 1 95.5 217 ARG B O 1
ATOM 5553 N N . GLY B 1 218 ? -0.532 -26.172 -1.976 1 94.75 218 GLY B N 1
ATOM 5554 C CA . GLY B 1 218 ? -1.735 -25.375 -1.813 1 94.75 218 GLY B CA 1
ATOM 5555 C C . GLY B 1 218 ? -1.45 -23.938 -1.405 1 94.75 218 GLY B C 1
ATOM 5556 O O . GLY B 1 218 ? -0.322 -23.453 -1.543 1 94.75 218 GLY B O 1
ATOM 5557 N N . ASN B 1 219 ? -2.561 -23.281 -1.059 1 94.81 219 ASN B N 1
ATOM 5558 C CA . ASN B 1 219 ? -2.396 -21.891 -0.658 1 94.81 219 ASN B CA 1
ATOM 5559 C C . ASN B 1 219 ? -3.479 -21.453 0.33 1 94.81 219 ASN B C 1
ATOM 5561 O O . ASN B 1 219 ? -4.648 -21.812 0.167 1 94.81 219 ASN B O 1
ATOM 5565 N N . ALA B 1 220 ? -3.072 -20.922 1.375 1 97.38 220 ALA B N 1
ATOM 5566 C CA . ALA B 1 220 ? -3.963 -20.234 2.305 1 97.38 220 ALA B CA 1
ATOM 5567 C C . ALA B 1 220 ? -3.662 -18.734 2.348 1 97.38 220 ALA B C 1
ATOM 5569 O O . ALA B 1 220 ? -2.637 -18.312 2.889 1 97.38 220 ALA B O 1
ATOM 5570 N N . CYS B 1 221 ? -4.605 -17.969 1.801 1 96.31 221 CYS B N 1
ATOM 5571 C CA . CYS B 1 221 ? -4.418 -16.531 1.766 1 96.31 221 CYS B CA 1
ATOM 5572 C C . CYS B 1 221 ? -5.145 -15.852 2.924 1 96.31 221 CYS B C 1
ATOM 5574 O O . CYS B 1 221 ? -6.285 -16.188 3.229 1 96.31 221 CYS B O 1
ATOM 5576 N N . PHE B 1 222 ? -4.488 -14.852 3.52 1 98.38 222 PHE B N 1
ATOM 5577 C CA . PHE B 1 222 ? -5.047 -14.234 4.719 1 98.38 222 PHE B CA 1
ATOM 5578 C C . PHE B 1 222 ? -5.125 -12.727 4.559 1 98.38 222 PHE B C 1
ATOM 5580 O O . PHE B 1 222 ? -4.254 -12.109 3.938 1 98.38 222 PHE B O 1
ATOM 5587 N N . PHE B 1 223 ? -6.203 -12.188 5.137 1 98.25 223 PHE B N 1
ATOM 5588 C CA . PHE B 1 223 ? -6.332 -10.766 5.422 1 98.25 223 PHE B CA 1
ATOM 5589 C C . PHE B 1 223 ? -6.254 -10.508 6.922 1 98.25 223 PHE B C 1
ATOM 5591 O O . PHE B 1 223 ? -6.934 -11.172 7.707 1 98.25 223 PHE B O 1
ATOM 5598 N N . VAL B 1 224 ? -5.406 -9.625 7.238 1 98.75 224 VAL B N 1
ATOM 5599 C CA . VAL B 1 224 ? -5.344 -9.125 8.609 1 98.75 224 VAL B CA 1
ATOM 5600 C C . VAL B 1 224 ? -5.742 -7.652 8.641 1 98.75 224 VAL B C 1
ATOM 5602 O O . VAL B 1 224 ? -4.957 -6.781 8.25 1 98.75 224 VAL B O 1
ATOM 5605 N N . GLU B 1 225 ? -6.906 -7.41 9.172 1 98.5 225 GLU B N 1
ATOM 5606 C CA . GLU B 1 225 ? -7.48 -6.066 9.18 1 98.5 225 GLU B CA 1
ATOM 5607 C C . GLU B 1 225 ? -7.387 -5.43 10.562 1 98.5 225 GLU B C 1
ATOM 5609 O O . GLU B 1 225 ? -7.75 -6.055 11.562 1 98.5 225 GLU B O 1
ATOM 5614 N N . VAL B 1 226 ? -6.816 -4.25 10.625 1 98.62 226 VAL B N 1
ATOM 5615 C CA . VAL B 1 226 ? -6.789 -3.449 11.844 1 98.62 226 VAL B CA 1
ATOM 5616 C C . VAL B 1 226 ? -7.52 -2.129 11.609 1 98.62 226 VAL B C 1
ATOM 5618 O O . VAL B 1 226 ? -7.215 -1.401 10.664 1 98.62 226 VAL B O 1
ATOM 5621 N N . GLU B 1 227 ? -8.469 -1.822 12.5 1 97.5 227 GLU B N 1
ATOM 5622 C CA . GLU B 1 227 ? -9.266 -0.608 12.398 1 97.5 227 GLU B CA 1
ATOM 5623 C C . GLU B 1 227 ? -9.227 0.197 13.695 1 97.5 227 GLU B C 1
ATOM 5625 O O . GLU B 1 227 ? -9.523 -0.328 14.766 1 97.5 227 GLU B O 1
ATOM 5630 N N . GLY B 1 228 ? -8.812 1.435 13.602 1 94.69 228 GLY B N 1
ATOM 5631 C CA . GLY B 1 228 ? -8.672 2.26 14.797 1 94.69 228 GLY B CA 1
ATOM 5632 C C . GLY B 1 228 ? -9.68 3.389 14.859 1 94.69 228 GLY B C 1
ATOM 5633 O O . GLY B 1 228 ? -9.906 3.959 15.93 1 94.69 228 GLY B O 1
ATOM 5634 N N . GLY B 1 229 ? -10.297 3.766 13.781 1 88.88 229 GLY B N 1
ATOM 5635 C CA . GLY B 1 229 ? -11.234 4.879 13.734 1 88.88 229 GLY B CA 1
ATOM 5636 C C . GLY B 1 229 ? -12.078 4.895 12.477 1 88.88 229 GLY B C 1
ATOM 5637 O O . GLY B 1 229 ? -12.094 3.916 11.719 1 88.88 229 GLY B O 1
ATOM 5638 N N . ASP B 1 230 ? -12.766 5.984 12.398 1 86.62 230 ASP B N 1
ATOM 5639 C CA . ASP B 1 230 ? -13.711 6.02 11.281 1 86.62 230 ASP B CA 1
ATOM 5640 C C . ASP B 1 230 ? -13.195 6.906 10.148 1 86.62 230 ASP B C 1
ATOM 5642 O O . ASP B 1 230 ? -13.836 7.02 9.102 1 86.62 230 ASP B O 1
ATOM 5646 N N . LYS B 1 231 ? -12.031 7.551 10.414 1 82.06 231 LYS B N 1
ATOM 5647 C CA . LYS B 1 231 ? -11.461 8.383 9.359 1 82.06 231 LYS B CA 1
ATOM 5648 C C . LYS B 1 231 ? -9.945 8.484 9.508 1 82.06 231 LYS B C 1
ATOM 5650 O O . LYS B 1 231 ? -9.406 8.312 10.602 1 82.06 231 LYS B O 1
ATOM 5655 N N . ASP B 1 232 ? -9.344 8.734 8.352 1 87.75 232 ASP B N 1
ATOM 5656 C CA . ASP B 1 232 ? -7.906 9.008 8.391 1 87.75 232 ASP B CA 1
ATOM 5657 C C . ASP B 1 232 ? -7.609 10.281 9.164 1 87.75 232 ASP B C 1
ATOM 5659 O O . ASP B 1 232 ? -8.438 11.195 9.211 1 87.75 232 ASP B O 1
ATOM 5663 N N . LEU B 1 233 ? -6.449 10.312 9.812 1 88.38 233 LEU B N 1
ATOM 5664 C CA . LEU B 1 233 ? -6.059 11.469 10.609 1 88.38 233 LEU B CA 1
ATOM 5665 C C . LEU B 1 233 ? -4.746 12.062 10.102 1 88.38 233 LEU B C 1
ATOM 5667 O O . LEU B 1 233 ? -3.953 11.367 9.461 1 88.38 233 LEU B O 1
ATOM 5671 N N . HIS B 1 234 ? -4.578 13.32 10.32 1 87.06 234 HIS B N 1
ATOM 5672 C CA . HIS B 1 234 ? -3.328 14.016 10.031 1 87.06 234 HIS B CA 1
ATOM 5673 C C . HIS B 1 234 ? -2.295 13.773 11.125 1 87.06 234 HIS B C 1
ATOM 5675 O O . HIS B 1 234 ? -2.553 14.047 12.297 1 87.06 234 HIS B O 1
ATOM 5681 N N . SER B 1 235 ? -1.104 13.336 10.789 1 92.44 235 SER B N 1
ATOM 5682 C CA . SER B 1 235 ? -0.125 12.906 11.781 1 92.44 235 SER B CA 1
ATOM 5683 C C . SER B 1 235 ? 0.449 14.094 12.539 1 92.44 235 SER B C 1
ATOM 5685 O O . SER B 1 235 ? 0.979 13.938 13.641 1 92.44 235 SER B O 1
ATOM 5687 N N . GLY B 1 236 ? 0.422 15.258 11.984 1 90.44 236 GLY B N 1
ATOM 5688 C CA . GLY B 1 236 ? 0.841 16.438 12.719 1 90.44 236 GLY B CA 1
ATOM 5689 C C . GLY B 1 236 ? -0.112 16.828 13.836 1 90.44 236 GLY B C 1
ATOM 5690 O O . GLY B 1 236 ? 0.319 17.109 14.953 1 90.44 236 GLY B O 1
ATOM 5691 N N . THR B 1 237 ? -1.34 16.766 13.562 1 86.12 237 THR B N 1
ATOM 5692 C CA . THR B 1 237 ? -2.375 17.188 14.5 1 86.12 237 THR B CA 1
ATOM 5693 C C . THR B 1 237 ? -2.615 16.109 15.555 1 86.12 237 THR B C 1
ATOM 5695 O O . THR B 1 237 ? -2.908 16.406 16.719 1 86.12 237 THR B O 1
ATOM 5698 N N . PHE B 1 238 ? -2.434 14.867 15.125 1 91.69 238 PHE B N 1
ATOM 5699 C CA . PHE B 1 238 ? -2.875 13.805 16.031 1 91.69 238 PHE B CA 1
ATOM 5700 C C . PHE B 1 238 ? -1.709 12.898 16.406 1 91.69 238 PHE B C 1
ATOM 5702 O O . PHE B 1 238 ? -1.826 12.078 17.312 1 91.69 238 PHE B O 1
ATOM 5709 N N . GLY B 1 239 ? -0.654 13.023 15.719 1 94.5 239 GLY B N 1
ATOM 5710 C CA . GLY B 1 239 ? 0.48 12.164 16.016 1 94.5 239 GLY B CA 1
ATOM 5711 C C . GLY B 1 239 ? 0.951 12.266 17.453 1 94.5 239 GLY B C 1
ATOM 5712 O O . GLY B 1 239 ? 1.067 13.359 18 1 94.5 239 GLY B O 1
ATOM 5713 N N . GLY B 1 240 ? 1.207 11.148 18.047 1 96.62 240 GLY B N 1
ATOM 5714 C CA . GLY B 1 240 ? 1.705 11.109 19.406 1 96.62 240 GLY B CA 1
ATOM 5715 C C . GLY B 1 240 ? 0.662 10.656 20.422 1 96.62 240 GLY B C 1
ATOM 5716 O O . GLY B 1 240 ? 0.994 10.312 21.547 1 96.62 240 GLY B O 1
ATOM 5717 N N . ILE B 1 241 ? -0.61 10.609 19.969 1 96.75 241 ILE B N 1
ATOM 5718 C CA . ILE B 1 241 ? -1.596 10.25 20.984 1 96.75 241 ILE B CA 1
ATOM 5719 C C . ILE B 1 241 ? -2.492 9.133 20.453 1 96.75 241 ILE B C 1
ATOM 5721 O O . ILE B 1 241 ? -3.371 8.648 21.172 1 96.75 241 ILE B O 1
ATOM 5725 N N . ILE B 1 242 ? -2.279 8.742 19.25 1 96.06 242 ILE B N 1
ATOM 5726 C CA . ILE B 1 242 ? -3.148 7.77 18.594 1 96.06 242 ILE B CA 1
ATOM 5727 C C . ILE B 1 242 ? -2.494 6.391 18.625 1 96.06 242 ILE B C 1
ATOM 5729 O O . ILE B 1 242 ? -1.288 6.266 18.406 1 96.06 242 ILE B O 1
ATOM 5733 N N . HIS B 1 243 ? -3.357 5.395 18.953 1 97.12 243 HIS B N 1
ATOM 5734 C CA . HIS B 1 243 ? -2.973 4.031 18.609 1 97.12 243 HIS B CA 1
ATOM 5735 C C . HIS B 1 243 ? -3.086 3.785 17.109 1 97.12 243 HIS B C 1
ATOM 5737 O O . HIS B 1 243 ? -4.172 3.508 16.594 1 97.12 243 HIS B O 1
ATOM 5743 N N . GLU B 1 244 ? -1.986 3.889 16.453 1 97.25 244 GLU B N 1
ATOM 5744 C CA . GLU B 1 244 ? -2.037 3.885 15 1 97.25 244 GLU B CA 1
ATOM 5745 C C . GLU B 1 244 ? -2.234 2.473 14.453 1 97.25 244 GLU B C 1
ATOM 5747 O O . GLU B 1 244 ? -1.424 1.583 14.719 1 97.25 244 GLU B O 1
ATOM 5752 N N . PRO B 1 245 ? -3.229 2.24 13.633 1 98.06 245 PRO B N 1
ATOM 5753 C CA . PRO B 1 245 ? -3.527 0.912 13.094 1 98.06 245 PRO B CA 1
ATOM 5754 C C . PRO B 1 245 ? -2.363 0.318 12.305 1 98.06 245 PRO B C 1
ATOM 5756 O O . PRO B 1 245 ? -2.098 -0.883 12.398 1 98.06 245 PRO B O 1
ATOM 5759 N N . LEU B 1 246 ? -1.682 1.117 11.547 1 98.31 246 LEU B N 1
ATOM 5760 C CA . LEU B 1 246 ? -0.591 0.604 10.727 1 98.31 246 LEU B CA 1
ATOM 5761 C C . LEU B 1 246 ? 0.557 0.104 11.602 1 98.31 246 LEU B C 1
ATOM 5763 O O . LEU B 1 246 ? 1.233 -0.864 11.242 1 98.31 246 LEU B O 1
ATOM 5767 N N . MET B 1 247 ? 0.791 0.741 12.734 1 98.31 247 MET B N 1
ATOM 5768 C CA . MET B 1 247 ? 1.804 0.252 13.672 1 98.31 247 MET B CA 1
ATOM 5769 C C . MET B 1 247 ? 1.44 -1.134 14.188 1 98.31 247 MET B C 1
ATOM 5771 O O . MET B 1 247 ? 2.297 -2.018 14.266 1 98.31 247 MET B O 1
ATOM 5775 N N . ASP B 1 248 ? 0.18 -1.244 14.539 1 98.62 248 ASP B N 1
ATOM 5776 C CA . ASP B 1 248 ? -0.288 -2.557 14.969 1 98.62 248 ASP B CA 1
ATOM 5777 C C . ASP B 1 248 ? -0.118 -3.594 13.859 1 98.62 248 ASP B C 1
ATOM 5779 O O . ASP B 1 248 ? 0.389 -4.691 14.102 1 98.62 248 ASP B O 1
ATOM 5783 N N . LEU B 1 249 ? -0.539 -3.258 12.68 1 98.81 249 LEU B N 1
ATOM 5784 C CA . LEU B 1 249 ? -0.471 -4.199 11.57 1 98.81 249 LEU B CA 1
ATOM 5785 C C . LEU B 1 249 ? 0.972 -4.602 11.281 1 98.81 249 LEU B C 1
ATOM 5787 O O . LEU B 1 249 ? 1.255 -5.777 11.039 1 98.81 249 LEU B O 1
ATOM 5791 N N . VAL B 1 250 ? 1.864 -3.633 11.297 1 98.75 250 VAL B N 1
ATOM 5792 C CA . VAL B 1 250 ? 3.279 -3.891 11.047 1 98.75 250 VAL B CA 1
ATOM 5793 C C . VAL B 1 250 ? 3.807 -4.895 12.07 1 98.75 250 VAL B C 1
ATOM 5795 O O . VAL B 1 250 ? 4.508 -5.844 11.719 1 98.75 250 VAL B O 1
ATOM 5798 N N . ALA B 1 251 ? 3.455 -4.707 13.281 1 98.69 251 ALA B N 1
ATOM 5799 C CA . ALA B 1 251 ? 3.883 -5.629 14.328 1 98.69 251 ALA B CA 1
ATOM 5800 C C . ALA B 1 251 ? 3.316 -7.027 14.094 1 98.69 251 ALA B C 1
ATOM 5802 O O . ALA B 1 251 ? 4.012 -8.023 14.297 1 98.69 251 ALA B O 1
ATOM 5803 N N . LEU B 1 252 ? 2.076 -7.09 13.727 1 98.88 252 LEU B N 1
ATOM 5804 C CA . LEU B 1 252 ? 1.432 -8.367 13.453 1 98.88 252 LEU B CA 1
ATOM 5805 C C . LEU B 1 252 ? 2.121 -9.094 12.305 1 98.88 252 LEU B C 1
ATOM 5807 O O . LEU B 1 252 ? 2.457 -10.273 12.422 1 98.88 252 LEU B O 1
ATOM 5811 N N . LEU B 1 253 ? 2.408 -8.445 11.219 1 98.88 253 LEU B N 1
ATOM 5812 C CA . LEU B 1 253 ? 3.062 -9.047 10.062 1 98.88 253 LEU B CA 1
ATOM 5813 C C . LEU B 1 253 ? 4.484 -9.484 10.414 1 98.88 253 LEU B C 1
ATOM 5815 O O . LEU B 1 253 ? 4.941 -10.539 9.961 1 98.88 253 LEU B O 1
ATOM 5819 N N . ASP B 1 254 ? 5.125 -8.688 11.234 1 98.62 254 ASP B N 1
ATOM 5820 C CA . ASP B 1 254 ? 6.504 -8.977 11.609 1 98.62 254 ASP B CA 1
ATOM 5821 C C . ASP B 1 254 ? 6.586 -10.25 12.453 1 98.62 254 ASP B C 1
ATOM 5823 O O . ASP B 1 254 ? 7.645 -10.867 12.539 1 98.62 254 ASP B O 1
ATOM 5827 N N . SER B 1 255 ? 5.531 -10.633 13.031 1 98.69 255 SER B N 1
ATOM 5828 C CA . SER B 1 255 ? 5.523 -11.773 13.938 1 98.69 255 SER B CA 1
ATOM 5829 C C . SER B 1 255 ? 5.391 -13.086 13.172 1 98.69 255 SER B C 1
ATOM 5831 O O . SER B 1 255 ? 5.543 -14.164 13.75 1 98.69 255 SER B O 1
ATOM 5833 N N . LEU B 1 256 ? 5.168 -13.062 11.922 1 98.75 256 LEU B N 1
ATOM 5834 C CA . LEU B 1 256 ? 4.707 -14.234 11.18 1 98.75 256 LEU B CA 1
ATOM 5835 C C . LEU B 1 256 ? 5.887 -15.102 10.75 1 98.75 256 LEU B C 1
ATOM 5837 O O . LEU B 1 256 ? 5.762 -16.328 10.664 1 98.75 256 LEU B O 1
ATOM 5841 N N . VAL B 1 257 ? 6.992 -14.5 10.398 1 97.81 257 VAL B N 1
ATOM 5842 C CA . VAL B 1 257 ? 8.109 -15.219 9.805 1 97.81 257 VAL B CA 1
ATOM 5843 C C . VAL B 1 257 ? 9.422 -14.555 10.195 1 97.81 257 VAL B C 1
ATOM 5845 O O . VAL B 1 257 ? 9.5 -13.328 10.289 1 97.81 257 VAL B O 1
ATOM 5848 N N . ASP B 1 258 ? 10.414 -15.297 10.477 1 96.69 258 ASP B N 1
ATOM 5849 C CA . ASP B 1 258 ? 11.711 -14.734 10.852 1 96.69 258 ASP B CA 1
ATOM 5850 C C . ASP B 1 258 ? 12.617 -14.586 9.633 1 96.69 258 ASP B C 1
ATOM 5852 O O . ASP B 1 258 ? 12.234 -14.945 8.516 1 96.69 258 ASP B O 1
ATOM 5856 N N . PRO B 1 259 ? 13.797 -14.008 9.75 1 95.56 259 PRO B N 1
ATOM 5857 C CA . PRO B 1 259 ? 14.633 -13.688 8.594 1 95.56 259 PRO B CA 1
ATOM 5858 C C . PRO B 1 259 ? 15.125 -14.93 7.859 1 95.56 259 PRO B C 1
ATOM 5860 O O . PRO B 1 259 ? 15.602 -14.836 6.727 1 95.56 259 PRO B O 1
ATOM 5863 N N . THR B 1 260 ? 15.031 -16.078 8.422 1 95.69 260 THR B N 1
ATOM 5864 C CA . THR B 1 260 ? 15.484 -17.312 7.777 1 95.69 260 THR B CA 1
ATOM 5865 C C . THR B 1 260 ? 14.359 -17.938 6.957 1 95.69 260 THR B C 1
ATOM 5867 O O . THR B 1 260 ? 14.547 -18.984 6.332 1 95.69 260 THR B O 1
ATOM 5870 N N . GLY B 1 261 ? 13.242 -17.328 7.027 1 95.56 261 GLY B N 1
ATOM 5871 C CA . GLY B 1 261 ? 12.102 -17.859 6.305 1 95.56 261 GLY B CA 1
ATOM 5872 C C . GLY B 1 261 ? 11.281 -18.844 7.129 1 95.56 261 GLY B C 1
ATOM 5873 O O . GLY B 1 261 ? 10.305 -19.406 6.633 1 95.56 261 GLY B O 1
ATOM 5874 N N . HIS B 1 262 ? 11.609 -19.062 8.352 1 97.56 262 HIS B N 1
ATOM 5875 C CA . HIS B 1 262 ? 10.875 -19.969 9.227 1 97.56 262 HIS B CA 1
ATOM 5876 C C . HIS B 1 262 ? 9.594 -19.328 9.734 1 97.56 262 HIS B C 1
ATOM 5878 O O . HIS B 1 262 ? 9.625 -18.25 10.336 1 97.56 262 HIS B O 1
ATOM 5884 N N . ILE B 1 263 ? 8.492 -20.016 9.484 1 98.56 263 ILE B N 1
ATOM 5885 C CA . ILE B 1 263 ? 7.199 -19.516 9.938 1 98.56 263 ILE B CA 1
AT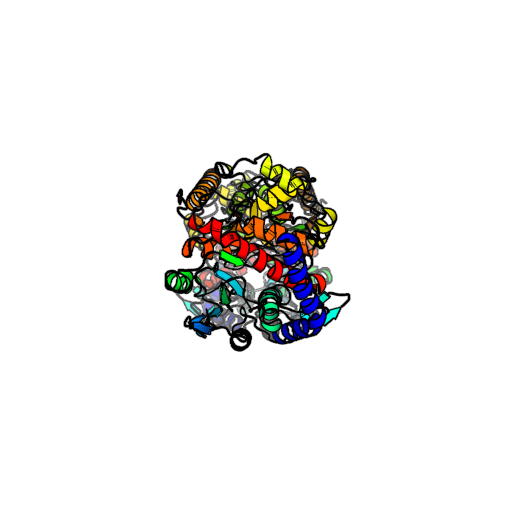OM 5886 C C . ILE B 1 263 ? 7.109 -19.625 11.453 1 98.56 263 ILE B C 1
ATOM 5888 O O . ILE B 1 263 ? 7.398 -20.672 12.031 1 98.56 263 ILE B O 1
ATOM 5892 N N . GLN B 1 264 ? 6.66 -18.547 12.109 1 98.56 264 GLN B N 1
ATOM 5893 C CA . GLN B 1 264 ? 6.723 -18.453 13.562 1 98.56 264 GLN B CA 1
ATOM 5894 C C . GLN B 1 264 ? 5.383 -18.828 14.195 1 98.56 264 GLN B C 1
ATOM 5896 O O . GLN B 1 264 ? 5.23 -18.781 15.414 1 98.56 264 GLN B O 1
ATOM 5901 N N . ILE B 1 265 ? 4.441 -19.234 13.477 1 98.69 265 ILE B N 1
ATOM 5902 C CA . ILE B 1 265 ? 3.119 -19.609 13.977 1 98.69 265 ILE B CA 1
ATOM 5903 C C . ILE B 1 265 ? 3.189 -20.969 14.648 1 98.69 265 ILE B C 1
ATOM 5905 O O . ILE B 1 265 ? 3.496 -21.984 14.008 1 98.69 265 ILE B O 1
ATOM 5909 N N . PRO B 1 266 ? 2.844 -21.047 15.898 1 98.31 266 PRO B N 1
ATOM 5910 C CA . PRO B 1 266 ? 2.93 -22.312 16.609 1 98.31 266 PRO B CA 1
ATOM 5911 C C . PRO B 1 266 ? 2.061 -23.406 15.984 1 98.31 266 PRO B C 1
ATOM 5913 O O . PRO B 1 266 ? 0.9 -23.156 15.648 1 98.31 266 PRO B O 1
ATOM 5916 N N . GLY B 1 267 ? 2.666 -24.578 15.781 1 97.69 267 GLY B N 1
ATOM 5917 C CA . GLY B 1 267 ? 1.937 -25.75 15.328 1 97.69 267 GLY B CA 1
ATOM 5918 C C . GLY B 1 267 ? 1.843 -25.844 13.82 1 97.69 267 GLY B C 1
ATOM 5919 O O . GLY B 1 267 ? 1.357 -26.844 13.289 1 97.69 267 GLY B O 1
ATOM 5920 N N . ILE B 1 268 ? 2.363 -24.891 13.117 1 97.56 268 ILE B N 1
ATOM 5921 C CA . ILE B 1 268 ? 2.146 -24.812 11.68 1 97.56 268 ILE B CA 1
ATOM 5922 C C . ILE B 1 268 ? 2.852 -25.969 10.977 1 97.56 268 ILE B C 1
ATOM 5924 O O . ILE B 1 268 ? 2.414 -26.422 9.914 1 97.56 268 ILE B O 1
ATOM 5928 N N . TYR B 1 269 ? 3.932 -26.531 11.562 1 97.31 269 TYR B N 1
ATOM 5929 C CA . TYR B 1 269 ? 4.727 -27.578 10.93 1 97.31 269 TYR B CA 1
ATOM 5930 C C . TYR B 1 269 ? 4.316 -28.953 11.438 1 97.31 269 TYR B C 1
ATOM 5932 O O . TYR B 1 269 ? 4.887 -29.969 11.031 1 97.31 269 TYR B O 1
ATOM 5940 N N . ASP B 1 270 ? 3.352 -29.062 12.297 1 96.69 270 ASP B N 1
ATOM 5941 C CA . ASP B 1 270 ? 3.025 -30.312 12.992 1 96.69 270 ASP B CA 1
ATOM 5942 C C . ASP B 1 270 ? 2.557 -31.375 12.016 1 96.69 270 ASP B C 1
ATOM 5944 O O . ASP B 1 270 ? 2.83 -32.562 12.211 1 96.69 270 ASP B O 1
ATOM 5948 N N . SER B 1 271 ? 1.909 -30.984 10.992 1 95.06 271 SER B N 1
ATOM 5949 C CA . SER B 1 271 ? 1.313 -31.953 10.07 1 95.06 271 SER B CA 1
ATOM 5950 C C . SER B 1 271 ? 2.215 -32.188 8.867 1 95.06 271 SER B C 1
ATOM 5952 O O . SER B 1 271 ? 1.851 -32.938 7.957 1 95.06 271 SER B O 1
ATOM 5954 N N . VAL B 1 272 ? 3.361 -31.547 8.828 1 96 272 VAL B N 1
ATOM 5955 C CA . VAL B 1 272 ? 4.277 -31.734 7.707 1 96 272 VAL B CA 1
ATOM 5956 C C . VAL B 1 272 ? 4.961 -33.094 7.812 1 96 272 VAL B C 1
ATOM 5958 O O . VAL B 1 272 ? 5.578 -33.406 8.828 1 96 272 VAL B O 1
ATOM 5961 N N . ALA B 1 273 ? 4.852 -33.875 6.785 1 93.38 273 ALA B N 1
ATOM 5962 C CA . ALA B 1 273 ? 5.406 -35.219 6.793 1 93.38 273 ALA B CA 1
ATOM 5963 C C . ALA B 1 273 ? 6.93 -35.188 6.879 1 93.38 273 ALA B C 1
ATOM 5965 O O . ALA B 1 273 ? 7.566 -34.281 6.359 1 93.38 273 ALA B O 1
ATOM 5966 N N . ALA B 1 274 ? 7.465 -36.188 7.496 1 94.12 274 ALA B N 1
ATOM 5967 C CA . ALA B 1 274 ? 8.922 -36.281 7.57 1 94.12 274 ALA B CA 1
ATOM 5968 C C . ALA B 1 274 ? 9.516 -36.625 6.207 1 94.12 274 ALA B C 1
ATOM 5970 O O . ALA B 1 274 ? 8.891 -37.312 5.402 1 94.12 274 ALA B O 1
ATOM 5971 N N . LEU B 1 275 ? 10.672 -36.094 5.973 1 93.5 275 LEU B N 1
ATOM 5972 C CA . LEU B 1 275 ? 11.406 -36.406 4.75 1 93.5 275 LEU B CA 1
ATOM 5973 C C . LEU B 1 275 ? 11.938 -37.844 4.781 1 93.5 275 LEU B C 1
ATOM 5975 O O . LEU B 1 275 ? 12.719 -38.188 5.672 1 93.5 275 LEU B O 1
ATOM 5979 N N . THR B 1 276 ? 11.547 -38.656 3.811 1 91.94 276 THR B N 1
ATOM 5980 C CA . THR B 1 276 ? 12.031 -40.031 3.746 1 91.94 276 THR B CA 1
ATOM 5981 C C . THR B 1 276 ? 13.344 -40.094 2.982 1 91.94 276 THR B C 1
ATOM 5983 O O . THR B 1 276 ? 13.688 -39.188 2.225 1 91.94 276 THR B O 1
ATOM 5986 N N . GLU B 1 277 ? 14.031 -41.188 3.201 1 93.06 277 GLU B N 1
ATOM 5987 C CA . GLU B 1 277 ? 15.281 -41.406 2.48 1 93.06 277 GLU B CA 1
ATOM 5988 C C . GLU B 1 277 ? 15.039 -41.562 0.983 1 93.06 277 GLU B C 1
ATOM 5990 O O . GLU B 1 277 ? 15.844 -41.094 0.167 1 93.06 277 GLU B O 1
ATOM 5995 N N . GLU B 1 278 ? 13.992 -42.188 0.681 1 89.12 278 GLU B N 1
ATOM 5996 C CA . GLU B 1 278 ? 13.633 -42.344 -0.724 1 89.12 278 GLU B CA 1
ATOM 5997 C C . GLU B 1 278 ? 13.398 -41 -1.403 1 89.12 278 GLU B C 1
ATOM 5999 O O . GLU B 1 278 ? 13.867 -40.781 -2.523 1 89.12 278 GLU B O 1
ATOM 6004 N N . GLU B 1 279 ? 12.727 -40.188 -0.758 1 88.88 279 GLU B N 1
ATOM 6005 C CA . GLU B 1 279 ? 12.461 -38.875 -1.316 1 88.88 279 GLU B CA 1
ATOM 6006 C C . GLU B 1 279 ? 13.742 -38.031 -1.405 1 88.88 279 GLU B C 1
ATOM 6008 O O . GLU B 1 279 ? 13.945 -37.312 -2.367 1 88.88 279 GLU B O 1
ATOM 6013 N N . ARG B 1 280 ? 14.578 -38.125 -0.479 1 91.81 280 ARG B N 1
ATOM 6014 C CA . ARG B 1 280 ? 15.852 -37.438 -0.478 1 91.81 280 ARG B CA 1
ATOM 6015 C C . ARG B 1 280 ? 16.672 -37.781 -1.717 1 91.81 280 ARG B C 1
ATOM 6017 O O . ARG B 1 280 ? 17.328 -36.906 -2.297 1 91.81 280 ARG B O 1
ATOM 6024 N N . LYS B 1 281 ? 16.656 -39 -2.006 1 90.38 281 LYS B N 1
ATOM 6025 C CA . LYS B 1 281 ? 17.422 -39.469 -3.156 1 90.38 281 LYS B CA 1
ATOM 6026 C C . LYS B 1 281 ? 16.891 -38.875 -4.453 1 90.38 281 LYS B C 1
ATOM 6028 O O . LYS B 1 281 ? 17.656 -38.594 -5.387 1 90.38 281 LYS B O 1
ATOM 6033 N N . LEU B 1 282 ? 15.609 -38.688 -4.504 1 87.44 282 LEU B N 1
ATOM 6034 C CA . LEU B 1 282 ? 15.023 -38.062 -5.68 1 87.44 282 LEU B CA 1
ATOM 6035 C C . LEU B 1 282 ? 15.594 -36.656 -5.895 1 87.44 282 LEU B C 1
ATOM 6037 O O . LEU B 1 282 ? 15.891 -36.281 -7.023 1 87.44 282 LEU B O 1
ATOM 6041 N N . TYR B 1 283 ? 15.805 -35.906 -4.824 1 91.25 283 TYR B N 1
ATOM 6042 C CA . TYR B 1 283 ? 16.297 -34.562 -4.926 1 91.25 283 TYR B CA 1
ATOM 6043 C C . TYR B 1 283 ? 17.75 -34.531 -5.355 1 91.25 283 TYR B C 1
ATOM 6045 O O . TYR B 1 283 ? 18.172 -33.625 -6.082 1 91.25 283 TYR B O 1
ATOM 6053 N N . GLU B 1 284 ? 18.469 -35.5 -4.953 1 90.31 284 GLU B N 1
ATOM 6054 C CA . GLU B 1 284 ? 19.891 -35.562 -5.289 1 90.31 284 GLU B CA 1
ATOM 6055 C C . GLU B 1 284 ? 20.094 -35.75 -6.793 1 90.31 284 GLU B C 1
ATOM 6057 O O . GLU B 1 284 ? 21.047 -35.219 -7.359 1 90.31 284 GLU B O 1
ATOM 6062 N N . SER B 1 285 ? 19.203 -36.406 -7.383 1 87 285 SER B N 1
ATOM 6063 C CA . SER B 1 285 ? 19.375 -36.781 -8.789 1 87 285 SER B CA 1
ATOM 6064 C C . SER B 1 285 ? 18.891 -35.656 -9.703 1 87 285 SER B C 1
ATOM 6066 O O . SER B 1 285 ? 19.203 -35.656 -10.898 1 87 285 SER B O 1
ATOM 6068 N N . ILE B 1 286 ? 18.219 -34.688 -9.164 1 89.94 286 ILE B N 1
ATOM 6069 C CA . ILE B 1 286 ? 17.594 -33.625 -9.969 1 89.94 286 ILE B CA 1
ATOM 6070 C C . ILE B 1 286 ? 18.656 -32.688 -10.523 1 89.94 286 ILE B C 1
ATOM 6072 O O . ILE B 1 286 ? 19.578 -32.312 -9.797 1 89.94 286 ILE B O 1
ATOM 6076 N N . GLU B 1 287 ? 18.594 -32.438 -11.766 1 85.56 287 GLU B N 1
ATOM 6077 C CA . GLU B 1 287 ? 19.453 -31.438 -12.375 1 85.56 287 GLU B CA 1
ATOM 6078 C C . GLU B 1 287 ? 18.922 -30.031 -12.117 1 85.56 287 GLU B C 1
ATOM 6080 O O . GLU B 1 287 ? 17.828 -29.672 -12.562 1 85.56 287 GLU B O 1
ATOM 6085 N N . TYR B 1 288 ? 19.734 -29.328 -11.336 1 88.06 288 TYR B N 1
ATOM 6086 C CA . TYR B 1 288 ? 19.328 -27.984 -10.906 1 88.06 288 TYR B CA 1
ATOM 6087 C C . TYR B 1 288 ? 20.531 -27.062 -10.82 1 88.06 288 TYR B C 1
ATOM 6089 O O . TYR B 1 288 ? 21.516 -27.359 -10.141 1 88.06 288 TYR B O 1
ATOM 6097 N N . ASP B 1 289 ? 20.406 -25.938 -11.648 1 88.44 289 ASP B N 1
ATOM 6098 C CA . ASP B 1 289 ? 21.469 -24.938 -11.648 1 88.44 289 ASP B CA 1
ATOM 6099 C C . ASP B 1 289 ? 21.078 -23.719 -10.797 1 88.44 289 ASP B C 1
ATOM 6101 O O . ASP B 1 289 ? 20.281 -22.891 -11.234 1 88.44 289 ASP B O 1
ATOM 6105 N N . ILE B 1 290 ? 21.719 -23.625 -9.719 1 92 290 ILE B N 1
ATOM 6106 C CA . ILE B 1 290 ? 21.406 -22.562 -8.766 1 92 290 ILE B CA 1
ATOM 6107 C C . ILE B 1 290 ? 21.672 -21.203 -9.398 1 92 290 ILE B C 1
ATOM 6109 O O . ILE B 1 290 ? 20.844 -20.281 -9.281 1 92 290 ILE B O 1
ATOM 6113 N N . GLU B 1 291 ? 22.766 -21.047 -10.086 1 91.44 291 GLU B N 1
ATOM 6114 C CA . GLU B 1 291 ? 23.125 -19.766 -10.695 1 91.44 291 GLU B CA 1
ATOM 6115 C C . GLU B 1 291 ? 22.125 -19.375 -11.781 1 91.44 291 GLU B C 1
ATOM 6117 O O . GLU B 1 291 ? 21.75 -18.203 -11.891 1 91.44 291 GLU B O 1
ATOM 6122 N N . GLU B 1 292 ? 21.719 -20.312 -12.469 1 84.12 292 GLU B N 1
ATOM 6123 C CA . GLU B 1 292 ? 20.719 -20.047 -13.484 1 84.12 292 GLU B CA 1
ATOM 6124 C C . GLU B 1 292 ? 19.406 -19.594 -12.852 1 84.12 292 GLU B C 1
ATOM 6126 O O . GLU B 1 292 ? 18.75 -18.672 -13.352 1 84.12 292 GLU B O 1
ATOM 6131 N N . HIS B 1 293 ? 19.062 -20.312 -11.844 1 87.06 293 HIS B N 1
ATOM 6132 C CA . HIS B 1 293 ? 17.812 -19.953 -11.164 1 87.06 293 HIS B CA 1
ATOM 6133 C C . HIS B 1 293 ? 17.906 -18.547 -10.562 1 87.06 293 HIS B C 1
ATOM 6135 O O . HIS B 1 293 ? 16.938 -17.781 -10.617 1 87.06 293 HIS B O 1
ATOM 6141 N N . LYS B 1 294 ? 18.984 -18.172 -10.031 1 89.94 294 LYS B N 1
ATOM 6142 C CA . LYS B 1 294 ? 19.203 -16.828 -9.5 1 89.94 294 LYS B CA 1
ATOM 6143 C C . LYS B 1 294 ? 19.078 -15.781 -10.602 1 89.94 294 LYS B C 1
ATOM 6145 O O . LYS B 1 294 ? 18.391 -14.773 -10.43 1 89.94 294 LYS B O 1
ATOM 6150 N N . ASN B 1 295 ? 19.688 -16.047 -11.648 1 84.5 295 ASN B N 1
ATOM 6151 C CA . ASN B 1 295 ? 19.641 -15.125 -12.773 1 84.5 295 ASN B CA 1
ATOM 6152 C C . ASN B 1 295 ? 18.219 -14.945 -13.305 1 84.5 295 ASN B C 1
ATOM 6154 O O . ASN B 1 295 ? 17.812 -13.836 -13.633 1 84.5 295 ASN B O 1
ATOM 6158 N N . ASN B 1 296 ? 17.578 -16.016 -13.328 1 75.06 296 ASN B N 1
ATOM 6159 C CA . ASN B 1 296 ? 16.203 -15.977 -13.828 1 75.06 296 ASN B CA 1
ATOM 6160 C C . ASN B 1 296 ? 15.281 -15.227 -12.867 1 75.06 296 ASN B C 1
ATOM 6162 O O . ASN B 1 296 ? 14.32 -14.594 -13.297 1 75.06 296 ASN B O 1
ATOM 6166 N N . SER B 1 297 ? 15.617 -15.297 -11.617 1 82.88 297 SER B N 1
ATOM 6167 C CA . SER B 1 297 ? 14.773 -14.656 -10.617 1 82.88 297 SER B CA 1
ATOM 6168 C C . SER B 1 297 ? 15.219 -13.219 -10.359 1 82.88 297 SER B C 1
ATOM 6170 O O . SER B 1 297 ? 14.484 -12.438 -9.758 1 82.88 297 SER B O 1
ATOM 6172 N N . GLY B 1 298 ? 16.391 -12.883 -10.797 1 84.69 298 GLY B N 1
ATOM 6173 C CA . GLY B 1 298 ? 16.891 -11.531 -10.625 1 84.69 298 GLY B CA 1
ATOM 6174 C C . GLY B 1 298 ? 17.359 -11.25 -9.203 1 84.69 298 GLY B C 1
ATOM 6175 O O . GLY B 1 298 ? 17.422 -10.094 -8.781 1 84.69 298 GLY B O 1
ATOM 6176 N N . VAL B 1 299 ? 17.656 -12.328 -8.406 1 91.38 299 VAL B N 1
ATOM 6177 C CA . VAL B 1 299 ? 18.109 -12.125 -7.031 1 91.38 299 VAL B CA 1
ATOM 6178 C C . VAL B 1 299 ? 19.562 -12.57 -6.891 1 91.38 299 VAL B C 1
ATOM 6180 O O . VAL B 1 299 ? 20.047 -13.375 -7.684 1 91.38 299 VAL B O 1
ATOM 6183 N N . LYS B 1 300 ? 20.203 -12.078 -5.887 1 90.62 300 LYS B N 1
ATOM 6184 C CA . LYS B 1 300 ? 21.625 -12.328 -5.703 1 90.62 300 LYS B CA 1
ATOM 6185 C C . LYS B 1 300 ? 21.875 -13.578 -4.871 1 90.62 300 LYS B C 1
ATOM 6187 O O . LYS B 1 300 ? 22.859 -14.281 -5.059 1 90.62 300 LYS B O 1
ATOM 6192 N N . LYS B 1 301 ? 21.016 -13.781 -3.979 1 94.56 301 LYS B N 1
ATOM 6193 C CA . LYS B 1 301 ? 21.203 -14.875 -3.031 1 94.56 301 LYS B CA 1
ATOM 6194 C C . LYS B 1 301 ? 19.859 -15.461 -2.596 1 94.56 301 LYS B C 1
ATOM 6196 O O . LYS B 1 301 ? 18.891 -14.734 -2.418 1 94.56 301 LYS B O 1
ATOM 6201 N N . PHE B 1 302 ? 19.891 -16.828 -2.449 1 96.38 302 PHE B N 1
ATOM 6202 C CA . PHE B 1 302 ? 18.734 -17.516 -1.883 1 96.38 302 PHE B CA 1
ATOM 6203 C C . PHE B 1 302 ? 18.922 -17.719 -0.383 1 96.38 302 PHE B C 1
ATOM 6205 O O . PHE B 1 302 ? 20 -17.516 0.153 1 96.38 302 PHE B O 1
ATOM 6212 N N . LEU B 1 303 ? 17.875 -18.078 0.32 1 96.81 303 LEU B N 1
ATOM 6213 C CA . LEU B 1 303 ? 17.891 -18.375 1.748 1 96.81 303 LEU B CA 1
ATOM 6214 C C . LEU B 1 303 ? 18.781 -19.594 2.033 1 96.81 303 LEU B C 1
ATOM 6216 O O . LEU B 1 303 ? 19.312 -19.719 3.135 1 96.81 303 LEU B O 1
ATOM 6220 N N . TYR B 1 304 ? 18.922 -20.422 1.024 1 96.62 304 TYR B N 1
ATOM 6221 C CA . TYR B 1 304 ? 19.688 -21.641 1.17 1 96.62 304 TYR B CA 1
ATOM 6222 C C . TYR B 1 304 ? 20.75 -21.766 0.086 1 96.62 304 TYR B C 1
ATOM 6224 O O . TYR B 1 304 ? 20.625 -21.172 -0.987 1 96.62 304 TYR B O 1
ATOM 6232 N N . SER B 1 305 ? 21.781 -22.594 0.315 1 94.56 305 SER B N 1
ATOM 6233 C CA . SER B 1 305 ? 22.938 -22.625 -0.58 1 94.56 305 SER B CA 1
ATOM 6234 C C . SER B 1 305 ? 23 -23.938 -1.351 1 94.56 305 SER B C 1
ATOM 6236 O O . SER B 1 305 ? 23.641 -24.016 -2.398 1 94.56 305 SER B O 1
ATOM 6238 N N . SER B 1 306 ? 22.359 -24.953 -0.807 1 95.56 306 SER B N 1
ATOM 6239 C CA . SER B 1 306 ? 22.406 -26.234 -1.516 1 95.56 306 SER B CA 1
ATOM 6240 C C . SER B 1 306 ? 21.156 -26.438 -2.357 1 95.56 306 SER B C 1
ATOM 6242 O O . SER B 1 306 ? 20.062 -26 -1.98 1 95.56 306 SER B O 1
ATOM 6244 N N . LYS B 1 307 ? 21.328 -27.156 -3.482 1 94 307 LYS B N 1
ATOM 6245 C CA . LYS B 1 307 ? 20.219 -27.438 -4.375 1 94 307 LYS B CA 1
ATOM 6246 C C . LYS B 1 307 ? 19.109 -28.203 -3.646 1 94 307 LYS B C 1
ATOM 6248 O O . LYS B 1 307 ? 17.922 -27.922 -3.838 1 94 307 LYS B O 1
ATOM 6253 N N . GLU B 1 308 ? 19.484 -29.156 -2.807 1 94.94 308 GLU B N 1
ATOM 6254 C CA . GLU B 1 308 ? 18.5 -29.969 -2.104 1 94.94 308 GLU B CA 1
ATOM 6255 C C . GLU B 1 308 ? 17.641 -29.109 -1.187 1 94.94 308 GLU B C 1
ATOM 6257 O O . GLU B 1 308 ? 16.406 -29.219 -1.205 1 94.94 308 GLU B O 1
ATOM 6262 N N . GLU B 1 309 ? 18.297 -28.25 -0.427 1 95.81 309 GLU B N 1
ATOM 6263 C CA . GLU B 1 309 ? 17.547 -27.391 0.493 1 95.81 309 GLU B CA 1
ATOM 6264 C C . GLU B 1 309 ? 16.656 -26.406 -0.265 1 95.81 309 GLU B C 1
ATOM 6266 O O . GLU B 1 309 ? 15.531 -26.141 0.161 1 95.81 309 GLU B O 1
ATOM 6271 N N . ILE B 1 310 ? 17.156 -25.891 -1.312 1 96.38 310 ILE B N 1
ATOM 6272 C CA . ILE B 1 310 ? 16.375 -24.969 -2.131 1 96.38 310 ILE B CA 1
ATOM 6273 C C . ILE B 1 310 ? 15.117 -25.672 -2.641 1 96.38 310 ILE B C 1
ATOM 6275 O O . ILE B 1 310 ? 14 -25.172 -2.471 1 96.38 310 ILE B O 1
ATOM 6279 N N . LEU B 1 311 ? 15.266 -26.859 -3.197 1 95.31 311 LEU B N 1
ATOM 6280 C CA . LEU B 1 311 ? 14.141 -27.594 -3.775 1 95.31 311 LEU B CA 1
ATOM 6281 C C . LEU B 1 311 ? 13.164 -28.047 -2.691 1 95.31 311 LEU B C 1
ATOM 6283 O O . LEU B 1 311 ? 11.953 -28.016 -2.895 1 95.31 311 LEU B O 1
ATOM 6287 N N . LEU B 1 312 ? 13.672 -28.438 -1.562 1 95.94 312 LEU B N 1
ATOM 6288 C CA . LEU B 1 312 ? 12.82 -28.828 -0.445 1 95.94 312 LEU B CA 1
ATOM 6289 C C . LEU B 1 312 ? 11.93 -27.672 -0.016 1 95.94 312 LEU B C 1
ATOM 6291 O O . LEU B 1 312 ? 10.734 -27.859 0.235 1 95.94 312 LEU B O 1
ATOM 6295 N N . HIS B 1 313 ? 12.438 -26.5 0.012 1 96.75 313 HIS B N 1
ATOM 6296 C CA . HIS B 1 313 ? 11.695 -25.344 0.5 1 96.75 313 HIS B CA 1
ATOM 6297 C C . HIS B 1 313 ? 10.805 -24.766 -0.592 1 96.75 313 HIS B C 1
ATOM 6299 O O . HIS B 1 313 ? 9.898 -23.969 -0.306 1 96.75 313 HIS B O 1
ATOM 6305 N N . LEU B 1 314 ? 11.031 -25.172 -1.788 1 95 314 LEU B N 1
ATOM 6306 C CA . LEU B 1 314 ? 10.164 -24.781 -2.895 1 95 314 LEU B CA 1
ATOM 6307 C C . LEU B 1 314 ? 8.945 -25.688 -2.975 1 95 314 LEU B C 1
ATOM 6309 O O . LEU B 1 314 ? 7.883 -25.281 -3.438 1 95 314 LEU B O 1
ATOM 6313 N N . TRP B 1 315 ? 9.156 -26.938 -2.441 1 94.44 315 TRP B N 1
ATOM 6314 C CA . TRP B 1 315 ? 8.164 -27.938 -2.83 1 94.44 315 TRP B CA 1
ATOM 6315 C C . TRP B 1 315 ? 7.543 -28.594 -1.602 1 94.44 315 TRP B C 1
ATOM 6317 O O . TRP B 1 315 ? 6.332 -28.797 -1.548 1 94.44 315 TRP B O 1
ATOM 6327 N N . ARG B 1 316 ? 8.344 -28.891 -0.661 1 94.31 316 ARG B N 1
ATOM 6328 C CA . ARG B 1 316 ? 7.93 -29.844 0.375 1 94.31 316 ARG B CA 1
ATOM 6329 C C . ARG B 1 316 ? 7.508 -29.109 1.644 1 94.31 316 ARG B C 1
ATOM 6331 O O . ARG B 1 316 ? 6.691 -29.609 2.416 1 94.31 316 ARG B O 1
ATOM 6338 N N . TYR B 1 317 ? 8.102 -27.969 1.882 1 97 317 TYR B N 1
ATOM 6339 C CA . TYR B 1 317 ? 7.805 -27.234 3.115 1 97 317 TYR B CA 1
ATOM 6340 C C . TYR B 1 317 ? 6.891 -26.047 2.846 1 97 317 TYR B C 1
ATOM 6342 O O . TYR B 1 317 ? 6.895 -25.5 1.747 1 97 317 TYR B O 1
ATOM 6350 N N . PRO B 1 318 ? 6.059 -25.75 3.916 1 97.88 318 PRO B N 1
ATOM 6351 C CA . PRO B 1 318 ? 5.27 -24.516 3.771 1 97.88 318 PRO B CA 1
ATOM 6352 C C . PRO B 1 318 ? 6.133 -23.266 3.752 1 97.88 318 PRO B C 1
ATOM 6354 O O . PRO B 1 318 ? 7.25 -23.266 4.27 1 97.88 318 PRO B O 1
ATOM 6357 N N . SER B 1 319 ? 5.656 -22.297 3.086 1 97.88 319 SER B N 1
ATOM 6358 C CA . SER B 1 319 ? 6.312 -21 3.039 1 97.88 319 SER B CA 1
ATOM 6359 C C . SER B 1 319 ? 5.305 -19.875 3.211 1 97.88 319 SER B C 1
ATOM 6361 O O . SER B 1 319 ? 4.125 -20.031 2.895 1 97.88 319 SER B O 1
ATOM 6363 N N . LEU B 1 320 ? 5.734 -18.844 3.854 1 98.5 320 LEU B N 1
ATOM 6364 C CA . LEU B 1 320 ? 4.898 -17.672 4.07 1 98.5 320 LEU B CA 1
ATOM 6365 C C . LEU B 1 320 ? 5.477 -16.453 3.359 1 98.5 320 LEU B C 1
ATOM 6367 O O . LEU B 1 320 ? 6.68 -16.188 3.445 1 98.5 320 LEU B O 1
ATOM 6371 N N . SER B 1 321 ? 4.645 -15.789 2.596 1 98 321 SER B N 1
ATOM 6372 C CA . SER B 1 321 ? 5.008 -14.547 1.931 1 98 321 SER B CA 1
ATOM 6373 C C . SER B 1 321 ? 4.055 -13.414 2.309 1 98 321 SER B C 1
ATOM 6375 O O . SER B 1 321 ? 2.854 -13.641 2.469 1 98 321 SER B O 1
ATOM 6377 N N . ILE B 1 322 ? 4.621 -12.266 2.525 1 98.5 322 ILE B N 1
ATOM 6378 C CA . ILE B 1 322 ? 3.818 -11.062 2.721 1 98.5 322 ILE B CA 1
ATOM 6379 C C . ILE B 1 322 ? 3.693 -10.305 1.402 1 98.5 322 ILE B C 1
ATOM 6381 O O . ILE B 1 322 ? 4.699 -10.008 0.751 1 98.5 322 ILE B O 1
ATOM 6385 N N . HIS B 1 323 ? 2.461 -9.922 1.027 1 97.12 323 HIS B N 1
ATOM 6386 C CA . HIS B 1 323 ? 2.229 -9.438 -0.33 1 97.12 323 HIS B CA 1
ATOM 6387 C C . HIS B 1 323 ? 2.027 -7.93 -0.352 1 97.12 323 HIS B C 1
ATOM 6389 O O . HIS B 1 323 ? 2.414 -7.262 -1.314 1 97.12 323 HIS B O 1
ATOM 6395 N N . GLY B 1 324 ? 1.344 -7.492 0.685 1 97.06 324 GLY B N 1
ATOM 6396 C CA . GLY B 1 324 ? 1.089 -6.062 0.635 1 97.06 324 GLY B CA 1
ATOM 6397 C C . GLY B 1 324 ? 0.161 -5.582 1.735 1 97.06 324 GLY B C 1
ATOM 6398 O O . GLY B 1 324 ? -0.166 -6.34 2.652 1 97.06 324 GLY B O 1
ATOM 6399 N N . ILE B 1 325 ? -0.16 -4.238 1.66 1 97.75 325 ILE B N 1
ATOM 6400 C CA . ILE B 1 325 ? -1.022 -3.564 2.625 1 97.75 325 ILE B CA 1
ATOM 6401 C C . ILE B 1 325 ? -2.008 -2.656 1.894 1 97.75 325 ILE B C 1
ATOM 6403 O O . ILE B 1 325 ? -1.605 -1.811 1.092 1 97.75 325 ILE B O 1
ATOM 6407 N N . GLU B 1 326 ? -3.27 -2.898 2.141 1 95.56 326 GLU B N 1
ATOM 6408 C CA . GLU B 1 326 ? -4.359 -2.064 1.642 1 95.56 326 GLU B CA 1
ATOM 6409 C C . GLU B 1 326 ? -4.77 -1.017 2.672 1 95.56 326 GLU B C 1
ATOM 6411 O O . GLU B 1 326 ? -4.812 -1.303 3.871 1 95.56 326 GLU B O 1
ATOM 6416 N N . GLY B 1 327 ? -5.023 0.223 2.162 1 93.69 327 GLY B N 1
ATOM 6417 C CA . GLY B 1 327 ? -5.539 1.254 3.051 1 93.69 327 GLY B CA 1
ATOM 6418 C C . GLY B 1 327 ? -4.477 2.242 3.492 1 93.69 327 GLY B C 1
ATOM 6419 O O . GLY B 1 327 ? -4.797 3.344 3.945 1 93.69 327 GLY B O 1
ATOM 6420 N N . ALA B 1 328 ? -3.209 1.889 3.432 1 94.75 328 ALA B N 1
ATOM 6421 C CA . ALA B 1 328 ? -2.102 2.787 3.75 1 94.75 328 ALA B CA 1
ATOM 6422 C C . ALA B 1 328 ? -1.657 3.568 2.516 1 94.75 328 ALA B C 1
ATOM 6424 O O . ALA B 1 328 ? -2.027 3.225 1.391 1 94.75 328 ALA B O 1
ATOM 6425 N N . PHE B 1 329 ? -0.885 4.598 2.754 1 92.81 329 PHE B N 1
ATOM 6426 C CA . PHE B 1 329 ? -0.405 5.418 1.648 1 92.81 329 PHE B CA 1
ATOM 6427 C C . PHE B 1 329 ? 0.562 4.633 0.771 1 92.81 329 PHE B C 1
ATOM 6429 O O . PHE B 1 329 ? 1.563 4.102 1.26 1 92.81 329 PHE B O 1
ATOM 6436 N N . HIS B 1 330 ? 0.249 4.598 -0.585 1 93.94 330 HIS B N 1
ATOM 6437 C CA . HIS B 1 330 ? 1.035 3.723 -1.449 1 93.94 330 HIS B CA 1
ATOM 6438 C C . HIS B 1 330 ? 1.609 4.492 -2.633 1 93.94 330 HIS B C 1
ATOM 6440 O O . HIS B 1 330 ? 2.418 3.955 -3.395 1 93.94 330 HIS B O 1
ATOM 6446 N N . GLU B 1 331 ? 1.303 5.703 -2.781 1 86.88 331 GLU B N 1
ATOM 6447 C CA . GLU B 1 331 ? 1.706 6.484 -3.949 1 86.88 331 GLU B CA 1
ATOM 6448 C C . GLU B 1 331 ? 3.07 7.133 -3.734 1 86.88 331 GLU B C 1
ATOM 6450 O O . GLU B 1 331 ? 3.547 7.23 -2.602 1 86.88 331 GLU B O 1
ATOM 6455 N N . PRO B 1 332 ? 3.703 7.523 -4.867 1 87.44 332 PRO B N 1
ATOM 6456 C CA . PRO B 1 332 ? 4.949 8.273 -4.707 1 87.44 332 PRO B CA 1
ATOM 6457 C C . PRO B 1 332 ? 4.754 9.586 -3.949 1 87.44 332 PRO B C 1
ATOM 6459 O O . PRO B 1 332 ? 3.691 10.203 -4.039 1 87.44 332 PRO B O 1
ATOM 6462 N N . GLY B 1 333 ? 5.789 9.984 -3.209 1 86.94 333 GLY B N 1
ATOM 6463 C CA . GLY B 1 333 ? 5.734 11.234 -2.479 1 86.94 333 GLY B CA 1
ATOM 6464 C C . GLY B 1 333 ? 5.449 11.055 -1 1 86.94 333 GLY B C 1
ATOM 6465 O O . GLY B 1 333 ? 5.699 9.984 -0.442 1 86.94 333 GLY B O 1
ATOM 6466 N N . ILE B 1 334 ? 5.074 12.18 -0.372 1 85.88 334 ILE B N 1
ATOM 6467 C CA . ILE B 1 334 ? 4.883 12.211 1.074 1 85.88 334 ILE B CA 1
ATOM 6468 C C . ILE B 1 334 ? 3.434 12.57 1.396 1 85.88 334 ILE B C 1
ATOM 6470 O O . ILE B 1 334 ? 2.863 13.477 0.781 1 85.88 334 ILE B O 1
ATOM 6474 N N . LYS B 1 335 ? 2.828 11.773 2.172 1 85.12 335 LYS B N 1
ATOM 6475 C CA . LYS B 1 335 ? 1.531 12.07 2.775 1 85.12 335 LYS B CA 1
ATOM 6476 C C . LYS B 1 335 ? 1.536 11.758 4.27 1 85.12 335 LYS B C 1
ATOM 6478 O O . LYS B 1 335 ? 1.697 10.602 4.668 1 85.12 335 LYS B O 1
ATOM 6483 N N . THR B 1 336 ? 1.343 12.758 5.109 1 89.81 336 THR B N 1
ATOM 6484 C CA . THR B 1 336 ? 1.448 12.57 6.551 1 89.81 336 THR B CA 1
ATOM 6485 C C . THR B 1 336 ? 0.103 12.156 7.145 1 89.81 336 THR B C 1
ATOM 6487 O O . THR B 1 336 ? -0.453 12.867 7.984 1 89.81 336 THR B O 1
ATOM 6490 N N . VAL B 1 337 ? -0.268 10.984 6.781 1 90.19 337 VAL B N 1
ATOM 6491 C CA . VAL B 1 337 ? -1.574 10.453 7.152 1 90.19 337 VAL B CA 1
ATOM 6492 C C . VAL B 1 337 ? -1.402 9.312 8.148 1 90.19 337 VAL B C 1
ATOM 6494 O O . VAL B 1 337 ? -0.41 8.578 8.102 1 90.19 337 VAL B O 1
ATOM 6497 N N . ILE B 1 338 ? -2.328 9.242 9.07 1 95.31 338 ILE B N 1
ATOM 6498 C CA . ILE B 1 338 ? -2.541 8.055 9.898 1 95.31 338 ILE B CA 1
ATOM 6499 C C . ILE B 1 338 ? -3.77 7.297 9.398 1 95.31 338 ILE B C 1
ATOM 6501 O O . ILE B 1 338 ? -4.902 7.738 9.602 1 95.31 338 ILE B O 1
ATOM 6505 N N . PRO B 1 339 ? -3.551 6.184 8.758 1 95 339 PRO B N 1
ATOM 6506 C CA . PRO B 1 339 ? -4.715 5.477 8.219 1 95 339 PRO B CA 1
ATOM 6507 C C . PRO B 1 339 ? -5.648 4.957 9.312 1 95 339 PRO B C 1
ATOM 6509 O O . PRO B 1 339 ? -5.184 4.496 10.359 1 95 339 PRO B O 1
ATOM 6512 N N . ALA B 1 340 ? -6.977 5.039 9.062 1 94.81 340 ALA B N 1
ATOM 6513 C CA . ALA B 1 340 ? -7.98 4.594 10.023 1 94.81 340 ALA B CA 1
ATOM 6514 C C . ALA B 1 340 ? -8.133 3.076 10 1 94.81 340 ALA B C 1
ATOM 6516 O O . ALA B 1 340 ? -8.461 2.461 11.016 1 94.81 340 ALA B O 1
ATOM 6517 N N . LYS B 1 341 ? -7.969 2.555 8.805 1 96.69 341 LYS B N 1
ATOM 6518 C CA . LYS B 1 341 ? -8.125 1.121 8.578 1 96.69 341 LYS B CA 1
ATOM 6519 C C . LYS B 1 341 ? -7.086 0.604 7.59 1 96.69 341 LYS B C 1
ATOM 6521 O O . LYS B 1 341 ? -6.859 1.212 6.539 1 96.69 341 LYS B O 1
ATOM 6526 N N . VAL B 1 342 ? -6.449 -0.476 7.988 1 97.94 342 VAL B N 1
ATOM 6527 C CA . VAL B 1 342 ? -5.438 -1.079 7.125 1 97.94 342 VAL B CA 1
ATOM 6528 C C . VAL B 1 342 ? -5.629 -2.594 7.086 1 97.94 342 VAL B C 1
ATOM 6530 O O . VAL B 1 342 ? -6.074 -3.195 8.07 1 97.94 342 VAL B O 1
ATOM 6533 N N . ILE B 1 343 ? -5.289 -3.176 5.93 1 98.38 343 ILE B N 1
ATOM 6534 C CA . ILE B 1 343 ? -5.418 -4.617 5.738 1 98.38 343 ILE B CA 1
ATOM 6535 C C . ILE B 1 343 ? -4.098 -5.188 5.227 1 98.38 343 ILE B C 1
ATOM 6537 O O . ILE B 1 343 ? -3.672 -4.879 4.113 1 98.38 343 ILE B O 1
ATOM 6541 N N . GLY B 1 344 ? -3.473 -6.008 6.07 1 98.62 344 GLY B N 1
ATOM 6542 C CA . GLY B 1 344 ? -2.309 -6.762 5.625 1 98.62 344 GLY B CA 1
ATOM 6543 C C . GLY B 1 344 ? -2.668 -8.039 4.891 1 98.62 344 GLY B C 1
ATOM 6544 O O . GLY B 1 344 ? -3.629 -8.719 5.25 1 98.62 344 GLY B O 1
ATOM 6545 N N . LYS B 1 345 ? -1.882 -8.32 3.896 1 98 345 LYS B N 1
ATOM 6546 C CA . LYS B 1 345 ? -2.156 -9.484 3.051 1 98 345 LYS B CA 1
ATOM 6547 C C . LYS B 1 345 ? -0.944 -10.406 2.977 1 98 345 LYS B C 1
ATOM 6549 O O . LYS B 1 345 ? 0.162 -9.969 2.656 1 98 345 LYS B O 1
ATOM 6554 N N . PHE B 1 346 ? -1.148 -11.625 3.334 1 98.5 346 PHE B N 1
ATOM 6555 C CA . PHE B 1 346 ? -0.091 -12.625 3.248 1 98.5 346 PHE B CA 1
ATOM 6556 C C . PHE B 1 346 ? -0.669 -14 2.92 1 98.5 346 PHE B C 1
ATOM 6558 O O . PHE B 1 346 ? -1.889 -14.18 2.906 1 98.5 346 PHE B O 1
ATOM 6565 N N . SER B 1 347 ? 0.196 -14.914 2.535 1 97.88 347 SER B N 1
ATOM 6566 C CA . SER B 1 347 ? -0.242 -16.266 2.225 1 97.88 347 SER B CA 1
ATOM 6567 C C . SER B 1 347 ? 0.732 -17.297 2.777 1 97.88 347 SER B C 1
ATOM 6569 O O . SER B 1 347 ? 1.891 -16.984 3.055 1 97.88 347 SER B O 1
ATOM 6571 N N . ILE B 1 348 ? 0.202 -18.469 3.045 1 98.31 348 ILE B N 1
ATOM 6572 C CA . ILE B 1 348 ? 0.98 -19.641 3.441 1 98.31 348 ILE B CA 1
ATOM 6573 C C . ILE B 1 348 ? 0.762 -20.766 2.438 1 98.31 348 ILE B C 1
ATOM 6575 O O . ILE B 1 348 ? -0.352 -21.281 2.301 1 98.31 348 ILE B O 1
ATOM 6579 N N . ARG B 1 349 ? 1.789 -21.109 1.748 1 97.56 349 ARG B N 1
ATOM 6580 C CA . ARG B 1 349 ? 1.699 -22.266 0.869 1 97.56 349 ARG B CA 1
ATOM 6581 C C . ARG B 1 349 ? 1.5 -23.547 1.672 1 97.56 349 ARG B C 1
ATOM 6583 O O . ARG B 1 349 ? 2.236 -23.812 2.625 1 97.56 349 ARG B O 1
ATOM 6590 N N . GLN B 1 350 ? 0.523 -24.328 1.282 1 95.69 350 GLN B N 1
ATOM 6591 C CA . GLN B 1 350 ? 0.148 -25.562 1.974 1 95.69 350 GLN B CA 1
ATOM 6592 C C . GLN B 1 350 ? 0.839 -26.766 1.354 1 95.69 350 GLN B C 1
ATOM 6594 O O . GLN B 1 350 ? 0.988 -26.844 0.134 1 95.69 350 GLN B O 1
ATOM 6599 N N . VAL B 1 351 ? 1.177 -27.672 2.221 1 96.75 351 VAL B N 1
ATOM 6600 C CA . VAL B 1 351 ? 1.774 -28.922 1.758 1 96.75 351 VAL B CA 1
ATOM 6601 C C . VAL B 1 351 ? 0.921 -30.094 2.211 1 96.75 351 VAL B C 1
ATOM 6603 O O . VAL B 1 351 ? -0.004 -29.938 3.01 1 96.75 351 VAL B O 1
ATOM 6606 N N . PRO B 1 352 ? 1.151 -31.297 1.69 1 93.25 352 PRO B N 1
ATOM 6607 C CA . PRO B 1 352 ? 0.286 -32.438 1.982 1 93.25 352 PRO B CA 1
ATOM 6608 C C . PRO B 1 352 ? 0.099 -32.656 3.48 1 93.25 352 PRO B C 1
ATOM 6610 O O . PRO B 1 352 ? 1.043 -32.5 4.258 1 93.25 352 PRO B O 1
ATOM 6613 N N . TYR B 1 353 ? -1.074 -32.969 3.916 1 93.5 353 TYR B N 1
ATOM 6614 C CA . TYR B 1 353 ? -1.502 -33.344 5.258 1 93.5 353 TYR B CA 1
ATOM 6615 C C . TYR B 1 353 ? -1.817 -32.125 6.098 1 93.5 353 TYR B C 1
ATOM 6617 O O . TYR B 1 353 ? -2.381 -32.219 7.191 1 93.5 353 TYR B O 1
ATOM 6625 N N . MET B 1 354 ? -1.456 -30.969 5.602 1 95.75 354 MET B N 1
ATOM 6626 C CA . MET B 1 354 ? -1.913 -29.75 6.277 1 95.75 354 MET B CA 1
ATOM 6627 C C . MET B 1 354 ? -3.404 -29.531 6.051 1 95.75 354 MET B C 1
ATOM 6629 O O . MET B 1 354 ? -3.912 -29.766 4.953 1 95.75 354 MET B O 1
ATOM 6633 N N . ASP B 1 355 ? -4.039 -29.125 7.117 1 95.5 355 ASP B N 1
ATOM 6634 C CA . ASP B 1 355 ? -5.473 -28.859 7.07 1 95.5 355 ASP B CA 1
ATOM 6635 C C . ASP B 1 355 ? -5.758 -27.359 7.059 1 95.5 355 ASP B C 1
ATOM 6637 O O . ASP B 1 355 ? -5.301 -26.625 7.941 1 95.5 355 ASP B O 1
ATOM 6641 N N . LEU B 1 356 ? -6.527 -26.969 6.117 1 95.38 356 LEU B N 1
ATOM 6642 C CA . LEU B 1 356 ? -6.797 -25.547 5.93 1 95.38 356 LEU B CA 1
ATOM 6643 C C . LEU B 1 356 ? -7.484 -24.953 7.156 1 95.38 356 LEU B C 1
ATOM 6645 O O . LEU B 1 356 ? -7.172 -23.844 7.574 1 95.38 356 LEU B O 1
ATOM 6649 N N . ALA B 1 357 ? -8.438 -25.688 7.715 1 96.81 357 ALA B N 1
ATOM 6650 C CA . ALA B 1 357 ? -9.148 -25.203 8.891 1 96.81 357 ALA B CA 1
ATOM 6651 C C . ALA B 1 357 ? -8.203 -25.062 10.086 1 96.81 357 ALA B C 1
ATOM 6653 O O . ALA B 1 357 ? -8.297 -24.094 10.844 1 96.81 357 ALA B O 1
ATOM 6654 N N . ALA B 1 358 ? -7.375 -26 10.234 1 97.69 358 ALA B N 1
ATOM 6655 C CA . ALA B 1 358 ? -6.395 -25.938 11.32 1 97.69 358 ALA B CA 1
ATOM 6656 C C . ALA B 1 358 ? -5.441 -24.766 11.133 1 97.69 358 ALA B C 1
ATOM 6658 O O . ALA B 1 358 ? -5.125 -24.047 12.094 1 97.69 358 ALA B O 1
ATOM 6659 N N . VAL B 1 359 ? -4.996 -24.594 9.914 1 98.06 359 VAL B N 1
ATOM 6660 C CA . VAL B 1 359 ? -4.086 -23.5 9.602 1 98.06 359 VAL B CA 1
ATOM 6661 C C . VAL B 1 359 ? -4.766 -22.156 9.898 1 98.06 359 VAL B C 1
ATOM 6663 O O . VAL B 1 359 ? -4.164 -21.266 10.5 1 98.06 359 VAL B O 1
ATOM 6666 N N . LYS B 1 360 ? -5.984 -22.031 9.484 1 98.06 360 LYS B N 1
ATOM 6667 C CA . LYS B 1 360 ? -6.742 -20.812 9.758 1 98.06 360 LYS B CA 1
ATOM 6668 C C . LYS B 1 360 ? -6.801 -20.531 11.258 1 98.06 360 LYS B C 1
ATOM 6670 O O . LYS B 1 360 ? -6.555 -19.406 11.688 1 98.06 360 LYS B O 1
ATOM 6675 N N . GLN B 1 361 ? -7.098 -21.5 12.008 1 98.31 361 GLN B N 1
ATOM 6676 C CA . GLN B 1 361 ? -7.199 -21.359 13.453 1 98.31 361 GLN B CA 1
ATOM 6677 C C . GLN B 1 361 ? -5.852 -20.984 14.062 1 98.31 361 GLN B C 1
ATOM 6679 O O . GLN B 1 361 ? -5.777 -20.109 14.93 1 98.31 361 GLN B O 1
ATOM 6684 N N . GLN B 1 362 ? -4.816 -21.672 13.672 1 98.5 362 GLN B N 1
ATOM 6685 C CA . GLN B 1 362 ? -3.473 -21.391 14.172 1 98.5 362 GLN B CA 1
ATOM 6686 C C . GLN B 1 362 ? -3.061 -19.953 13.891 1 98.5 362 GLN B C 1
ATOM 6688 O O . GLN B 1 362 ? -2.5 -19.281 14.758 1 98.5 362 GLN B O 1
ATOM 6693 N N . VAL B 1 363 ? -3.342 -19.484 12.68 1 98.75 363 VAL B N 1
ATOM 6694 C CA . VAL B 1 363 ? -2.996 -18.125 12.281 1 98.75 363 VAL B CA 1
ATOM 6695 C C . VAL B 1 363 ? -3.785 -17.125 13.125 1 98.75 363 VAL B C 1
ATOM 6697 O O . VAL B 1 363 ? -3.217 -16.172 13.672 1 98.75 363 VAL B O 1
ATOM 6700 N N . GLU B 1 364 ? -5.055 -17.344 13.25 1 98.69 364 GLU B N 1
ATOM 6701 C CA . GLU B 1 364 ? -5.918 -16.453 14.031 1 98.69 364 GLU B CA 1
ATOM 6702 C C . GLU B 1 364 ? -5.457 -16.375 15.484 1 98.69 364 GLU B C 1
ATOM 6704 O O . GLU B 1 364 ? -5.359 -15.289 16.047 1 98.69 364 GLU B O 1
ATOM 6709 N N . GLU B 1 365 ? -5.195 -17.484 16.062 1 98.62 365 GLU B N 1
ATOM 6710 C CA . GLU B 1 365 ? -4.758 -17.531 17.453 1 98.62 365 GLU B CA 1
ATOM 6711 C C . GLU B 1 365 ? -3.432 -16.797 17.641 1 98.62 365 GLU B C 1
ATOM 6713 O O . GLU B 1 365 ? -3.26 -16.047 18.594 1 98.62 365 GLU B O 1
ATOM 6718 N N . HIS B 1 366 ? -2.529 -17.031 16.75 1 98.81 366 HIS B N 1
ATOM 6719 C CA . HIS B 1 366 ? -1.226 -16.391 16.844 1 98.81 366 HIS B CA 1
ATOM 6720 C C . HIS B 1 366 ? -1.357 -14.875 16.75 1 98.81 366 HIS B C 1
ATOM 6722 O O . HIS B 1 366 ? -0.808 -14.148 17.594 1 98.81 366 HIS B O 1
ATOM 6728 N N . LEU B 1 367 ? -2.105 -14.398 15.758 1 98.88 367 LEU B N 1
ATOM 6729 C CA . LEU B 1 367 ? -2.248 -12.961 15.539 1 98.88 367 LEU B CA 1
ATOM 6730 C C . LEU B 1 367 ? -3.01 -12.312 16.688 1 98.88 367 LEU B C 1
ATOM 6732 O O . LEU B 1 367 ? -2.67 -11.211 17.125 1 98.88 367 LEU B O 1
ATOM 6736 N N . LYS B 1 368 ? -4.004 -12.992 17.234 1 98.69 368 LYS B N 1
ATOM 6737 C CA . LYS B 1 368 ? -4.738 -12.484 18.375 1 98.69 368 LYS B CA 1
ATOM 6738 C C . LYS B 1 368 ? -3.836 -12.375 19.609 1 98.69 368 LYS B C 1
ATOM 6740 O O . LYS B 1 368 ? -3.928 -11.414 20.375 1 98.69 368 LYS B O 1
ATOM 6745 N N . ASN B 1 369 ? -3.004 -13.359 19.75 1 98.62 369 ASN B N 1
ATOM 6746 C CA . ASN B 1 369 ? -2.068 -13.336 20.875 1 98.62 369 ASN B CA 1
ATOM 6747 C C . ASN B 1 369 ? -1.085 -12.18 20.75 1 98.62 369 ASN B C 1
ATOM 6749 O O . ASN B 1 369 ? -0.838 -11.469 21.734 1 98.62 369 ASN B O 1
ATOM 6753 N N . VAL B 1 370 ? -0.518 -12.047 19.609 1 98.5 370 VAL B N 1
ATOM 6754 C CA . VAL B 1 370 ? 0.412 -10.945 19.375 1 98.5 370 VAL B CA 1
ATOM 6755 C C . VAL B 1 370 ? -0.304 -9.609 19.594 1 98.5 370 VAL B C 1
ATOM 6757 O O . VAL B 1 370 ? 0.223 -8.711 20.25 1 98.5 370 VAL B O 1
ATOM 6760 N N . PHE B 1 371 ? -1.514 -9.477 19.094 1 98.5 371 PHE B N 1
ATOM 6761 C CA . PHE B 1 371 ? -2.299 -8.25 19.188 1 98.5 371 PHE B CA 1
ATOM 6762 C C . PHE B 1 371 ? -2.629 -7.926 20.641 1 98.5 371 PHE B C 1
ATOM 6764 O O . PHE B 1 371 ? -2.539 -6.773 21.062 1 98.5 371 PHE B O 1
ATOM 6771 N N . SER B 1 372 ? -2.973 -8.914 21.375 1 98.12 372 SER B N 1
ATOM 6772 C CA . SER B 1 372 ? -3.369 -8.711 22.766 1 98.12 372 SER B CA 1
ATOM 6773 C C . SER B 1 372 ? -2.215 -8.164 23.594 1 98.12 372 SER B C 1
ATOM 6775 O O . SER B 1 372 ? -2.426 -7.359 24.5 1 98.12 372 SER B O 1
ATOM 6777 N N . ARG B 1 373 ? -1.036 -8.5 23.297 1 96.94 373 ARG B N 1
ATOM 6778 C CA . ARG B 1 373 ? 0.14 -8.055 24.047 1 96.94 373 ARG B CA 1
ATOM 6779 C C . ARG B 1 373 ? 0.427 -6.578 23.781 1 96.94 373 ARG B C 1
ATOM 6781 O O . ARG B 1 373 ? 1.15 -5.934 24.547 1 96.94 373 ARG B O 1
ATOM 6788 N N . ARG B 1 374 ? -0.141 -6.059 22.75 1 96.69 374 ARG B N 1
ATOM 6789 C CA . ARG B 1 374 ? 0.099 -4.664 22.406 1 96.69 374 ARG B CA 1
ATOM 6790 C C . ARG B 1 374 ? -0.855 -3.736 23.141 1 96.69 374 ARG B C 1
ATOM 6792 O O . ARG B 1 374 ? -0.657 -2.52 23.172 1 96.69 374 ARG B O 1
ATOM 6799 N N . ASN B 1 375 ? -1.905 -4.27 23.766 1 95.56 375 ASN B N 1
ATOM 6800 C CA . ASN B 1 375 ? -2.889 -3.496 24.516 1 95.56 375 ASN B CA 1
ATOM 6801 C C . ASN B 1 375 ? -3.465 -2.355 23.688 1 95.56 375 ASN B C 1
ATOM 6803 O O . ASN B 1 375 ? -3.58 -1.226 24.172 1 95.56 375 ASN B O 1
ATOM 6807 N N . SER B 1 376 ? -3.693 -2.637 22.484 1 95.56 376 SER B N 1
ATOM 6808 C CA . SER B 1 376 ? -4.277 -1.672 21.547 1 95.56 376 SER B CA 1
ATOM 6809 C C . SER B 1 376 ? -5.801 -1.718 21.594 1 95.56 376 SER B C 1
ATOM 6811 O O . SER B 1 376 ? -6.391 -2.797 21.672 1 95.56 376 SER B O 1
ATOM 6813 N N . PRO B 1 377 ? -6.438 -0.549 21.594 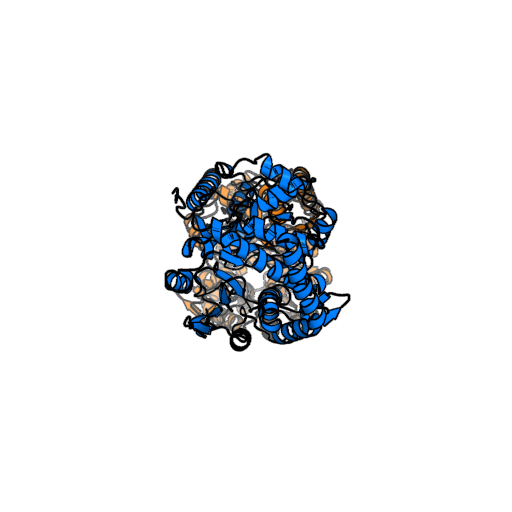1 96.5 377 PRO B N 1
ATOM 6814 C CA . PRO B 1 377 ? -7.902 -0.521 21.531 1 96.5 377 PRO B CA 1
ATOM 6815 C C . PRO B 1 377 ? -8.438 -0.75 20.125 1 96.5 377 PRO B C 1
ATOM 6817 O O . PRO B 1 377 ? -9.648 -0.776 19.906 1 96.5 377 PRO B O 1
ATOM 6820 N N . ASN B 1 378 ? -7.605 -0.792 19.125 1 97.56 378 ASN B N 1
ATOM 6821 C CA . ASN B 1 378 ? -8.031 -1.032 17.75 1 97.56 378 ASN B CA 1
ATOM 6822 C C . ASN B 1 378 ? -8.711 -2.389 17.609 1 97.56 378 ASN B C 1
ATOM 6824 O O . ASN B 1 378 ? -8.602 -3.242 18.484 1 97.56 378 ASN B O 1
ATOM 6828 N N . LYS B 1 379 ? -9.461 -2.535 16.531 1 98.12 379 LYS B N 1
ATOM 6829 C CA . LYS B 1 379 ? -10.148 -3.793 16.234 1 98.12 379 LYS B CA 1
ATOM 6830 C C . LYS B 1 379 ? -9.336 -4.656 15.281 1 98.12 379 LYS B C 1
ATOM 6832 O O . LYS B 1 379 ? -8.812 -4.16 14.281 1 98.12 379 LYS B O 1
ATOM 6837 N N . LEU B 1 380 ? -9.258 -5.918 15.625 1 98.69 380 LEU B N 1
ATOM 6838 C CA . LEU B 1 380 ? -8.562 -6.887 14.781 1 98.69 380 LEU B CA 1
ATOM 6839 C C . LEU B 1 380 ? -9.547 -7.852 14.133 1 98.69 380 LEU B C 1
ATOM 6841 O O . LEU B 1 380 ? -10.43 -8.391 14.812 1 98.69 380 LEU B O 1
ATOM 6845 N N . LYS B 1 381 ? -9.453 -8.008 12.836 1 98.62 381 LYS B N 1
ATOM 6846 C CA . LYS B 1 381 ? -10.195 -9.023 12.094 1 98.62 381 LYS B CA 1
ATOM 6847 C C . LYS B 1 381 ? -9.258 -9.844 11.211 1 98.62 381 LYS B C 1
ATOM 6849 O O . LYS B 1 381 ? -8.516 -9.289 10.398 1 98.62 381 LYS B O 1
ATOM 6854 N N . VAL B 1 382 ? -9.266 -11.156 11.43 1 98.62 382 VAL B N 1
ATOM 6855 C CA . VAL B 1 382 ? -8.477 -12.078 10.617 1 98.62 382 VAL B CA 1
ATOM 6856 C C . VAL B 1 382 ? -9.406 -12.945 9.766 1 98.62 382 VAL B C 1
ATOM 6858 O O . VAL B 1 382 ? -10.383 -13.5 10.273 1 98.62 382 VAL B O 1
ATOM 6861 N N . SER B 1 383 ? -9.125 -13 8.469 1 97.81 383 SER B N 1
ATOM 6862 C CA . SER B 1 383 ? -9.93 -13.844 7.586 1 97.81 383 SER B CA 1
ATOM 6863 C C . SER B 1 383 ? -9.047 -14.562 6.566 1 97.81 383 SER B C 1
ATOM 6865 O O . SER B 1 383 ? -7.898 -14.188 6.352 1 97.81 383 SER B O 1
ATOM 6867 N N . MET B 1 384 ? -9.586 -15.641 6.062 1 96.81 384 MET B N 1
ATOM 6868 C CA . MET B 1 384 ? -8.953 -16.422 5.004 1 96.81 384 MET B CA 1
ATOM 6869 C C . MET B 1 384 ? -9.836 -16.469 3.76 1 96.81 384 MET B C 1
ATOM 6871 O O . MET B 1 384 ? -10.547 -17.438 3.539 1 96.81 384 MET B O 1
ATOM 6875 N N . PRO B 1 385 ? -9.688 -15.484 2.934 1 91.06 385 PRO B N 1
ATOM 6876 C CA . PRO B 1 385 ? -10.594 -15.375 1.786 1 91.06 385 PRO B CA 1
ATOM 6877 C C . PRO B 1 385 ? -10.359 -16.469 0.747 1 91.06 385 PRO B C 1
ATOM 6879 O O . PRO B 1 385 ? -11.234 -16.734 -0.079 1 91.06 385 PRO B O 1
ATOM 6882 N N . LEU B 1 386 ? -9.195 -17.109 0.737 1 87.12 386 LEU B N 1
ATOM 6883 C CA . LEU B 1 386 ? -8.883 -18.141 -0.244 1 87.12 386 LEU B CA 1
ATOM 6884 C C . LEU B 1 386 ? -8.102 -19.281 0.399 1 87.12 386 LEU B C 1
ATOM 6886 O O . LEU B 1 386 ? -7.191 -19.047 1.2 1 87.12 386 LEU B O 1
ATOM 6890 N N . GLY B 1 387 ? -8.562 -20.484 0.103 1 91.25 387 GLY B N 1
ATOM 6891 C CA . GLY B 1 387 ? -7.902 -21.719 0.523 1 91.25 387 GLY B CA 1
ATOM 6892 C C . GLY B 1 387 ? -7.891 -22.781 -0.553 1 91.25 387 GLY B C 1
ATOM 6893 O O . GLY B 1 387 ? -8.938 -23.141 -1.104 1 91.25 387 GLY B O 1
ATOM 6894 N N . ALA B 1 388 ? -6.703 -23.219 -0.916 1 89.88 388 ALA B N 1
ATOM 6895 C CA . ALA B 1 388 ? -6.531 -24.281 -1.891 1 89.88 388 ALA B CA 1
ATOM 6896 C C . ALA B 1 388 ? -5.66 -25.406 -1.327 1 89.88 388 ALA B C 1
ATOM 6898 O O . ALA B 1 388 ? -4.625 -25.141 -0.709 1 89.88 388 ALA B O 1
ATOM 6899 N N . LYS B 1 389 ? -6.133 -26.578 -1.5 1 92 389 LYS B N 1
ATOM 6900 C CA . LYS B 1 389 ? -5.418 -27.734 -0.983 1 92 389 LYS B CA 1
ATOM 6901 C C . LYS B 1 389 ? -4.273 -28.141 -1.91 1 92 389 LYS B C 1
ATOM 6903 O O . LYS B 1 389 ? -4.344 -27.922 -3.121 1 92 389 LYS B O 1
ATOM 6908 N N . PRO B 1 390 ? -3.236 -28.734 -1.333 1 94.56 390 PRO B N 1
ATOM 6909 C CA . PRO B 1 390 ? -2.15 -29.281 -2.15 1 94.56 390 PRO B CA 1
ATOM 6910 C C . PRO B 1 390 ? -2.541 -30.562 -2.867 1 94.56 390 PRO B C 1
ATOM 6912 O O . PRO B 1 390 ? -3.615 -31.109 -2.611 1 94.56 390 PRO B O 1
ATOM 6915 N N . TRP B 1 391 ? -1.732 -30.922 -3.848 1 93.38 391 TRP B N 1
ATOM 6916 C CA . TRP B 1 391 ? -1.889 -32.156 -4.586 1 93.38 391 TRP B CA 1
ATOM 6917 C C . TRP B 1 391 ? -0.582 -32.938 -4.605 1 93.38 391 TRP B C 1
ATOM 6919 O O . TRP B 1 391 ? 0.493 -32.375 -4.789 1 93.38 391 TRP B O 1
ATOM 6929 N N . VAL B 1 392 ? -0.675 -34.25 -4.316 1 91.75 392 VAL B N 1
ATOM 6930 C CA . VAL B 1 392 ? 0.502 -35.094 -4.402 1 91.75 392 VAL B CA 1
ATOM 6931 C C . VAL B 1 392 ? 0.116 -36.438 -5.004 1 91.75 392 VAL B C 1
ATOM 6933 O O . VAL B 1 392 ? -0.946 -37 -4.691 1 91.75 392 VAL B O 1
ATOM 6936 N N . ALA B 1 393 ? 0.892 -36.906 -5.934 1 91.62 393 ALA B N 1
ATOM 6937 C CA . ALA B 1 393 ? 0.687 -38.219 -6.566 1 91.62 393 ALA B CA 1
ATOM 6938 C C . ALA B 1 393 ? 1.74 -39.219 -6.113 1 91.62 393 ALA B C 1
ATOM 6940 O O . ALA B 1 393 ? 2.771 -38.844 -5.555 1 91.62 393 ALA B O 1
ATOM 6941 N N . ASP B 1 394 ? 1.419 -40.469 -6.301 1 89.75 394 ASP B N 1
ATOM 6942 C CA . ASP B 1 394 ? 2.369 -41.562 -6.047 1 89.75 394 ASP B CA 1
ATOM 6943 C C . ASP B 1 394 ? 3.211 -41.844 -7.285 1 89.75 394 ASP B C 1
ATOM 6945 O O . ASP B 1 394 ? 2.699 -42.344 -8.281 1 89.75 394 ASP B O 1
ATOM 6949 N N . VAL B 1 395 ? 4.512 -41.625 -7.184 1 91.25 395 VAL B N 1
ATOM 6950 C CA . VAL B 1 395 ? 5.391 -41.781 -8.336 1 91.25 395 VAL B CA 1
ATOM 6951 C C . VAL B 1 395 ? 5.555 -43.25 -8.68 1 91.25 395 VAL B C 1
ATOM 6953 O O . VAL B 1 395 ? 6.043 -43.594 -9.758 1 91.25 395 VAL B O 1
ATOM 6956 N N . ASN B 1 396 ? 5.148 -44.094 -7.797 1 89.5 396 ASN B N 1
ATOM 6957 C CA . ASN B 1 396 ? 5.234 -45.531 -8.039 1 89.5 396 ASN B CA 1
ATOM 6958 C C . ASN B 1 396 ? 3.963 -46.062 -8.688 1 89.5 396 ASN B C 1
ATOM 6960 O O . ASN B 1 396 ? 3.873 -47.25 -9 1 89.5 396 ASN B O 1
ATOM 6964 N N . ASP B 1 397 ? 3.078 -45.188 -8.906 1 91.38 397 ASP B N 1
ATOM 6965 C CA . ASP B 1 397 ? 1.872 -45.562 -9.641 1 91.38 397 ASP B CA 1
ATOM 6966 C C . ASP B 1 397 ? 2.215 -46.062 -11.047 1 91.38 397 ASP B C 1
ATOM 6968 O O . ASP B 1 397 ? 3.137 -45.531 -11.68 1 91.38 397 ASP B O 1
ATOM 6972 N N . PRO B 1 398 ? 1.46 -47 -11.531 1 90.69 398 PRO B N 1
ATOM 6973 C CA . PRO B 1 398 ? 1.716 -47.531 -12.867 1 90.69 398 PRO B CA 1
ATOM 6974 C C . PRO B 1 398 ? 1.724 -46.469 -13.953 1 90.69 398 PRO B C 1
ATOM 6976 O O . PRO B 1 398 ? 2.471 -46.562 -14.93 1 90.69 398 PRO B O 1
ATOM 6979 N N . LEU B 1 399 ? 0.944 -45.531 -13.758 1 93.25 399 LEU B N 1
ATOM 6980 C CA . LEU B 1 399 ? 0.895 -44.438 -14.742 1 93.25 399 LEU B CA 1
ATOM 6981 C C . LEU B 1 399 ? 2.217 -43.688 -14.781 1 93.25 399 LEU B C 1
ATOM 6983 O O . LEU B 1 399 ? 2.715 -43.375 -15.859 1 93.25 399 LEU B O 1
ATOM 6987 N N . TYR B 1 400 ? 2.779 -43.406 -13.695 1 95.31 400 TYR B N 1
ATOM 6988 C CA . TYR B 1 400 ? 4.066 -42.719 -13.633 1 95.31 400 TYR B CA 1
ATOM 6989 C C . TYR B 1 400 ? 5.184 -43.625 -14.164 1 95.31 400 TYR B C 1
ATOM 6991 O O . TYR B 1 400 ? 6.113 -43.125 -14.812 1 95.31 400 TYR B O 1
ATOM 6999 N N . LYS B 1 401 ? 5.055 -44.875 -13.883 1 95.12 401 LYS B N 1
ATOM 7000 C CA . LYS B 1 401 ? 6.035 -45.812 -14.422 1 95.12 401 LYS B CA 1
ATOM 7001 C C . LYS B 1 401 ? 5.973 -45.875 -15.945 1 95.12 401 LYS B C 1
ATOM 7003 O O . LYS B 1 401 ? 7.004 -45.906 -16.609 1 95.12 401 LYS B O 1
ATOM 7008 N N . ALA B 1 402 ? 4.766 -45.875 -16.422 1 96.38 402 ALA B N 1
ATOM 7009 C CA . ALA B 1 402 ? 4.582 -45.844 -17.875 1 96.38 402 ALA B CA 1
ATOM 7010 C C . ALA B 1 402 ? 5.168 -44.562 -18.484 1 96.38 402 ALA B C 1
ATOM 7012 O O . ALA B 1 402 ? 5.82 -44.625 -19.516 1 96.38 402 ALA B O 1
ATOM 7013 N N . ALA B 1 403 ? 4.926 -43.469 -17.844 1 97.62 403 ALA B N 1
ATOM 7014 C CA . ALA B 1 403 ? 5.445 -42.188 -18.312 1 97.62 403 ALA B CA 1
ATOM 7015 C C . ALA B 1 403 ? 6.973 -42.156 -18.297 1 97.62 403 ALA B C 1
ATOM 7017 O O . ALA B 1 403 ? 7.609 -41.656 -19.219 1 97.62 403 ALA B O 1
ATOM 7018 N N . ARG B 1 404 ? 7.527 -42.688 -17.234 1 97 404 ARG B N 1
ATOM 7019 C CA . ARG B 1 404 ? 8.977 -42.781 -17.125 1 97 404 ARG B CA 1
ATOM 7020 C C . ARG B 1 404 ? 9.578 -43.562 -18.266 1 97 404 ARG B C 1
ATOM 7022 O O . ARG B 1 404 ? 10.562 -43.156 -18.875 1 97 404 ARG B O 1
ATOM 7029 N N . ARG B 1 405 ? 9 -44.688 -18.609 1 97.25 405 ARG B N 1
ATOM 7030 C CA . ARG B 1 405 ? 9.484 -45.531 -19.688 1 97.25 405 ARG B CA 1
ATOM 7031 C C . ARG B 1 405 ? 9.359 -44.844 -21.031 1 97.25 405 ARG B C 1
ATOM 7033 O O . ARG B 1 405 ? 10.258 -44.938 -21.875 1 97.25 405 ARG B O 1
ATOM 7040 N N . ALA B 1 406 ? 8.266 -44.188 -21.203 1 97.69 406 ALA B N 1
ATOM 7041 C CA . ALA B 1 406 ? 8.055 -43.438 -22.453 1 97.69 406 ALA B CA 1
ATOM 7042 C C . ALA B 1 406 ? 9.125 -42.375 -22.641 1 97.69 406 ALA B C 1
ATOM 7044 O O . ALA B 1 406 ? 9.68 -42.219 -23.734 1 97.69 406 ALA B O 1
ATOM 7045 N N . ILE B 1 407 ? 9.383 -41.656 -21.562 1 97.88 407 ILE B N 1
ATOM 7046 C CA . ILE B 1 407 ? 10.383 -40.594 -21.625 1 97.88 407 ILE B CA 1
ATOM 7047 C C . ILE B 1 407 ? 11.758 -41.188 -21.906 1 97.88 407 ILE B C 1
ATOM 7049 O O . ILE B 1 407 ? 12.516 -40.656 -22.719 1 97.88 407 ILE B O 1
ATOM 7053 N N . LYS B 1 408 ? 12.055 -42.281 -21.234 1 97.12 408 LYS B N 1
ATOM 7054 C CA . LYS B 1 408 ? 13.336 -42.938 -21.453 1 97.12 408 LYS B CA 1
ATOM 7055 C C . LYS B 1 408 ? 13.477 -43.406 -22.906 1 97.12 408 LYS B C 1
ATOM 7057 O O . LYS B 1 408 ? 14.57 -43.312 -23.469 1 97.12 408 LYS B O 1
ATOM 7062 N N . THR B 1 409 ? 12.461 -43.844 -23.453 1 97.12 409 THR B N 1
ATOM 7063 C CA . THR B 1 409 ? 12.461 -44.312 -24.828 1 97.12 409 THR B CA 1
ATOM 7064 C C . THR B 1 409 ? 12.82 -43.188 -25.797 1 97.12 409 THR B C 1
ATOM 7066 O O . THR B 1 409 ? 13.578 -43.406 -26.734 1 97.12 409 THR B O 1
ATOM 7069 N N . VAL B 1 410 ? 12.359 -42.031 -25.562 1 97.31 410 VAL B N 1
ATOM 7070 C CA . VAL B 1 410 ? 12.484 -40.938 -26.516 1 97.31 410 VAL B CA 1
ATOM 7071 C C . VAL B 1 410 ? 13.727 -40.094 -26.188 1 97.31 410 VAL B C 1
ATOM 7073 O O . VAL B 1 410 ? 14.477 -39.719 -27.094 1 97.31 410 VAL B O 1
ATOM 7076 N N . PHE B 1 411 ? 13.938 -39.875 -24.922 1 96.19 411 PHE B N 1
ATOM 7077 C CA . PHE B 1 411 ? 15 -38.938 -24.547 1 96.19 411 PHE B CA 1
ATOM 7078 C C . PHE B 1 411 ? 16.234 -39.688 -24.094 1 96.19 411 PHE B C 1
ATOM 7080 O O . PHE B 1 411 ? 17.312 -39.094 -23.922 1 96.19 411 PHE B O 1
ATOM 7087 N N . GLY B 1 412 ? 16.156 -40.906 -23.797 1 95.12 412 GLY B N 1
ATOM 7088 C CA . GLY B 1 412 ? 17.297 -41.75 -23.469 1 95.12 412 GLY B CA 1
ATOM 7089 C C . GLY B 1 412 ? 17.703 -41.656 -22.016 1 95.12 412 GLY B C 1
ATOM 7090 O O . GLY B 1 412 ? 18.719 -42.219 -21.609 1 95.12 412 GLY B O 1
ATOM 7091 N N . GLU B 1 413 ? 16.969 -41 -21.234 1 94.12 413 GLU B N 1
ATOM 7092 C CA . GLU B 1 413 ? 17.266 -40.875 -19.812 1 94.12 413 GLU B CA 1
ATOM 7093 C C . GLU B 1 413 ? 15.977 -40.812 -18.984 1 94.12 413 GLU B C 1
ATOM 7095 O O . GLU B 1 413 ? 14.906 -40.5 -19.531 1 94.12 413 GLU B O 1
ATOM 7100 N N . ASP B 1 414 ? 16.109 -41.156 -17.75 1 94.38 414 ASP B N 1
ATOM 7101 C CA . ASP B 1 414 ? 14.977 -41.062 -16.844 1 94.38 414 ASP B CA 1
ATOM 7102 C C . ASP B 1 414 ? 14.617 -39.594 -16.562 1 94.38 414 ASP B C 1
ATOM 7104 O O . ASP B 1 414 ? 15.5 -38.75 -16.484 1 94.38 414 ASP B O 1
ATOM 7108 N N . PRO B 1 415 ? 13.344 -39.312 -16.406 1 95.69 415 PRO B N 1
ATOM 7109 C CA . PRO B 1 415 ? 12.945 -37.969 -16.047 1 95.69 415 PRO B CA 1
ATOM 7110 C C . PRO B 1 415 ? 13.211 -37.625 -14.586 1 95.69 415 PRO B C 1
ATOM 7112 O O . PRO B 1 415 ? 13.359 -38.531 -13.758 1 95.69 415 PRO B O 1
ATOM 7115 N N . ASP B 1 416 ? 13.297 -36.375 -14.367 1 93.81 416 ASP B N 1
ATOM 7116 C CA . ASP B 1 416 ? 13.242 -35.906 -12.984 1 93.81 416 ASP B CA 1
ATOM 7117 C C . ASP B 1 416 ? 11.812 -35.938 -12.445 1 93.81 416 ASP B C 1
ATOM 7119 O O . ASP B 1 416 ? 10.859 -35.656 -13.18 1 93.81 416 ASP B O 1
ATOM 7123 N N . PHE B 1 417 ? 11.656 -36.375 -11.242 1 94 417 PHE B N 1
ATOM 7124 C CA . PHE B 1 417 ? 10.398 -36.219 -10.531 1 94 417 PHE B CA 1
ATOM 7125 C C . PHE B 1 417 ? 10.398 -34.938 -9.711 1 94 417 PHE B C 1
ATOM 7127 O O . PHE B 1 417 ? 11.125 -34.844 -8.719 1 94 417 PHE B O 1
ATOM 7134 N N . ILE B 1 418 ? 9.555 -34 -10.094 1 93.31 418 ILE B N 1
ATOM 7135 C CA . ILE B 1 418 ? 9.609 -32.688 -9.477 1 93.31 418 ILE B CA 1
ATOM 7136 C C . ILE B 1 418 ? 8.242 -32.344 -8.906 1 93.31 418 ILE B C 1
ATOM 7138 O O . ILE B 1 418 ? 7.25 -33 -9.188 1 93.31 418 ILE B O 1
ATOM 7142 N N . ARG B 1 419 ? 8.219 -31.375 -8.055 1 93.12 419 ARG B N 1
ATOM 7143 C CA . ARG B 1 419 ? 6.992 -30.734 -7.598 1 93.12 419 ARG B CA 1
ATOM 7144 C C . ARG B 1 419 ? 6.949 -29.266 -8.023 1 93.12 419 ARG B C 1
ATOM 7146 O O . ARG B 1 419 ? 7.816 -28.797 -8.766 1 93.12 419 ARG B O 1
ATOM 7153 N N . ASP B 1 420 ? 5.832 -28.75 -7.84 1 90.56 420 ASP B N 1
ATOM 7154 C CA . ASP B 1 420 ? 5.629 -27.328 -8.141 1 90.56 420 ASP B CA 1
ATOM 7155 C C . ASP B 1 420 ? 5.211 -26.562 -6.891 1 90.56 420 ASP B C 1
ATOM 7157 O O . ASP B 1 420 ? 4.316 -26.984 -6.16 1 90.56 420 ASP B O 1
ATOM 7161 N N . GLY B 1 421 ? 5.887 -25.469 -6.723 1 91.31 421 GLY B N 1
ATOM 7162 C CA . GLY B 1 421 ? 5.578 -24.656 -5.547 1 91.31 421 GLY B CA 1
ATOM 7163 C C . GLY B 1 421 ? 4.293 -23.875 -5.684 1 91.31 421 GLY B C 1
ATOM 7164 O O . GLY B 1 421 ? 3.762 -23.359 -4.695 1 91.31 421 GLY B O 1
ATOM 7165 N N . SER B 1 422 ? 3.781 -23.828 -6.832 1 87.75 422 SER B N 1
ATOM 7166 C CA . SER B 1 422 ? 2.553 -23.078 -7.094 1 87.75 422 SER B CA 1
ATOM 7167 C C . SER B 1 422 ? 1.322 -23.953 -6.871 1 87.75 422 SER B C 1
ATOM 7169 O O . SER B 1 422 ? 1.438 -25.156 -6.691 1 87.75 422 SER B O 1
ATOM 7171 N N . THR B 1 423 ? 0.225 -23.219 -6.77 1 86.31 423 THR B N 1
ATOM 7172 C CA . THR B 1 423 ? -1.053 -23.906 -6.648 1 86.31 423 THR B CA 1
ATOM 7173 C C . THR B 1 423 ? -1.67 -24.156 -8.023 1 86.31 423 THR B C 1
ATOM 7175 O O . THR B 1 423 ? -1.89 -23.203 -8.781 1 86.31 423 THR B O 1
ATOM 7178 N N . ILE B 1 424 ? -1.838 -25.375 -8.281 1 82 424 ILE B N 1
ATOM 7179 C CA . ILE B 1 424 ? -2.514 -25.781 -9.508 1 82 424 ILE B CA 1
ATOM 7180 C C . ILE B 1 424 ? -3.787 -26.547 -9.172 1 82 424 ILE B C 1
ATOM 7182 O O . ILE B 1 424 ? -3.748 -27.766 -8.969 1 82 424 ILE B O 1
ATOM 7186 N N . PRO B 1 425 ? -4.863 -25.922 -9.227 1 84.5 425 PRO B N 1
ATOM 7187 C CA . PRO B 1 425 ? -6.098 -26.516 -8.703 1 84.5 425 PRO B CA 1
ATOM 7188 C C . PRO B 1 425 ? -6.629 -27.641 -9.594 1 84.5 425 PRO B C 1
ATOM 7190 O O . PRO B 1 425 ? -7.348 -28.531 -9.109 1 84.5 425 PRO B O 1
ATOM 7193 N N . ILE B 1 426 ? -6.25 -27.656 -10.789 1 88.81 426 ILE B N 1
ATOM 7194 C CA . ILE B 1 426 ? -6.871 -28.516 -11.781 1 88.81 426 ILE B CA 1
ATOM 7195 C C . ILE B 1 426 ? -6.609 -29.984 -11.43 1 88.81 426 ILE B C 1
ATOM 7197 O O . ILE B 1 426 ? -7.52 -30.812 -11.477 1 88.81 426 ILE B O 1
ATOM 7201 N N . ALA B 1 427 ? -5.367 -30.312 -11.133 1 89.56 427 ALA B N 1
ATOM 7202 C CA . ALA B 1 427 ? -5.027 -31.703 -10.828 1 89.56 427 ALA B CA 1
ATOM 7203 C C . ALA B 1 427 ? -5.824 -32.219 -9.633 1 89.56 427 ALA B C 1
ATOM 7205 O O . ALA B 1 427 ? -6.395 -33.312 -9.672 1 89.56 427 ALA B O 1
ATOM 7206 N N . ARG B 1 428 ? -5.902 -31.422 -8.656 1 89.25 428 ARG B N 1
ATOM 7207 C CA . ARG B 1 428 ? -6.648 -31.812 -7.465 1 89.25 428 ARG B CA 1
ATOM 7208 C C . ARG B 1 428 ? -8.133 -31.922 -7.766 1 89.25 428 ARG B C 1
ATOM 7210 O O . ARG B 1 428 ? -8.805 -32.844 -7.27 1 89.25 428 ARG B O 1
ATOM 7217 N N . MET B 1 429 ? -8.633 -31.016 -8.469 1 90.88 429 MET B N 1
ATOM 7218 C CA . MET B 1 429 ? -10.047 -31.016 -8.828 1 90.88 429 MET B CA 1
ATOM 7219 C C . MET B 1 429 ? -10.422 -32.312 -9.562 1 90.88 429 MET B C 1
ATOM 7221 O O . MET B 1 429 ? -11.383 -32.969 -9.188 1 90.88 429 MET B O 1
ATOM 7225 N N . PHE B 1 430 ? -9.625 -32.656 -10.531 1 93.88 430 PHE B N 1
ATOM 7226 C CA . PHE B 1 430 ? -9.883 -33.875 -11.297 1 93.88 430 PHE B CA 1
ATOM 7227 C C . PHE B 1 430 ? -9.781 -35.094 -10.406 1 93.88 430 PHE B C 1
ATOM 7229 O O . PHE B 1 430 ? -10.641 -36 -10.461 1 93.88 430 PHE B O 1
ATOM 7236 N N . GLN B 1 431 ? -8.766 -35.125 -9.664 1 91.56 431 GLN B N 1
ATOM 7237 C CA . GLN B 1 431 ? -8.547 -36.312 -8.812 1 91.56 431 GLN B CA 1
ATOM 7238 C C . GLN B 1 431 ? -9.68 -36.469 -7.797 1 91.56 431 GLN B C 1
ATOM 7240 O O . GLN B 1 431 ? -10.211 -37.562 -7.617 1 91.56 431 GLN B O 1
ATOM 7245 N N . THR B 1 432 ? -10.047 -35.469 -7.148 1 90.81 432 THR B N 1
ATOM 7246 C CA . THR B 1 432 ? -11.047 -35.5 -6.086 1 90.81 432 THR B CA 1
ATOM 7247 C C . THR B 1 432 ? -12.422 -35.812 -6.652 1 90.81 432 THR B C 1
ATOM 7249 O O . THR B 1 432 ? -13.156 -36.625 -6.082 1 90.81 432 THR B O 1
ATOM 7252 N N . ILE B 1 433 ? -12.766 -35.25 -7.734 1 93.44 433 ILE B N 1
ATOM 7253 C CA . ILE B 1 433 ? -14.117 -35.375 -8.273 1 93.44 433 ILE B CA 1
ATOM 7254 C C . ILE B 1 433 ? -14.25 -36.719 -8.992 1 93.44 433 ILE B C 1
ATOM 7256 O O . ILE B 1 433 ? -15.203 -37.469 -8.758 1 93.44 433 ILE B O 1
ATOM 7260 N N . THR B 1 434 ? -13.266 -37.031 -9.805 1 93.44 434 THR B N 1
ATOM 7261 C CA . THR B 1 434 ? -13.391 -38.219 -10.633 1 93.44 434 THR B CA 1
ATOM 7262 C C . THR B 1 434 ? -12.914 -39.469 -9.883 1 93.44 434 THR B C 1
ATOM 7264 O O . THR B 1 434 ? -13.242 -40.594 -10.258 1 93.44 434 THR B O 1
ATOM 7267 N N . GLN B 1 435 ? -12.055 -39.25 -8.898 1 91.88 435 GLN B N 1
ATOM 7268 C CA . GLN B 1 435 ? -11.445 -40.312 -8.109 1 91.88 435 GLN B CA 1
ATOM 7269 C C . GLN B 1 435 ? -10.594 -41.25 -8.992 1 91.88 435 GLN B C 1
ATOM 7271 O O . GLN B 1 435 ? -10.555 -42.438 -8.773 1 91.88 435 GLN B O 1
ATOM 7276 N N . LYS B 1 436 ? -10.109 -40.594 -10.086 1 92.19 436 LYS B N 1
ATOM 7277 C CA . LYS B 1 436 ? -9.242 -41.344 -11.008 1 92.19 436 LYS B CA 1
ATOM 7278 C C . LYS B 1 436 ? -7.777 -41 -10.773 1 92.19 436 LYS B C 1
ATOM 7280 O O . LYS B 1 436 ? -7.461 -40.062 -10.016 1 92.19 436 LYS B O 1
ATOM 7285 N N . ARG B 1 437 ? -6.918 -41.812 -11.352 1 92.12 437 ARG B N 1
ATOM 7286 C CA . ARG B 1 437 ? -5.484 -41.531 -11.312 1 92.12 437 ARG B CA 1
ATOM 7287 C C . ARG B 1 437 ? -5.121 -40.375 -12.219 1 92.12 437 ARG B C 1
ATOM 7289 O O . ARG B 1 437 ? -5.551 -40.312 -13.375 1 92.12 437 ARG B O 1
ATOM 7296 N N . VAL B 1 438 ? -4.367 -39.469 -11.625 1 94.25 438 VAL B N 1
ATOM 7297 C CA . VAL B 1 438 ? -4.016 -38.281 -12.359 1 94.25 438 VAL B CA 1
ATOM 7298 C C . VAL B 1 438 ? -2.498 -38.156 -12.469 1 94.25 438 VAL B C 1
ATOM 7300 O O . VAL B 1 438 ? -1.776 -38.469 -11.516 1 94.25 438 VAL B O 1
ATOM 7303 N N . ILE B 1 439 ? -1.998 -37.781 -13.602 1 95.56 439 ILE B N 1
ATOM 7304 C CA . ILE B 1 439 ? -0.579 -37.5 -13.805 1 95.56 439 ILE B CA 1
ATOM 7305 C C . ILE B 1 439 ? -0.404 -36.125 -14.438 1 95.56 439 ILE B C 1
ATOM 7307 O O . ILE B 1 439 ? -1.205 -35.719 -15.281 1 95.56 439 ILE B O 1
ATOM 7311 N N . MET B 1 440 ? 0.6 -35.406 -13.977 1 95.44 440 MET B N 1
ATOM 7312 C CA . MET B 1 440 ? 1.047 -34.188 -14.656 1 95.44 440 MET B CA 1
ATOM 7313 C C . MET B 1 440 ? 2.287 -34.469 -15.5 1 95.44 440 MET B C 1
ATOM 7315 O O . MET B 1 440 ? 3.35 -34.781 -14.961 1 95.44 440 MET B O 1
ATOM 7319 N N . PHE B 1 441 ? 2.066 -34.312 -16.766 1 96.56 441 PHE B N 1
ATOM 7320 C CA . PHE B 1 441 ? 3.053 -34.75 -17.75 1 96.56 441 PHE B CA 1
ATOM 7321 C C . PHE B 1 441 ? 3.457 -33.594 -18.656 1 96.56 441 PHE B C 1
ATOM 7323 O O . PHE B 1 441 ? 3.074 -33.562 -19.828 1 96.56 441 PHE B O 1
ATOM 7330 N N . PRO B 1 442 ? 4.379 -32.719 -18.172 1 95.38 442 PRO B N 1
ATOM 7331 C CA . PRO B 1 442 ? 4.766 -31.547 -18.953 1 95.38 442 PRO B CA 1
ATOM 7332 C C . PRO B 1 442 ? 5.738 -31.891 -20.078 1 95.38 442 PRO B C 1
ATOM 7334 O O . PRO B 1 442 ? 6.48 -32.875 -19.984 1 95.38 442 PRO B O 1
ATOM 7337 N N . ILE B 1 443 ? 5.719 -30.969 -21.141 1 95.75 443 ILE B N 1
ATOM 7338 C CA . ILE B 1 443 ? 6.703 -31.125 -22.219 1 95.75 443 ILE B CA 1
ATOM 7339 C C . ILE B 1 443 ? 7.441 -29.812 -22.422 1 95.75 443 ILE B C 1
ATOM 7341 O O . ILE B 1 443 ? 8.406 -29.75 -23.188 1 95.75 443 ILE B O 1
ATOM 7345 N N . GLY B 1 444 ? 6.98 -28.781 -21.766 1 93.69 444 GLY B N 1
ATOM 7346 C CA . GLY B 1 444 ? 7.688 -27.516 -21.859 1 93.69 444 GLY B CA 1
ATOM 7347 C C . GLY B 1 444 ? 8.93 -27.469 -20.984 1 93.69 444 GLY B C 1
ATOM 7348 O O . GLY B 1 444 ? 8.961 -28.062 -19.906 1 93.69 444 GLY B O 1
ATOM 7349 N N . ALA B 1 445 ? 9.93 -26.672 -21.438 1 91 445 ALA B N 1
ATOM 7350 C CA . ALA B 1 445 ? 11.188 -26.547 -20.703 1 91 445 ALA B CA 1
ATOM 7351 C C . ALA B 1 445 ? 11.141 -25.359 -19.75 1 91 445 ALA B C 1
ATOM 7353 O O . ALA B 1 445 ? 10.195 -24.562 -19.766 1 91 445 ALA B O 1
ATOM 7354 N N . ALA B 1 446 ? 12.188 -25.281 -18.938 1 83.69 446 ALA B N 1
ATOM 7355 C CA . ALA B 1 446 ? 12.258 -24.297 -17.875 1 83.69 446 ALA B CA 1
ATOM 7356 C C . ALA B 1 446 ? 12.258 -22.875 -18.438 1 83.69 446 ALA B C 1
ATOM 7358 O O . ALA B 1 446 ? 11.75 -21.938 -17.797 1 83.69 446 ALA B O 1
ATOM 7359 N N . ASP B 1 447 ? 12.695 -22.656 -19.578 1 83.25 447 ASP B N 1
ATOM 7360 C CA . ASP B 1 447 ? 12.859 -21.312 -20.125 1 83.25 447 ASP B CA 1
ATOM 7361 C C . ASP B 1 447 ? 11.727 -20.969 -21.094 1 83.25 447 ASP B C 1
ATOM 7363 O O . ASP B 1 447 ? 11.852 -20.062 -21.922 1 83.25 447 ASP B O 1
ATOM 7367 N N . ALA B 1 448 ? 10.641 -21.719 -21.016 1 88.62 448 ALA B N 1
ATOM 7368 C CA . ALA B 1 448 ? 9.539 -21.531 -21.953 1 88.62 448 ALA B CA 1
ATOM 7369 C C . ALA B 1 448 ? 8.797 -20.234 -21.672 1 88.62 448 ALA B C 1
ATOM 7371 O O . ALA B 1 448 ? 8.078 -19.719 -22.547 1 88.62 448 ALA B O 1
ATOM 7372 N N . GLY B 1 449 ? 8.938 -19.703 -20.469 1 80.12 449 GLY B N 1
ATOM 7373 C CA . GLY B 1 449 ? 8.461 -18.359 -20.188 1 80.12 449 GLY B CA 1
ATOM 7374 C C . GLY B 1 449 ? 6.953 -18.266 -20.078 1 80.12 449 GLY B C 1
ATOM 7375 O O . GLY B 1 449 ? 6.344 -17.344 -20.625 1 80.12 449 GLY B O 1
ATOM 7376 N N . GLU B 1 450 ? 6.281 -19.172 -19.391 1 83.56 450 GLU B N 1
ATOM 7377 C CA . GLU B 1 450 ? 4.84 -19.109 -19.172 1 83.56 450 GLU B CA 1
ATOM 7378 C C . GLU B 1 450 ? 4.434 -17.797 -18.516 1 83.56 450 GLU B C 1
ATOM 7380 O O . GLU B 1 450 ? 5.133 -17.297 -17.625 1 83.56 450 GLU B O 1
ATOM 7385 N N . HIS B 1 451 ? 3.35 -17.172 -19.016 1 75 451 HIS B N 1
ATOM 7386 C CA . HIS B 1 451 ? 2.754 -15.969 -18.469 1 75 451 HIS B CA 1
ATOM 7387 C C . HIS B 1 451 ? 3.701 -14.781 -18.609 1 75 451 HIS B C 1
ATOM 7389 O O . HIS B 1 451 ? 3.504 -13.75 -17.953 1 75 451 HIS B O 1
ATOM 7395 N N . SER B 1 452 ? 4.789 -14.953 -19.406 1 77.38 452 SER B N 1
ATOM 7396 C CA . SER B 1 452 ? 5.777 -13.891 -19.562 1 77.38 452 SER B CA 1
ATOM 7397 C C . SER B 1 452 ? 5.898 -13.469 -21.031 1 77.38 452 SER B C 1
ATOM 7399 O O . SER B 1 452 ? 5.301 -14.086 -21.906 1 77.38 452 SER B O 1
ATOM 7401 N N . GLN B 1 453 ? 6.641 -12.367 -21.078 1 82.44 453 GLN B N 1
ATOM 7402 C CA . GLN B 1 453 ? 6.98 -11.977 -22.438 1 82.44 453 GLN B CA 1
ATOM 7403 C C . GLN B 1 453 ? 7.922 -12.992 -23.094 1 82.44 453 GLN B C 1
ATOM 7405 O O . GLN B 1 453 ? 8.68 -13.672 -22.391 1 82.44 453 GLN B O 1
ATOM 7410 N N . ASN B 1 454 ? 7.727 -13.203 -24.266 1 89.25 454 ASN B N 1
ATOM 7411 C CA . ASN B 1 454 ? 8.555 -14.094 -25.078 1 89.25 454 ASN B CA 1
ATOM 7412 C C . ASN B 1 454 ? 8.328 -15.555 -24.703 1 89.25 454 ASN B C 1
ATOM 7414 O O . ASN B 1 454 ? 9.273 -16.328 -24.609 1 89.25 454 ASN B O 1
ATOM 7418 N N . GLU B 1 455 ? 7.105 -15.805 -24.312 1 92.56 455 GLU B N 1
ATOM 7419 C CA . GLU B 1 455 ? 6.695 -17.203 -24.172 1 92.56 455 GLU B CA 1
ATOM 7420 C C . GLU B 1 455 ? 7.012 -18 -25.422 1 92.56 455 GLU B C 1
ATOM 7422 O O . GLU B 1 455 ? 6.875 -17.5 -26.547 1 92.56 455 GLU B O 1
ATOM 7427 N N . LYS B 1 456 ? 7.531 -19.234 -25.219 1 95.94 456 LYS B N 1
ATOM 7428 C CA . LYS B 1 456 ? 7.895 -20.094 -26.359 1 95.94 456 LYS B CA 1
ATOM 7429 C C . LYS B 1 456 ? 7.812 -21.562 -25.984 1 95.94 456 LYS B C 1
ATOM 7431 O O . LYS B 1 456 ? 7.672 -21.906 -24.797 1 95.94 456 LYS B O 1
ATOM 7436 N N . ILE B 1 457 ? 7.781 -22.438 -26.953 1 97 457 ILE B N 1
ATOM 7437 C CA . ILE B 1 457 ? 8.094 -23.859 -26.828 1 97 457 ILE B CA 1
ATOM 7438 C C . ILE B 1 457 ? 9.18 -24.25 -27.828 1 97 457 ILE B C 1
ATOM 7440 O O . ILE B 1 457 ? 9.133 -23.828 -28.984 1 97 457 ILE B O 1
ATOM 7444 N N . SER B 1 458 ? 10.211 -24.906 -27.359 1 96.81 458 SER B N 1
ATOM 7445 C CA . SER B 1 458 ? 11.227 -25.328 -28.312 1 96.81 458 SER B CA 1
ATOM 7446 C C . SER B 1 458 ? 10.68 -26.344 -29.297 1 96.81 458 SER B C 1
ATOM 7448 O O . SER B 1 458 ? 9.852 -27.188 -28.938 1 96.81 458 SER B O 1
ATOM 7450 N N . ARG B 1 459 ? 11.148 -26.266 -30.516 1 97.31 459 ARG B N 1
ATOM 7451 C CA . ARG B 1 459 ? 10.789 -27.281 -31.5 1 97.31 459 ARG B CA 1
ATOM 7452 C C . ARG B 1 459 ? 11.102 -28.672 -30.984 1 97.31 459 ARG B C 1
ATOM 7454 O O . ARG B 1 459 ? 10.312 -29.609 -31.156 1 97.31 459 ARG B O 1
ATOM 7461 N N . HIS B 1 460 ? 12.211 -28.75 -30.375 1 97.06 460 HIS B N 1
ATOM 7462 C CA . HIS B 1 460 ? 12.641 -30.016 -29.812 1 97.06 460 HIS B CA 1
ATOM 7463 C C . HIS B 1 460 ? 11.617 -30.547 -28.812 1 97.06 460 HIS B C 1
ATOM 7465 O O . HIS B 1 460 ? 11.211 -31.703 -28.875 1 97.06 460 HIS B O 1
ATOM 7471 N N . ASN B 1 461 ? 11.234 -29.719 -27.875 1 96.94 461 ASN B N 1
ATOM 7472 C CA . ASN B 1 461 ? 10.266 -30.125 -26.859 1 96.94 461 ASN B CA 1
ATOM 7473 C C . ASN B 1 461 ? 8.922 -30.484 -27.484 1 96.94 461 ASN B C 1
ATOM 7475 O O . ASN B 1 461 ? 8.273 -31.453 -27.047 1 96.94 461 ASN B O 1
ATOM 7479 N N . TYR B 1 462 ? 8.531 -29.75 -28.453 1 98 462 TYR B N 1
ATOM 7480 C CA . TYR B 1 462 ? 7.238 -29.938 -29.094 1 98 462 TYR B CA 1
ATOM 7481 C C . TYR B 1 462 ? 7.203 -31.25 -29.859 1 98 462 TYR B C 1
ATOM 7483 O O . TYR B 1 462 ? 6.273 -32.062 -29.719 1 98 462 TYR B O 1
ATOM 7491 N N . ILE B 1 463 ? 8.227 -31.484 -30.594 1 98.38 463 ILE B N 1
ATOM 7492 C CA . ILE B 1 463 ? 8.266 -32.656 -31.469 1 98.38 463 ILE B CA 1
ATOM 7493 C C . ILE B 1 463 ? 8.602 -33.906 -30.656 1 98.38 463 ILE B C 1
ATOM 7495 O O . ILE B 1 463 ? 7.906 -34.906 -30.766 1 98.38 463 ILE B O 1
ATOM 7499 N N . GLU B 1 464 ? 9.617 -33.812 -29.875 1 97.94 464 GLU B N 1
ATOM 7500 C CA . GLU B 1 464 ? 9.945 -34.969 -29.031 1 97.94 464 GLU B CA 1
ATOM 7501 C C . GLU B 1 464 ? 8.844 -35.219 -28 1 97.94 464 GLU B C 1
ATOM 7503 O O . GLU B 1 464 ? 8.594 -36.375 -27.641 1 97.94 464 GLU B O 1
ATOM 7508 N N . GLY B 1 465 ? 8.25 -34.156 -27.578 1 97.69 465 GLY B N 1
ATOM 7509 C CA . GLY B 1 465 ? 7.098 -34.344 -26.719 1 97.69 465 GLY B CA 1
ATOM 7510 C C . GLY B 1 465 ? 5.98 -35.125 -27.359 1 97.69 465 GLY B C 1
ATOM 7511 O O . GLY B 1 465 ? 5.344 -35.969 -26.719 1 97.69 465 GLY B O 1
ATOM 7512 N N . THR B 1 466 ? 5.73 -34.844 -28.594 1 98.31 466 THR B N 1
ATOM 7513 C CA . THR B 1 466 ? 4.758 -35.625 -29.359 1 98.31 466 THR B CA 1
ATOM 7514 C C . THR B 1 466 ? 5.148 -37.094 -29.391 1 98.31 466 THR B C 1
ATOM 7516 O O . THR B 1 466 ? 4.301 -37.969 -29.219 1 98.31 466 THR B O 1
ATOM 7519 N N . LYS B 1 467 ? 6.398 -37.375 -29.594 1 98.44 467 LYS B N 1
ATOM 7520 C CA . LYS B 1 467 ? 6.895 -38.75 -29.578 1 98.44 467 LYS B CA 1
ATOM 7521 C C . LYS B 1 467 ? 6.695 -39.406 -28.219 1 98.44 467 LYS B C 1
ATOM 7523 O O . LYS B 1 467 ? 6.34 -40.562 -28.125 1 98.44 467 LYS B O 1
ATOM 7528 N N . VAL B 1 468 ? 6.961 -38.625 -27.234 1 98.25 468 VAL B N 1
ATOM 7529 C CA . VAL B 1 468 ? 6.816 -39.125 -25.875 1 98.25 468 VAL B CA 1
ATOM 7530 C C . VAL B 1 468 ? 5.367 -39.531 -25.625 1 98.25 468 VAL B C 1
ATOM 7532 O O . VAL B 1 468 ? 5.102 -40.562 -25.016 1 98.25 468 VAL B O 1
ATOM 7535 N N . PHE B 1 469 ? 4.457 -38.719 -26.047 1 98.06 469 PHE B N 1
ATOM 7536 C CA . PHE B 1 469 ? 3.051 -39.062 -25.844 1 98.06 469 PHE B CA 1
ATOM 7537 C C . PHE B 1 469 ? 2.674 -40.312 -26.609 1 98.06 469 PHE B C 1
ATOM 7539 O O . PHE B 1 469 ? 1.941 -41.156 -26.094 1 98.06 469 PHE B O 1
ATOM 7546 N N . ALA B 1 470 ? 3.16 -40.469 -27.797 1 97.81 470 ALA B N 1
ATOM 7547 C CA . ALA B 1 470 ? 2.9 -41.688 -28.547 1 97.81 470 ALA B CA 1
ATOM 7548 C C . ALA B 1 470 ? 3.453 -42.906 -27.828 1 97.81 470 ALA B C 1
ATOM 7550 O O . ALA B 1 470 ? 2.766 -43.938 -27.703 1 97.81 470 ALA B O 1
ATOM 7551 N N . ALA B 1 471 ? 4.684 -42.75 -27.391 1 97.62 471 ALA B N 1
ATOM 7552 C CA . ALA B 1 471 ? 5.293 -43.844 -26.641 1 97.62 471 ALA B CA 1
ATOM 7553 C C . ALA B 1 471 ? 4.504 -44.125 -25.359 1 97.62 471 ALA B C 1
ATOM 7555 O O . ALA B 1 471 ? 4.383 -45.281 -24.953 1 97.62 471 ALA B O 1
ATOM 7556 N N . PHE B 1 472 ? 4.043 -43.125 -24.734 1 97.25 472 PHE B N 1
ATOM 7557 C CA . PHE B 1 472 ? 3.264 -43.219 -23.516 1 97.25 472 PHE B CA 1
ATOM 7558 C C . PHE B 1 472 ? 1.988 -44.031 -23.75 1 97.25 472 PHE B C 1
ATOM 7560 O O . PHE B 1 472 ? 1.618 -44.875 -22.922 1 97.25 472 PHE B O 1
ATOM 7567 N N . PHE B 1 473 ? 1.333 -43.812 -24.875 1 96.44 473 PHE B N 1
ATOM 7568 C CA . PHE B 1 473 ? 0.141 -44.562 -25.219 1 96.44 473 PHE B CA 1
ATOM 7569 C C . PHE B 1 473 ? 0.459 -46.062 -25.297 1 96.44 473 PHE B C 1
ATOM 7571 O O . PHE B 1 473 ? -0.3 -46.875 -24.781 1 96.44 473 PHE B O 1
ATOM 7578 N N . LEU B 1 474 ? 1.542 -46.312 -25.891 1 95.62 474 LEU B N 1
ATOM 7579 C CA . LEU B 1 474 ? 1.958 -47.719 -26.016 1 95.62 474 LEU B CA 1
ATOM 7580 C C . LEU B 1 474 ? 2.266 -48.312 -24.656 1 95.62 474 LEU B C 1
ATOM 7582 O O . LEU B 1 474 ? 1.919 -49.469 -24.406 1 95.62 474 LEU B O 1
ATOM 7586 N N . GLU B 1 475 ? 2.875 -47.531 -23.859 1 96.06 475 GLU B N 1
ATOM 7587 C CA . GLU B 1 475 ? 3.191 -48.031 -22.516 1 96.06 475 GLU B CA 1
ATOM 7588 C C . GLU B 1 475 ? 1.925 -48.281 -21.703 1 96.06 475 GLU B C 1
ATOM 7590 O O . GLU B 1 475 ? 1.84 -49.25 -20.953 1 96.06 475 GLU B O 1
ATOM 7595 N N . ILE B 1 476 ? 0.994 -47.406 -21.812 1 95.31 476 ILE B N 1
ATOM 7596 C CA . ILE B 1 476 ? -0.258 -47.562 -21.078 1 95.31 476 ILE B CA 1
ATOM 7597 C C . ILE B 1 476 ? -1 -48.781 -21.547 1 95.31 476 ILE B C 1
ATOM 7599 O O . ILE B 1 476 ? -1.646 -49.469 -20.75 1 95.31 476 ILE B O 1
ATOM 7603 N N . SER B 1 477 ? -0.99 -49.062 -22.812 1 93.56 477 SER B N 1
ATOM 7604 C CA . SER B 1 477 ? -1.68 -50.219 -23.391 1 93.56 477 SER B CA 1
ATOM 7605 C C . SER B 1 477 ? -1.202 -51.531 -22.75 1 93.56 477 SER B C 1
ATOM 7607 O O . SER B 1 477 ? -1.933 -52.531 -22.734 1 93.56 477 SER B O 1
ATOM 7609 N N . LYS B 1 478 ? -0.004 -51.5 -22.234 1 91.31 478 LYS B N 1
ATOM 7610 C CA . LYS B 1 478 ? 0.573 -52.688 -21.594 1 91.31 478 LYS B CA 1
ATOM 7611 C C . LYS B 1 478 ? 0.02 -52.875 -20.188 1 91.31 478 LYS B C 1
ATOM 7613 O O . LYS B 1 478 ? 0.204 -53.938 -19.594 1 91.31 478 LYS B O 1
ATOM 7618 N N . LEU B 1 479 ? -0.635 -51.906 -19.734 1 87.19 479 LEU B N 1
ATOM 7619 C CA . LEU B 1 479 ? -1.152 -51.969 -18.359 1 87.19 479 LEU B CA 1
ATOM 7620 C C . LEU B 1 479 ? -2.49 -52.688 -18.328 1 87.19 479 LEU B C 1
ATOM 7622 O O . LEU B 1 479 ? -3.061 -52.906 -17.25 1 87.19 479 LEU B O 1
ATOM 7626 N N . ARG B 1 480 ? -3.201 -53.062 -19.297 1 74.06 480 ARG B N 1
ATOM 7627 C CA . ARG B 1 480 ? -4.484 -53.75 -19.406 1 74.06 480 ARG B CA 1
ATOM 7628 C C . ARG B 1 480 ? -4.598 -54.844 -18.344 1 74.06 480 ARG B C 1
ATOM 7630 O O . ARG B 1 480 ? -5.641 -55 -17.703 1 74.06 480 ARG B O 1
ATOM 7637 N N . GLY B 1 481 ? -3.678 -55.656 -18.172 1 59.78 481 GLY B N 1
ATOM 7638 C CA . GLY B 1 481 ? -3.766 -56.812 -17.266 1 59.78 481 GLY B CA 1
ATOM 7639 C C . GLY B 1 481 ? -3.629 -56.438 -15.812 1 59.78 481 GLY B C 1
ATOM 7640 O O . GLY B 1 481 ? -4.023 -57.188 -14.93 1 59.78 481 GLY B O 1
ATOM 7641 N N . GLN B 1 482 ? -3.078 -55.281 -15.516 1 57.78 482 GLN B N 1
ATOM 7642 C CA . GLN B 1 482 ? -2.801 -54.875 -14.133 1 57.78 482 GLN B CA 1
ATOM 7643 C C . GLN B 1 482 ? -3.973 -54.125 -13.531 1 57.78 482 GLN B C 1
ATOM 7645 O O . GLN B 1 482 ? -4.133 -54.062 -12.312 1 57.78 482 GLN B O 1
ATOM 7650 N N . LEU B 1 483 ? -4.789 -53.375 -14.234 1 56.69 483 LEU B N 1
ATOM 7651 C CA . LEU B 1 483 ? -5.855 -52.469 -13.766 1 56.69 483 LEU B CA 1
ATOM 7652 C C . LEU B 1 483 ? -7.023 -53.281 -13.211 1 56.69 483 LEU B C 1
ATOM 7654 O O . LEU B 1 483 ? -7.73 -52.844 -12.312 1 56.69 483 LEU B O 1
ATOM 7658 N N . HIS B 1 484 ? -7.367 -54.375 -13.648 1 47.38 484 HIS B N 1
ATOM 7659 C CA . HIS B 1 484 ? -8.5 -55.156 -13.133 1 47.38 484 HIS B CA 1
ATOM 7660 C C . HIS B 1 484 ? -8.203 -55.688 -11.742 1 47.38 484 HIS B C 1
ATOM 7662 O O . HIS B 1 484 ? -9.117 -56.156 -11.047 1 47.38 484 HIS B O 1
ATOM 7668 N N . GLU B 1 485 ? -7.039 -55.625 -11.266 1 41.5 485 GLU B N 1
ATOM 7669 C CA . GLU B 1 485 ? -6.816 -56.188 -9.93 1 41.5 485 GLU B CA 1
ATOM 7670 C C . GLU B 1 485 ? -6.961 -55.125 -8.859 1 41.5 485 GLU B C 1
ATOM 7672 O O . GLU B 1 485 ? -7.391 -55.406 -7.742 1 41.5 485 GLU B O 1
ATOM 7677 N N . THR B 1 486 ? -6.383 -53.875 -8.93 1 41.03 486 THR B N 1
ATOM 7678 C CA . THR B 1 486 ? -6.168 -52.969 -7.805 1 41.03 486 THR B CA 1
ATOM 7679 C C . THR B 1 486 ? -7.344 -52 -7.66 1 41.03 486 THR B C 1
ATOM 7681 O O . THR B 1 486 ? -7.23 -50.969 -6.984 1 41.03 486 THR B O 1
ATOM 7684 N N . SER B 1 487 ? -8.477 -52.156 -8.172 1 37.75 487 SER B N 1
ATOM 7685 C CA . SER B 1 487 ? -9.539 -51.156 -8.086 1 37.75 487 SER B CA 1
ATOM 7686 C C . SER B 1 487 ? -9.867 -50.812 -6.633 1 37.75 487 SER B C 1
ATOM 7688 O O . SER B 1 487 ? -10.805 -50.062 -6.355 1 37.75 487 SER B O 1
ATOM 7690 N N . SER B 1 488 ? -9.578 -51.594 -5.664 1 33.31 488 SER B N 1
ATOM 7691 C CA . SER B 1 488 ? -10.172 -51.156 -4.406 1 33.31 488 SER B CA 1
ATOM 7692 C C . SER B 1 488 ? -9.375 -50 -3.785 1 33.31 488 SER B C 1
ATOM 7694 O O . SER B 1 488 ? -8.367 -50.25 -3.117 1 33.31 488 SER B O 1
ATOM 7696 N N . PRO B 1 489 ? -9.203 -48.75 -4.391 1 37.84 489 PRO B N 1
ATOM 7697 C CA . PRO B 1 489 ? -8.461 -47.719 -3.65 1 37.84 489 PRO B CA 1
ATOM 7698 C C . PRO B 1 489 ? -9 -47.5 -2.238 1 37.84 489 PRO B C 1
ATOM 7700 O O . PRO B 1 489 ? -10.211 -47.375 -2.053 1 37.84 489 PRO B O 1
ATOM 7703 N N . GLU B 1 490 ? -8.367 -48.094 -1.255 1 29.66 490 GLU B N 1
ATOM 7704 C CA . GLU B 1 490 ? -8.695 -47.719 0.122 1 29.66 490 GLU B CA 1
ATOM 7705 C C . GLU B 1 490 ? -8.617 -46.219 0.336 1 29.66 490 GLU B C 1
ATOM 7707 O O . GLU B 1 490 ? -7.562 -45.625 0.123 1 29.66 490 GLU B O 1
ATOM 7712 N N . THR B 1 491 ? -9.578 -45.375 -0.006 1 30 491 THR B N 1
ATOM 7713 C CA . THR B 1 491 ? -9.75 -43.969 0.383 1 30 491 THR B CA 1
ATOM 7714 C C . THR B 1 491 ? -9.453 -43.781 1.868 1 30 491 THR B C 1
ATOM 7716 O O . THR B 1 491 ? -10.242 -44.188 2.721 1 30 491 THR B O 1
ATOM 7719 N N . ASN B 1 492 ? -8.297 -44.062 2.363 1 27.59 492 ASN B N 1
ATOM 7720 C CA . ASN B 1 492 ? -8.039 -43.562 3.715 1 27.59 492 ASN B CA 1
ATOM 7721 C C . ASN B 1 492 ? -8.242 -42.062 3.818 1 27.59 492 ASN B C 1
ATOM 7723 O O . ASN B 1 492 ? -7.574 -41.281 3.127 1 27.59 492 ASN B O 1
ATOM 7727 N N . ASN B 1 493 ? -9.445 -41.625 4.055 1 23.89 493 ASN B N 1
ATOM 7728 C CA . ASN B 1 493 ? -9.766 -40.344 4.629 1 23.89 493 ASN B CA 1
ATOM 7729 C C . ASN B 1 493 ? -8.891 -40.031 5.84 1 23.89 493 ASN B C 1
ATOM 7731 O O . ASN B 1 493 ? -8.695 -40.875 6.707 1 23.89 493 ASN B O 1
#

Organism: Cairina moschata (NCBI:txid8855)

Secondary structure (DSSP, 8-state):
-HHHHHHHHHHHHHHHHHHTHHHHHHHHHHHHTS--BSS-GGGHHHHHHHHHHHHHHHHHHT-EEEEE---EEE-TTS-EEEPPPEEEEEE---TTS-EEEEEEE--B----GGGT-SS-TTS-EEETTEEESTTIIIIIHHHHHHHHHHHHHHHTTPPPSSEEEEEEES-GGGT-TTHHHHHHHHTTTTTTT--EEEE---B-SSSSS-EEEEEE--EEEEEEEEE--SS-EEHHHHTTTB--HHHHHHHHHHTSB-TTS-B-STTTTTTPPPPPHHHHHHHHHS---HHHHHHHHT-S-BS-SSHHHHHHHHHTS-EEEEEEEESSB-SSS---EE-SEEEEEEEEE--TT--HHHHHHHHHHHHHHHHHHTT--SEEEEEEEEEE--EE--TTSHHHHHHHHHHHHHHSSPPEEEEESS--HHHHHHHHHH--EEEE---B-GGG-TTSTT-EEEHHHHHHHHHHHHHHHHHHHTTHHHHTTS-------/-HHHHHHHHHHHHHHHHHHTHHHHHHHHHHHHTS--BSS-GGGHHHHHHHHHHHHHHHHHHT-EEEEE---EEE-TTS-EEEPPPEEEEEE---TTS-EEEEEEE--B----GGGT-SS-TTS-EEETTEEESTTIIIIIHHHHHHHHHHHHHHHTTPPPSSEEEEEEES-GGGT-TTHHHHHHHHTTTTTTT--EEEE---B-SSSSS-EEEEEE--EEEEEEEEE--SS-EEHHHHTTTB--HHHHHHHHHHTSB-TTS-B-STTTTTTPPPPPHHHHHHHHHS---HHHHHHHHT-S-BS-SSHHHHHHHHHTS-EEEEEEEESSB-SSS---EE-SEEEEEEEEE--TT--HHHHHHHHHHHHHHHHHHTT--SEEEEEEEEEE--EE--TTSHHHHHHHHHHHHHHSSPPEEEEESS--HHHHHHHHHH--EEEE---B-GGG-TTSTT-EEEHHHHHHHHHHHHHHHHHHHTTHHHHTT--------

Solvent-accessible surface area (backbone atoms only — not comparable to full-atom values): 51234 Å² total; per-residue (Å²): 112,69,70,59,50,52,48,52,53,48,48,55,54,46,50,50,52,64,73,42,44,67,61,54,50,50,52,47,35,58,56,21,48,46,65,12,20,44,73,45,75,91,28,47,65,34,23,40,48,46,47,49,51,54,48,49,52,43,41,73,71,64,27,52,71,44,73,42,77,61,52,69,43,75,44,94,87,68,51,74,42,75,45,58,41,36,37,41,32,38,35,69,81,55,84,78,36,48,23,38,30,39,45,40,36,58,22,23,70,86,80,54,48,88,76,64,32,89,54,55,41,48,44,58,39,76,57,95,61,27,34,29,11,49,27,30,46,51,20,41,37,47,46,46,26,51,51,49,26,55,45,50,37,57,74,68,69,43,79,72,50,43,18,38,33,36,41,39,36,37,31,61,79,54,69,35,74,56,46,67,61,49,51,61,71,29,32,80,56,80,44,55,69,46,54,35,37,41,32,40,81,53,59,17,81,27,77,79,53,56,30,35,45,41,31,28,11,8,34,38,33,36,39,41,33,26,36,33,38,80,44,69,42,50,36,34,69,45,31,49,33,60,65,50,20,53,60,53,48,31,46,54,59,45,56,45,45,49,81,81,56,50,69,56,45,74,70,73,65,70,46,54,71,79,85,47,71,71,58,52,52,51,49,70,69,46,74,74,59,65,68,57,51,29,61,72,55,39,36,88,63,57,72,51,88,47,69,55,59,40,50,40,27,29,38,65,42,63,22,69,49,63,22,27,45,24,61,42,48,46,65,91,80,87,65,68,39,35,40,15,44,32,32,38,34,35,36,35,36,30,30,69,75,56,48,69,70,58,49,51,50,37,50,48,51,46,49,50,52,59,50,57,74,49,72,60,86,50,46,80,46,73,48,64,88,41,76,43,74,38,37,76,54,64,72,82,35,66,66,44,49,26,45,39,51,15,37,25,71,70,71,69,43,77,51,37,76,40,59,34,27,32,68,60,64,62,64,42,50,49,29,69,66,60,68,39,50,64,46,39,55,30,52,31,35,46,78,21,32,77,97,43,70,63,14,17,28,39,50,63,37,50,53,51,36,17,46,24,47,41,39,27,42,54,40,49,41,69,42,47,80,61,60,81,69,64,70,74,72,77,78,78,127,113,68,70,59,50,50,47,52,54,49,48,53,53,48,50,51,50,66,73,40,45,67,60,54,50,50,53,48,35,57,55,22,49,46,66,12,20,44,72,45,75,90,27,47,65,34,23,41,50,46,47,52,51,52,49,48,54,44,41,73,70,63,26,52,71,43,73,42,78,60,52,69,45,75,43,95,90,67,51,72,41,76,43,55,43,35,37,40,32,39,35,70,78,54,82,79,37,49,24,38,31,38,45,39,38,60,23,23,71,86,80,53,48,88,78,65,33,87,53,55,41,48,44,58,40,78,57,96,60,28,34,30,12,50,28,30,46,51,20,42,36,47,46,46,24,52,51,51,27,53,45,49,37,56,74,68,69,43,81,73,50,43,18,38,32,37,40,39,35,38,30,63,79,53,70,34,75,56,48,67,61,48,51,60,71,28,34,80,56,79,45,53,71,45,54,35,35,40,33,40,83,51,59,18,80,27,77,78,52,55,31,33,44,41,29,28,12,8,35,38,34,35,40,43,34,25,36,33,38,80,43,68,41,50,36,34,69,46,30,48,32,59,66,50,21,54,60,53,47,32,46,53,60,45,57,44,46,50,81,81,55,48,69,56,46,73,70,73,65,71,46,54,72,80,86,47,70,71,58,51,52,51,50,69,70,45,75,74,58,64,69,58,51,29,61,74,54,39,35,89,63,56,72,50,89,47,69,54,58,40,51,40,27,29,38,65,42,63,22,68,48,62,22,27,44,24,62,42,48,46,64,92,80,88,65,69,38,34,41,16,41,34,33,38,32,34,36,36,36,31,29,68,73,57,50,69,70,58,49,51,50,38,51,47,52,46,50,51,52,58,50,58,76,48,72,60,88,50,45,80,48,72,48,65,88,42,76,44,75,39,37,76,53,65,71,81,35,67,67,44,48,26,44,39,51,15,37,25,70,70,71,69,44,75,52,37,77,39,59,33,26,31,69,60,65,63,64,44,49,49,28,68,67,60,68,38,50,66,46,40,55,30,53,32,37,46,79,20,32,77,98,43,70,63,15,16,28,39,48,62,36,50,53,52,36,17,46,24,49,41,39,25,40,54,40,48,41,68,41,49,81,58,60,80,69,65,70,73,72,77,77,79,124

InterPro domains:
  IPR002933 Peptidase M20 [PF01546] (101-473)
  IPR011650 Peptidase M20, dimerisation domain [PF07687] (214-371)
  IPR017153 Cytosolic nonspecific dipeptidase/DUG1 [PIRSF037242] (7-479)
  IPR051458 Cytosolic and Metallo Dipeptidase [PTHR43270] (7-476)

Sequence (986 aa):
MSSSSSSALETEIFQYIDLHQSDFIKDLKEWVAVESDSVQPGLRKEVMRMMALAAGKLAALGATVNSVNLGSHQLPDGQHLPLPPVILGELGMDPQNPTVCFYGHVDVQPARKEDGWKTDPYVLTEIDGNLYGRGSTDNKGPVLAWINAVETFRALKLAIPVNFKFIIEGMEEAGSLGLEKLLEEEKQCFFSDVDFIVISDNLWLSKKKPALTYGTRGNACFFVEVEGGDKDLHSGTFGGIIHEPLMDLVALLDSLVDPTGHIQIPGIYDSVAALTEEERKLYESIEYDIEEHKNNSGVKKFLYSSKEEILLHLWRYPSLSIHGIEGAFHEPGIKTVIPAKVIGKFSIRQVPYMDLAAVKQQVEEHLKNVFSRRNSPNKLKVSMPLGAKPWVADVNDPLYKAARRAIKTVFGEDPDFIRDGSTIPIARMFQTITQKRVIMFPIGAADAGEHSQNEKISRHNYIEGTKVFAAFFLEISKLRGQLHETSSPETNNMSSSSSSALETEIFQYIDLHQSDFIKDLKEWVAVESDSVQPGLRKEVMRMMALAAGKLAALGATVNSVNLGSHQLPDGQHLPLPPVILGELGMDPQNPTVCFYGHVDVQPARKEDGWKTDPYVLTEIDGNLYGRGSTDNKGPVLAWINAVETFRALKLAIPVNFKFIIEGMEEAGSLGLEKLLEEEKQCFFSDVDFIVISDNLWLSKKKPALTYGTRGNACFFVEVEGGDKDLHSGTFGGIIHEPLMDLVALLDSLVDPTGHIQIPGIYDSVAALTEEERKLYESIEYDIEEHKNNSGVKKFLYSSKEEILLHLWRYPSLSIHGIEGAFHEPGIKTVIPAKVIGKFSIRQVPYMDLAAVKQQVEEHLKNVFSRRNSPNKLKVSMPLGAKPWVADVNDPLYKAARRAIKTVFGEDPDFIRDGSTIPIARMFQTITQKRVIMFPIGAADAGEHSQNEKISRHNYIEGTKVFAAFFLEISKLRGQLHETSSPETNN

pLDDT: mean 92.06, std 11.24, range [21.77, 98.88]

Foldseek 3Di:
DVVVVLVVVLVLLLVVLVVCLVVLVVLLQVLLLQQLAQVDPVNVVSLLVSVVVLQVLLVVLVKDKDFAFQAWDQDPVRDIDGFRTKIKIKDDDPLLFAEEEEEAESHFHDDDVVVPFPDGQSGFDDDPQWTWHTRCQQPSLVSSLLSLLSSSCVVVVHDQLHIYIYIYGRCQVVPRPRVLVVLLVCLCPSLVRHFEYEYAGDAAQAQAFFEWEFKEWKKWKKKKKWFFDDFKDFCVVCNPPGPFRVVLVVLLVPQQADPLQHGNQPPQCVQQDDDDPVNLVLQVVDDDDPVVVCVVVVHDDDSDDDSSVVQCDLFRDKGKDWDDKPQDDDDPDDDRIRGRMMMTMMMIIHHPRDDNVVNQVSSVVSSVVSSVVVVHPIDIDMDGPDIAHMGGHDCPDLLNVLLQVLCCVLSVDGHRHGHGSHDDRPQVSNCVSNVHHYIHGYLAYPPQAGPHHRRIGGSCSSSSVSSSSSSSSNSSSVCSVVSVPPPPPPPPD/DVVVVLVVVLVLLLVVLVVCLVVLVVLLQVLLLQQLAQVDLVNVVSLLVSVVVLQVLLVVLVKDKDFAFQAWDQDPVRDIDGFRTKIKIKDDDPLLFAEEEEEAESHFHDDDVVVPFPDGQSGFDDDPQWTWHTRCQRPSLVSSLLSLLSSSCVVVVHDQLHIYIYIYGRCQVVPRPRVLVVLLVCLCPSLVRHFEYEYAGDAAQAQAFFEWEFKEWKKWKKKKKWFFDDFKDFCVVCNPPGPFRVVLVVLLVPQQADPLQHGNQPPQCVQQDDDDPVNLVLQVVDDHDPVVVCVVVVHDDDSDDDSSVVQCDLFRDKGKDWDDKPQDDDDPDDDRIRGRMMMTMMMIIHHPRDDNVVNQVSSVVSSVVSSVVVVHPIDIDMDGPDITHMGGHDCPDLLNVLLQVLCCVLSVDGHRHGHGSHDDRPQVSNCVSNVHHYIHGYLAYPPQAGPHHRRIGGSCSSSSVSSSSSSSSNSSSVCSVVSVPPPPPPPPD